Protein 4FBC (pdb70)

Foldseek 3Di:
DAEACLVVAPEEQEDELQDALVVLVVSLLVLQVQLFLPLDDFPNAGAGAAQDPPHAQHHWHWYFYAPHPVGGTWIWIAGSQQRATFWIAAQVGAIEGQDPPHHPRHHHLPFHQDCCGLPVDLVCQQVQKEASVLQSQLRVLRNHDDPPDDDDPVSSNSNSSSSSRCCQQHRLLSFWVVSSVVHSVRGDHPVDDHGIHGDDQLSSVCSVQLQVLLQQSQQQPQDDDPPDDRDFRPDDVRNVRHHSVSSSNTTNYHNDDDDVRDDDSVRSVVSSVVVPHD/DAEACLVPAPEEQEDELQDALVVLLVSLLVLQVLLFLPLDDFPNAGAGAAQDPPDAQHHWHWYWYAPHPPGHTWIWIAGSQQRHTFWIAAQVRAIEGQDPRHYPRHHDLPWHQDCCGLVVDLVCQQVQKEASVLQSQLRCLRNHDDPPDDDDPVSSNSNSSSSSRCCQSHRLLSFWVVSSVVHSVRGDHPVDDHDIHGDDQLSSVCSVQLQVLLQLSQQQVQDDDPVDDRDFRPDPVRNVGHHSVSSSNTTNYHNDDDDVRGDDSVRSVVSSVVVPHD/DAEACLVPAPEEQEDELQDALVVLVVSLLVLQVSLFLPLDDFPPAGAGAAQDPPDAQYHWHWYFYAPHPPGGTWIWIAGSQQRQTFWIAAQVGAIEGQDPNYYPRHHHPPWHQDCCGLPVDLVCQQVQKAASVLQSQLRVLRNHDDPPDDCDPVSSNSNSSSSSRCCQQHRLLSFWVVSSVVHSVRGDHPVDDHDIHGDDQLSSVCSVQLQVLLQQSQQQVQDDDVVDDGDFRPADVRNVGHHSVSSSNTTNYHNDDDDVNGDDSVRSVVSSVVVVHD/DAEACLVPAPEEQEDELQDALVVLLVSLLVLQVLLFLPLDAFPNAGAGAAQDPPDAQHHWHWYWYAPHPPGHTKIWIAGSQQRATFWIAAQVRATEGQDPRHHVRHHHLAHHLDCCGLPVDLVCQQVQKAASVLLSVLRVLRNHDDPVLRVDPVSSNSPSNSSSRCCQSHRLLSFWVVSSVVHSVRGDHPVDDHDIHGDDQLSSVCSVQQQVLLQQSQQQVQDDDPPDDGDFRPDPVSNVGHHSVSSSNTTNYHNDDDDVRGDDSVRSVVSSVVVPHD

Nearest PDB structures (foldseek):
  4fba-assembly4_D  TM=9.968E-01  e=5.469E-57  Hordeum vulgare
  4fbh-assembly1_A  TM=9.900E-01  e=1.104E-51  Hordeum vulgare
  2pqi-assembly1_A  TM=8.417E-01  e=2.719E-16  Zea mays
  6ely-assembly1_A  TM=7.480E-01  e=5.113E-15  Viscum album
  2vlc-assembly1_A  TM=7.354E-01  e=5.140E-13  Cinnamomum camphora

InterPro domains:
  IPR001574 Ribosome-inactivating protein [PF00161] (24-221)
  IPR001574 Ribosome-inactivating protein [PTHR33453] (5-258)
  IPR016138 Ribosome-inactivating protein, subdomain 1 [G3DSA:3.40.420.10] (1-177)
  IPR016139 Ribosome-inactivating protein, subdomain 2 [G3DSA:4.10.470.10] (178-281)
  IPR017988 Ribosome-inactivating protein conserved site [PS00275] (170-186)
  IPR017989 Ribosome-inactivating protein type 1/2 [PR00396] (25-38)
  IPR017989 Ribosome-inactivating protein type 1/2 [PR00396] (76-91)
  IPR017989 Ribosome-inactivating protein type 1/2 [PR00396] (166-186)
  IPR036041 Ribosome-inactivating protein superfamily [SSF56371] (14-261)

B-factor: mean 23.62, std 10.72, range [8.25, 85.35]

Structure (mmCIF, N/CA/C/O backbone):
data_4FBC
#
_entry.id   4FBC
#
_cell.length_a   133.833
_cell.length_b   142.427
_cell.length_c   85.236
_cell.angle_alpha   90.00
_cell.angle_beta   127.97
_cell.angle_gamma   90.00
#
_symmetry.space_group_name_H-M   'C 1 2 1'
#
loop_
_entity.id
_entity.type
_entity.pdbx_description
1 polymer 'Protein synthesis inhibitor I'
2 non-polymer 'ADENOSINE MONOPHOSPHATE'
3 water water
#
loop_
_atom_site.group_PDB
_atom_site.id
_atom_site.type_symbol
_atom_site.label_atom_id
_atom_site.label_alt_id
_atom_site.label_comp_id
_atom_site.label_asym_id
_atom_site.label_entity_id
_atom_site.label_seq_id
_atom_site.pdbx_PDB_ins_code
_atom_site.Cartn_x
_atom_site.Cartn_y
_atom_site.Cartn_z
_atom_site.occupancy
_atom_site.B_iso_or_equiv
_atom_site.auth_seq_id
_atom_site.auth_comp_id
_atom_site.auth_asym_id
_atom_site.auth_atom_id
_atom_site.pdbx_PDB_model_num
ATOM 1 N N . LYS A 1 5 ? 32.909 70.017 -17.220 1.00 52.44 4 LYS A N 1
ATOM 2 C CA . LYS A 1 5 ? 32.249 69.171 -18.212 1.00 42.11 4 LYS A CA 1
ATOM 3 C C . LYS A 1 5 ? 31.093 68.387 -17.587 1.00 39.08 4 LYS A C 1
ATOM 4 O O . LYS A 1 5 ? 31.118 68.067 -16.398 1.00 42.19 4 LYS A O 1
ATOM 10 N N . MET A 1 6 ? 30.077 68.090 -18.392 1.00 40.39 5 MET A N 1
ATOM 11 C CA . MET A 1 6 ? 28.869 67.447 -17.889 1.00 31.17 5 MET A CA 1
ATOM 12 C C . MET A 1 6 ? 29.059 65.955 -17.621 1.00 30.67 5 MET A C 1
ATOM 13 O O . MET A 1 6 ? 29.836 65.278 -18.298 1.00 29.99 5 MET A O 1
ATOM 18 N N . ALA A 1 7 ? 28.341 65.450 -16.623 1.00 25.41 6 ALA A N 1
ATOM 19 C CA . ALA A 1 7 ? 28.345 64.019 -16.322 1.00 27.24 6 ALA A CA 1
ATOM 20 C C . ALA A 1 7 ? 27.733 63.215 -17.462 1.00 26.85 6 ALA A C 1
ATOM 21 O O . ALA A 1 7 ? 26.935 63.742 -18.245 1.00 25.75 6 ALA A O 1
ATOM 23 N N . LYS A 1 8 ? 28.104 61.937 -17.538 1.00 24.97 7 LYS A N 1
ATOM 24 C CA . LYS A 1 8 ? 27.546 61.004 -18.521 1.00 24.68 7 LYS A CA 1
ATOM 25 C C . LYS A 1 8 ? 26.814 59.861 -17.825 1.00 26.87 7 LYS A C 1
ATOM 26 O O . LYS A 1 8 ? 27.135 59.529 -16.689 1.00 25.05 7 LYS A O 1
ATOM 32 N N . ASN A 1 9 ? 25.843 59.263 -18.513 1.00 26.99 8 ASN A N 1
ATOM 33 C CA . ASN A 1 9 ? 25.135 58.074 -18.018 1.00 23.34 8 ASN A CA 1
ATOM 34 C C . ASN A 1 9 ? 24.298 58.287 -16.756 1.00 25.15 8 ASN A C 1
ATOM 35 O O . ASN A 1 9 ? 24.006 57.327 -16.045 1.00 25.27 8 ASN A O 1
ATOM 40 N N . VAL A 1 10 ? 23.902 59.528 -16.479 1.00 22.56 9 VAL A N 1
ATOM 41 C CA . VAL A 1 10 ? 23.075 59.803 -15.301 1.00 20.40 9 VAL A CA 1
ATOM 42 C C . VAL A 1 10 ? 21.750 59.030 -15.349 1.00 25.57 9 VAL A C 1
ATOM 43 O O . VAL A 1 10 ? 21.244 58.574 -14.315 1.00 25.66 9 VAL A O 1
ATOM 47 N N . ASP A 1 11 ? 21.202 58.863 -16.553 1.00 24.98 10 ASP A N 1
ATOM 48 C CA . ASP A 1 11 ? 19.973 58.085 -16.719 1.00 27.67 10 ASP A CA 1
ATOM 49 C C . ASP A 1 11 ? 20.249 56.704 -17.324 1.00 26.54 10 ASP A C 1
ATOM 50 O O . ASP A 1 11 ? 19.359 56.080 -17.900 1.00 27.78 10 ASP A O 1
ATOM 55 N N . LYS A 1 12 ? 21.487 56.237 -17.185 1.00 27.24 11 LYS A N 1
ATOM 56 C CA . LYS A 1 12 ? 21.834 54.850 -17.501 1.00 24.80 11 LYS A CA 1
ATOM 57 C C . LYS A 1 12 ? 22.488 54.217 -16.283 1.00 21.54 11 LYS A C 1
ATOM 58 O O . LYS A 1 12 ? 23.673 53.900 -16.296 1.00 23.13 11 LYS A O 1
ATOM 64 N N . PRO A 1 13 ? 21.701 54.021 -15.222 1.00 21.90 12 PRO A N 1
ATOM 65 C CA . PRO A 1 13 ? 22.266 53.551 -13.952 1.00 21.04 12 PRO A CA 1
ATOM 66 C C . PRO A 1 13 ? 22.858 52.149 -14.067 1.00 20.35 12 PRO A C 1
ATOM 67 O O . PRO A 1 13 ? 22.328 51.322 -14.810 1.00 20.31 12 PRO A O 1
ATOM 71 N N . LEU A 1 14 ? 23.945 51.891 -13.346 1.00 21.08 13 LEU A N 1
ATOM 72 C CA . LEU A 1 14 ? 24.537 50.555 -13.308 1.00 21.26 13 LEU A CA 1
ATOM 73 C C . LEU A 1 14 ? 23.608 49.554 -12.613 1.00 23.91 13 LEU A C 1
ATOM 74 O O . LEU A 1 14 ? 23.626 48.358 -12.922 1.00 23.08 13 LEU A O 1
ATOM 79 N N . PHE A 1 15 ? 22.810 50.060 -11.675 1.00 21.63 14 PHE A N 1
ATOM 80 C CA . PHE A 1 15 ? 21.764 49.292 -11.011 1.00 20.78 14 PHE A CA 1
ATOM 81 C C . PHE A 1 15 ? 20.773 50.241 -10.356 1.00 20.64 14 PHE A C 1
ATOM 82 O O . PHE A 1 15 ? 21.034 51.443 -10.224 1.00 19.12 14 PHE A O 1
ATOM 90 N N . THR A 1 16 ? 19.631 49.697 -9.953 1.00 20.95 15 THR A N 1
ATOM 91 C CA . THR A 1 16 ? 18.656 50.468 -9.201 1.00 19.27 15 THR A CA 1
ATOM 92 C C . THR A 1 16 ? 18.330 49.733 -7.906 1.00 19.69 15 THR A C 1
ATOM 93 O O . THR A 1 16 ? 18.038 48.534 -7.922 1.00 23.10 15 THR A O 1
ATOM 97 N N . ALA A 1 17 ? 18.410 50.445 -6.786 1.00 19.81 16 ALA A N 1
ATOM 98 C CA . ALA A 1 17 ? 17.978 49.900 -5.500 1.00 19.91 16 ALA A CA 1
ATOM 99 C C . ALA A 1 17 ? 16.666 50.562 -5.119 1.00 22.18 16 ALA A C 1
ATOM 100 O O . ALA A 1 17 ? 16.527 51.778 -5.224 1.00 19.69 16 ALA A O 1
ATOM 102 N N . THR A 1 18 ? 15.699 49.772 -4.660 1.00 19.95 17 THR A N 1
ATOM 103 C CA . THR A 1 18 ? 14.380 50.309 -4.367 1.00 19.19 17 THR A CA 1
ATOM 104 C C . THR A 1 18 ? 14.003 50.022 -2.920 1.00 18.06 17 THR A C 1
ATOM 105 O O . THR A 1 18 ? 14.261 48.927 -2.408 1.00 21.48 17 THR A O 1
ATOM 109 N N . PHE A 1 19 ? 13.429 51.019 -2.253 1.00 19.79 18 PHE A N 1
ATOM 110 C CA . PHE A 1 19 ? 12.929 50.826 -0.899 1.00 21.58 18 PHE A CA 1
ATOM 111 C C . PHE A 1 19 ? 11.544 51.439 -0.737 1.00 22.57 18 PHE A C 1
ATOM 112 O O . PHE A 1 19 ? 11.301 52.584 -1.120 1.00 20.29 18 PHE A O 1
ATOM 120 N N . ASN A 1 20 ? 10.632 50.656 -0.167 1.00 20.28 19 ASN A N 1
ATOM 121 C CA . ASN A 1 20 ? 9.317 51.135 0.222 1.00 21.27 19 ASN A CA 1
ATOM 122 C C . ASN A 1 20 ? 9.419 51.718 1.632 1.00 21.49 19 ASN A C 1
ATOM 123 O O . ASN A 1 20 ? 9.801 51.017 2.568 1.00 23.99 19 ASN A O 1
ATOM 128 N N . VAL A 1 21 ? 9.076 52.997 1.787 1.00 19.12 20 VAL A N 1
ATOM 129 C CA . VAL A 1 21 ? 9.304 53.690 3.058 1.00 23.06 20 VAL A CA 1
ATOM 130 C C . VAL A 1 21 ? 8.469 53.149 4.220 1.00 23.66 20 VAL A C 1
ATOM 131 O O . VAL A 1 21 ? 8.733 53.477 5.378 1.00 24.07 20 VAL A O 1
ATOM 135 N N . GLN A 1 22 ? 7.465 52.329 3.922 1.00 25.62 21 GLN A N 1
ATOM 136 C CA . GLN A 1 22 ? 6.666 51.715 4.983 1.00 26.78 21 GLN A CA 1
ATOM 137 C C . GLN A 1 22 ? 7.136 50.293 5.317 1.00 27.63 21 GLN A C 1
ATOM 138 O O . GLN A 1 22 ? 6.551 49.624 6.178 1.00 23.80 21 GLN A O 1
ATOM 144 N N . ALA A 1 23 ? 8.201 49.839 4.652 1.00 20.78 22 ALA A N 1
ATOM 145 C CA . ALA A 1 23 ? 8.689 48.462 4.826 1.00 22.25 22 ALA A CA 1
ATOM 146 C C . ALA A 1 23 ? 9.429 48.250 6.151 1.00 18.93 22 ALA A C 1
ATOM 147 O O . ALA A 1 23 ? 9.711 49.201 6.882 1.00 23.02 22 ALA A O 1
ATOM 149 N N . SER A 1 24 ? 9.730 46.990 6.461 1.00 21.72 23 SER A N 1
ATOM 150 C CA . SER A 1 24 ? 10.312 46.635 7.754 1.00 21.77 23 SER A CA 1
ATOM 151 C C . SER A 1 24 ? 11.761 47.072 7.883 1.00 19.97 23 SER A C 1
ATOM 152 O O . SER A 1 24 ? 12.434 47.349 6.881 1.00 17.66 23 SER A O 1
ATOM 155 N N . SER A 1 25 ? 12.232 47.103 9.126 1.00 18.22 24 SER A N 1
ATOM 156 C CA . SER A 1 25 ? 13.628 47.386 9.445 1.00 17.73 24 SER A CA 1
ATOM 157 C C . SER A 1 25 ? 14.546 46.375 8.773 1.00 19.54 24 SER A C 1
ATOM 158 O O . SER A 1 25 ? 15.623 46.729 8.286 1.00 20.61 24 SER A O 1
ATOM 161 N N . ALA A 1 26 ? 14.127 45.112 8.742 1.00 16.96 25 ALA A N 1
ATOM 162 C CA . ALA A 1 26 ? 14.916 44.081 8.092 1.00 18.11 25 ALA A CA 1
ATOM 163 C C . ALA A 1 26 ? 15.071 44.364 6.601 1.00 16.33 25 ALA A C 1
ATOM 164 O O . ALA A 1 26 ? 16.144 44.169 6.037 1.00 18.30 25 ALA A O 1
ATOM 166 N N . ASP A 1 27 ? 13.986 44.792 5.963 1.00 17.95 26 ASP A N 1
ATOM 167 C CA . ASP A 1 27 ? 14.025 45.115 4.543 1.00 16.47 26 ASP A CA 1
ATOM 168 C C . ASP A 1 27 ? 14.896 46.345 4.271 1.00 16.79 26 ASP A C 1
ATOM 169 O O . ASP A 1 27 ? 15.548 46.430 3.226 1.00 17.10 26 ASP A O 1
ATOM 174 N N . TYR A 1 28 ? 14.905 47.286 5.206 1.00 15.01 27 TYR A N 1
ATOM 175 C CA . TYR A 1 28 ? 15.793 48.442 5.068 1.00 16.88 27 TYR A CA 1
ATOM 176 C C . TYR A 1 28 ? 17.256 48.004 5.109 1.00 16.75 27 TYR A C 1
ATOM 177 O O . TYR A 1 28 ? 18.062 48.414 4.276 1.00 13.66 27 TYR A O 1
ATOM 186 N N . ALA A 1 29 ? 17.596 47.149 6.068 1.00 14.24 28 ALA A N 1
ATOM 187 C CA . ALA A 1 29 ? 18.960 46.636 6.183 1.00 16.12 28 ALA A CA 1
ATOM 188 C C . ALA A 1 29 ? 19.365 45.890 4.917 1.00 15.77 28 ALA A C 1
ATOM 189 O O . ALA A 1 29 ? 20.490 46.028 4.435 1.00 15.13 28 ALA A O 1
ATOM 191 N N . THR A 1 30 ? 18.442 45.094 4.385 1.00 13.96 29 THR A N 1
ATOM 192 C CA . THR A 1 30 ? 18.676 44.347 3.150 1.00 15.55 29 THR A CA 1
ATOM 193 C C . THR A 1 30 ? 18.929 45.305 1.979 1.00 14.75 29 THR A C 1
ATOM 194 O O . THR A 1 30 ? 19.839 45.093 1.168 1.00 17.27 29 THR A O 1
ATOM 198 N N . PHE A 1 31 ? 18.121 46.355 1.919 1.00 17.48 30 PHE A N 1
ATOM 199 C CA . PHE A 1 31 ? 18.242 47.414 0.899 1.00 17.00 30 PHE A CA 1
ATOM 200 C C . PHE A 1 31 ? 19.624 48.085 0.943 1.00 16.05 30 PHE A C 1
ATOM 201 O O . PHE A 1 31 ? 20.313 48.173 -0.079 1.00 13.66 30 PHE A O 1
ATOM 209 N N . ILE A 1 32 ? 20.041 48.523 2.127 1.00 14.01 31 ILE A N 1
ATOM 210 C CA . ILE A 1 32 ? 21.368 49.136 2.293 1.00 14.92 31 ILE A CA 1
ATOM 211 C C . ILE A 1 32 ? 22.501 48.172 1.947 1.00 15.70 31 ILE A C 1
ATOM 212 O O . ILE A 1 32 ? 23.441 48.536 1.233 1.00 16.25 31 ILE A O 1
ATOM 217 N N . ALA A 1 33 ? 22.427 46.938 2.441 1.00 13.17 32 ALA A N 1
ATOM 218 C CA . ALA A 1 33 ? 23.477 45.968 2.148 1.00 15.26 32 ALA A CA 1
ATOM 219 C C . ALA A 1 33 ? 23.612 45.681 0.650 1.00 15.05 32 ALA A C 1
ATOM 220 O O . ALA A 1 33 ? 24.712 45.430 0.144 1.00 15.94 32 ALA A O 1
ATOM 222 N N . GLY A 1 34 ? 22.493 45.728 -0.057 1.00 14.18 33 GLY A N 1
ATOM 223 C CA . GLY A 1 34 ? 22.475 45.416 -1.478 1.00 15.39 33 GLY A CA 1
ATOM 224 C C . GLY A 1 34 ? 23.150 46.522 -2.269 1.00 14.45 33 GLY A C 1
ATOM 225 O O . GLY A 1 34 ? 23.838 46.243 -3.256 1.00 16.00 33 GLY A O 1
ATOM 226 N N . ILE A 1 35 ? 22.951 47.768 -1.841 1.00 14.23 34 ILE A N 1
ATOM 227 C CA . ILE A 1 35 ? 23.674 48.907 -2.431 1.00 13.31 34 ILE A CA 1
ATOM 228 C C . ILE A 1 35 ? 25.185 48.730 -2.260 1.00 15.69 34 ILE A C 1
ATOM 229 O O . ILE A 1 35 ? 25.946 48.856 -3.227 1.00 13.94 34 ILE A O 1
ATOM 234 N N . ARG A 1 36 ? 25.630 48.437 -1.038 1.00 13.28 35 ARG A N 1
ATOM 235 C CA . ARG A 1 36 ? 27.053 48.236 -0.803 1.00 15.87 35 ARG A CA 1
ATOM 236 C C . ARG A 1 36 ? 27.592 47.125 -1.687 1.00 15.39 35 ARG A C 1
ATOM 237 O O . ARG A 1 36 ? 28.665 47.249 -2.269 1.00 13.24 35 ARG A O 1
ATOM 245 N N . ASN A 1 37 ? 26.830 46.039 -1.789 1.00 14.64 36 ASN A N 1
ATOM 246 C CA . ASN A 1 37 ? 27.261 44.865 -2.535 1.00 14.72 36 ASN A CA 1
ATOM 247 C C . ASN A 1 37 ? 27.416 45.168 -4.026 1.00 15.41 36 ASN A C 1
ATOM 248 O O . ASN A 1 37 ? 28.405 44.773 -4.644 1.00 17.73 36 ASN A O 1
ATOM 253 N N . LYS A 1 38 ? 26.453 45.885 -4.595 1.00 15.14 37 LYS A N 1
ATOM 254 C CA . LYS A 1 38 ? 26.514 46.229 -6.012 1.00 15.46 37 LYS A CA 1
ATOM 255 C C . LYS A 1 38 ? 27.557 47.300 -6.352 1.00 16.81 37 LYS A C 1
ATOM 256 O O . LYS A 1 38 ? 27.996 47.395 -7.504 1.00 17.53 37 LYS A O 1
ATOM 262 N N . LEU A 1 39 ? 27.967 48.082 -5.359 1.00 15.86 38 LEU A N 1
ATOM 263 C CA . LEU A 1 39 ? 28.976 49.135 -5.562 1.00 16.45 38 LEU A CA 1
ATOM 264 C C . LEU A 1 39 ? 30.419 48.620 -5.480 1.00 17.08 38 LEU A C 1
ATOM 265 O O . LEU A 1 39 ? 31.357 49.278 -5.950 1.00 14.69 38 LEU A O 1
ATOM 270 N N . ARG A 1 40 ? 30.602 47.441 -4.895 1.00 16.69 39 ARG A N 1
ATOM 271 C CA . ARG A 1 40 ? 31.923 46.997 -4.456 1.00 16.08 39 ARG A CA 1
ATOM 272 C C . ARG A 1 40 ? 32.870 46.692 -5.613 1.00 15.93 39 ARG A C 1
ATOM 273 O O . ARG A 1 40 ? 32.448 46.300 -6.705 1.00 14.05 39 ARG A O 1
ATOM 281 N N . ASN A 1 41 ? 34.154 46.882 -5.361 1.00 12.15 40 ASN A N 1
ATOM 282 C CA . ASN A 1 41 ? 35.187 46.316 -6.214 1.00 12.86 40 ASN A CA 1
ATOM 283 C C . ASN A 1 41 ? 35.430 44.880 -5.761 1.00 13.14 40 ASN A C 1
ATOM 284 O O . ASN A 1 41 ? 36.032 44.653 -4.709 1.00 15.16 40 ASN A O 1
ATOM 289 N N . PRO A 1 42 ? 35.000 43.897 -6.570 1.00 13.76 41 PRO A N 1
ATOM 290 C CA . PRO A 1 42 ? 35.117 42.511 -6.092 1.00 14.77 41 PRO A CA 1
ATOM 291 C C . PRO A 1 42 ? 36.569 42.082 -5.850 1.00 14.17 41 PRO A C 1
ATOM 292 O O . PRO A 1 42 ? 36.799 41.099 -5.142 1.00 15.34 41 PRO A O 1
ATOM 296 N N . ALA A 1 43 ? 37.529 42.825 -6.413 1.00 14.09 42 ALA A N 1
ATOM 297 C CA . ALA A 1 43 ? 38.952 42.526 -6.270 1.00 13.25 42 ALA A CA 1
ATOM 298 C C . ALA A 1 43 ? 39.619 43.228 -5.089 1.00 14.03 42 ALA A C 1
ATOM 299 O O . ALA A 1 43 ? 40.821 43.060 -4.862 1.00 15.81 42 ALA A O 1
ATOM 301 N N . HIS A 1 44 ? 38.856 44.021 -4.346 1.00 13.24 43 HIS A N 1
ATOM 302 C CA . HIS A 1 44 ? 39.459 44.824 -3.285 1.00 12.41 43 HIS A CA 1
ATOM 303 C C . HIS A 1 44 ? 38.540 44.970 -2.074 1.00 12.34 43 HIS A C 1
ATOM 304 O O . HIS A 1 44 ? 37.598 45.775 -2.083 1.00 12.86 43 HIS A O 1
ATOM 311 N N . PHE A 1 45 ? 38.815 44.180 -1.038 1.00 14.29 44 PHE A N 1
ATOM 312 C CA . PHE A 1 45 ? 38.152 44.341 0.252 1.00 13.01 44 PHE A CA 1
ATOM 313 C C . PHE A 1 45 ? 39.193 44.754 1.276 1.00 15.21 44 PHE A C 1
ATOM 314 O O . PHE A 1 45 ? 40.385 44.537 1.070 1.00 17.01 44 PHE A O 1
ATOM 322 N N . SER A 1 46 ? 38.746 45.333 2.393 1.00 13.78 45 SER A N 1
ATOM 323 C CA . SER A 1 46 ? 39.627 45.616 3.530 1.00 13.72 45 SER A CA 1
ATOM 324 C C . SER A 1 46 ? 38.939 45.116 4.786 1.00 16.78 45 SER A C 1
ATOM 325 O O . SER A 1 46 ? 37.846 45.584 5.104 1.00 14.67 45 SER A O 1
ATOM 328 N N . HIS A 1 47 ? 39.581 44.181 5.494 1.00 13.95 46 HIS A N 1
ATOM 329 C CA . HIS A 1 47 ? 39.003 43.567 6.701 1.00 16.58 46 HIS A CA 1
ATOM 330 C C . HIS A 1 47 ? 37.584 43.077 6.434 1.00 17.76 46 HIS A C 1
ATOM 331 O O . HIS A 1 47 ? 36.667 43.264 7.253 1.00 16.62 46 HIS A O 1
ATOM 338 N N . ASN A 1 48 ? 37.420 42.452 5.271 1.00 15.05 47 ASN A N 1
ATOM 339 C CA . ASN A 1 48 ? 36.139 41.908 4.817 1.00 15.03 47 ASN A CA 1
ATOM 340 C C . ASN A 1 48 ? 35.022 42.950 4.695 1.00 14.33 47 ASN A C 1
ATOM 341 O O . ASN A 1 48 ? 33.835 42.621 4.783 1.00 12.46 47 ASN A O 1
ATOM 346 N N . ARG A 1 49 ? 35.411 44.206 4.483 1.00 13.07 48 ARG A N 1
ATOM 347 C CA . ARG A 1 49 ? 34.457 45.248 4.135 1.00 12.57 48 ARG A CA 1
ATOM 348 C C . ARG A 1 49 ? 34.733 45.636 2.690 1.00 11.81 48 ARG A C 1
ATOM 349 O O . ARG A 1 49 ? 35.896 45.675 2.269 1.00 11.82 48 ARG A O 1
ATOM 357 N N . PRO A 1 50 ? 33.673 45.932 1.925 1.00 13.03 49 PRO A N 1
ATOM 358 C CA . PRO A 1 50 ? 33.882 46.277 0.512 1.00 13.32 49 PRO A CA 1
ATOM 359 C C . PRO A 1 50 ? 34.568 47.642 0.320 1.00 11.33 49 PRO A C 1
ATOM 360 O O . PRO A 1 50 ? 34.421 48.545 1.152 1.00 13.46 49 PRO A O 1
ATOM 364 N N . VAL A 1 51 ? 35.336 47.778 -0.759 1.00 11.06 50 VAL A N 1
ATOM 365 C CA . VAL A 1 51 ? 35.966 49.061 -1.101 1.00 13.23 50 VAL A CA 1
ATOM 366 C C . VAL A 1 51 ? 35.443 49.437 -2.471 1.00 13.06 50 VAL A C 1
ATOM 367 O O . VAL A 1 51 ? 35.313 48.579 -3.335 1.00 15.01 50 VAL A O 1
ATOM 371 N N . LEU A 1 52 ? 35.113 50.709 -2.655 1.00 13.91 51 LEU A N 1
ATOM 372 C CA . LEU A 1 52 ? 34.676 51.202 -3.947 1.00 13.05 51 LEU A CA 1
ATOM 373 C C . LEU A 1 52 ? 35.852 51.125 -4.908 1.00 12.23 51 LEU A C 1
ATOM 374 O O . LEU A 1 52 ? 37.010 51.204 -4.485 1.00 14.01 51 LEU A O 1
ATOM 379 N N . PRO A 1 53 ? 35.562 50.960 -6.203 1.00 13.90 52 PRO A N 1
ATOM 380 C CA . PRO A 1 53 ? 36.642 51.164 -7.178 1.00 13.78 52 PRO A CA 1
ATOM 381 C C . PRO A 1 53 ? 37.088 52.631 -7.142 1.00 13.71 52 PRO A C 1
ATOM 382 O O . PRO A 1 53 ? 36.311 53.496 -6.703 1.00 17.53 52 PRO A O 1
ATOM 386 N N . PRO A 1 54 ? 38.327 52.918 -7.592 1.00 14.73 53 PRO A N 1
ATOM 387 C CA . PRO A 1 54 ? 38.765 54.316 -7.704 1.00 15.15 53 PRO A CA 1
ATOM 388 C C . PRO A 1 54 ? 37.863 55.104 -8.640 1.00 16.22 53 PRO A C 1
ATOM 389 O O . PRO A 1 54 ? 37.148 54.517 -9.460 1.00 15.74 53 PRO A O 1
ATOM 393 N N . VAL A 1 55 ? 37.899 56.429 -8.511 1.00 14.99 54 VAL A N 1
ATOM 394 C CA . VAL A 1 55 ? 37.264 57.324 -9.468 1.00 17.59 54 VAL A CA 1
ATOM 395 C C . VAL A 1 55 ? 38.033 57.264 -10.788 1.00 19.39 54 VAL A C 1
ATOM 396 O O . VAL A 1 55 ? 39.261 57.317 -10.783 1.00 20.39 54 VAL A O 1
ATOM 400 N N . GLU A 1 56 ? 37.314 57.140 -11.901 1.00 20.83 55 GLU A N 1
ATOM 401 C CA . GLU A 1 56 ? 37.937 57.076 -13.221 1.00 25.37 55 GLU A CA 1
ATOM 402 C C . GLU A 1 56 ? 38.644 58.391 -13.525 1.00 28.61 55 GLU A C 1
ATOM 403 O O . GLU A 1 56 ? 38.074 59.471 -13.356 1.00 28.72 55 GLU A O 1
ATOM 409 N N . PRO A 1 57 ? 39.904 58.309 -13.957 1.00 36.20 56 PRO A N 1
ATOM 410 C CA . PRO A 1 57 ? 40.580 59.558 -14.316 1.00 38.02 56 PRO A CA 1
ATOM 411 C C . PRO A 1 57 ? 40.353 59.944 -15.786 1.00 37.01 56 PRO A C 1
ATOM 412 O O . PRO A 1 57 ? 40.047 59.071 -16.606 1.00 38.48 56 PRO A O 1
ATOM 416 N N . ASN A 1 58 ? 40.462 61.241 -16.083 1.00 40.37 57 ASN A N 1
ATOM 417 C CA . ASN A 1 58 ? 40.363 61.793 -17.450 1.00 41.77 57 ASN A CA 1
ATOM 418 C C . ASN A 1 58 ? 38.946 61.898 -18.038 1.00 44.85 57 ASN A C 1
ATOM 419 O O . ASN A 1 58 ? 38.779 62.209 -19.222 1.00 41.59 57 ASN A O 1
ATOM 424 N N . VAL A 1 59 ? 37.936 61.646 -17.210 1.00 40.48 58 VAL A N 1
ATOM 425 C CA . VAL A 1 59 ? 36.543 61.653 -17.650 1.00 34.05 58 VAL A CA 1
ATOM 426 C C . VAL A 1 59 ? 35.683 62.332 -16.568 1.00 32.85 58 VAL A C 1
ATOM 427 O O . VAL A 1 59 ? 36.005 62.253 -15.383 1.00 31.13 58 VAL A O 1
ATOM 431 N N . PRO A 1 60 ? 34.614 63.045 -16.973 1.00 30.46 59 PRO A N 1
ATOM 432 C CA . PRO A 1 60 ? 33.630 63.531 -15.992 1.00 27.41 59 PRO A CA 1
ATOM 433 C C . PRO A 1 60 ? 32.922 62.329 -15.363 1.00 24.89 59 PRO A C 1
ATOM 434 O O . PRO A 1 60 ? 33.051 61.231 -15.903 1.00 24.33 59 PRO A O 1
ATOM 438 N N . PRO A 1 61 ? 32.190 62.523 -14.250 1.00 22.13 60 PRO A N 1
ATOM 439 C CA . PRO A 1 61 ? 31.550 61.366 -13.604 1.00 22.52 60 PRO A CA 1
ATOM 440 C C . PRO A 1 61 ? 30.636 60.601 -14.560 1.00 21.40 60 PRO A C 1
ATOM 441 O O . PRO A 1 61 ? 29.620 61.142 -14.995 1.00 21.11 60 PRO A O 1
ATOM 445 N N . SER A 1 62 ? 30.996 59.360 -14.882 1.00 21.03 61 SER A N 1
ATOM 446 C CA . SER A 1 62 ? 30.233 58.579 -15.856 1.00 23.73 61 SER A CA 1
ATOM 447 C C . SER A 1 62 ? 29.689 57.252 -15.315 1.00 22.37 61 SER A C 1
ATOM 448 O O . SER A 1 62 ? 29.158 56.438 -16.077 1.00 22.32 61 SER A O 1
ATOM 451 N N . ARG A 1 63 ? 29.820 57.036 -14.007 1.00 20.96 62 ARG A N 1
ATOM 452 C CA . ARG A 1 63 ? 29.297 55.828 -13.362 1.00 19.45 62 ARG A CA 1
ATOM 453 C C . ARG A 1 63 ? 28.273 56.215 -12.296 1.00 17.04 62 ARG A C 1
ATOM 454 O O . ARG A 1 63 ? 28.619 56.869 -11.309 1.00 17.76 62 ARG A O 1
ATOM 462 N N . TRP A 1 64 ? 27.018 55.819 -12.512 1.00 17.31 63 TRP A N 1
ATOM 463 C CA . TRP A 1 64 ? 25.893 56.236 -11.664 1.00 15.72 63 TRP A CA 1
ATOM 464 C C . TRP A 1 64 ? 25.019 55.054 -11.272 1.00 17.87 63 TRP A C 1
ATOM 465 O O . TRP A 1 64 ? 24.994 54.043 -11.971 1.00 19.33 63 TRP A O 1
ATOM 476 N N . PHE A 1 65 ? 24.325 55.169 -10.137 1.00 18.85 64 PHE A N 1
ATOM 477 C CA . PHE A 1 65 ? 23.220 54.258 -9.833 1.00 18.01 64 PHE A CA 1
ATOM 478 C C . PHE A 1 65 ? 21.998 55.056 -9.412 1.00 19.15 64 PHE A C 1
ATOM 479 O O . PHE A 1 65 ? 22.107 56.249 -9.119 1.00 19.25 64 PHE A O 1
ATOM 487 N N . HIS A 1 66 ? 20.835 54.413 -9.428 1.00 16.65 65 HIS A N 1
ATOM 488 C CA . HIS A 1 66 ? 19.605 55.028 -8.945 1.00 18.27 65 HIS A CA 1
ATOM 489 C C . HIS A 1 66 ? 19.121 54.392 -7.654 1.00 17.49 65 HIS A C 1
ATOM 490 O O . HIS A 1 66 ? 19.283 53.191 -7.431 1.00 19.85 65 HIS A O 1
ATOM 497 N N . VAL A 1 67 ? 18.544 55.224 -6.800 1.00 18.37 66 VAL A N 1
ATOM 498 C CA . VAL A 1 67 ? 17.773 54.741 -5.665 1.00 19.51 66 VAL A CA 1
ATOM 499 C C . VAL A 1 67 ? 16.345 55.211 -5.867 1.00 21.08 66 VAL A C 1
ATOM 500 O O . VAL A 1 67 ? 16.099 56.394 -6.139 1.00 21.37 66 VAL A O 1
ATOM 504 N N . VAL A 1 68 ? 15.402 54.284 -5.766 1.00 18.21 67 VAL A N 1
ATOM 505 C CA . VAL A 1 68 ? 13.991 54.643 -5.861 1.00 18.79 67 VAL A CA 1
ATOM 506 C C . VAL A 1 68 ? 13.316 54.471 -4.509 1.00 22.73 67 VAL A C 1
ATOM 507 O O . VAL A 1 68 ? 13.346 53.382 -3.927 1.00 21.27 67 VAL A O 1
ATOM 511 N N . LEU A 1 69 ? 12.722 55.552 -4.014 1.00 18.73 68 LEU A N 1
ATOM 512 C CA . LEU A 1 69 ? 12.064 55.559 -2.718 1.00 20.09 68 LEU A CA 1
ATOM 513 C C . LEU A 1 69 ? 10.563 55.706 -2.931 1.00 24.73 68 LEU A C 1
ATOM 514 O O . LEU A 1 69 ? 10.101 56.711 -3.471 1.00 22.69 68 LEU A O 1
ATOM 519 N N . LYS A 1 70 ? 9.804 54.702 -2.499 1.00 27.12 69 LYS A N 1
ATOM 520 C CA . LYS A 1 70 ? 8.367 54.652 -2.758 1.00 24.95 69 LYS A CA 1
ATOM 521 C C . LYS A 1 70 ? 7.545 54.884 -1.489 1.00 28.80 69 LYS A C 1
ATOM 522 O O . LYS A 1 70 ? 7.858 54.340 -0.435 1.00 25.01 69 LYS A O 1
ATOM 528 N N . ALA A 1 71 ? 6.486 55.683 -1.596 1.00 28.90 70 ALA A N 1
ATOM 529 C CA . ALA A 1 71 ? 5.593 55.914 -0.463 1.00 33.26 70 ALA A CA 1
ATOM 530 C C . ALA A 1 71 ? 4.866 54.631 -0.071 1.00 33.89 70 ALA A C 1
ATOM 531 O O . ALA A 1 71 ? 4.420 54.484 1.070 1.00 35.66 70 ALA A O 1
ATOM 533 N N . SER A 1 72 ? 4.752 53.712 -1.030 1.00 33.24 71 SER A N 1
ATOM 534 C CA . SER A 1 72 ? 4.015 52.463 -0.856 1.00 33.21 71 SER A CA 1
ATOM 535 C C . SER A 1 72 ? 4.386 51.496 -1.985 1.00 36.26 71 SER A C 1
ATOM 536 O O . SER A 1 72 ? 4.947 51.922 -2.998 1.00 33.41 71 SER A O 1
ATOM 539 N N . PRO A 1 73 ? 4.084 50.190 -1.820 1.00 37.15 72 PRO A N 1
ATOM 540 C CA . PRO A 1 73 ? 4.440 49.193 -2.846 1.00 38.08 72 PRO A CA 1
ATOM 541 C C . PRO A 1 73 ? 3.848 49.439 -4.242 1.00 40.42 72 PRO A C 1
ATOM 542 O O . PRO A 1 73 ? 4.360 48.886 -5.221 1.00 40.20 72 PRO A O 1
ATOM 546 N N . THR A 1 74 ? 2.801 50.254 -4.330 1.00 42.32 73 THR A N 1
ATOM 547 C CA . THR A 1 74 ? 2.156 50.539 -5.611 1.00 43.66 73 THR A CA 1
ATOM 548 C C . THR A 1 74 ? 2.578 51.891 -6.187 1.00 43.65 73 THR A C 1
ATOM 549 O O . THR A 1 74 ? 2.531 52.099 -7.400 1.00 47.29 73 THR A O 1
ATOM 553 N N . SER A 1 75 ? 3.003 52.794 -5.306 1.00 42.85 74 SER A N 1
ATOM 554 C CA . SER A 1 75 ? 3.279 54.185 -5.660 1.00 40.01 74 SER A CA 1
ATOM 555 C C . SER A 1 75 ? 4.476 54.371 -6.591 1.00 43.06 74 SER A C 1
ATOM 556 O O . SER A 1 75 ? 5.419 53.576 -6.579 1.00 36.11 74 SER A O 1
ATOM 559 N N . ALA A 1 76 ? 4.435 55.434 -7.394 1.00 40.38 75 ALA A N 1
ATOM 560 C CA . ALA A 1 76 ? 5.591 55.825 -8.191 1.00 38.79 75 ALA A CA 1
ATOM 561 C C . ALA A 1 76 ? 6.662 56.356 -7.249 1.00 32.69 75 ALA A C 1
ATOM 562 O O . ALA A 1 76 ? 6.370 57.144 -6.343 1.00 39.33 75 ALA A O 1
ATOM 564 N N . GLY A 1 77 ? 7.899 55.923 -7.455 1.00 36.18 76 GLY A N 1
ATOM 565 C CA . GLY A 1 77 ? 8.968 56.295 -6.550 1.00 32.17 76 GLY A CA 1
ATOM 566 C C . GLY A 1 77 ? 9.656 57.597 -6.903 1.00 30.79 76 GLY A C 1
ATOM 567 O O . GLY A 1 77 ? 9.630 58.029 -8.055 1.00 33.31 76 GLY A O 1
ATOM 568 N N . LEU A 1 78 ? 10.248 58.231 -5.893 1.00 26.99 77 LEU A N 1
ATOM 569 C CA . LEU A 1 78 ? 11.183 59.330 -6.113 1.00 25.10 77 LEU A CA 1
ATOM 570 C C . LEU A 1 78 ? 12.521 58.728 -6.503 1.00 25.72 77 LEU A C 1
ATOM 571 O O . LEU A 1 78 ? 13.054 57.878 -5.783 1.00 24.38 77 LEU A O 1
ATOM 576 N N . THR A 1 79 ? 13.065 59.141 -7.647 1.00 24.86 78 THR A N 1
ATOM 577 C CA . THR A 1 79 ? 14.322 58.559 -8.120 1.00 22.30 78 THR A CA 1
ATOM 578 C C . THR A 1 79 ? 15.478 59.488 -7.783 1.00 24.77 78 THR A C 1
ATOM 579 O O . THR A 1 79 ? 15.419 60.694 -8.055 1.00 22.30 78 THR A O 1
ATOM 583 N N . LEU A 1 80 ? 16.508 58.923 -7.164 1.00 20.10 79 LEU A N 1
ATOM 584 C CA . LEU A 1 80 ? 17.723 59.658 -6.832 1.00 20.27 79 LEU A CA 1
ATOM 585 C C . LEU A 1 80 ? 18.840 59.212 -7.762 1.00 20.70 79 LEU A C 1
ATOM 586 O O . LEU A 1 80 ? 19.007 58.017 -7.996 1.00 18.54 79 LEU A O 1
ATOM 591 N N . ALA A 1 81 ? 19.620 60.164 -8.271 1.00 18.24 80 ALA A N 1
ATOM 592 C CA . ALA A 1 81 ? 20.797 59.848 -9.067 1.00 17.84 80 ALA A CA 1
ATOM 593 C C . ALA A 1 81 ? 22.048 60.030 -8.215 1.00 15.96 80 ALA A C 1
ATOM 594 O O . ALA A 1 81 ? 22.339 61.132 -7.742 1.00 16.44 80 ALA A O 1
ATOM 596 N N . ILE A 1 82 ? 22.788 58.943 -8.019 1.00 16.27 81 ILE A N 1
ATOM 597 C CA . ILE A 1 82 ? 23.929 58.936 -7.108 1.00 14.00 81 ILE A CA 1
ATOM 598 C C . ILE A 1 82 ? 25.161 58.380 -7.821 1.00 16.99 81 ILE A C 1
ATOM 599 O O . ILE A 1 82 ? 25.070 57.402 -8.558 1.00 17.36 81 ILE A O 1
ATOM 604 N N . ARG A 1 83 ? 26.318 58.999 -7.613 1.00 18.45 82 ARG A N 1
ATOM 605 C CA . ARG A 1 83 ? 27.543 58.523 -8.255 1.00 15.58 82 ARG A CA 1
ATOM 606 C C . ARG A 1 83 ? 27.944 57.160 -7.696 1.00 17.06 82 ARG A C 1
ATOM 607 O O . ARG A 1 83 ? 27.856 56.938 -6.489 1.00 15.60 82 ARG A O 1
ATOM 615 N N . ALA A 1 84 ? 28.380 56.257 -8.572 1.00 14.56 83 ALA A N 1
ATOM 616 C CA . ALA A 1 84 ? 28.780 54.913 -8.141 1.00 18.00 83 ALA A CA 1
ATOM 617 C C . ALA A 1 84 ? 30.246 54.823 -7.733 1.00 17.21 83 ALA A C 1
ATOM 618 O O . ALA A 1 84 ? 30.721 53.742 -7.366 1.00 18.93 83 ALA A O 1
ATOM 620 N N . ASP A 1 85 ? 30.965 55.943 -7.799 1.00 15.65 84 ASP A N 1
ATOM 621 C CA . ASP A 1 85 ? 32.373 55.961 -7.405 1.00 15.17 84 ASP A CA 1
ATOM 622 C C . ASP A 1 85 ? 32.602 56.574 -6.030 1.00 14.39 84 ASP A C 1
ATOM 623 O O . ASP A 1 85 ? 33.502 56.147 -5.306 1.00 16.65 84 ASP A O 1
ATOM 628 N N . ASN A 1 86 ? 31.782 57.559 -5.659 1.00 16.25 85 ASN A N 1
ATOM 629 C CA . ASN A 1 86 ? 31.916 58.188 -4.343 1.00 17.71 85 ASN 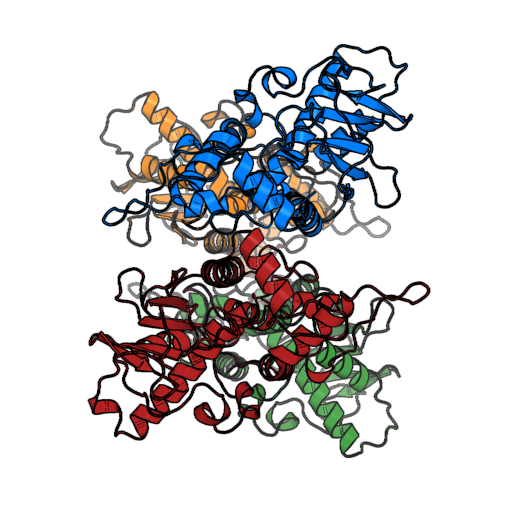A CA 1
ATOM 630 C C . ASN A 1 86 ? 30.598 58.356 -3.577 1.00 15.63 85 ASN A C 1
ATOM 631 O O . ASN A 1 86 ? 30.580 58.953 -2.506 1.00 15.99 85 ASN A O 1
ATOM 636 N N . ILE A 1 87 ? 29.511 57.812 -4.129 1.00 15.99 86 ILE A N 1
ATOM 637 C CA . ILE A 1 87 ? 28.180 57.848 -3.507 1.00 15.90 86 ILE A CA 1
ATOM 638 C C . ILE A 1 87 ? 27.649 59.276 -3.253 1.00 17.04 86 ILE A C 1
ATOM 639 O O . ILE A 1 87 ? 26.892 59.524 -2.314 1.00 15.54 86 ILE A O 1
ATOM 644 N N . TYR A 1 88 ? 28.031 60.219 -4.113 1.00 14.36 87 TYR A N 1
ATOM 645 C CA . TYR A 1 88 ? 27.505 61.579 -4.012 1.00 16.10 87 TYR A CA 1
ATOM 646 C C . TYR A 1 88 ? 26.135 61.658 -4.631 1.00 17.17 87 TYR A C 1
ATOM 647 O O . TYR A 1 88 ? 25.949 61.243 -5.771 1.00 17.58 87 TYR A O 1
ATOM 656 N N . LEU A 1 89 ? 25.186 62.229 -3.896 1.00 15.11 88 LEU A N 1
ATOM 657 C CA . LEU A 1 89 ? 23.872 62.521 -4.458 1.00 16.51 88 LEU A CA 1
ATOM 658 C C . LEU A 1 89 ? 24.013 63.750 -5.345 1.00 17.13 88 LEU A C 1
ATOM 659 O O . LEU A 1 89 ? 24.569 64.753 -4.914 1.00 20.53 88 LEU A O 1
ATOM 664 N N . GLU A 1 90 ? 23.507 63.684 -6.572 1.00 15.94 89 GLU A N 1
ATOM 665 C CA . GLU A 1 90 ? 23.577 64.857 -7.450 1.00 20.24 89 GLU A CA 1
ATOM 666 C C . GLU A 1 90 ? 22.261 65.228 -8.118 1.00 22.68 89 GLU A C 1
ATOM 667 O O . GLU A 1 90 ? 22.077 66.374 -8.530 1.00 19.89 89 GLU A O 1
ATOM 673 N N . GLY A 1 91 ? 21.344 64.270 -8.216 1.00 18.54 90 GLY A N 1
ATOM 674 C CA . GLY A 1 91 ? 20.070 64.513 -8.870 1.00 18.95 90 GLY A CA 1
ATOM 675 C C . GLY A 1 91 ? 18.890 63.804 -8.231 1.00 20.37 90 GLY A C 1
ATOM 676 O O . GLY A 1 91 ? 19.054 62.778 -7.569 1.00 22.31 90 GLY A O 1
ATOM 677 N N . PHE A 1 92 ? 17.696 64.363 -8.401 1.00 20.45 91 PHE A N 1
ATOM 678 C CA . PHE A 1 92 ? 16.471 63.652 -8.029 1.00 18.70 91 PHE A CA 1
ATOM 679 C C . PHE A 1 92 ? 15.354 63.993 -9.003 1.00 26.94 91 PHE A C 1
ATOM 680 O O . PHE A 1 92 ? 15.314 65.089 -9.561 1.00 22.64 91 PHE A O 1
ATOM 688 N N . LYS A 1 93 ? 14.448 63.047 -9.208 1.00 24.65 92 LYS A N 1
ATOM 689 C CA . LYS A 1 93 ? 13.443 63.192 -10.252 1.00 25.97 92 LYS A CA 1
ATOM 690 C C . LYS A 1 93 ? 12.051 63.306 -9.637 1.00 26.52 92 LYS A C 1
ATOM 691 O O . LYS A 1 93 ? 11.598 62.397 -8.942 1.00 26.23 92 LYS A O 1
ATOM 697 N N . SER A 1 94 ? 11.379 64.428 -9.887 1.00 22.46 93 SER A N 1
ATOM 698 C CA . SER A 1 94 ? 10.041 64.665 -9.354 1.00 23.72 93 SER A CA 1
ATOM 699 C C . SER A 1 94 ? 8.970 63.978 -10.205 1.00 28.49 93 SER A C 1
ATOM 700 O O . SER A 1 94 ? 9.268 63.438 -11.269 1.00 26.21 93 SER A O 1
ATOM 703 N N . SER A 1 95 ? 7.728 63.990 -9.729 1.00 31.71 94 SER A N 1
ATOM 704 C CA . SER A 1 95 ? 6.650 63.244 -10.385 1.00 31.82 94 SER A CA 1
ATOM 705 C C . SER A 1 95 ? 6.284 63.742 -11.790 1.00 35.52 94 SER A C 1
ATOM 706 O O . SER A 1 95 ? 5.741 62.981 -12.596 1.00 37.18 94 SER A O 1
ATOM 709 N N . ASP A 1 96 ? 6.574 65.009 -12.085 1.00 30.60 95 ASP A N 1
ATOM 710 C CA . ASP A 1 96 ? 6.288 65.556 -13.415 1.00 32.96 95 ASP A CA 1
ATOM 711 C C . ASP A 1 96 ? 7.403 65.241 -14.411 1.00 34.52 95 ASP A C 1
ATOM 712 O O . ASP A 1 96 ? 7.367 65.688 -15.558 1.00 32.25 95 ASP A O 1
ATOM 717 N N . GLY A 1 97 ? 8.402 64.483 -13.963 1.00 29.99 96 GLY A N 1
ATOM 718 C CA . GLY A 1 97 ? 9.479 64.048 -14.836 1.00 30.22 96 GLY A CA 1
ATOM 719 C C . GLY A 1 97 ? 10.714 64.934 -14.826 1.00 28.47 96 GLY A C 1
ATOM 720 O O . GLY A 1 97 ? 11.696 64.647 -15.507 1.00 26.18 96 GLY A O 1
ATOM 721 N N . THR A 1 98 ? 10.673 66.007 -14.043 1.00 26.27 97 THR A N 1
ATOM 722 C CA . THR A 1 98 ? 11.789 66.950 -13.990 1.00 30.51 97 THR A CA 1
ATOM 723 C C . THR A 1 98 ? 12.961 66.400 -13.177 1.00 24.46 97 THR A C 1
ATOM 724 O O . THR A 1 98 ? 12.795 66.029 -12.013 1.00 26.76 97 THR A O 1
ATOM 728 N N . TRP A 1 99 ? 14.143 66.354 -13.789 1.00 24.96 98 TRP A N 1
ATOM 729 C CA . TRP A 1 99 ? 15.376 66.085 -13.049 1.00 21.20 98 TRP A CA 1
ATOM 730 C C . TRP A 1 99 ? 15.895 67.369 -12.411 1.00 26.70 98 TRP A C 1
ATOM 731 O O . TRP A 1 99 ? 16.107 68.382 -13.097 1.00 24.60 98 TRP A O 1
ATOM 742 N N . TRP A 1 100 ? 16.073 67.325 -11.095 1.00 19.19 99 TRP A N 1
ATOM 743 C CA . TRP A 1 100 ? 16.642 68.431 -10.344 1.00 20.65 99 TRP A CA 1
ATOM 744 C C . TRP A 1 100 ? 18.077 68.075 -9.996 1.00 23.66 99 TRP A C 1
ATOM 745 O O . TRP A 1 100 ? 18.375 66.922 -9.691 1.00 24.42 99 TRP A O 1
ATOM 756 N N . GLU A 1 101 ? 18.971 69.053 -10.069 1.00 18.83 100 GLU A N 1
ATOM 757 C CA . GLU A 1 101 ? 20.375 68.810 -9.754 1.00 19.53 100 GLU A CA 1
ATOM 758 C C . GLU A 1 101 ? 20.874 69.699 -8.617 1.00 20.28 100 GLU A C 1
ATOM 759 O O . GLU A 1 101 ? 20.332 70.779 -8.362 1.00 19.24 100 GLU A O 1
ATOM 765 N N . LEU A 1 102 ? 21.920 69.229 -7.944 1.00 17.66 101 LEU A N 1
ATOM 766 C CA . LEU A 1 102 ? 22.481 69.913 -6.788 1.00 16.68 101 LEU A CA 1
ATOM 767 C C . LEU A 1 102 ? 23.772 70.633 -7.153 1.00 20.06 101 LEU A C 1
ATOM 768 O O . LEU A 1 102 ? 24.419 71.255 -6.298 1.00 19.06 101 LEU A O 1
ATOM 773 N N . THR A 1 103 ? 24.134 70.541 -8.429 1.00 17.71 102 THR A N 1
ATOM 774 C CA . THR A 1 103 ? 25.299 71.237 -8.970 1.00 19.25 102 THR A CA 1
ATOM 775 C C . THR A 1 103 ? 24.891 71.837 -10.312 1.00 24.22 102 THR A C 1
ATOM 776 O O . THR A 1 103 ? 24.439 71.113 -11.193 1.00 24.17 102 THR A O 1
ATOM 780 N N . PRO A 1 104 ? 25.027 73.165 -10.466 1.00 22.23 103 PRO A N 1
ATOM 781 C CA . PRO A 1 104 ? 24.598 73.801 -11.721 1.00 24.02 103 PRO A CA 1
ATOM 782 C C . PRO A 1 104 ? 25.429 73.301 -12.903 1.00 26.72 103 PRO A C 1
ATOM 783 O O . PRO A 1 104 ? 26.660 73.294 -12.820 1.00 27.58 103 PRO A O 1
ATOM 787 N N . GLY A 1 105 ? 24.766 72.857 -13.968 1.00 22.53 104 GLY A N 1
ATOM 788 C CA . GLY A 1 105 ? 25.448 72.442 -15.181 1.00 26.94 104 GLY A CA 1
ATOM 789 C C . GLY A 1 105 ? 26.011 71.030 -15.209 1.00 24.21 104 GLY A C 1
ATOM 790 O O . GLY A 1 105 ? 26.657 70.645 -16.183 1.00 26.81 104 GLY A O 1
ATOM 791 N N . LEU A 1 106 ? 25.754 70.238 -14.170 1.00 24.47 105 LEU A N 1
ATOM 792 C CA . LEU A 1 106 ? 26.335 68.892 -14.105 1.00 21.42 105 LEU A CA 1
ATOM 793 C C . LEU A 1 106 ? 25.552 67.850 -14.914 1.00 26.01 105 LEU A C 1
ATOM 794 O O . LEU A 1 106 ? 26.135 67.101 -15.708 1.00 27.15 105 LEU A O 1
ATOM 799 N N . ILE A 1 107 ? 24.240 67.792 -14.700 1.00 22.20 106 ILE A N 1
ATOM 800 C CA . ILE A 1 107 ? 23.403 66.782 -15.348 1.00 23.32 106 ILE A CA 1
ATOM 801 C C . ILE A 1 107 ? 22.686 67.335 -16.577 1.00 24.59 106 ILE A C 1
ATOM 802 O O . ILE A 1 107 ? 21.945 68.311 -16.477 1.00 24.69 106 ILE A O 1
ATOM 807 N N . PRO A 1 108 ? 22.895 66.696 -17.742 1.00 25.49 107 PRO A N 1
ATOM 808 C CA . PRO A 1 108 ? 22.231 67.115 -18.983 1.00 26.34 107 PRO A CA 1
ATOM 809 C C . PRO A 1 108 ? 20.714 67.253 -18.830 1.00 26.40 107 PRO A C 1
ATOM 810 O O . PRO A 1 108 ? 20.038 66.298 -18.433 1.00 26.28 107 PRO A O 1
ATOM 814 N N . GLY A 1 109 ? 20.189 68.441 -19.125 1.00 27.70 108 GLY A N 1
ATOM 815 C CA . GLY A 1 109 ? 18.753 68.662 -19.144 1.00 26.32 108 GLY A CA 1
ATOM 816 C C . GLY A 1 109 ? 18.124 68.947 -17.792 1.00 26.92 108 GLY A C 1
ATOM 817 O O . GLY A 1 109 ? 16.933 69.244 -17.697 1.00 25.95 108 GLY A O 1
ATOM 818 N N . ALA A 1 110 ? 18.929 68.865 -16.741 1.00 24.46 109 ALA A N 1
ATOM 819 C CA . ALA A 1 110 ? 18.423 69.030 -15.382 1.00 23.64 109 ALA A CA 1
ATOM 820 C C . ALA A 1 110 ? 18.200 70.491 -14.995 1.00 24.93 109 ALA A C 1
ATOM 821 O O . ALA A 1 110 ? 18.747 71.406 -15.615 1.00 22.05 109 ALA A O 1
ATOM 823 N N . THR A 1 111 ? 17.400 70.700 -13.955 1.00 21.77 110 THR A N 1
ATOM 824 C CA . THR A 1 111 ? 17.108 72.039 -13.447 1.00 20.53 110 THR A CA 1
ATOM 825 C C . THR A 1 111 ? 17.744 72.196 -12.069 1.00 22.47 110 THR A C 1
ATOM 826 O O . THR A 1 111 ? 17.488 71.393 -11.168 1.00 21.40 110 THR A O 1
ATOM 830 N N . TYR A 1 112 ? 18.579 73.217 -11.897 1.00 20.59 111 TYR A N 1
ATOM 831 C CA . TYR A 1 112 ? 19.247 73.439 -10.616 1.00 19.94 111 TYR A CA 1
ATOM 832 C C . TYR A 1 112 ? 18.231 73.756 -9.526 1.00 21.25 111 TYR A C 1
ATOM 833 O O . TYR A 1 112 ? 17.363 74.622 -9.705 1.00 20.57 111 TYR A O 1
ATOM 842 N N . VAL A 1 113 ? 18.327 73.048 -8.399 1.00 17.89 112 VAL A N 1
ATOM 843 C CA . VAL A 1 113 ? 17.328 73.172 -7.337 1.00 18.65 112 VAL A CA 1
ATOM 844 C C . VAL A 1 113 ? 17.437 74.463 -6.510 1.00 20.26 112 VAL A C 1
ATOM 845 O O . VAL A 1 113 ? 16.485 74.851 -5.811 1.00 23.31 112 VAL A O 1
ATOM 849 N N . GLY A 1 114 ? 18.581 75.136 -6.595 1.00 20.02 113 GLY A N 1
ATOM 850 C CA . GLY A 1 114 ? 18.773 76.388 -5.880 1.00 22.59 113 GLY A CA 1
ATOM 851 C C . GLY A 1 114 ? 19.813 76.363 -4.772 1.00 21.73 113 GLY A C 1
ATOM 852 O O . GLY A 1 114 ? 20.145 77.408 -4.199 1.00 21.31 113 GLY A O 1
ATOM 853 N N . PHE A 1 115 ? 20.338 75.172 -4.478 1.00 22.99 114 PHE A N 1
ATOM 854 C CA . PHE A 1 115 ? 21.341 75.000 -3.422 1.00 21.03 114 PHE A CA 1
ATOM 855 C C . PHE A 1 115 ? 22.171 73.746 -3.700 1.00 20.11 114 PHE A C 1
ATOM 856 O O . PHE A 1 115 ? 21.766 72.901 -4.509 1.00 19.07 114 PHE A O 1
ATOM 864 N N . GLY A 1 116 ? 23.321 73.631 -3.038 1.00 20.64 115 GLY A N 1
ATOM 865 C CA . GLY A 1 116 ? 24.246 72.533 -3.271 1.00 22.44 115 GLY A CA 1
ATOM 866 C C . GLY A 1 116 ? 24.039 71.340 -2.351 1.00 24.07 115 GLY A C 1
ATOM 867 O O . GLY A 1 116 ? 23.152 71.360 -1.490 1.00 21.43 115 GLY A O 1
ATOM 868 N N . GLY A 1 117 ? 24.870 70.313 -2.510 1.00 21.29 116 GLY A N 1
ATOM 869 C CA . GLY A 1 117 ? 24.670 69.063 -1.793 1.00 23.80 116 GLY A CA 1
ATOM 870 C C . GLY A 1 117 ? 25.607 68.778 -0.632 1.00 22.70 116 GLY A C 1
ATOM 871 O O . GLY A 1 117 ? 25.595 67.675 -0.084 1.00 21.62 116 GLY A O 1
ATOM 872 N N . THR A 1 118 ? 26.425 69.751 -0.243 1.00 20.26 117 THR A N 1
ATOM 873 C CA . THR A 1 118 ? 27.285 69.559 0.926 1.00 20.22 117 THR A CA 1
ATOM 874 C C . THR A 1 118 ? 26.503 69.954 2.170 1.00 20.96 117 THR A C 1
ATOM 875 O O . THR A 1 118 ? 25.549 70.724 2.083 1.00 20.01 117 THR A O 1
ATOM 879 N N . TYR A 1 119 ? 26.902 69.446 3.330 1.00 20.74 118 TYR A N 1
ATOM 880 C CA . TYR A 1 119 ? 26.192 69.807 4.550 1.00 20.94 118 TYR A CA 1
ATOM 881 C C . TYR A 1 119 ? 26.353 71.290 4.902 1.00 23.93 118 TYR A C 1
ATOM 882 O O . TYR A 1 119 ? 25.469 71.880 5.523 1.00 20.66 118 TYR A O 1
ATOM 891 N N . ARG A 1 120 ? 27.460 71.903 4.489 1.00 23.96 119 ARG A N 1
ATOM 892 C CA . ARG A 1 120 ? 27.570 73.353 4.641 1.00 27.25 119 ARG A CA 1
ATOM 893 C C . ARG A 1 120 ? 26.503 74.070 3.813 1.00 25.86 119 ARG A C 1
ATOM 894 O O . ARG A 1 120 ? 25.855 75.004 4.298 1.00 27.69 119 ARG A O 1
ATOM 902 N N . ASP A 1 121 ? 26.319 73.630 2.570 1.00 21.65 120 ASP A N 1
ATOM 903 C CA . ASP A 1 121 ? 25.264 74.174 1.714 1.00 23.49 120 ASP A CA 1
ATOM 904 C C . ASP A 1 121 ? 23.882 73.976 2.337 1.00 25.65 120 ASP A C 1
ATOM 905 O O . ASP A 1 121 ? 23.059 74.888 2.347 1.00 25.06 120 ASP A O 1
ATOM 910 N N . LEU A 1 122 ? 23.636 72.771 2.850 1.00 20.53 121 LEU A N 1
ATOM 911 C CA . LEU A 1 122 ? 22.306 72.365 3.304 1.00 21.78 121 LEU A CA 1
ATOM 912 C C . LEU A 1 122 ? 21.919 72.864 4.697 1.00 23.94 121 LEU A C 1
ATOM 913 O O . LEU A 1 122 ? 20.761 73.208 4.940 1.00 26.46 121 LEU A O 1
ATOM 918 N N . LEU A 1 123 ? 22.888 72.912 5.606 1.00 22.80 122 LEU A N 1
ATOM 919 C CA . LEU A 1 123 ? 22.624 73.252 7.001 1.00 26.55 122 LEU A CA 1
ATOM 920 C C . LEU A 1 123 ? 23.303 74.550 7.442 1.00 30.33 122 LEU A C 1
ATOM 921 O O . LEU A 1 123 ? 22.920 75.137 8.456 1.00 34.06 122 LEU A O 1
ATOM 926 N N . GLY A 1 124 ? 24.313 74.982 6.689 1.00 31.25 123 GLY A N 1
ATOM 927 C CA . GLY A 1 124 ? 25.123 76.130 7.071 1.00 33.51 123 GLY A CA 1
ATOM 928 C C . GLY A 1 124 ? 26.475 75.721 7.637 1.00 33.24 123 GLY A C 1
ATOM 929 O O . GLY A 1 124 ? 27.447 76.474 7.547 1.00 37.50 123 GLY A O 1
ATOM 930 N N . ASP A 1 125 ? 26.542 74.507 8.179 1.00 31.51 124 ASP A N 1
ATOM 931 C CA . ASP A 1 125 ? 27.691 74.037 8.950 1.00 32.31 124 ASP A CA 1
ATOM 932 C C . ASP A 1 125 ? 27.645 72.505 9.053 1.00 37.55 124 ASP A C 1
ATOM 933 O O . ASP A 1 125 ? 26.572 71.934 9.261 1.00 35.53 124 ASP A O 1
ATOM 938 N N . THR A 1 126 ? 28.791 71.836 8.913 1.00 33.33 125 THR A N 1
ATOM 939 C CA . THR A 1 126 ? 28.833 70.374 9.042 1.00 32.98 125 THR A CA 1
ATOM 940 C C . THR A 1 126 ? 28.641 69.942 10.495 1.00 36.91 125 THR A C 1
ATOM 941 O O . THR A 1 126 ? 28.372 68.771 10.778 1.00 27.64 125 THR A O 1
ATOM 945 N N . ASP A 1 127 ? 28.768 70.895 11.414 1.00 35.35 126 ASP A N 1
ATOM 946 C CA . ASP A 1 127 ? 28.600 70.613 12.838 1.00 36.98 126 ASP A CA 1
ATOM 947 C C . ASP A 1 127 ? 27.124 70.438 13.207 1.00 32.19 126 ASP A C 1
ATOM 948 O O . ASP A 1 127 ? 26.809 70.024 14.320 1.00 35.52 126 ASP A O 1
ATOM 953 N N . LYS A 1 128 ? 26.224 70.743 12.274 1.00 33.77 127 LYS A N 1
ATOM 954 C CA . LYS A 1 128 ? 24.789 70.723 12.570 1.00 32.77 127 LYS A CA 1
ATOM 955 C C . LYS A 1 128 ? 24.089 69.392 12.271 1.00 26.99 127 LYS A C 1
ATOM 956 O O . LYS A 1 128 ? 22.872 69.292 12.411 1.00 28.61 127 LYS A O 1
ATOM 962 N N . LEU A 1 129 ? 24.851 68.380 11.859 1.00 28.45 128 LEU A N 1
ATOM 963 C CA . LEU A 1 129 ? 24.285 67.063 11.538 1.00 25.52 128 LEU A CA 1
ATOM 964 C C . LEU A 1 129 ? 23.575 66.445 12.744 1.00 28.29 128 LEU A C 1
ATOM 965 O O . LEU A 1 129 ? 22.657 65.633 12.599 1.00 28.48 128 LEU A O 1
ATOM 970 N N . THR A 1 130 ? 24.011 66.838 13.934 1.00 24.07 129 THR A N 1
ATOM 971 C CA . THR A 1 130 ? 23.437 66.333 15.176 1.00 24.72 129 THR A CA 1
ATOM 972 C C . THR A 1 130 ? 22.050 66.931 15.456 1.00 28.62 129 THR A C 1
ATOM 973 O O . THR A 1 130 ? 21.405 66.573 16.441 1.00 27.25 129 THR A O 1
ATOM 977 N N . ASN A 1 131 ? 21.601 67.828 14.579 1.00 26.37 130 ASN A N 1
ATOM 978 C CA . ASN A 1 131 ? 20.312 68.512 14.729 1.00 29.54 130 ASN A CA 1
ATOM 979 C C . ASN A 1 131 ? 19.221 67.946 13.826 1.00 32.62 130 ASN A C 1
ATOM 980 O O . ASN A 1 131 ? 18.053 68.333 13.940 1.00 30.22 130 ASN A O 1
ATOM 985 N N . VAL A 1 132 ? 19.599 67.046 12.921 1.00 29.88 131 VAL A N 1
ATOM 986 C CA . VAL A 1 132 ? 18.660 66.538 11.923 1.00 25.62 131 VAL A CA 1
ATOM 987 C C . VAL A 1 132 ? 17.879 65.320 12.419 1.00 27.18 131 VAL A C 1
ATOM 988 O O . VAL A 1 132 ? 18.452 64.259 12.669 1.00 25.69 131 VAL A O 1
ATOM 992 N N . ALA A 1 133 ? 16.563 65.469 12.537 1.00 31.03 132 ALA A N 1
ATOM 993 C CA . ALA A 1 133 ? 15.709 64.352 12.937 1.00 26.93 132 ALA A CA 1
ATOM 994 C C . ALA A 1 133 ? 15.608 63.318 11.822 1.00 26.17 132 ALA A C 1
ATOM 995 O O . ALA A 1 133 ? 15.266 63.647 10.682 1.00 27.96 132 ALA A O 1
ATOM 997 N N . LEU A 1 134 ? 15.897 62.068 12.159 1.00 23.66 133 LEU A N 1
ATOM 998 C CA . LEU A 1 134 ? 15.746 60.972 11.214 1.00 27.15 133 LEU A CA 1
ATOM 999 C C . LEU A 1 134 ? 14.645 60.044 11.723 1.00 22.36 133 LEU A C 1
ATOM 1000 O O . LEU A 1 134 ? 14.362 60.018 12.925 1.00 26.01 133 LEU A O 1
ATOM 1005 N N . GLY A 1 135 ? 14.034 59.291 10.816 1.00 23.98 134 GLY A N 1
ATOM 1006 C CA . GLY A 1 135 ? 12.979 58.357 11.184 1.00 24.45 134 GLY A CA 1
ATOM 1007 C C . GLY A 1 135 ? 12.092 58.037 9.999 1.00 20.90 134 GLY A C 1
ATOM 1008 O O . GLY A 1 135 ? 12.277 58.596 8.910 1.00 22.97 134 GLY A O 1
ATOM 1009 N N . ARG A 1 136 ? 11.116 57.152 10.198 1.00 17.38 135 ARG A N 1
ATOM 1010 C CA . ARG A 1 136 ? 10.217 56.771 9.113 1.00 18.10 135 ARG A CA 1
ATOM 1011 C C . ARG A 1 136 ? 9.403 57.945 8.544 1.00 20.55 135 ARG A C 1
ATOM 1012 O O . ARG A 1 136 ? 9.342 58.122 7.330 1.00 21.61 135 ARG A O 1
ATOM 1020 N N . GLN A 1 137 ? 8.769 58.736 9.407 1.00 21.48 136 GLN A N 1
ATOM 1021 C CA . GLN A 1 137 ? 7.974 59.860 8.914 1.00 22.84 136 GLN A CA 1
ATOM 1022 C C . GLN A 1 137 ? 8.833 60.940 8.239 1.00 23.04 136 GLN A C 1
ATOM 1023 O O . GLN A 1 137 ? 8.404 61.553 7.256 1.00 23.16 136 GLN A O 1
ATOM 1029 N N . GLN A 1 138 ? 10.038 61.170 8.756 1.00 22.87 137 GLN A N 1
ATOM 1030 C CA . GLN A 1 138 ? 10.941 62.141 8.130 1.00 22.91 137 GLN A CA 1
ATOM 1031 C C . GLN A 1 138 ? 11.357 61.674 6.750 1.00 21.21 137 GLN A C 1
ATOM 1032 O O . GLN A 1 138 ? 11.528 62.487 5.839 1.00 23.28 137 GLN A O 1
ATOM 1038 N N . LEU A 1 139 ? 11.543 60.365 6.606 1.00 20.93 138 LEU A N 1
ATOM 1039 C CA . LEU A 1 139 ? 11.861 59.773 5.313 1.00 19.69 138 LEU A CA 1
ATOM 1040 C C . LEU A 1 139 ? 10.697 59.956 4.354 1.00 24.04 138 LEU A C 1
ATOM 1041 O O . LEU A 1 139 ? 10.874 60.428 3.228 1.00 22.27 138 LEU A O 1
ATOM 1046 N N . ALA A 1 140 ? 9.498 59.603 4.812 1.00 20.46 139 ALA A N 1
ATOM 1047 C CA . ALA A 1 140 ? 8.302 59.744 3.994 1.00 21.73 139 ALA A CA 1
ATOM 1048 C C . ALA A 1 140 ? 8.026 61.207 3.641 1.00 19.50 139 ALA A C 1
ATOM 1049 O O . ALA A 1 140 ? 7.649 61.506 2.518 1.00 22.91 139 ALA A O 1
ATOM 1051 N N . ASP A 1 141 ? 8.196 62.114 4.598 1.00 22.67 140 ASP A N 1
ATOM 1052 C CA . ASP A 1 141 ? 7.940 63.535 4.322 1.00 23.85 140 ASP A CA 1
ATOM 105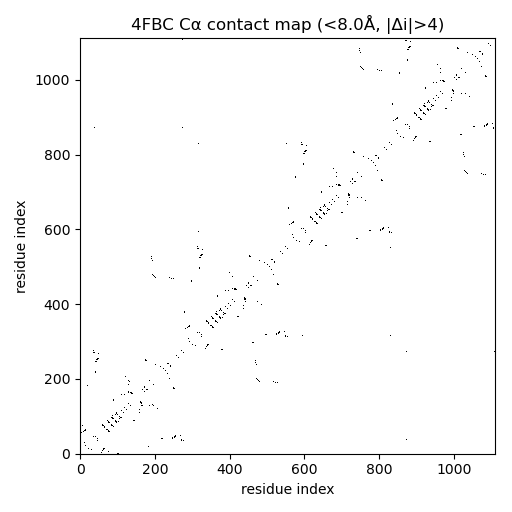3 C C . ASP A 1 141 ? 8.976 64.118 3.354 1.00 25.53 140 ASP A C 1
ATOM 1054 O O . ASP A 1 141 ? 8.649 64.954 2.513 1.00 24.11 140 ASP A O 1
ATOM 1059 N N . ALA A 1 142 ? 10.224 63.672 3.471 1.00 21.87 141 ALA A N 1
ATOM 1060 C CA . ALA A 1 142 ? 11.266 64.105 2.542 1.00 21.96 141 ALA A CA 1
ATOM 1061 C C . ALA A 1 142 ? 10.984 63.594 1.130 1.00 22.01 141 ALA A C 1
ATOM 1062 O O . ALA A 1 142 ? 11.163 64.330 0.147 1.00 23.36 141 ALA A O 1
ATOM 1064 N N . VAL A 1 143 ? 10.539 62.342 1.022 1.00 19.64 142 VAL A N 1
ATOM 1065 C CA . VAL A 1 143 ? 10.188 61.782 -0.284 1.00 21.75 142 VAL A CA 1
ATOM 1066 C C . VAL A 1 143 ? 9.021 62.568 -0.889 1.00 22.61 142 VAL A C 1
ATOM 1067 O O . VAL A 1 143 ? 9.039 62.919 -2.067 1.00 26.03 142 VAL A O 1
ATOM 1071 N N . THR A 1 144 ? 8.024 62.869 -0.064 1.00 22.27 143 THR A N 1
ATOM 1072 C CA . THR A 1 144 ? 6.871 63.656 -0.502 1.00 26.09 143 THR A CA 1
ATOM 1073 C C . THR A 1 144 ? 7.265 65.046 -1.010 1.00 23.88 143 THR A C 1
ATOM 1074 O O . THR A 1 144 ? 6.783 65.491 -2.051 1.00 29.23 143 THR A O 1
ATOM 1078 N N . ALA A 1 145 ? 8.137 65.723 -0.269 1.00 25.43 144 ALA A N 1
ATOM 1079 C CA . ALA A 1 145 ? 8.513 67.103 -0.590 1.00 25.35 144 ALA A CA 1
ATOM 1080 C C . ALA A 1 145 ? 9.264 67.204 -1.914 1.00 27.99 144 ALA A C 1
ATOM 1081 O O . ALA A 1 145 ? 8.999 68.105 -2.723 1.00 27.36 144 ALA A O 1
ATOM 1083 N N . LEU A 1 146 ? 10.205 66.286 -2.129 1.00 24.82 145 LEU A N 1
ATOM 1084 C CA . LEU A 1 146 ? 11.020 66.301 -3.344 1.00 21.49 145 LEU A CA 1
ATOM 1085 C C . LEU A 1 146 ? 10.257 65.733 -4.542 1.00 27.14 145 LEU A C 1
ATOM 1086 O O . LEU A 1 146 ? 10.379 66.230 -5.663 1.00 23.79 145 LEU A O 1
ATOM 1091 N N . HIS A 1 147 ? 9.461 64.694 -4.309 1.00 23.05 146 HIS A N 1
ATOM 1092 C CA . HIS A 1 147 ? 8.735 64.057 -5.404 1.00 26.24 146 HIS A CA 1
ATOM 1093 C C . HIS A 1 147 ? 7.635 64.968 -5.951 1.00 27.24 146 HIS A C 1
ATOM 1094 O O . HIS A 1 147 ? 7.263 64.860 -7.119 1.00 28.28 146 HIS A O 1
ATOM 1101 N N . GLY A 1 148 ? 7.116 65.855 -5.107 1.00 27.56 147 GLY A N 1
ATOM 1102 C CA . GLY A 1 148 ? 6.009 66.718 -5.490 1.00 30.10 147 GLY A CA 1
ATOM 1103 C C . GLY A 1 148 ? 6.417 68.039 -6.126 1.00 33.12 147 GLY A C 1
ATOM 1104 O O . GLY A 1 148 ? 5.568 68.812 -6.579 1.00 33.18 147 GLY A O 1
ATOM 1105 N N . ARG A 1 149 ? 7.718 68.301 -6.153 1.00 28.41 148 ARG A N 1
ATOM 1106 C CA . ARG A 1 149 ? 8.255 69.508 -6.777 1.00 31.40 148 ARG A CA 1
ATOM 1107 C C . ARG A 1 149 ? 7.880 69.554 -8.261 1.00 32.48 148 ARG A C 1
ATOM 1108 O O . ARG A 1 149 ? 7.989 68.557 -8.965 1.00 32.36 148 ARG A O 1
ATOM 1116 N N . THR A 1 150 ? 7.402 70.695 -8.745 1.00 37.72 149 THR A N 1
ATOM 1117 C CA . THR A 1 150 ? 7.188 70.820 -10.184 1.00 36.47 149 THR A CA 1
ATOM 1118 C C . THR A 1 150 ? 8.046 71.939 -10.764 1.00 41.03 149 THR A C 1
ATOM 1119 O O . THR A 1 150 ? 8.395 72.900 -10.068 1.00 39.24 149 THR A O 1
ATOM 1123 N N . LYS A 1 151 ? 8.390 71.792 -12.040 1.00 37.35 150 LYS A N 1
ATOM 1124 C CA . LYS A 1 151 ? 9.269 72.727 -12.726 1.00 42.09 150 LYS A CA 1
ATOM 1125 C C . LYS A 1 151 ? 8.712 74.149 -12.704 1.00 44.38 150 LYS A C 1
ATOM 1126 O O . LYS A 1 151 ? 9.471 75.118 -12.698 1.00 46.97 150 LYS A O 1
ATOM 1132 N N . ALA A 1 152 ? 7.387 74.265 -12.665 1.00 45.55 151 ALA A N 1
ATOM 1133 C CA . ALA A 1 152 ? 6.722 75.564 -12.778 1.00 47.80 151 ALA A CA 1
ATOM 1134 C C . ALA A 1 152 ? 6.464 76.293 -11.457 1.00 49.45 151 ALA A C 1
ATOM 1135 O O . ALA A 1 152 ? 6.050 77.456 -11.475 1.00 52.64 151 ALA A O 1
ATOM 1137 N N . ASP A 1 153 ? 6.682 75.623 -10.325 1.00 44.01 152 ASP A N 1
ATOM 1138 C CA . ASP A 1 153 ? 6.480 76.263 -9.023 1.00 48.07 152 ASP A CA 1
ATOM 1139 C C . ASP A 1 153 ? 7.318 77.528 -8.926 1.00 50.11 152 ASP A C 1
ATOM 1140 O O . ASP A 1 153 ? 8.423 77.589 -9.468 1.00 48.92 152 ASP A O 1
ATOM 1145 N N . LYS A 1 154 ? 6.792 78.541 -8.247 1.00 52.30 153 LYS A N 1
ATOM 1146 C CA . LYS A 1 154 ? 7.614 79.692 -7.911 1.00 50.47 153 LYS A CA 1
ATOM 1147 C C . LYS A 1 154 ? 8.347 79.393 -6.606 1.00 48.30 153 LYS A C 1
ATOM 1148 O O . LYS A 1 154 ? 7.724 79.248 -5.549 1.00 51.48 153 LYS A O 1
ATOM 1154 N N . PRO A 1 155 ? 9.680 79.256 -6.686 1.00 49.86 154 PRO A N 1
ATOM 1155 C CA . PRO A 1 155 ? 10.462 78.960 -5.485 1.00 44.87 154 PRO A CA 1
ATOM 1156 C C . PRO A 1 155 ? 10.207 80.033 -4.439 1.00 40.10 154 PRO A C 1
ATOM 1157 O O . PRO A 1 155 ? 9.969 81.194 -4.782 1.00 43.90 154 PRO A O 1
ATOM 1161 N N . SER A 1 156 ? 10.212 79.635 -3.177 1.00 39.91 155 SER A N 1
ATOM 1162 C CA . SER A 1 156 ? 10.029 80.573 -2.092 1.00 37.95 155 SER A CA 1
ATOM 1163 C C . SER A 1 156 ? 11.057 80.215 -1.043 1.00 36.18 155 SER A C 1
ATOM 1164 O O . SER A 1 156 ? 11.596 79.104 -1.059 1.00 36.40 155 SER A O 1
ATOM 1167 N N . GLY A 1 157 ? 11.325 81.153 -0.140 1.00 38.06 156 GLY A N 1
ATOM 1168 C CA . GLY A 1 157 ? 12.176 80.908 1.014 1.00 36.67 156 GLY A CA 1
ATOM 1169 C C . GLY A 1 157 ? 11.790 79.676 1.824 1.00 38.52 156 GLY A C 1
ATOM 1170 O O . GLY A 1 157 ? 12.638 78.817 2.080 1.00 34.67 156 GLY A O 1
ATOM 1171 N N . PRO A 1 158 ? 10.513 79.583 2.240 1.00 39.93 157 PRO A N 1
ATOM 1172 C CA . PRO A 1 158 ? 10.073 78.399 2.992 1.00 35.53 157 PRO A CA 1
ATOM 1173 C C . PRO A 1 158 ? 10.185 77.085 2.205 1.00 35.33 157 PRO A C 1
ATOM 1174 O O . PRO A 1 158 ? 10.567 76.065 2.788 1.00 33.18 157 PRO A O 1
ATOM 1178 N N . LYS A 1 159 ? 9.852 77.103 0.915 1.00 31.89 158 LYS A N 1
ATOM 1179 C CA . LYS A 1 159 ? 9.915 75.891 0.101 1.00 33.79 158 LYS A CA 1
ATOM 1180 C C . LYS A 1 159 ? 11.354 75.390 -0.048 1.00 33.40 158 LYS A C 1
ATOM 1181 O O . LYS A 1 159 ? 11.612 74.184 0.016 1.00 31.43 158 LYS A O 1
ATOM 1187 N N . GLN A 1 160 ? 12.285 76.321 -0.249 1.00 30.04 159 GLN A N 1
ATOM 1188 C CA . GLN A 1 160 ? 13.702 75.974 -0.347 1.00 31.14 159 GLN A CA 1
ATOM 1189 C C . GLN A 1 160 ? 14.198 75.382 0.960 1.00 30.15 159 GLN A C 1
ATOM 1190 O O . GLN A 1 160 ? 14.962 74.416 0.959 1.00 28.54 159 GLN A O 1
ATOM 1196 N N . GLN A 1 161 ? 13.772 75.965 2.076 1.00 29.42 160 GLN A N 1
ATOM 1197 C CA . GLN A 1 161 ? 14.153 75.437 3.380 1.00 30.56 160 GLN A CA 1
ATOM 1198 C C . GLN A 1 161 ? 13.620 74.014 3.558 1.00 26.97 160 GLN A C 1
ATOM 1199 O O . GLN A 1 161 ? 14.348 73.130 4.010 1.00 27.97 160 GLN A O 1
ATOM 1205 N N . GLN A 1 162 ? 12.360 73.796 3.185 1.00 26.18 161 GLN A N 1
ATOM 1206 C CA . GLN A 1 162 ? 11.792 72.446 3.168 1.00 29.08 161 GLN A CA 1
ATOM 1207 C C . GLN A 1 162 ? 12.615 71.501 2.293 1.00 26.26 161 GLN A C 1
ATOM 1208 O O . GLN A 1 162 ? 12.913 70.371 2.692 1.00 27.45 161 GLN A O 1
ATOM 1214 N N . ALA A 1 163 ? 12.984 71.964 1.102 1.00 27.33 162 ALA A N 1
ATOM 1215 C CA . ALA A 1 163 ? 13.748 71.130 0.177 1.00 23.03 162 ALA A CA 1
ATOM 1216 C C . ALA A 1 163 ? 15.142 70.805 0.717 1.00 22.04 162 ALA A C 1
ATOM 1217 O O . ALA A 1 163 ? 15.616 69.682 0.552 1.00 21.30 162 ALA A O 1
ATOM 1219 N N . ARG A 1 164 ? 15.803 71.782 1.343 1.00 21.14 163 ARG A N 1
ATOM 1220 C CA . ARG A 1 164 ? 17.110 71.535 1.970 1.00 20.99 163 ARG A CA 1
ATOM 1221 C C . ARG A 1 164 ? 17.038 70.427 3.024 1.00 23.30 163 ARG A C 1
ATOM 1222 O O . ARG A 1 164 ? 17.858 69.501 3.036 1.00 20.54 163 ARG A O 1
ATOM 1230 N N . GLU A 1 165 ? 16.056 70.533 3.911 1.00 22.70 164 GLU A N 1
ATOM 1231 C CA . GLU A 1 165 ? 15.906 69.567 4.989 1.00 23.18 164 GLU A CA 1
ATOM 1232 C C . GLU A 1 165 ? 15.584 68.186 4.427 1.00 23.29 164 GLU A C 1
ATOM 1233 O O . GLU A 1 165 ? 16.064 67.172 4.938 1.00 21.65 164 GLU A O 1
ATOM 1239 N N . ALA A 1 166 ? 14.787 68.154 3.362 1.00 20.30 165 ALA A N 1
ATOM 1240 C CA . ALA A 1 166 ? 14.447 66.894 2.702 1.00 24.07 165 ALA A CA 1
ATOM 1241 C C . ALA A 1 166 ? 15.681 66.211 2.103 1.00 22.93 165 ALA A C 1
ATOM 1242 O O . ALA A 1 166 ? 15.895 65.016 2.303 1.00 19.75 165 ALA A O 1
ATOM 1244 N N . VAL A 1 167 ? 16.482 66.960 1.347 1.00 19.10 166 VAL A N 1
ATOM 1245 C CA . VAL A 1 167 ? 17.746 66.422 0.845 1.00 19.10 166 VAL A CA 1
ATOM 1246 C C . VAL A 1 167 ? 18.669 65.919 1.961 1.00 16.90 166 VAL A C 1
ATOM 1247 O O . VAL A 1 167 ? 19.266 64.843 1.843 1.00 19.74 166 VAL A O 1
ATOM 1251 N N . THR A 1 168 ? 18.775 66.686 3.047 1.00 17.36 167 THR A N 1
ATOM 1252 C CA . THR A 1 168 ? 19.640 66.329 4.168 1.00 18.74 167 THR A CA 1
ATOM 1253 C C . THR A 1 168 ? 19.184 64.999 4.768 1.00 18.41 167 THR A C 1
ATOM 1254 O O . THR A 1 168 ? 20.001 64.109 5.067 1.00 16.88 167 THR A O 1
ATOM 1258 N N . THR A 1 169 ? 17.868 64.874 4.916 1.00 16.53 168 THR A N 1
ATOM 1259 C CA . THR A 1 169 ? 17.250 63.666 5.467 1.00 15.60 168 THR A CA 1
ATOM 1260 C C . THR A 1 169 ? 17.613 62.450 4.617 1.00 18.40 168 THR A C 1
ATOM 1261 O O . THR A 1 169 ? 18.027 61.409 5.144 1.00 18.51 168 THR A O 1
ATOM 1265 N N . LEU A 1 170 ? 17.481 62.581 3.301 1.00 17.87 169 LEU A N 1
ATOM 1266 C CA . LEU A 1 170 ? 17.795 61.469 2.415 1.00 16.78 169 LEU A CA 1
ATOM 1267 C C . LEU A 1 170 ? 19.285 61.146 2.361 1.00 18.92 169 LEU A C 1
ATOM 1268 O O . LEU A 1 170 ? 19.663 59.981 2.271 1.00 17.70 169 LEU A O 1
ATOM 1273 N N . LEU A 1 171 ? 20.130 62.173 2.395 1.00 16.35 170 LEU A N 1
ATOM 1274 C CA . LEU A 1 171 ? 21.571 61.954 2.390 1.00 17.57 170 LEU A CA 1
ATOM 1275 C C . LEU A 1 171 ? 21.962 61.069 3.562 1.00 17.47 170 LEU A C 1
ATOM 1276 O O . LEU A 1 171 ? 22.753 60.129 3.415 1.00 15.71 170 LEU A O 1
ATOM 1281 N N . LEU A 1 172 ? 21.382 61.360 4.722 1.00 16.51 171 LEU A N 1
ATOM 1282 C CA . LEU A 1 172 ? 21.681 60.604 5.923 1.00 15.09 171 LEU A CA 1
ATOM 1283 C C . LEU A 1 172 ? 21.099 59.197 5.872 1.00 14.35 171 LEU A C 1
ATOM 1284 O O . LEU A 1 172 ? 21.786 58.231 6.202 1.00 16.53 171 LEU A O 1
ATOM 1289 N N . MET A 1 173 ? 19.854 59.073 5.417 1.00 15.22 172 MET A N 1
ATOM 1290 C CA . MET A 1 173 ? 19.160 57.783 5.497 1.00 15.45 172 MET A CA 1
ATOM 1291 C C . MET A 1 173 ? 19.457 56.845 4.331 1.00 17.27 172 MET A C 1
ATOM 1292 O O . MET A 1 173 ? 19.176 55.638 4.403 1.00 17.84 172 MET A O 1
ATOM 1297 N N . VAL A 1 174 ? 20.037 57.388 3.263 1.00 14.28 173 VAL A N 1
ATOM 1298 C CA . VAL A 1 174 ? 20.459 56.577 2.127 1.00 13.33 173 VAL A CA 1
ATOM 1299 C C . VAL A 1 174 ? 21.984 56.584 1.971 1.00 14.14 173 VAL A C 1
ATOM 1300 O O . VAL A 1 174 ? 22.635 55.564 2.165 1.00 13.40 173 VAL A O 1
ATOM 1304 N N . ASN A 1 175 ? 22.561 57.730 1.620 1.00 14.13 174 ASN A N 1
ATOM 1305 C CA . ASN A 1 175 ? 23.996 57.766 1.325 1.00 16.72 174 ASN A CA 1
ATOM 1306 C C . ASN A 1 175 ? 24.910 57.482 2.511 1.00 14.69 174 ASN A C 1
ATOM 1307 O O . ASN A 1 175 ? 25.815 56.645 2.402 1.00 15.24 174 ASN A O 1
ATOM 1312 N N . GLU A 1 176 ? 24.687 58.159 3.641 1.00 14.09 175 GLU A N 1
ATOM 1313 C CA . GLU A 1 176 ? 25.547 57.934 4.799 1.00 14.44 175 GLU A CA 1
ATOM 1314 C C . GLU A 1 176 ? 25.290 56.549 5.382 1.00 15.63 175 GLU A C 1
ATOM 1315 O O . GLU A 1 176 ? 26.210 55.896 5.883 1.00 14.57 175 GLU A O 1
ATOM 1321 N N . ALA A 1 177 ? 24.038 56.109 5.301 1.00 14.56 176 ALA A N 1
ATOM 1322 C CA . ALA A 1 177 ? 23.677 54.750 5.719 1.00 15.30 176 ALA A CA 1
ATOM 1323 C C . ALA A 1 177 ? 24.466 53.714 4.919 1.00 13.67 176 ALA A C 1
ATOM 1324 O O . ALA A 1 177 ? 24.960 52.730 5.470 1.00 13.05 176 ALA A O 1
ATOM 1326 N N . THR A 1 178 ? 24.581 53.927 3.614 1.00 13.93 177 THR A N 1
ATOM 1327 C CA . THR A 1 178 ? 25.381 53.031 2.771 1.00 13.15 177 THR A CA 1
ATOM 1328 C C . THR A 1 178 ? 26.853 53.050 3.203 1.00 13.72 177 THR A C 1
ATOM 1329 O O . THR A 1 178 ? 27.494 52.000 3.348 1.00 11.92 177 THR A O 1
ATOM 1333 N N . ARG A 1 179 ? 27.392 54.247 3.432 1.00 13.40 178 ARG A N 1
ATOM 1334 C CA . ARG A 1 179 ? 28.794 54.380 3.812 1.00 12.55 178 ARG A CA 1
ATOM 1335 C C . ARG A 1 179 ? 29.151 53.784 5.171 1.00 13.82 178 ARG A C 1
ATOM 1336 O O . ARG A 1 179 ? 30.260 53.284 5.352 1.00 12.64 178 ARG A O 1
ATOM 1344 N N . PHE A 1 180 ? 28.227 53.853 6.125 1.00 11.72 179 PHE A N 1
ATOM 1345 C CA . PHE A 1 180 ? 28.533 53.515 7.517 1.00 12.86 179 PHE A CA 1
ATOM 1346 C C . PHE A 1 180 ? 27.549 52.546 8.139 1.00 10.43 179 PHE A C 1
ATOM 1347 O O . PHE A 1 180 ? 26.343 52.794 8.125 1.00 12.88 179 PHE A O 1
ATOM 1355 N N . GLN A 1 181 ? 28.073 51.458 8.697 1.00 11.53 180 GLN A N 1
ATOM 1356 C CA . GLN A 1 181 ? 27.242 50.484 9.421 1.00 12.34 180 GLN A CA 1
ATOM 1357 C C . GLN A 1 181 ? 26.649 51.096 10.680 1.00 15.69 180 GLN A C 1
ATOM 1358 O O . GLN A 1 181 ? 25.594 50.669 11.159 1.00 13.91 180 GLN A O 1
ATOM 1364 N N . THR A 1 182 ? 27.340 52.084 11.234 1.00 15.00 181 THR A N 1
ATOM 1365 C CA . THR A 1 182 ? 26.827 52.783 12.412 1.00 15.20 181 THR A CA 1
ATOM 1366 C C . THR A 1 182 ? 25.544 53.527 12.047 1.00 15.82 181 THR A C 1
ATOM 1367 O O . THR A 1 182 ? 24.519 53.402 12.733 1.00 16.07 181 THR A O 1
ATOM 1371 N N . VAL A 1 183 ? 25.593 54.294 10.960 1.00 17.23 182 VAL A N 1
ATOM 1372 C CA . VAL A 1 183 ? 24.427 55.052 10.516 1.00 16.82 182 VAL A CA 1
ATOM 1373 C C . VAL A 1 183 ? 23.272 54.154 10.044 1.00 16.54 182 VAL A C 1
ATOM 1374 O O . VAL A 1 183 ? 22.114 54.411 10.376 1.00 16.74 182 VAL A O 1
ATOM 1378 N N . SER A 1 184 ? 23.576 53.099 9.289 1.00 13.63 183 SER A N 1
ATOM 1379 C CA . SER A 1 184 ? 22.515 52.224 8.784 1.00 15.12 183 SER A CA 1
ATOM 1380 C C . SER A 1 184 ? 21.850 51.484 9.943 1.00 15.01 183 SER A C 1
ATOM 1381 O O . SER A 1 184 ? 20.625 51.317 9.963 1.00 15.68 183 SER A O 1
ATOM 1384 N N . GLY A 1 185 ? 22.658 51.064 10.913 1.00 15.20 184 GLY A N 1
ATOM 1385 C CA . GLY A 1 185 ? 22.134 50.403 12.098 1.00 16.19 184 GLY A CA 1
ATOM 1386 C C . GLY A 1 185 ? 21.261 51.342 12.924 1.00 18.06 184 GLY A C 1
ATOM 1387 O O . GLY A 1 185 ? 20.217 50.935 13.444 1.00 18.69 184 GLY A O 1
ATOM 1388 N N . PHE A 1 186 ? 21.698 52.593 13.061 1.00 15.74 185 PHE A N 1
ATOM 1389 C CA . PHE A 1 186 ? 20.925 53.629 13.762 1.00 20.27 185 PHE A CA 1
ATOM 1390 C C . PHE A 1 186 ? 19.561 53.872 13.101 1.00 22.97 185 PHE A C 1
ATOM 1391 O O . PHE A 1 186 ? 18.519 53.906 13.777 1.00 22.11 185 PHE A O 1
ATOM 1399 N N . VAL A 1 187 ? 19.558 54.034 11.782 1.00 17.21 186 VAL A N 1
ATOM 1400 C CA . VAL A 1 187 ? 18.310 54.210 11.056 1.00 17.32 186 VAL A CA 1
ATOM 1401 C C . VAL A 1 187 ? 17.428 52.955 11.147 1.00 18.43 186 VAL A C 1
ATOM 1402 O O . VAL A 1 187 ? 16.215 53.056 11.323 1.00 19.14 186 VAL A O 1
ATOM 1406 N N . ALA A 1 188 ? 18.037 51.777 11.039 1.00 16.96 187 ALA A N 1
ATOM 1407 C CA . ALA A 1 188 ? 17.278 50.529 11.131 1.00 16.45 187 ALA A CA 1
ATOM 1408 C C . ALA A 1 188 ? 16.602 50.457 12.493 1.00 19.14 187 ALA A C 1
ATOM 1409 O O . ALA A 1 188 ? 15.506 49.908 12.623 1.00 20.08 187 ALA A O 1
ATOM 1411 N N . GLY A 1 189 ? 17.260 51.025 13.500 1.00 17.59 188 GLY A N 1
ATOM 1412 C CA . GLY A 1 189 ? 16.759 51.006 14.867 1.00 23.31 188 GLY A CA 1
ATOM 1413 C C . GLY A 1 189 ? 15.564 51.906 15.094 1.00 23.86 188 GLY A C 1
ATOM 1414 O O . GLY A 1 189 ? 14.831 51.730 16.074 1.00 26.75 188 GLY A O 1
ATOM 1415 N N . LEU A 1 190 ? 15.370 52.874 14.201 1.00 22.49 189 LEU A N 1
ATOM 1416 C CA . LEU A 1 190 ? 14.237 53.796 14.282 1.00 22.60 189 LEU A CA 1
ATOM 1417 C C . LEU A 1 190 ? 13.001 53.270 13.552 1.00 24.01 189 LEU A C 1
ATOM 1418 O O . LEU A 1 190 ? 11.901 53.802 13.725 1.00 24.91 189 LEU A O 1
ATOM 1423 N N . LEU A 1 191 ? 13.182 52.237 12.731 1.00 18.94 190 LEU A N 1
ATOM 1424 C CA . LEU A 1 191 ? 12.088 51.698 11.921 1.00 18.29 190 LEU A CA 1
ATOM 1425 C C . LEU A 1 191 ? 11.396 50.554 12.645 1.00 21.71 190 LEU A C 1
ATOM 1426 O O . LEU A 1 191 ? 12.036 49.562 12.997 1.00 23.14 190 LEU A O 1
ATOM 1431 N N . HIS A 1 192 ? 10.092 50.703 12.867 1.00 18.44 191 HIS A N 1
ATOM 1432 C CA . HIS A 1 192 ? 9.321 49.719 13.627 1.00 21.58 191 HIS A CA 1
ATOM 1433 C C . HIS A 1 192 ? 8.010 49.397 12.912 1.00 23.63 191 HIS A C 1
ATOM 1434 O O . HIS A 1 192 ? 7.582 50.144 12.035 1.00 24.24 191 HIS A O 1
ATOM 1441 N N . PRO A 1 193 ? 7.358 48.283 13.291 1.00 22.65 192 PRO A N 1
ATOM 1442 C CA . PRO A 1 193 ? 6.021 48.000 12.756 1.00 22.61 192 PRO A CA 1
ATOM 1443 C C . PRO A 1 193 ? 5.002 49.038 13.225 1.00 21.88 192 PRO A C 1
ATOM 1444 O O . PRO A 1 193 ? 5.278 49.817 14.149 1.00 21.23 192 PRO A O 1
ATOM 1448 N N . LYS A 1 194 ? 3.831 49.057 12.595 1.00 21.96 193 LYS A N 1
ATOM 1449 C CA . LYS A 1 194 ? 2.837 50.085 12.887 1.00 24.47 193 LYS A CA 1
ATOM 1450 C C . LYS A 1 194 ? 2.253 49.955 14.289 1.00 22.93 193 LYS A C 1
ATOM 1451 O O . LYS A 1 194 ? 1.686 50.908 14.815 1.00 25.59 193 LYS A O 1
ATOM 1457 N N . ALA A 1 195 ? 2.420 48.782 14.893 1.00 22.74 194 ALA A N 1
ATOM 1458 C CA . ALA A 1 195 ? 1.986 48.549 16.270 1.00 23.85 194 ALA A CA 1
ATOM 1459 C C . ALA A 1 195 ? 2.848 49.301 17.296 1.00 23.93 194 ALA A C 1
ATOM 1460 O O . ALA A 1 195 ? 2.494 49.389 18.478 1.00 21.63 194 ALA A O 1
ATOM 1462 N N . VAL A 1 196 ? 3.978 49.837 16.839 1.00 23.69 195 VAL A N 1
ATOM 1463 C CA . VAL A 1 196 ? 4.903 50.566 17.701 1.00 21.22 195 VAL A CA 1
ATOM 1464 C C . VAL A 1 196 ? 4.751 52.068 17.446 1.00 19.67 195 VAL A C 1
ATOM 1465 O O . VAL A 1 196 ? 4.493 52.485 16.309 1.00 21.64 195 VAL A O 1
ATOM 1469 N N . ALA A 1 197 ? 4.873 52.877 18.498 1.00 20.21 196 ALA A N 1
ATOM 1470 C CA . ALA A 1 197 ? 4.717 54.329 18.385 1.00 16.60 196 ALA A CA 1
ATOM 1471 C C . ALA A 1 197 ? 5.671 54.893 17.337 1.00 20.63 196 ALA A C 1
ATOM 1472 O O . ALA A 1 197 ? 6.757 54.345 17.125 1.00 17.27 196 ALA A O 1
ATOM 1474 N N . ALA A 1 198 ? 5.262 55.974 16.680 1.00 22.52 197 ALA A N 1
ATOM 1475 C CA . ALA A 1 198 ? 6.155 56.671 15.755 1.00 20.04 197 ALA A CA 1
ATOM 1476 C C . ALA A 1 198 ? 7.404 57.112 16.507 1.00 20.06 197 ALA A C 1
ATOM 1477 O O . ALA A 1 198 ? 7.329 57.516 17.672 1.00 21.00 197 ALA A O 1
ATOM 1479 N N . ALA A 1 199 ? 8.553 57.029 15.840 1.00 20.39 198 ALA A N 1
ATOM 1480 C CA . ALA A 1 199 ? 9.828 57.292 16.497 1.00 23.26 198 ALA A CA 1
ATOM 1481 C C . ALA A 1 199 ? 10.730 58.139 15.618 1.00 23.39 198 ALA A C 1
ATOM 1482 O O . ALA A 1 199 ? 10.722 57.994 14.397 1.00 20.86 198 ALA A O 1
ATOM 1484 N N . SER A 1 200 ? 11.527 58.993 16.250 1.00 25.89 199 SER A N 1
ATOM 1485 C CA . SER A 1 200 ? 12.539 59.765 15.532 1.00 26.96 199 SER A CA 1
ATOM 1486 C C . SER A 1 200 ? 13.780 59.894 16.407 1.00 27.18 199 SER A C 1
ATOM 1487 O O . SER A 1 200 ? 13.701 59.755 17.627 1.00 29.02 199 SER A O 1
ATOM 1490 N N . GLY A 1 201 ? 14.932 60.144 15.792 1.00 28.29 200 GLY A N 1
ATOM 1491 C CA . GLY A 1 201 ? 16.163 60.278 16.548 1.00 24.96 200 GLY A CA 1
ATOM 1492 C C . GLY A 1 201 ? 17.194 61.090 15.791 1.00 21.38 200 GLY A C 1
ATOM 1493 O O . GLY A 1 201 ? 17.077 61.280 14.582 1.00 25.58 200 GLY A O 1
ATOM 1494 N N . LYS A 1 202 ? 18.197 61.580 16.515 1.00 27.08 201 LYS A N 1
ATOM 1495 C CA . LYS A 1 202 ? 19.288 62.336 15.914 1.00 25.66 201 LYS A CA 1
ATOM 1496 C C . LYS A 1 202 ? 20.613 61.620 16.182 1.00 21.83 201 LYS A C 1
ATOM 1497 O O . LYS A 1 202 ? 20.792 60.982 17.225 1.00 23.71 201 LYS A O 1
ATOM 1503 N N . ILE A 1 203 ? 21.544 61.708 15.237 1.00 25.95 202 ILE A N 1
ATOM 1504 C CA . ILE A 1 203 ? 22.832 61.040 15.412 1.00 23.83 202 ILE A CA 1
ATOM 1505 C C . ILE A 1 203 ? 23.667 61.743 16.478 1.00 23.99 202 ILE A C 1
ATOM 1506 O O . ILE A 1 203 ? 23.514 62.948 16.711 1.00 26.02 202 ILE A O 1
ATOM 1511 N N . GLY A 1 204 ? 24.553 60.996 17.124 1.00 20.01 203 GLY A N 1
ATOM 1512 C CA . GLY A 1 204 ? 25.445 61.563 18.122 1.00 24.16 203 GLY A CA 1
ATOM 1513 C C . GLY A 1 204 ? 26.719 62.095 17.497 1.00 21.26 203 GLY A C 1
ATOM 1514 O O . GLY A 1 204 ? 26.874 62.062 16.274 1.00 18.18 203 GLY A O 1
ATOM 1515 N N . ASN A 1 205 ? 27.636 62.574 18.332 1.00 23.18 204 ASN A N 1
ATOM 1516 C CA . ASN A 1 205 ? 28.878 63.176 17.851 1.00 20.41 204 ASN A CA 1
ATOM 1517 C C . ASN A 1 205 ? 29.834 62.218 17.147 1.00 21.81 204 ASN A C 1
ATOM 1518 O O . ASN A 1 205 ? 30.545 62.632 16.226 1.00 21.39 204 ASN A O 1
ATOM 1523 N N . GLU A 1 206 ? 29.871 60.958 17.583 1.00 17.46 205 GLU A N 1
ATOM 1524 C CA . GLU A 1 206 ? 30.738 59.965 16.940 1.00 18.95 205 GLU A CA 1
ATOM 1525 C C . GLU A 1 206 ? 30.343 59.745 15.484 1.00 18.25 205 GLU A C 1
ATOM 1526 O O . GLU A 1 206 ? 31.202 59.762 14.596 1.00 19.04 205 GLU A O 1
ATOM 1532 N N . MET A 1 207 ? 29.047 59.551 15.237 1.00 19.44 206 MET A N 1
ATOM 1533 C CA . MET A 1 207 ? 28.560 59.367 13.873 1.00 16.20 206 MET A CA 1
ATOM 1534 C C . MET A 1 207 ? 28.706 60.634 13.031 1.00 19.36 206 MET A C 1
ATOM 1535 O O . MET A 1 207 ? 28.993 60.551 11.833 1.00 17.80 206 MET A O 1
ATOM 1540 N N . LYS A 1 208 ? 28.518 61.801 13.654 1.00 18.19 207 LYS A N 1
ATOM 1541 C CA . LYS A 1 208 ? 28.759 63.058 12.952 1.00 19.30 207 LYS A CA 1
ATOM 1542 C C . LYS A 1 208 ? 30.210 63.102 12.489 1.00 18.99 207 LYS A C 1
ATOM 1543 O O . LYS A 1 208 ? 30.479 63.422 11.335 1.00 18.14 207 LYS A O 1
ATOM 1549 N N . ALA A 1 209 ? 31.137 62.753 13.382 1.00 16.96 208 ALA A N 1
ATOM 1550 C CA . ALA A 1 209 ? 32.566 62.741 13.044 1.00 17.55 208 ALA A CA 1
ATOM 1551 C C . ALA A 1 209 ? 32.863 61.747 11.924 1.00 20.36 208 ALA A C 1
ATOM 1552 O O . ALA A 1 209 ? 33.627 62.048 10.992 1.00 19.44 208 ALA A O 1
ATOM 1554 N N . GLN A 1 210 ? 32.255 60.563 12.014 1.00 15.26 209 GLN A N 1
ATOM 1555 C CA . GLN A 1 210 ? 32.375 59.551 10.963 1.00 15.26 209 GLN A CA 1
ATOM 1556 C C . GLN A 1 210 ? 31.882 60.078 9.622 1.00 15.54 209 GLN A C 1
ATOM 1557 O O . GLN A 1 210 ? 32.611 60.021 8.618 1.00 17.00 209 GLN A O 1
ATOM 1563 N N . VAL A 1 211 ? 30.656 60.599 9.606 1.00 16.52 210 VAL A N 1
ATOM 1564 C CA . VAL A 1 211 ? 30.078 61.163 8.385 1.00 15.96 210 VAL A CA 1
ATOM 1565 C C . VAL A 1 211 ? 30.979 62.253 7.785 1.00 18.78 210 VAL A C 1
ATOM 1566 O O . VAL A 1 211 ? 31.192 62.296 6.568 1.00 19.81 210 VAL A O 1
ATOM 1570 N N . ASN A 1 212 ? 31.538 63.101 8.645 1.00 20.19 211 ASN A N 1
ATOM 1571 C CA . ASN A 1 212 ? 32.409 64.187 8.182 1.00 19.89 211 ASN A CA 1
ATOM 1572 C C . ASN A 1 212 ? 33.862 63.768 7.892 1.00 22.49 211 ASN A C 1
ATOM 1573 O O . ASN A 1 212 ? 34.689 64.604 7.507 1.00 19.81 211 ASN A O 1
ATOM 1578 N N . GLY A 1 213 ? 34.169 62.479 8.056 1.00 17.49 212 GLY A N 1
ATOM 1579 C CA . GLY A 1 213 ? 35.517 61.970 7.842 1.00 17.64 212 GLY A CA 1
ATOM 1580 C C . GLY A 1 213 ? 35.603 60.613 7.141 1.00 17.74 212 GLY A C 1
ATOM 1581 O O . GLY A 1 213 ? 36.482 59.802 7.440 1.00 15.77 212 GLY A O 1
ATOM 1582 N N . TRP A 1 214 ? 34.706 60.371 6.196 1.00 17.19 213 TRP A N 1
ATOM 1583 C CA . TRP A 1 214 ? 34.656 59.089 5.491 1.00 15.70 213 TRP A CA 1
ATOM 1584 C C . TRP A 1 214 ? 35.988 58.746 4.816 1.00 16.12 213 TRP A C 1
ATOM 1585 O O . TRP A 1 214 ? 36.476 57.627 4.921 1.00 15.50 213 TRP A O 1
ATOM 1596 N N . GLN A 1 215 ? 36.583 59.722 4.136 1.00 17.06 214 GLN A N 1
ATOM 1597 C CA . GLN A 1 215 ? 37.873 59.497 3.492 1.00 16.72 214 GLN A CA 1
ATOM 1598 C C . GLN A 1 215 ? 38.964 59.179 4.525 1.00 16.50 214 GLN A C 1
ATOM 1599 O O . GLN A 1 215 ? 39.763 58.253 4.333 1.00 16.38 214 GLN A O 1
ATOM 1605 N N . ASP A 1 216 ? 38.992 59.943 5.620 1.00 18.08 215 ASP A N 1
ATOM 1606 C CA . ASP A 1 216 ? 39.965 59.724 6.691 1.00 18.34 215 ASP A CA 1
ATOM 1607 C C . ASP A 1 216 ? 39.852 58.321 7.293 1.00 17.01 215 ASP A C 1
ATOM 1608 O O . ASP A 1 216 ? 40.854 57.660 7.531 1.00 17.32 215 ASP A O 1
ATOM 1613 N N . LEU A 1 217 ? 38.628 57.872 7.545 1.00 17.64 216 LEU A N 1
ATOM 1614 C CA . LEU A 1 217 ? 38.434 56.561 8.165 1.00 16.29 216 LEU A CA 1
ATOM 1615 C C . LEU A 1 217 ? 38.770 55.462 7.157 1.00 13.48 216 LEU A C 1
ATOM 1616 O O . LEU A 1 217 ? 39.389 54.465 7.510 1.00 13.64 216 LEU A O 1
ATOM 1621 N N . SER A 1 218 ? 38.363 55.655 5.904 1.00 14.78 217 SER A N 1
ATOM 1622 C CA . SER A 1 218 ? 38.668 54.693 4.849 1.00 15.95 217 SER A CA 1
ATOM 1623 C C . SER A 1 218 ? 40.178 54.546 4.696 1.00 17.46 217 SER A C 1
ATOM 1624 O O . SER A 1 218 ? 40.710 53.434 4.683 1.00 14.89 217 SER A O 1
ATOM 1627 N N . ALA A 1 219 ? 40.874 55.677 4.595 1.00 15.78 218 ALA A N 1
ATOM 1628 C CA . ALA A 1 219 ? 42.328 55.645 4.471 1.00 20.19 218 ALA A CA 1
ATOM 1629 C C . ALA A 1 219 ? 43.005 55.003 5.686 1.00 16.00 218 ALA A C 1
ATOM 1630 O O . ALA A 1 219 ? 43.940 54.228 5.533 1.00 16.72 218 ALA A O 1
ATOM 1632 N N . ALA A 1 220 ? 42.542 55.322 6.895 1.00 14.89 219 ALA A N 1
ATOM 1633 C CA . ALA A 1 220 ? 43.106 54.718 8.099 1.00 15.46 219 ALA A CA 1
ATOM 1634 C C . ALA A 1 220 ? 43.047 53.187 8.112 1.00 15.65 219 ALA A C 1
ATOM 1635 O O . ALA A 1 220 ? 43.985 52.520 8.556 1.00 17.16 219 ALA A O 1
ATOM 1637 N N . LEU A 1 221 ? 41.937 52.617 7.651 1.00 15.26 220 LEU A N 1
ATOM 1638 C CA . LEU A 1 221 ? 41.857 51.166 7.585 1.00 14.08 220 LEU A CA 1
ATOM 1639 C C . LEU A 1 221 ? 42.706 50.600 6.442 1.00 16.72 220 LEU A C 1
ATOM 1640 O O . LEU A 1 221 ? 43.403 49.599 6.629 1.00 16.77 220 LEU A O 1
ATOM 1645 N N . LEU A 1 222 ? 42.662 51.245 5.274 1.00 15.69 221 LEU A N 1
ATOM 1646 C CA . LEU A 1 222 ? 43.458 50.792 4.123 1.00 18.68 221 LEU A CA 1
ATOM 1647 C C . LEU A 1 222 ? 44.954 50.705 4.428 1.00 17.08 221 LEU A C 1
ATOM 1648 O O . LEU A 1 222 ? 45.653 49.817 3.929 1.00 18.34 221 LEU A O 1
ATOM 1653 N N . LYS A 1 223 ? 45.447 51.635 5.238 1.00 18.41 222 LYS A N 1
ATOM 1654 C CA . LYS A 1 223 ? 46.857 51.635 5.623 1.00 20.01 222 LYS A CA 1
ATOM 1655 C C . LYS A 1 223 ? 47.267 50.364 6.355 1.00 21.19 222 LYS A C 1
ATOM 1656 O O . LYS A 1 223 ? 48.409 49.909 6.238 1.00 21.87 222 LYS A O 1
ATOM 1662 N N . THR A 1 224 ? 46.340 49.769 7.096 1.00 19.79 223 THR A N 1
ATOM 1663 C CA . THR A 1 224 ? 46.666 48.564 7.854 1.00 19.29 223 THR A CA 1
ATOM 1664 C C . THR A 1 224 ? 46.827 47.321 6.970 1.00 21.16 223 THR A C 1
ATOM 1665 O O . THR A 1 224 ? 47.383 46.302 7.404 1.00 20.13 223 THR A O 1
ATOM 1669 N N . ASP A 1 225 ? 46.358 47.409 5.727 1.00 17.75 224 ASP A N 1
ATOM 1670 C CA . ASP A 1 225 ? 46.464 46.285 4.793 1.00 20.10 224 ASP A CA 1
ATOM 1671 C C . ASP A 1 225 ? 47.813 46.230 4.075 1.00 23.18 224 ASP A C 1
ATOM 1672 O O . ASP A 1 225 ? 48.187 45.193 3.512 1.00 23.34 224 ASP A O 1
ATOM 1677 N N . VAL A 1 226 ? 48.532 47.349 4.083 1.00 21.96 225 VAL A N 1
ATOM 1678 C CA . VAL A 1 226 ? 49.816 47.434 3.390 1.00 28.46 225 VAL A CA 1
ATOM 1679 C C . VAL A 1 226 ? 50.808 46.469 4.032 1.00 31.16 225 VAL A C 1
ATOM 1680 O O . VAL A 1 226 ? 51.114 46.592 5.219 1.00 30.81 225 VAL A O 1
ATOM 1684 N N . LYS A 1 227 ? 51.284 45.491 3.263 1.00 35.57 226 LYS A N 1
ATOM 1685 C CA . LYS A 1 227 ? 52.254 44.533 3.792 1.00 42.29 226 LYS A CA 1
ATOM 1686 C C . LYS A 1 227 ? 53.578 45.245 4.045 1.00 37.94 226 LYS A C 1
ATOM 1687 O O . LYS A 1 227 ? 54.074 45.966 3.178 1.00 43.31 226 LYS A O 1
ATOM 1693 N N . PRO A 1 228 ? 54.152 45.056 5.242 1.00 48.70 227 PRO A N 1
ATOM 1694 C CA . PRO A 1 228 ? 55.396 45.751 5.589 1.00 51.43 227 PRO A CA 1
ATOM 1695 C C . PRO A 1 228 ? 56.559 45.252 4.747 1.00 58.63 227 PRO A C 1
ATOM 1696 O O . PRO A 1 228 ? 56.485 44.152 4.190 1.00 58.22 227 PRO A O 1
ATOM 1700 N N . PRO A 1 229 ? 57.627 46.056 4.649 1.00 61.71 228 PRO A N 1
ATOM 1701 C CA . PRO A 1 229 ? 58.897 45.530 4.147 1.00 65.14 228 PRO A CA 1
ATOM 1702 C C . PRO A 1 229 ? 59.319 44.366 5.035 1.00 68.94 228 PRO A C 1
ATOM 1703 O O . PRO A 1 229 ? 59.035 44.401 6.234 1.00 67.44 228 PRO A O 1
ATOM 1707 N N . PRO A 1 230 ? 59.971 43.344 4.456 1.00 74.31 229 PRO A N 1
ATOM 1708 C CA . PRO A 1 230 ? 60.370 42.147 5.208 1.00 72.17 229 PRO A CA 1
ATOM 1709 C C . PRO A 1 230 ? 61.196 42.511 6.437 1.00 71.62 229 PRO A C 1
ATOM 1710 O O . PRO A 1 230 ? 62.109 43.331 6.337 1.00 70.70 229 PRO A O 1
ATOM 1714 N N . GLY A 1 231 ? 60.866 41.923 7.582 1.00 70.11 230 GLY A N 1
ATOM 1715 C CA . GLY A 1 231 ? 61.589 42.203 8.809 1.00 68.75 230 GLY A CA 1
ATOM 1716 C C . GLY A 1 231 ? 61.001 43.344 9.618 1.00 67.61 230 GLY A C 1
ATOM 1717 O O . GLY A 1 231 ? 61.625 43.826 10.564 1.00 69.47 230 GLY A O 1
ATOM 1718 N N . LYS A 1 232 ? 59.801 43.785 9.253 1.00 67.27 231 LYS A N 1
ATOM 1719 C CA . LYS A 1 232 ? 59.139 44.851 10.001 1.00 64.66 231 LYS A CA 1
ATOM 1720 C C . LYS A 1 232 ? 57.715 44.499 10.419 1.00 62.58 231 LYS A C 1
ATOM 1721 O O . LYS A 1 232 ? 57.151 43.493 9.985 1.00 60.12 231 LYS A O 1
ATOM 1727 N N . SER A 1 233 ? 57.146 45.341 11.274 1.00 61.58 232 SER A N 1
ATOM 1728 C CA . SER A 1 233 ? 55.836 45.085 11.851 1.00 57.47 232 SER A CA 1
ATOM 1729 C C . SER A 1 233 ? 54.729 45.522 10.900 1.00 52.39 232 SER A C 1
ATOM 1730 O O . SER A 1 233 ? 54.915 46.459 10.120 1.00 49.50 232 SER A O 1
ATOM 1733 N N . PRO A 1 234 ? 53.574 44.833 10.957 1.00 49.99 233 PRO A N 1
ATOM 1734 C CA . PRO A 1 234 ? 52.382 45.290 10.236 1.00 52.41 233 PRO A CA 1
ATOM 1735 C C . PRO A 1 234 ? 52.000 46.666 10.753 1.00 45.92 233 PRO A C 1
ATOM 1736 O O . PRO A 1 234 ? 52.131 46.910 11.954 1.00 42.85 233 PRO A O 1
ATOM 1740 N N . ALA A 1 235 ? 51.573 47.561 9.869 1.00 39.02 234 ALA A N 1
ATOM 1741 C CA . ALA A 1 235 ? 51.144 48.884 10.302 1.00 37.88 234 ALA A CA 1
ATOM 1742 C C . ALA A 1 235 ? 49.978 48.746 11.275 1.00 34.75 234 ALA A C 1
ATOM 1743 O O . ALA A 1 235 ? 49.082 47.924 11.065 1.00 36.91 234 ALA A O 1
ATOM 1745 N N . LYS A 1 236 ? 49.999 49.532 12.345 1.00 30.24 235 LYS A N 1
ATOM 1746 C CA . LYS A 1 236 ? 48.916 49.504 13.324 1.00 28.28 235 LYS A CA 1
ATOM 1747 C C . LYS A 1 236 ? 47.919 50.609 13.017 1.00 26.01 235 LYS A C 1
ATOM 1748 O O . LYS A 1 236 ? 48.294 51.667 12.507 1.00 26.46 235 LYS A O 1
ATOM 1754 N N . PHE A 1 237 ? 46.648 50.359 13.319 1.00 24.59 236 PHE A N 1
ATOM 1755 C CA . PHE A 1 237 ? 45.606 51.349 13.091 1.00 22.07 236 PHE A CA 1
ATOM 1756 C C . PHE A 1 237 ? 45.843 52.602 13.929 1.00 23.36 236 PHE A C 1
ATOM 1757 O O . PHE A 1 237 ? 46.115 52.515 15.130 1.00 26.55 236 PHE A O 1
ATOM 1765 N N . ALA A 1 238 ? 45.751 53.766 13.294 1.00 21.67 237 ALA A N 1
ATOM 1766 C CA . ALA A 1 238 ? 45.865 55.032 14.011 1.00 21.39 237 ALA A CA 1
ATOM 1767 C C . ALA A 1 238 ? 44.488 55.491 14.479 1.00 21.95 237 ALA A C 1
ATOM 1768 O O . ALA A 1 238 ? 43.641 55.847 13.660 1.00 20.59 237 ALA A O 1
ATOM 1770 N N . PRO A 1 239 ? 44.267 55.506 15.805 1.00 23.21 238 PRO A N 1
ATOM 1771 C CA . PRO A 1 239 ? 42.942 55.823 16.359 1.00 20.29 238 PRO A CA 1
ATOM 1772 C C . PRO A 1 239 ? 42.373 57.151 15.881 1.00 21.41 238 PRO A C 1
ATOM 1773 O O . PRO A 1 239 ? 43.104 58.121 15.636 1.00 24.07 238 PRO A O 1
ATOM 1777 N N . ILE A 1 240 ? 41.054 57.190 15.752 1.00 17.57 239 ILE A N 1
ATOM 1778 C CA . ILE A 1 240 ? 40.361 58.436 15.466 1.00 19.10 239 ILE A CA 1
ATOM 1779 C C . ILE A 1 240 ? 39.347 58.601 16.597 1.00 20.25 239 ILE A C 1
ATOM 1780 O O . ILE A 1 240 ? 38.197 58.156 16.504 1.00 18.92 239 ILE A O 1
ATOM 1785 N N . GLU A 1 241 ? 39.803 59.223 17.679 1.00 25.23 240 GLU A N 1
ATOM 1786 C CA . GLU A 1 241 ? 39.044 59.277 18.923 1.00 23.57 240 GLU A CA 1
ATOM 1787 C C . GLU A 1 241 ? 37.682 59.938 18.757 1.00 19.50 240 GLU A C 1
ATOM 1788 O O . GLU A 1 241 ? 36.697 59.545 19.393 1.00 22.09 240 GLU A O 1
ATOM 1794 N N . LYS A 1 242 ? 37.633 60.949 17.901 1.00 18.72 241 LYS A N 1
ATOM 1795 C CA . LYS A 1 242 ? 36.420 61.719 17.685 1.00 21.36 241 LYS A CA 1
ATOM 1796 C C . LYS A 1 242 ? 35.308 60.865 17.065 1.00 18.50 241 LYS A C 1
ATOM 1797 O O . LYS A 1 242 ? 34.119 61.151 17.239 1.00 19.82 241 LYS A O 1
ATOM 1803 N N . MET A 1 243 ? 35.705 59.830 16.327 1.00 17.64 242 MET A N 1
ATOM 1804 C CA . MET A 1 243 ? 34.753 58.896 15.724 1.00 15.67 242 MET A CA 1
ATOM 1805 C C . MET A 1 243 ? 34.417 57.720 16.632 1.00 17.28 242 MET A C 1
ATOM 1806 O O . MET A 1 243 ? 33.557 56.889 16.294 1.00 18.38 242 MET A O 1
ATOM 1811 N N . GLY A 1 244 ? 35.107 57.629 17.766 1.00 16.89 243 GLY A N 1
ATOM 1812 C CA . GLY A 1 244 ? 34.939 56.504 18.676 1.00 17.08 243 GLY A CA 1
ATOM 1813 C C . GLY A 1 244 ? 35.613 55.245 18.146 1.00 17.44 243 GLY A C 1
ATOM 1814 O O . GLY A 1 244 ? 35.328 54.134 18.598 1.00 16.18 243 GLY A O 1
ATOM 1815 N N . VAL A 1 245 ? 36.517 55.427 17.188 1.00 16.84 244 VAL A N 1
ATOM 1816 C CA . VAL A 1 245 ? 37.150 54.310 16.497 1.00 15.88 244 VAL A CA 1
ATOM 1817 C C . VAL A 1 245 ? 38.621 54.238 16.847 1.00 17.96 244 VAL A C 1
ATOM 1818 O O . VAL A 1 245 ? 39.431 55.009 16.328 1.00 19.58 244 VAL A O 1
ATOM 1822 N N . ARG A 1 246 ? 38.964 53.312 17.735 1.00 17.67 245 ARG A N 1
ATOM 1823 C CA . ARG A 1 246 ? 40.334 53.203 18.219 1.00 20.10 245 ARG A CA 1
ATOM 1824 C C . ARG A 1 246 ? 41.119 52.058 17.593 1.00 20.38 245 ARG A C 1
ATOM 1825 O O . ARG A 1 246 ? 42.345 52.067 17.616 1.00 19.73 245 ARG A O 1
ATOM 1833 N N . THR A 1 247 ? 40.420 51.061 17.052 1.00 19.42 246 THR A N 1
ATOM 1834 C CA . THR A 1 247 ? 41.099 49.889 16.502 1.00 17.48 246 THR A CA 1
ATOM 1835 C C . THR A 1 247 ? 40.616 49.557 15.097 1.00 17.00 246 THR A C 1
ATOM 1836 O O . THR A 1 247 ? 39.564 50.031 14.663 1.00 17.09 246 THR A O 1
ATOM 1840 N N . ALA A 1 248 ? 41.388 48.732 14.400 1.00 16.68 247 ALA A N 1
ATOM 1841 C CA . ALA A 1 248 ? 41.010 48.268 13.067 1.00 20.46 247 ALA A CA 1
ATOM 1842 C C . ALA A 1 248 ? 39.699 47.478 13.104 1.00 16.99 247 ALA A C 1
ATOM 1843 O O . ALA A 1 248 ? 38.847 47.637 12.220 1.00 15.67 247 ALA A O 1
ATOM 1845 N N . VAL A 1 249 ? 39.530 46.635 14.121 1.00 18.63 248 VAL A N 1
ATOM 1846 C CA . VAL A 1 249 ? 38.285 45.868 14.249 1.00 18.87 248 VAL A CA 1
ATOM 1847 C C . VAL A 1 249 ? 37.087 46.808 14.420 1.00 16.77 248 VAL A C 1
ATOM 1848 O O . VAL A 1 249 ? 36.026 46.598 13.829 1.00 17.51 248 VAL A O 1
ATOM 1852 N N . GLN A 1 250 ? 37.263 47.878 15.188 1.00 16.28 249 GLN A N 1
ATOM 1853 C CA . GLN A 1 250 ? 36.202 48.868 15.303 1.00 16.09 249 GLN A CA 1
ATOM 1854 C C . GLN A 1 250 ? 35.964 49.598 13.984 1.00 16.53 249 GLN A C 1
ATOM 1855 O O . GLN A 1 250 ? 34.821 49.877 13.626 1.00 15.12 249 GLN A O 1
ATOM 1861 N N . ALA A 1 251 ? 37.044 49.898 13.263 1.00 16.82 250 ALA A N 1
ATOM 1862 C CA . ALA A 1 251 ? 36.925 50.543 11.961 1.00 14.97 250 ALA A CA 1
ATOM 1863 C C . ALA A 1 251 ? 36.139 49.669 10.972 1.00 13.78 250 ALA A C 1
ATOM 1864 O O . ALA A 1 251 ? 35.304 50.183 10.228 1.00 15.04 250 ALA A O 1
ATOM 1866 N N . ALA A 1 252 ? 36.420 48.363 10.977 1.00 15.50 251 ALA A N 1
ATOM 1867 C CA . ALA A 1 252 ? 35.723 47.396 10.118 1.00 15.78 251 ALA A CA 1
ATOM 1868 C C . ALA A 1 252 ? 34.241 47.313 10.479 1.00 16.80 251 ALA A C 1
ATOM 1869 O O . ALA A 1 252 ? 33.382 47.290 9.598 1.00 13.28 251 ALA A O 1
ATOM 1871 N N . ASN A 1 253 ? 33.935 47.277 11.773 1.00 14.47 252 ASN A N 1
ATOM 1872 C CA . ASN A 1 253 ? 32.535 47.300 12.201 1.00 16.76 252 ASN A CA 1
ATOM 1873 C C . ASN A 1 253 ? 31.825 48.609 11.874 1.00 14.03 252 ASN A C 1
ATOM 1874 O O . ASN A 1 253 ? 30.600 48.648 11.798 1.00 13.50 252 ASN A O 1
ATOM 1879 N N . THR A 1 254 ? 32.590 49.681 11.673 1.00 14.00 253 THR A N 1
ATOM 1880 C CA . THR A 1 254 ? 32.009 50.998 11.417 1.00 13.64 253 THR A CA 1
ATOM 1881 C C . THR A 1 254 ? 31.770 51.275 9.931 1.00 13.57 253 THR A C 1
ATOM 1882 O O . THR A 1 254 ? 30.738 51.846 9.560 1.00 13.20 253 THR A O 1
ATOM 1886 N N . LEU A 1 255 ? 32.709 50.851 9.087 1.00 13.17 254 LEU A N 1
ATOM 1887 C CA . LEU A 1 255 ? 32.654 51.146 7.655 1.00 12.24 254 LEU A CA 1
ATOM 1888 C C . LEU A 1 255 ? 31.672 50.221 6.928 1.00 13.30 254 LEU A C 1
ATOM 1889 O O . LEU A 1 255 ? 31.816 49.000 6.964 1.00 13.91 254 LEU A O 1
ATOM 1894 N N . GLY A 1 256 ? 30.672 50.811 6.281 1.00 11.62 255 GLY A N 1
ATOM 1895 C CA . GLY A 1 256 ? 29.768 50.065 5.410 1.00 11.23 255 GLY A CA 1
ATOM 1896 C C . GLY A 1 256 ? 30.445 49.746 4.083 1.00 12.00 255 GLY A C 1
ATOM 1897 O O . GLY A 1 256 ? 30.455 48.599 3.642 1.00 13.40 255 GLY A O 1
ATOM 1898 N N . ILE A 1 257 ? 31.016 50.768 3.447 1.00 10.72 256 ILE A N 1
ATOM 1899 C CA . ILE A 1 257 ? 31.838 50.576 2.244 1.00 10.21 256 ILE A CA 1
ATOM 1900 C C . ILE A 1 257 ? 32.875 51.685 2.231 1.00 10.79 256 ILE A C 1
ATOM 1901 O O . ILE A 1 257 ? 32.556 52.816 2.571 1.00 13.46 256 ILE A O 1
ATOM 1906 N N . LEU A 1 258 ? 34.118 51.348 1.900 1.00 13.55 257 LEU A N 1
ATOM 1907 C CA . LEU A 1 258 ? 35.215 52.318 1.975 1.00 13.19 257 LEU A CA 1
ATOM 1908 C C . LEU A 1 258 ? 35.301 53.119 0.681 1.00 12.98 257 LEU A C 1
ATOM 1909 O O . LEU A 1 258 ? 35.110 52.571 -0.394 1.00 12.58 257 LEU A O 1
ATOM 1914 N N . LEU A 1 259 ? 35.589 54.415 0.796 1.00 12.39 258 LEU A N 1
ATOM 1915 C CA . LEU A 1 259 ? 36.016 55.207 -0.364 1.00 14.41 258 LEU A CA 1
ATOM 1916 C C . LEU A 1 259 ? 37.402 54.729 -0.763 1.00 15.45 258 LEU A C 1
ATOM 1917 O O . LEU A 1 259 ? 38.247 54.471 0.093 1.00 14.22 258 LEU A O 1
ATOM 1922 N N . PHE A 1 260 ? 37.657 54.589 -2.058 1.00 14.71 259 PHE A N 1
ATOM 1923 C CA . PHE A 1 260 ? 39.010 54.245 -2.451 1.00 16.02 259 PHE A CA 1
ATOM 1924 C C . PHE A 1 260 ? 39.951 55.417 -2.149 1.00 14.54 259 PHE A C 1
ATOM 1925 O O . PHE A 1 260 ? 39.666 56.563 -2.492 1.00 16.77 259 PHE A O 1
ATOM 1933 N N . VAL A 1 261 ? 41.064 55.112 -1.498 1.00 16.79 260 VAL A N 1
ATOM 1934 C CA . VAL A 1 261 ? 42.110 56.097 -1.267 1.00 16.57 260 VAL A CA 1
ATOM 1935 C C . VAL A 1 261 ? 43.472 55.506 -1.626 1.00 17.18 260 VAL A C 1
ATOM 1936 O O . VAL A 1 261 ? 43.782 54.363 -1.269 1.00 17.43 260 VAL A O 1
ATOM 1940 N N . GLU A 1 262 ? 44.286 56.277 -2.337 1.00 18.15 261 GLU A N 1
ATOM 1941 C CA . GLU A 1 262 ? 45.666 55.870 -2.567 1.00 19.19 261 GLU A CA 1
ATOM 1942 C C . GLU A 1 262 ? 46.473 56.133 -1.317 1.00 20.57 261 GLU A C 1
ATOM 1943 O O . GLU A 1 262 ? 46.662 57.289 -0.932 1.00 25.62 261 GLU A O 1
ATOM 1949 N N . VAL A 1 263 ? 46.929 55.068 -0.666 1.00 20.30 262 VAL A N 1
ATOM 1950 C CA . VAL A 1 263 ? 47.787 55.206 0.509 1.00 21.28 262 VAL A CA 1
ATOM 1951 C C . VAL A 1 263 ? 49.184 54.704 0.139 1.00 21.69 262 VAL A C 1
ATOM 1952 O O . VAL A 1 263 ? 49.323 53.861 -0.752 1.00 19.89 262 VAL A O 1
ATOM 1956 N N . PRO A 1 264 ? 50.230 55.241 0.786 1.00 24.74 263 PRO A N 1
ATOM 1957 C CA . PRO A 1 264 ? 51.576 54.788 0.405 1.00 23.91 263 PRO A CA 1
ATOM 1958 C C . PRO A 1 264 ? 51.736 53.280 0.568 1.00 22.89 263 PRO A C 1
ATOM 1959 O O . PRO A 1 264 ? 51.440 52.736 1.634 1.00 26.51 263 PRO A O 1
ATOM 1963 N N . GLY A 1 265 ? 52.171 52.603 -0.489 1.00 23.74 264 GLY A N 1
ATOM 1964 C CA . GLY A 1 265 ? 52.372 51.167 -0.418 1.00 23.37 264 GLY A CA 1
ATOM 1965 C C . GLY A 1 265 ? 51.160 50.346 -0.830 1.00 23.60 264 GLY A C 1
ATOM 1966 O O . GLY A 1 265 ? 51.260 49.132 -1.018 1.00 24.72 264 GLY A O 1
ATOM 1967 N N . GLY A 1 266 ? 50.015 51.006 -0.979 1.00 24.52 265 GLY A N 1
ATOM 1968 C CA . GLY A 1 266 ? 48.801 50.321 -1.391 1.00 24.01 265 GLY A CA 1
ATOM 1969 C C . GLY A 1 266 ? 48.548 50.425 -2.882 1.00 21.00 265 GLY A C 1
ATOM 1970 O O . GLY A 1 266 ? 49.377 50.946 -3.630 1.00 20.16 265 GLY A O 1
ATOM 1971 N N . LEU A 1 267 ? 47.397 49.919 -3.315 1.00 18.21 266 LEU A N 1
ATOM 1972 C CA . LEU A 1 267 ? 46.996 49.999 -4.712 1.00 19.56 266 LEU A CA 1
ATOM 1973 C C . LEU A 1 267 ? 46.932 51.438 -5.202 1.00 17.69 266 LEU A C 1
ATOM 1974 O O . LEU A 1 267 ? 46.475 52.332 -4.493 1.00 18.18 266 LEU A O 1
ATOM 1979 N N . THR A 1 268 ? 47.374 51.651 -6.434 1.00 18.79 267 THR A N 1
ATOM 1980 C CA . THR A 1 268 ? 47.176 52.927 -7.094 1.00 17.97 267 THR A CA 1
ATOM 1981 C C . THR A 1 268 ? 45.802 52.932 -7.720 1.00 16.22 267 THR A C 1
ATOM 1982 O O . THR A 1 268 ? 45.171 51.878 -7.862 1.00 16.34 267 THR A O 1
ATOM 1986 N N . VAL A 1 269 ? 45.350 54.115 -8.117 1.00 12.68 268 VAL A N 1
ATOM 1987 C CA . VAL A 1 269 ? 44.128 54.247 -8.899 1.00 15.68 268 VAL A CA 1
ATOM 1988 C C . VAL A 1 269 ? 44.141 53.308 -10.107 1.00 17.67 268 VAL A C 1
ATOM 1989 O O . VAL A 1 269 ? 43.184 52.547 -10.325 1.00 16.02 268 VAL A O 1
ATOM 1993 N N . ALA A 1 270 ? 45.230 53.324 -10.870 1.00 16.19 269 ALA A N 1
ATOM 1994 C CA . ALA A 1 270 ? 45.281 52.517 -12.088 1.00 15.33 269 ALA A CA 1
ATOM 1995 C C . ALA A 1 270 ? 45.233 51.019 -11.804 1.00 14.49 269 ALA A C 1
ATOM 1996 O O . ALA A 1 270 ? 44.514 50.275 -12.477 1.00 14.87 269 ALA A O 1
ATOM 1998 N N . LYS A 1 271 ? 46.000 50.569 -10.820 1.00 16.49 270 LYS A N 1
ATOM 1999 C CA . LYS A 1 271 ? 46.035 49.139 -10.525 1.00 17.90 270 LYS A CA 1
ATOM 2000 C C . LYS A 1 271 ? 44.706 48.642 -9.944 1.00 14.36 270 LYS A C 1
ATOM 2001 O O . LYS A 1 271 ? 44.240 47.564 -10.306 1.00 15.53 270 LYS A O 1
ATOM 2007 N N . ALA A 1 272 ? 44.077 49.423 -9.068 1.00 14.58 271 ALA A N 1
ATOM 2008 C CA . ALA A 1 272 ? 42.797 48.992 -8.503 1.00 16.07 271 ALA A CA 1
ATOM 2009 C C . ALA A 1 272 ? 41.709 48.946 -9.569 1.00 16.39 271 ALA A C 1
ATOM 2010 O O . ALA A 1 272 ? 40.816 48.101 -9.514 1.00 16.05 271 ALA A O 1
ATOM 2012 N N . LEU A 1 273 ? 41.781 49.848 -10.549 1.00 13.91 272 LEU A N 1
ATOM 2013 C CA . LEU A 1 273 ? 40.794 49.840 -11.619 1.00 16.21 272 LEU A CA 1
ATOM 2014 C C . LEU A 1 273 ? 41.071 48.650 -12.538 1.00 13.56 272 LEU A C 1
ATOM 2015 O O . LEU A 1 273 ? 40.141 48.036 -13.069 1.00 15.30 272 LEU A O 1
ATOM 2020 N N . GLU A 1 274 ? 42.346 48.322 -12.716 1.00 13.97 273 GLU A N 1
ATOM 2021 C CA . GLU A 1 274 ? 42.720 47.150 -13.506 1.00 15.06 273 GLU A CA 1
ATOM 2022 C C . GLU A 1 274 ? 42.147 45.884 -12.877 1.00 14.85 273 GLU A C 1
ATOM 2023 O O . GLU A 1 274 ? 41.536 45.058 -13.569 1.00 12.98 273 GLU A O 1
ATOM 2029 N N . LEU A 1 275 ? 42.313 45.747 -11.564 1.00 14.95 274 LEU A N 1
ATOM 2030 C CA . LEU A 1 275 ? 41.749 44.588 -10.863 1.00 15.81 274 LEU A CA 1
ATOM 2031 C C . LEU A 1 275 ? 40.218 44.576 -10.903 1.00 15.88 274 LEU A C 1
ATOM 2032 O O . LEU A 1 275 ? 39.612 43.518 -11.074 1.00 15.47 274 LEU A O 1
ATOM 2037 N N . PHE A 1 276 ? 39.603 45.746 -10.753 1.00 13.79 275 PHE A N 1
ATOM 2038 C CA . PHE A 1 276 ? 38.153 45.897 -10.859 1.00 13.79 275 PHE A CA 1
ATOM 2039 C C . PHE A 1 276 ? 37.669 45.390 -12.212 1.00 18.35 275 PHE A C 1
ATOM 2040 O O . PHE A 1 276 ? 36.734 44.590 -12.292 1.00 17.71 275 PHE A O 1
ATOM 2048 N N . HIS A 1 277 ? 38.312 45.834 -13.287 1.00 14.32 276 HIS A N 1
ATOM 2049 C CA . HIS A 1 277 ? 37.879 45.395 -14.609 1.00 17.07 276 HIS A CA 1
ATOM 2050 C C . HIS A 1 277 ? 38.081 43.897 -14.828 1.00 16.59 276 HIS A C 1
ATOM 2051 O O . HIS A 1 277 ? 37.242 43.233 -15.451 1.00 21.14 276 HIS A O 1
ATOM 2058 N N . ALA A 1 278 ? 39.177 43.369 -14.300 1.00 14.88 277 ALA A N 1
ATOM 2059 C CA . ALA A 1 278 ? 39.526 41.965 -14.491 1.00 16.40 277 ALA A CA 1
ATOM 2060 C C . ALA A 1 278 ? 38.551 41.069 -13.738 1.00 19.14 277 ALA A C 1
ATOM 2061 O O . ALA A 1 278 ? 38.401 39.893 -14.062 1.00 16.38 277 ALA A O 1
ATOM 2063 N N . SER A 1 279 ? 37.892 41.631 -12.734 1.00 18.64 278 SER A N 1
ATOM 2064 C CA . SER A 1 279 ? 36.951 40.857 -11.929 1.00 18.48 278 SER A CA 1
ATOM 2065 C C . SER A 1 279 ? 35.505 41.013 -12.413 1.00 23.35 278 SER A C 1
ATOM 2066 O O . SER A 1 279 ? 34.578 40.479 -11.801 1.00 26.61 278 SER A O 1
ATOM 2069 N N . GLY A 1 280 ? 35.309 41.738 -13.514 1.00 22.16 279 GLY A N 1
ATOM 2070 C CA . GLY A 1 280 ? 33.988 41.878 -14.107 1.00 24.59 279 GLY A CA 1
ATOM 2071 C C . GLY A 1 280 ? 33.321 43.199 -13.781 1.00 27.48 279 GLY A C 1
ATOM 2072 O O . GLY A 1 280 ? 32.162 43.438 -14.131 1.00 24.04 279 GLY A O 1
ATOM 2073 N N . GLY A 1 281 ? 34.063 44.076 -13.117 1.00 22.85 280 GLY A N 1
ATOM 2074 C CA . GLY A 1 281 ? 33.498 45.325 -12.654 1.00 23.32 280 GLY A CA 1
ATOM 2075 C C . GLY A 1 281 ? 33.193 46.315 -13.758 1.00 22.59 280 GLY A C 1
ATOM 2076 O O . GLY A 1 281 ? 33.970 46.460 -14.706 1.00 23.72 280 GLY A O 1
ATOM 2077 N N . LYS A 1 282 ? 32.059 46.998 -13.634 1.00 24.78 281 LYS A N 1
ATOM 2078 C CA . LYS A 1 282 ? 31.643 47.993 -14.614 1.00 28.70 281 LYS A CA 1
ATOM 2079 C C . LYS A 1 282 ? 31.254 49.299 -13.930 1.00 28.30 281 LYS A C 1
ATOM 2080 O O . LYS A 1 282 ? 31.511 50.385 -14.550 1.00 24.31 281 LYS A O 1
ATOM 2087 N N . LYS B 1 5 ? 6.070 65.259 55.717 1.00 43.35 4 LYS B N 1
ATOM 2088 C CA . LYS B 1 5 ? 7.173 65.017 56.642 1.00 42.49 4 LYS B CA 1
ATOM 2089 C C . LYS B 1 5 ? 8.302 64.247 55.956 1.00 41.17 4 LYS B C 1
ATOM 2090 O O . LYS B 1 5 ? 8.352 64.162 54.726 1.00 41.59 4 LYS B O 1
ATOM 2092 N N . MET B 1 6 ? 9.215 63.702 56.753 1.00 36.07 5 MET B N 1
ATOM 2093 C CA . MET B 1 6 ? 10.319 62.923 56.210 1.00 32.81 5 MET B CA 1
ATOM 2094 C C . MET B 1 6 ? 9.852 61.556 55.727 1.00 32.43 5 MET B C 1
ATOM 2095 O O . MET B 1 6 ? 8.834 61.032 56.185 1.00 28.06 5 MET B O 1
ATOM 2100 N N . ALA B 1 7 ? 10.603 60.986 54.791 1.00 32.17 6 ALA B N 1
ATOM 2101 C CA . ALA B 1 7 ? 10.299 59.662 54.258 1.00 28.90 6 ALA B CA 1
ATOM 2102 C C . ALA B 1 7 ? 10.579 58.565 55.281 1.00 30.90 6 ALA B C 1
ATOM 2103 O O . ALA B 1 7 ? 11.326 58.769 56.243 1.00 29.21 6 ALA B O 1
ATOM 2105 N N . LYS B 1 8 ? 9.979 57.400 55.060 1.00 27.72 7 LYS B N 1
ATOM 2106 C CA . LYS B 1 8 ? 10.168 56.247 55.932 1.00 30.73 7 LYS B CA 1
ATOM 2107 C C . LYS B 1 8 ? 10.692 55.081 55.109 1.00 31.72 7 LYS B C 1
ATOM 2108 O O . LYS B 1 8 ? 10.403 54.997 53.914 1.00 28.03 7 LYS B O 1
ATOM 2114 N N . ASN B 1 9 ? 11.458 54.197 55.748 1.00 32.58 8 ASN B N 1
ATOM 2115 C CA . ASN B 1 9 ? 11.934 52.957 55.126 1.00 29.25 8 ASN B CA 1
ATOM 2116 C C . ASN B 1 9 ? 12.834 53.155 53.897 1.00 31.39 8 ASN B C 1
ATOM 2117 O O . ASN B 1 9 ? 12.951 52.263 53.048 1.00 29.17 8 ASN B O 1
ATOM 2122 N N . VAL B 1 10 ? 13.466 54.323 53.801 1.00 31.07 9 VAL B N 1
ATOM 2123 C CA . VAL B 1 10 ? 14.427 54.586 52.734 1.00 26.37 9 VAL B CA 1
ATOM 2124 C C . VAL B 1 10 ? 15.573 53.581 52.813 1.00 31.44 9 VAL B C 1
ATOM 2125 O O . VAL B 1 10 ? 16.084 53.110 51.789 1.00 30.38 9 VAL B O 1
ATOM 2129 N N . ASP B 1 11 ? 15.956 53.244 54.042 1.00 30.55 10 ASP B N 1
ATOM 2130 C CA . ASP B 1 11 ? 17.079 52.349 54.291 1.00 32.49 10 ASP B CA 1
ATOM 2131 C C . ASP B 1 11 ? 16.644 50.889 54.292 1.00 28.47 10 ASP B C 1
ATOM 2132 O O . ASP B 1 11 ? 17.434 50.000 54.622 1.00 30.66 10 ASP B O 1
ATOM 2137 N N . LYS B 1 12 ? 15.385 50.644 53.936 1.00 28.38 11 LYS B N 1
ATOM 2138 C CA . LYS B 1 12 ? 14.863 49.280 53.876 1.00 26.08 11 LYS B CA 1
ATOM 2139 C C . LYS B 1 12 ? 14.263 48.976 52.499 1.00 18.67 11 LYS B C 1
ATOM 2140 O O . LYS B 1 12 ? 13.050 48.779 52.367 1.00 22.97 11 LYS B O 1
ATOM 2146 N N . PRO B 1 13 ? 15.125 48.924 51.474 1.00 23.53 12 PRO B N 1
ATOM 2147 C CA . PRO B 1 13 ? 14.648 48.772 50.097 1.00 19.33 12 PRO B CA 1
ATOM 2148 C C . PRO B 1 13 ? 13.887 47.466 49.907 1.00 21.41 12 PRO B C 1
ATOM 2149 O O . PRO B 1 13 ? 14.255 46.423 50.470 1.00 21.40 12 PRO B O 1
ATOM 2153 N N . LEU B 1 14 ? 12.806 47.541 49.139 1.00 19.44 13 LEU B N 1
ATOM 2154 C CA . LEU B 1 14 ? 11.972 46.383 48.866 1.00 17.81 13 LEU B CA 1
ATOM 2155 C C . LEU B 1 14 ? 12.725 45.380 47.996 1.00 19.06 13 LEU B C 1
ATOM 2156 O O . LEU B 1 14 ? 12.462 44.180 48.046 1.00 18.23 13 LEU B O 1
ATOM 2161 N N . PHE B 1 15 ? 13.650 45.900 47.198 1.00 15.85 14 PHE B N 1
ATOM 2162 C CA . PHE B 1 15 ? 14.561 45.087 46.407 1.00 17.99 14 PHE B CA 1
ATOM 2163 C C . PHE B 1 15 ? 15.724 45.947 45.948 1.00 17.91 14 PHE B C 1
ATOM 2164 O O . PHE B 1 15 ? 15.678 47.180 46.036 1.00 17.49 14 PHE B O 1
ATOM 2172 N N . THR B 1 16 ? 16.762 45.293 45.448 1.00 16.42 15 THR B N 1
ATOM 2173 C CA . THR B 1 16 ? 17.909 45.977 44.886 1.00 13.77 15 THR B CA 1
ATOM 2174 C C . THR B 1 16 ? 18.186 45.410 43.495 1.00 18.97 15 THR B C 1
ATOM 2175 O O . THR B 1 16 ? 18.331 44.201 43.339 1.00 19.66 15 THR B O 1
ATOM 2179 N N . ALA B 1 17 ? 18.221 46.277 42.488 1.00 15.13 16 ALA B N 1
ATOM 2180 C CA . ALA B 1 17 ? 18.589 45.879 41.127 1.00 14.12 16 ALA B CA 1
ATOM 2181 C C . ALA B 1 17 ? 19.989 46.397 40.831 1.00 17.32 16 ALA B C 1
ATOM 2182 O O . ALA B 1 17 ? 20.309 47.544 41.147 1.00 18.62 16 ALA B O 1
ATOM 2184 N N . THR B 1 18 ? 20.816 45.582 40.184 1.00 14.81 17 THR B N 1
ATOM 2185 C CA . THR B 1 18 ? 22.220 45.942 39.989 1.00 14.03 17 THR B CA 1
ATOM 2186 C C . THR B 1 18 ? 22.635 45.866 38.520 1.00 16.95 17 THR B C 1
ATOM 2187 O O . THR B 1 18 ? 22.257 44.933 37.810 1.00 17.37 17 THR B O 1
ATOM 2191 N N . PHE B 1 19 ? 23.411 46.843 38.059 1.00 13.66 18 PHE B N 1
ATOM 2192 C CA . PHE B 1 19 ? 23.919 46.825 36.685 1.00 16.25 18 PHE B CA 1
ATOM 2193 C C . PHE B 1 19 ? 25.392 47.201 36.630 1.00 19.45 18 PHE B C 1
ATOM 2194 O O . PHE B 1 19 ? 25.800 48.194 37.224 1.00 16.60 18 PHE B O 1
ATOM 2202 N N . ASN B 1 20 ? 26.186 46.394 35.924 1.00 17.32 19 ASN B N 1
ATOM 2203 C CA . ASN B 1 20 ? 27.583 46.707 35.598 1.00 18.30 19 ASN B CA 1
ATOM 2204 C C . ASN B 1 20 ? 27.618 47.549 34.329 1.00 16.02 19 ASN B C 1
ATOM 2205 O O . ASN B 1 20 ? 27.169 47.095 33.275 1.00 16.96 19 ASN B O 1
ATOM 2210 N N . VAL B 1 21 ? 28.155 48.771 34.410 1.00 16.05 20 VAL B N 1
ATOM 2211 C CA . VAL B 1 21 ? 28.108 49.696 33.268 1.00 17.39 20 VAL B CA 1
ATOM 2212 C C . VAL B 1 21 ? 28.852 49.186 32.033 1.00 16.96 20 VAL B C 1
ATOM 2213 O O . VAL B 1 21 ? 28.622 49.669 30.924 1.00 17.21 20 VAL B O 1
ATOM 2217 N N . GLN B 1 22 ? 29.728 48.198 32.228 1.00 16.39 21 GLN B N 1
ATOM 2218 C CA . GLN B 1 22 ? 30.448 47.587 31.118 1.00 17.59 21 GLN B CA 1
ATOM 2219 C C . GLN B 1 22 ? 29.743 46.366 30.524 1.00 18.50 21 GLN B C 1
ATOM 2220 O O . GLN B 1 22 ? 30.227 45.786 29.544 1.00 20.42 21 GLN B O 1
ATOM 2226 N N . ALA B 1 23 ? 28.593 45.999 31.086 1.00 15.25 22 ALA B N 1
ATOM 2227 C CA . ALA B 1 23 ? 27.878 44.782 30.666 1.00 16.20 22 ALA B CA 1
ATOM 2228 C C . ALA B 1 23 ? 27.155 44.939 29.334 1.00 14.18 22 ALA B C 1
ATOM 2229 O O . ALA B 1 23 ? 27.009 46.045 28.805 1.00 14.13 22 ALA B O 1
ATOM 2231 N N . SER B 1 24 ? 26.701 43.819 28.787 1.00 16.20 23 SER B N 1
ATOM 2232 C CA . SER B 1 24 ? 26.101 43.804 27.457 1.00 14.33 23 SER B CA 1
ATOM 2233 C C . SER B 1 24 ? 24.742 44.491 27.390 1.00 12.66 23 SER B C 1
ATOM 2234 O O . SER B 1 24 ? 24.070 44.693 28.407 1.00 13.57 23 SER B O 1
ATOM 2237 N N . SER B 1 25 ? 24.337 44.815 26.169 1.00 12.28 24 SER B N 1
ATOM 2238 C CA . SER B 1 25 ? 22.994 45.310 25.891 1.00 14.22 24 SER B CA 1
ATOM 2239 C C . SER B 1 25 ? 21.919 44.345 26.412 1.00 16.27 24 SER B C 1
ATOM 2240 O O . SER B 1 25 ? 20.917 44.774 26.990 1.00 14.70 24 SER B O 1
ATOM 2243 N N . ALA B 1 26 ? 22.128 43.042 26.214 1.00 13.60 25 ALA B N 1
ATOM 2244 C CA . ALA B 1 26 ? 21.189 42.057 26.739 1.00 14.04 25 ALA B CA 1
ATOM 2245 C C . ALA B 1 26 ? 21.079 42.154 28.264 1.00 13.33 25 ALA B C 1
ATOM 2246 O O . ALA B 1 26 ? 19.978 42.090 28.802 1.00 13.45 25 ALA B O 1
ATOM 2248 N N . ASP B 1 27 ? 22.210 42.300 28.960 1.00 13.20 26 ASP B N 1
ATOM 2249 C CA . ASP B 1 27 ? 22.174 42.385 30.425 1.00 11.37 26 ASP B CA 1
ATOM 2250 C C . ASP B 1 27 ? 21.508 43.673 30.911 1.00 12.04 26 ASP B C 1
ATOM 2251 O O . ASP B 1 27 ? 20.867 43.684 31.952 1.00 13.06 26 ASP B O 1
ATOM 2256 N N . TYR B 1 28 ? 21.656 44.750 30.151 1.00 12.82 27 TYR B N 1
ATOM 2257 C CA . TYR B 1 28 ? 20.950 45.991 30.475 1.00 14.01 27 TYR B CA 1
ATOM 2258 C C . TYR B 1 28 ? 19.430 45.817 30.365 1.00 13.46 27 TYR B C 1
ATOM 2259 O O . TYR B 1 28 ? 18.686 46.237 31.254 1.00 12.19 27 TYR B O 1
ATOM 2268 N N . ALA B 1 29 ? 18.976 45.190 29.283 1.00 13.20 28 ALA B N 1
ATOM 2269 C CA . ALA B 1 29 ? 17.548 44.936 29.084 1.00 14.15 28 ALA B CA 1
ATOM 2270 C C . ALA B 1 29 ? 16.976 44.073 30.202 1.00 12.39 28 ALA B C 1
ATOM 2271 O O . ALA B 1 29 ? 15.864 44.319 30.693 1.00 13.03 28 ALA B O 1
ATOM 2273 N N . THR B 1 30 ? 17.732 43.051 30.596 1.00 12.40 29 THR B N 1
ATOM 2274 C CA . THR B 1 30 ? 17.357 42.201 31.725 1.00 12.94 29 THR B CA 1
ATOM 2275 C C . THR B 1 30 ? 17.190 43.009 33.022 1.00 13.88 29 THR B C 1
ATOM 2276 O O . THR B 1 30 ? 16.233 42.819 33.787 1.00 14.44 29 THR B O 1
ATOM 2280 N N . PHE B 1 31 ? 18.151 43.892 33.261 1.00 11.91 30 PHE B N 1
ATOM 2281 C CA . PHE B 1 31 ? 18.185 44.764 34.430 1.00 13.32 30 PHE B CA 1
ATOM 2282 C C . PHE B 1 31 ? 16.933 45.628 34.481 1.00 13.75 30 PHE B C 1
ATOM 2283 O O . PHE B 1 31 ? 16.228 45.636 35.492 1.00 12.58 30 PHE B O 1
ATOM 2291 N N . ILE B 1 32 ? 16.629 46.313 33.378 1.00 12.35 31 ILE B N 1
ATOM 2292 C CA . ILE B 1 32 ? 15.436 47.165 33.319 1.00 14.59 31 ILE B CA 1
ATOM 2293 C C . ILE B 1 32 ? 14.147 46.353 33.499 1.00 13.23 31 ILE B C 1
ATOM 2294 O O . ILE B 1 32 ? 13.271 46.743 34.273 1.00 12.03 31 ILE B O 1
ATOM 2299 N N . ALA B 1 33 ? 14.039 45.219 32.805 1.00 11.96 32 ALA B N 1
ATOM 2300 C CA . ALA B 1 33 ? 12.825 44.396 32.880 1.00 13.39 32 ALA B CA 1
ATOM 2301 C C . ALA B 1 33 ? 12.576 43.904 34.304 1.00 12.17 32 ALA B C 1
ATOM 2302 O O . ALA B 1 33 ? 11.425 43.797 34.743 1.00 12.94 32 ALA B O 1
ATOM 2304 N N . GLY B 1 34 ? 13.655 43.604 35.018 1.00 12.70 33 GLY B N 1
ATOM 2305 C CA . GLY B 1 34 ? 13.560 43.084 36.371 1.00 13.01 33 GLY B CA 1
ATOM 2306 C C . GLY B 1 34 ? 13.018 44.127 37.330 1.00 14.32 33 GLY B C 1
ATOM 2307 O O . GLY B 1 34 ? 12.245 43.815 38.242 1.00 14.15 33 GLY B O 1
ATOM 2308 N N . ILE B 1 35 ? 13.436 45.370 37.127 1.00 12.97 34 ILE B N 1
ATOM 2309 C CA . ILE B 1 35 ? 12.956 46.480 37.940 1.00 11.27 34 ILE B CA 1
ATOM 2310 C C . ILE B 1 35 ? 11.455 46.659 37.776 1.00 11.42 34 ILE B C 1
ATOM 2311 O O . ILE B 1 35 ? 10.728 46.772 38.769 1.00 12.86 34 ILE B O 1
ATOM 2316 N N . ARG B 1 36 ? 10.988 46.697 36.524 1.00 11.33 35 ARG B N 1
ATOM 2317 C CA . ARG B 1 36 ? 9.565 46.841 36.250 1.00 12.84 35 ARG B CA 1
ATOM 2318 C C . ARG B 1 36 ? 8.771 45.743 36.937 1.00 11.21 35 ARG B C 1
ATOM 2319 O O . ARG B 1 36 ? 7.729 46.002 37.539 1.00 11.88 35 ARG B O 1
ATOM 2327 N N . ASN B 1 37 ? 9.266 44.513 36.843 1.00 11.51 36 ASN B N 1
ATOM 2328 C CA . ASN B 1 37 ? 8.534 43.388 37.390 1.00 11.42 36 ASN B CA 1
ATOM 2329 C C . ASN B 1 37 ? 8.398 43.486 38.897 1.00 12.41 36 ASN B C 1
ATOM 2330 O O . ASN B 1 37 ? 7.328 43.223 39.451 1.00 12.73 36 ASN B O 1
ATOM 2335 N N . LYS B 1 38 ? 9.473 43.876 39.569 1.00 11.82 37 LYS B N 1
ATOM 2336 C CA . LYS B 1 38 ? 9.447 43.919 41.037 1.00 12.01 37 LYS B CA 1
ATOM 2337 C C . LYS B 1 38 ? 8.638 45.104 41.570 1.00 14.82 37 LYS B C 1
ATOM 2338 O O . LYS B 1 38 ? 8.172 45.087 42.720 1.00 14.11 37 LYS B O 1
ATOM 2344 N N . LEU B 1 39 ? 8.442 46.115 40.721 1.00 12.00 38 LEU B N 1
ATOM 2345 C CA . LEU B 1 39 ? 7.634 47.288 41.074 1.00 12.67 38 LEU B CA 1
ATOM 2346 C C . LEU B 1 39 ? 6.129 47.078 40.900 1.00 13.26 38 LEU B C 1
ATOM 2347 O O . LEU B 1 39 ? 5.318 47.891 41.364 1.00 14.05 38 LEU B O 1
ATOM 2352 N N . ARG B 1 40 ? 5.744 45.989 40.242 1.00 11.05 39 ARG B N 1
ATOM 2353 C CA . ARG B 1 40 ? 4.372 45.850 39.773 1.00 11.44 39 ARG B CA 1
ATOM 2354 C C . ARG B 1 40 ? 3.360 45.676 40.906 1.00 15.46 39 ARG B C 1
ATOM 2355 O O . ARG B 1 40 ? 3.685 45.156 41.985 1.00 12.67 39 ARG B O 1
ATOM 2363 N N . ASN B 1 41 ? 2.131 46.117 40.648 1.00 15.22 40 ASN B N 1
ATOM 2364 C CA . ASN B 1 41 ? 0.979 45.685 41.441 1.00 15.77 40 ASN B CA 1
ATOM 2365 C C . ASN B 1 41 ? 0.509 44.388 40.794 1.00 15.65 40 ASN B C 1
ATOM 2366 O O . ASN B 1 41 ? 0.008 44.401 39.665 1.00 17.06 40 ASN B O 1
ATOM 2371 N N . PRO B 1 42 ? 0.698 43.249 41.484 1.00 14.99 41 PRO B N 1
ATOM 2372 C CA . PRO B 1 42 ? 0.347 41.966 40.858 1.00 15.92 41 PRO B CA 1
ATOM 2373 C C . PRO B 1 42 ? -1.108 41.906 40.406 1.00 17.71 41 PRO B C 1
ATOM 2374 O O . PRO B 1 42 ? -1.433 41.179 39.467 1.00 17.65 41 PRO B O 1
ATOM 2378 N N . ALA B 1 43 ? -1.968 42.699 41.039 1.00 14.38 42 ALA B N 1
ATOM 2379 C CA . ALA B 1 43 ? -3.397 42.659 40.743 1.00 15.38 42 ALA B CA 1
ATOM 2380 C C . ALA B 1 43 ? -3.833 43.664 39.672 1.00 16.77 42 ALA B C 1
ATOM 2381 O O . ALA B 1 43 ? -5.003 43.713 39.300 1.00 18.61 42 ALA B O 1
ATOM 2383 N N . HIS B 1 44 ? -2.895 44.457 39.166 1.00 17.75 43 HIS B N 1
ATOM 2384 C CA . HIS B 1 44 ? -3.255 45.505 38.217 1.00 15.68 43 HIS B CA 1
ATOM 2385 C C . HIS B 1 44 ? -2.272 45.578 37.059 1.00 18.29 43 HIS B C 1
ATOM 2386 O O . HIS B 1 44 ? -1.213 46.200 37.189 1.00 17.45 43 HIS B O 1
ATOM 2393 N N . PHE B 1 45 ? -2.615 44.922 35.949 1.00 17.69 44 PHE B N 1
ATOM 2394 C CA . PHE B 1 45 ? -1.891 45.078 34.676 1.00 19.19 44 PHE B CA 1
ATOM 2395 C C . PHE B 1 45 ? -2.804 45.796 33.685 1.00 23.66 44 PHE B C 1
ATOM 2396 O O . PHE B 1 45 ? -4.028 45.787 33.837 1.00 21.04 44 PHE B O 1
ATOM 2404 N N . SER B 1 46 ? -2.218 46.414 32.664 1.00 19.97 45 SER B N 1
ATOM 2405 C CA . SER B 1 46 ? -3.011 47.024 31.596 1.00 24.15 45 SER B CA 1
ATOM 2406 C C . SER B 1 46 ? -2.358 46.654 30.273 1.00 25.41 45 SER B C 1
ATOM 2407 O O . SER B 1 46 ? -1.199 46.991 30.042 1.00 21.08 45 SER B O 1
ATOM 2410 N N . HIS B 1 47 ? -3.091 45.933 29.425 1.00 25.38 46 HIS B N 1
ATOM 2411 C CA . HIS B 1 47 ? -2.566 45.480 28.132 1.00 27.67 46 HIS B CA 1
ATOM 2412 C C . HIS B 1 47 ? -1.208 44.781 28.270 1.00 26.63 46 HIS B C 1
ATOM 2413 O O . HIS B 1 47 ? -0.273 45.075 27.514 1.00 24.46 46 HIS B O 1
ATOM 2420 N N . ASN B 1 48 ? -1.120 43.869 29.242 1.00 23.27 47 ASN B N 1
ATOM 2421 C CA . ASN B 1 48 ? 0.088 43.102 29.565 1.00 23.81 47 ASN B CA 1
ATOM 2422 C C . ASN B 1 48 ? 1.253 43.927 30.130 1.00 19.90 47 ASN B C 1
ATOM 2423 O O . ASN B 1 48 ? 2.337 43.387 30.365 1.00 24.29 47 ASN B O 1
ATOM 2428 N N . ARG B 1 49 ? 1.031 45.217 30.372 1.00 19.44 48 ARG B N 1
ATOM 2429 C CA . ARG B 1 49 ? 2.057 46.036 31.023 1.00 16.04 48 ARG B CA 1
ATOM 2430 C C . ARG B 1 49 ? 1.755 46.164 32.521 1.00 15.54 48 ARG B C 1
ATOM 2431 O O . ARG B 1 49 ? 0.599 46.288 32.912 1.00 17.89 48 ARG B O 1
ATOM 2439 N N . PRO B 1 50 ? 2.798 46.157 33.364 1.00 14.46 49 PRO B N 1
ATOM 2440 C CA . PRO B 1 50 ? 2.544 46.324 34.799 1.00 16.20 49 PRO B CA 1
ATOM 2441 C C . PRO B 1 50 ? 2.088 47.742 35.136 1.00 16.90 49 PRO B C 1
ATOM 2442 O O . PRO B 1 50 ? 2.464 48.703 34.446 1.00 15.05 49 PRO B O 1
ATOM 2446 N N . VAL B 1 51 ? 1.278 47.880 36.180 1.00 12.92 50 VAL B N 1
ATOM 2447 C CA . VAL B 1 51 ? 0.934 49.196 36.706 1.00 12.94 50 VAL B CA 1
ATOM 2448 C C . VAL B 1 51 ? 1.479 49.281 38.125 1.00 15.05 50 VAL B C 1
ATOM 2449 O O . VAL B 1 51 ? 1.352 48.331 38.883 1.00 15.07 50 VAL B O 1
ATOM 2453 N N . LEU B 1 52 ? 2.113 50.395 38.478 1.00 13.28 51 LEU B N 1
ATOM 2454 C CA . LEU B 1 52 ? 2.564 50.613 39.846 1.00 13.53 51 LEU B CA 1
ATOM 2455 C C . LEU B 1 52 ? 1.363 50.607 40.783 1.00 13.01 51 LEU B C 1
ATOM 2456 O O . LEU B 1 52 ? 0.261 50.954 40.379 1.00 12.53 51 LEU B O 1
ATOM 2461 N N . PRO B 1 53 ? 1.578 50.209 42.042 1.00 15.56 52 PRO B N 1
ATOM 2462 C CA . PRO B 1 53 ? 0.512 50.427 43.026 1.00 14.07 52 PRO B CA 1
ATOM 2463 C C . PRO B 1 53 ? 0.346 51.926 43.245 1.00 15.10 52 PRO B C 1
ATOM 2464 O O . PRO B 1 53 ? 1.261 52.706 42.943 1.00 14.69 52 PRO B O 1
ATOM 2468 N N . PRO B 1 54 ? -0.822 52.344 43.750 1.00 15.69 53 PRO B N 1
ATOM 2469 C CA . PRO B 1 54 ? -1.022 53.766 44.062 1.00 16.52 53 PRO B CA 1
ATOM 2470 C C . PRO B 1 54 ? -0.057 54.274 45.129 1.00 18.37 53 PRO B C 1
ATOM 2471 O O . PRO B 1 54 ? 0.490 53.493 45.920 1.00 18.18 53 PRO B O 1
ATOM 2475 N N . VAL B 1 55 ? 0.153 55.586 45.151 1.00 15.61 54 VAL B N 1
ATOM 2476 C CA . VAL B 1 55 ? 0.861 56.223 46.252 1.00 17.65 54 VAL B CA 1
ATOM 2477 C C . VAL B 1 55 ? -0.036 56.102 47.473 1.00 20.63 54 VAL B C 1
ATOM 2478 O O . VAL B 1 55 ? -1.239 56.347 47.377 1.00 17.01 54 VAL B O 1
ATOM 2482 N N . GLU B 1 56 ? 0.534 55.708 48.609 1.00 17.46 55 GLU B N 1
ATOM 2483 C CA . GLU B 1 56 ? -0.272 55.516 49.817 1.00 20.33 55 GLU B CA 1
ATOM 2484 C C . GLU B 1 56 ? -0.740 56.877 50.331 1.00 20.78 55 GLU B C 1
ATOM 2485 O O . GLU B 1 56 ? 0.073 57.787 50.487 1.00 22.14 55 GLU B O 1
ATOM 2491 N N . PRO B 1 57 ? -2.055 57.029 50.566 1.00 22.57 56 PRO B N 1
ATOM 2492 C CA . PRO B 1 57 ? -2.542 58.329 51.052 1.00 26.49 56 PRO B CA 1
ATOM 2493 C C . PRO B 1 57 ? -2.279 58.563 52.538 1.00 27.03 56 PRO B C 1
ATOM 2494 O O . PRO B 1 57 ? -2.216 57.609 53.318 1.00 25.70 56 PRO B O 1
ATOM 2498 N N . ASN B 1 58 ? -2.114 59.831 52.911 1.00 26.60 57 ASN B N 1
ATOM 2499 C CA . ASN B 1 58 ? -2.039 60.252 54.317 1.00 27.40 57 ASN B CA 1
ATOM 2500 C C . ASN B 1 58 ? -0.815 59.774 55.099 1.00 30.16 57 ASN B C 1
ATOM 2501 O O . ASN B 1 58 ? -0.803 59.805 56.332 1.00 31.77 57 ASN B O 1
ATOM 2506 N N . VAL B 1 59 ? 0.210 59.330 54.377 1.00 27.37 58 VAL B N 1
ATOM 2507 C CA . VAL B 1 59 ? 1.479 58.949 54.978 1.00 26.88 58 VAL B CA 1
ATOM 2508 C C . VAL B 1 59 ? 2.585 59.456 54.059 1.00 25.93 58 VAL B C 1
ATOM 2509 O O . VAL B 1 59 ? 2.352 59.633 52.860 1.00 24.37 58 VAL B O 1
ATOM 2513 N N . PRO B 1 60 ? 3.783 59.721 54.615 1.00 26.41 59 PRO B N 1
ATOM 2514 C CA . PRO B 1 60 ? 4.927 60.120 53.780 1.00 24.60 59 PRO B CA 1
ATOM 2515 C C . PRO B 1 60 ? 5.382 58.940 52.919 1.00 23.80 59 PRO B C 1
ATOM 2516 O O . PRO B 1 60 ? 4.927 57.817 53.181 1.00 25.43 59 PRO B O 1
ATOM 2520 N N . PRO B 1 61 ? 6.242 59.183 51.910 1.00 24.81 60 PRO B N 1
ATOM 2521 C CA . PRO B 1 61 ? 6.712 58.081 51.054 1.00 18.56 60 PRO B CA 1
ATOM 2522 C C . PRO B 1 61 ? 7.399 56.997 51.876 1.00 22.71 60 PRO B C 1
ATOM 2523 O O . PRO B 1 61 ? 8.462 57.248 52.451 1.00 21.39 60 PRO B O 1
ATOM 2527 N N . SER B 1 62 ? 6.806 55.806 51.916 1.00 20.96 61 SER B N 1
ATOM 2528 C CA . SER B 1 62 ? 7.264 54.758 52.824 1.00 20.24 61 SER B CA 1
ATOM 2529 C C . SER B 1 62 ? 7.701 53.507 52.080 1.00 21.31 61 SER B C 1
ATOM 2530 O O . SER B 1 62 ? 7.975 52.476 52.702 1.00 22.97 61 SER B O 1
ATOM 2533 N N . ARG B 1 63 ? 7.754 53.596 50.756 1.00 18.11 62 ARG B N 1
ATOM 2534 C CA . ARG B 1 63 ? 8.118 52.444 49.929 1.00 17.56 62 ARG B CA 1
ATOM 2535 C C . ARG B 1 63 ? 9.239 52.819 48.966 1.00 18.63 62 ARG B C 1
ATOM 2536 O O . ARG B 1 63 ? 9.069 53.679 48.094 1.00 16.69 62 ARG B O 1
ATOM 2544 N N . TRP B 1 64 ? 10.381 52.155 49.128 1.00 19.41 63 TRP B N 1
ATOM 2545 C CA . TRP B 1 64 ? 11.603 52.488 48.408 1.00 16.90 63 TRP B CA 1
ATOM 2546 C C . TRP B 1 64 ? 12.265 51.249 47.815 1.00 17.27 63 TRP B C 1
ATOM 2547 O O . TRP B 1 64 ? 12.044 50.138 48.298 1.00 18.62 63 TRP B O 1
ATOM 2558 N N . PHE B 1 65 ? 13.048 51.438 46.752 1.00 14.69 64 PHE B N 1
ATOM 2559 C CA . PHE B 1 65 ? 13.969 50.387 46.293 1.00 17.51 64 PHE B CA 1
ATOM 2560 C C . PHE B 1 65 ? 15.353 50.952 46.007 1.00 18.92 64 PHE B C 1
ATOM 2561 O O . PHE B 1 65 ? 15.548 52.170 46.000 1.00 18.57 64 PHE B O 1
ATOM 2569 N N . HIS B 1 66 ? 16.325 50.067 45.801 1.00 15.58 65 HIS B N 1
ATOM 2570 C CA . HIS B 1 66 ? 17.678 50.500 45.464 1.00 13.63 65 HIS B CA 1
ATOM 2571 C C . HIS B 1 66 ? 18.087 50.066 44.058 1.00 16.88 65 HIS B C 1
ATOM 2572 O O . HIS B 1 66 ? 17.700 49.000 43.589 1.00 15.88 65 HIS B O 1
ATOM 2579 N N . VAL B 1 67 ? 18.862 50.915 43.394 1.00 15.18 66 VAL B N 1
ATOM 2580 C CA . VAL B 1 67 ? 19.606 50.526 42.203 1.00 16.12 66 VAL B CA 1
ATOM 2581 C C . VAL B 1 67 ? 21.080 50.690 42.508 1.00 20.34 66 VAL B C 1
ATOM 2582 O O . VAL B 1 67 ? 21.493 51.717 43.063 1.00 18.08 66 VAL B O 1
ATOM 2586 N N . VAL B 1 68 ? 21.872 49.671 42.170 1.00 15.01 67 VAL B N 1
ATOM 2587 C CA . VAL B 1 68 ? 23.319 49.748 42.325 1.00 16.84 67 VAL B CA 1
ATOM 2588 C C . VAL B 1 68 ? 23.971 49.721 40.958 1.00 19.50 67 VAL B C 1
ATOM 2589 O O . VAL B 1 68 ? 23.741 48.799 40.167 1.00 16.37 67 VAL B O 1
ATOM 2593 N N . LEU B 1 69 ? 24.775 50.743 40.685 1.00 15.31 68 LEU B N 1
ATOM 2594 C CA . LEU B 1 69 ? 25.484 50.861 39.419 1.00 14.25 68 LEU B CA 1
ATOM 2595 C C . LEU B 1 69 ? 26.974 50.713 39.678 1.00 20.14 68 LEU B C 1
ATOM 2596 O O . LEU B 1 69 ? 27.539 51.428 40.509 1.00 17.97 68 LEU B O 1
ATOM 2601 N N . LYS B 1 70 ? 27.599 49.766 38.980 1.00 18.69 69 LYS B N 1
ATOM 2602 C CA . LYS B 1 70 ? 29.011 49.452 39.190 1.00 21.21 69 LYS B CA 1
ATOM 2603 C C . LYS B 1 70 ? 29.874 49.767 37.974 1.00 21.89 69 LYS B C 1
ATOM 2604 O O . LYS B 1 70 ? 29.475 49.527 36.832 1.00 19.36 69 LYS B O 1
ATOM 2610 N N . ALA B 1 71 ? 31.070 50.293 38.227 1.00 25.29 70 ALA B N 1
ATOM 2611 C CA . ALA B 1 71 ? 32.030 50.577 37.162 1.00 26.87 70 ALA B CA 1
ATOM 2612 C C . ALA B 1 71 ? 32.572 49.288 36.535 1.00 26.69 70 ALA B C 1
ATOM 2613 O O . ALA B 1 71 ? 32.954 49.274 35.365 1.00 27.98 70 ALA B O 1
ATOM 2615 N N . SER B 1 72 ? 32.601 48.215 37.324 1.00 25.82 71 SER B N 1
ATOM 2616 C CA . SER B 1 72 ? 33.104 46.913 36.883 1.00 30.59 71 SER B CA 1
ATOM 2617 C C . SER B 1 72 ? 32.465 45.835 37.759 1.00 34.36 71 SER B C 1
ATOM 2618 O O . SER B 1 72 ? 31.829 46.158 38.766 1.00 30.47 71 SER B O 1
ATOM 2621 N N . PRO B 1 73 ? 32.611 44.549 37.386 1.00 33.94 72 PRO B N 1
ATOM 2622 C CA . PRO B 1 73 ? 32.004 43.519 38.241 1.00 35.46 72 PRO B CA 1
ATOM 2623 C C . PRO B 1 73 ? 32.552 43.480 39.671 1.00 33.43 72 PRO B C 1
ATOM 2624 O O . PRO B 1 73 ? 31.870 42.977 40.566 1.00 39.32 72 PRO B O 1
ATOM 2628 N N . THR B 1 74 ? 33.749 44.015 39.888 1.00 37.29 73 THR B N 1
ATOM 2629 C CA . THR B 1 74 ? 34.368 43.965 41.213 1.00 42.12 73 THR B CA 1
ATOM 2630 C C . THR B 1 74 ? 34.473 45.334 41.900 1.00 42.09 73 THR B C 1
ATOM 2631 O O . THR B 1 74 ? 35.080 45.452 42.968 1.00 41.29 73 THR B O 1
ATOM 2635 N N . SER B 1 75 ? 33.872 46.359 41.295 1.00 35.30 74 SER B N 1
ATOM 2636 C CA . SER B 1 75 ? 33.926 47.715 41.840 1.00 33.23 74 SER B CA 1
ATOM 2637 C C . SER B 1 75 ? 32.844 47.963 42.887 1.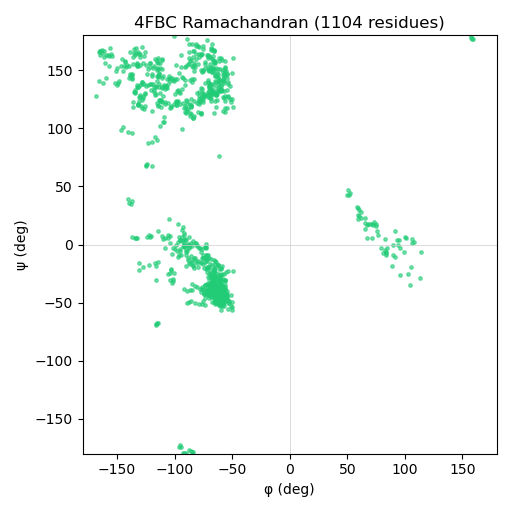00 36.46 74 SER B C 1
ATOM 2638 O O . SER B 1 75 ? 31.789 47.321 42.870 1.00 36.03 74 SER B O 1
ATOM 2641 N N . ALA B 1 76 ? 33.112 48.897 43.798 1.00 32.33 75 ALA B N 1
ATOM 2642 C CA . ALA B 1 76 ? 32.105 49.334 44.755 1.00 35.34 75 ALA B CA 1
ATOM 2643 C C . ALA B 1 76 ? 31.062 50.129 43.982 1.00 27.26 75 ALA B C 1
ATOM 2644 O O . ALA B 1 76 ? 31.403 51.016 43.203 1.00 30.48 75 ALA B O 1
ATOM 2646 N N . GLY B 1 77 ? 29.794 49.790 44.165 1.00 27.94 76 GLY B N 1
ATOM 2647 C CA . GLY B 1 77 ? 28.761 50.413 43.363 1.00 25.97 76 GLY B CA 1
ATOM 2648 C C . GLY B 1 77 ? 28.269 51.734 43.919 1.00 26.79 76 GLY B C 1
ATOM 2649 O O . GLY B 1 77 ? 28.419 52.021 45.110 1.00 25.77 76 GLY B O 1
ATOM 2650 N N . LEU B 1 78 ? 27.684 52.539 43.040 1.00 22.32 77 LEU B N 1
ATOM 2651 C CA . LEU B 1 78 ? 26.921 53.719 43.443 1.00 19.53 77 LEU B CA 1
ATOM 2652 C C . LEU B 1 78 ? 25.498 53.256 43.730 1.00 18.80 77 LEU B C 1
ATOM 2653 O O . LEU B 1 78 ? 24.875 52.623 42.879 1.00 20.69 77 LEU B O 1
ATOM 2658 N N . THR B 1 79 ? 24.986 53.542 44.923 1.00 17.89 78 THR B N 1
ATOM 2659 C CA . THR B 1 79 ? 23.627 53.136 45.274 1.00 18.52 78 THR B CA 1
ATOM 2660 C C . THR B 1 79 ? 22.662 54.303 45.080 1.00 21.40 78 THR B C 1
ATOM 2661 O O . THR B 1 79 ? 22.935 55.416 45.524 1.00 22.10 78 THR B O 1
ATOM 2665 N N . LEU B 1 80 ? 21.544 54.034 44.410 1.00 17.57 79 LEU B N 1
ATOM 2666 C CA . LEU B 1 80 ? 20.489 55.024 44.203 1.00 18.37 79 LEU B CA 1
ATOM 2667 C C . LEU B 1 80 ? 19.274 54.650 45.039 1.00 20.04 79 LEU B C 1
ATOM 2668 O O . LEU B 1 80 ? 18.897 53.477 45.101 1.00 18.21 79 LEU B O 1
ATOM 2673 N N . ALA B 1 81 ? 18.662 55.641 45.697 1.00 16.07 80 ALA B N 1
ATOM 2674 C CA . ALA B 1 81 ? 17.421 55.424 46.435 1.00 16.38 80 ALA B CA 1
ATOM 2675 C C . ALA B 1 81 ? 16.287 55.975 45.592 1.00 16.65 80 ALA B C 1
ATOM 2676 O O . ALA B 1 81 ? 16.265 57.174 45.282 1.00 18.09 80 ALA B O 1
ATOM 2678 N N . ILE B 1 82 ? 15.352 55.107 45.219 1.00 14.98 81 ILE B N 1
ATOM 2679 C CA . ILE B 1 82 ? 14.279 55.473 44.298 1.00 16.41 81 ILE B CA 1
ATOM 2680 C C . ILE B 1 82 ? 12.940 55.089 44.925 1.00 16.08 81 ILE B C 1
ATOM 2681 O O . ILE B 1 82 ? 12.825 54.033 45.548 1.00 16.15 81 ILE B O 1
ATOM 2686 N N . ARG B 1 83 ? 11.921 55.934 44.773 1.00 14.12 82 ARG B N 1
ATOM 2687 C CA . ARG B 1 83 ? 10.597 55.598 45.306 1.00 15.31 82 ARG B CA 1
ATOM 2688 C C . ARG B 1 83 ? 9.956 54.461 44.512 1.00 15.81 82 ARG B C 1
ATOM 2689 O O . ARG B 1 83 ? 10.003 54.459 43.283 1.00 15.66 82 ARG B O 1
ATOM 2697 N N . ALA B 1 84 ? 9.355 53.501 45.218 1.00 14.91 83 ALA B N 1
ATOM 2698 C CA . ALA B 1 84 ? 8.711 52.352 44.578 1.00 16.35 83 ALA B CA 1
ATOM 2699 C C . ALA B 1 84 ? 7.271 52.627 44.168 1.00 16.41 83 ALA B C 1
ATOM 2700 O O . ALA B 1 84 ? 6.586 51.741 43.642 1.00 15.91 83 ALA B O 1
ATOM 2702 N N . ASP B 1 85 ? 6.795 53.849 44.408 1.00 15.05 84 ASP B N 1
ATOM 2703 C CA . ASP B 1 85 ? 5.439 54.192 44.005 1.00 14.95 84 ASP B CA 1
ATOM 2704 C C . ASP B 1 85 ? 5.389 55.065 42.748 1.00 16.75 84 ASP B C 1
ATOM 2705 O O . ASP B 1 85 ? 4.440 54.973 41.970 1.00 16.17 84 ASP B O 1
ATOM 2710 N N . ASN B 1 86 ? 6.408 55.896 42.542 1.00 12.56 85 ASN B N 1
ATOM 2711 C CA . ASN B 1 86 ? 6.464 56.725 41.336 1.00 16.34 85 ASN B CA 1
ATOM 2712 C C . ASN B 1 86 ? 7.817 56.758 40.613 1.00 15.40 85 ASN B C 1
ATOM 2713 O O . ASN B 1 86 ? 7.986 57.494 39.639 1.00 14.79 85 ASN B O 1
ATOM 2718 N N . ILE B 1 87 ? 8.759 55.943 41.082 1.00 15.02 86 ILE B N 1
ATOM 2719 C CA . ILE B 1 87 ? 10.073 55.800 40.450 1.00 16.41 86 ILE B CA 1
ATOM 2720 C C . ILE B 1 87 ? 10.874 57.121 40.437 1.00 13.69 86 ILE B C 1
ATOM 2721 O O . ILE B 1 87 ? 11.722 57.350 39.565 1.00 15.69 86 ILE B O 1
ATOM 2726 N N . TYR B 1 88 ? 10.612 57.987 41.419 1.00 16.60 87 TYR B N 1
ATOM 2727 C CA . TYR B 1 88 ? 11.408 59.201 41.587 1.00 16.87 87 TYR B CA 1
ATOM 2728 C C . TYR B 1 88 ? 12.755 58.922 42.230 1.00 13.38 87 TYR B C 1
ATOM 2729 O O . TYR B 1 88 ? 12.826 58.342 43.315 1.00 16.29 87 TYR B O 1
ATOM 2738 N N . LEU B 1 89 ? 13.821 59.380 41.582 1.00 14.58 88 LEU B N 1
ATOM 2739 C CA . LEU B 1 89 ? 15.142 59.347 42.191 1.00 17.78 88 LEU B CA 1
ATOM 2740 C C . LEU B 1 89 ? 15.213 60.443 43.249 1.00 19.38 88 LEU B C 1
ATOM 2741 O O . LEU B 1 89 ? 14.898 61.600 42.963 1.00 19.44 88 LEU B O 1
ATOM 2746 N N . GLU B 1 90 ? 15.628 60.089 44.461 1.00 14.81 89 GLU B N 1
ATOM 2747 C CA . GLU B 1 90 ? 15.724 61.081 45.535 1.00 19.35 89 GLU B CA 1
ATOM 2748 C C . GLU B 1 90 ? 17.052 61.055 46.276 1.00 21.18 89 GLU B C 1
ATOM 2749 O O . GLU B 1 90 ? 17.380 61.999 46.988 1.00 20.48 89 GLU B O 1
ATOM 2755 N N . GLY B 1 91 ? 17.824 59.983 46.112 1.00 20.58 90 GLY B N 1
ATOM 2756 C CA . GLY B 1 91 ? 19.091 59.879 46.819 1.00 21.73 90 GLY B CA 1
ATOM 2757 C C . GLY B 1 91 ? 20.146 59.063 46.097 1.00 21.01 90 GLY B C 1
ATOM 2758 O O . GLY B 1 91 ? 19.812 58.156 45.342 1.00 17.51 90 GLY B O 1
ATOM 2759 N N . PHE B 1 92 ? 21.418 59.409 46.302 1.00 19.97 91 PHE B N 1
ATOM 2760 C CA . PHE B 1 92 ? 22.536 58.573 45.848 1.00 19.96 91 PHE B CA 1
ATOM 2761 C C . PHE B 1 92 ? 23.615 58.562 46.919 1.00 23.29 91 PHE B C 1
ATOM 2762 O O . PHE B 1 92 ? 23.843 59.572 47.589 1.00 21.68 91 PHE B O 1
ATOM 2770 N N . LYS B 1 93 ? 24.274 57.419 47.091 1.00 20.98 92 LYS B N 1
ATOM 2771 C CA . LYS B 1 93 ? 25.239 57.270 48.175 1.00 22.48 92 LYS B CA 1
ATOM 2772 C C . LYS B 1 93 ? 26.650 57.251 47.612 1.00 23.32 92 LYS B C 1
ATOM 2773 O O . LYS B 1 93 ? 26.982 56.412 46.782 1.00 21.25 92 LYS B O 1
ATOM 2779 N N . SER B 1 94 ? 27.477 58.192 48.049 1.00 22.00 93 SER B N 1
ATOM 2780 C CA . SER B 1 94 ? 28.846 58.276 47.555 1.00 22.99 93 SER B CA 1
ATOM 2781 C C . SER B 1 94 ? 29.768 57.334 48.346 1.00 21.55 93 SER B C 1
ATOM 2782 O O . SER B 1 94 ? 29.350 56.729 49.337 1.00 21.39 93 SER B O 1
ATOM 2785 N N . SER B 1 95 ? 31.014 57.205 47.898 1.00 22.13 94 SER B N 1
ATOM 2786 C CA . SER B 1 95 ? 31.929 56.207 48.448 1.00 28.49 94 SER B CA 1
ATOM 2787 C C . SER B 1 95 ? 32.296 56.441 49.916 1.00 30.50 94 SER B C 1
ATOM 2788 O O . SER B 1 95 ? 32.774 55.521 50.589 1.00 28.93 94 SER B O 1
ATOM 2791 N N . ASP B 1 96 ? 32.053 57.656 50.410 1.00 26.98 95 ASP B N 1
ATOM 2792 C CA . ASP B 1 96 ? 32.337 57.995 51.807 1.00 28.81 95 ASP B CA 1
ATOM 2793 C C . ASP B 1 96 ? 31.180 57.640 52.746 1.00 29.55 95 ASP B C 1
ATOM 2794 O O . ASP B 1 96 ? 31.254 57.866 53.959 1.00 31.09 95 ASP B O 1
ATOM 2799 N N . GLY B 1 97 ? 30.105 57.099 52.181 1.00 24.97 96 GLY B N 1
ATOM 2800 C CA . GLY B 1 97 ? 28.955 56.690 52.972 1.00 28.13 96 GLY B CA 1
ATOM 2801 C C . GLY B 1 97 ? 27.858 57.742 53.037 1.00 25.13 96 GLY B C 1
ATOM 2802 O O . GLY B 1 97 ? 26.797 57.505 53.615 1.00 25.92 96 GLY B O 1
ATOM 2803 N N . THR B 1 98 ? 28.106 58.896 52.428 1.00 25.81 97 THR B N 1
ATOM 2804 C CA . THR B 1 98 ? 27.150 60.008 52.463 1.00 24.04 97 THR B CA 1
ATOM 2805 C C . THR B 1 98 ? 25.966 59.775 51.541 1.00 23.29 97 THR B C 1
ATOM 2806 O O . THR B 1 98 ? 26.152 59.549 50.349 1.00 25.36 97 THR B O 1
ATOM 2810 N N . TRP B 1 99 ? 24.751 59.853 52.083 1.00 22.12 98 TRP B N 1
ATOM 2811 C CA . TRP B 1 99 ? 23.559 59.872 51.247 1.00 21.22 98 TRP B CA 1
ATOM 2812 C C . TRP B 1 99 ? 23.246 61.303 50.826 1.00 22.20 98 TRP B C 1
ATOM 2813 O O . TRP B 1 99 ? 22.906 62.141 51.668 1.00 23.80 98 TRP B O 1
ATOM 2824 N N . TRP B 1 100 ? 23.380 61.583 49.532 1.00 21.41 99 TRP B N 1
ATOM 2825 C CA . TRP B 1 100 ? 23.020 62.881 48.970 1.00 21.36 99 TRP B CA 1
ATOM 2826 C C . TRP B 1 100 ? 21.567 62.834 48.522 1.00 26.99 99 TRP B C 1
ATOM 2827 O O . TRP B 1 100 ? 21.130 61.843 47.940 1.00 24.10 99 TRP B O 1
ATOM 2838 N N . GLU B 1 101 ? 20.808 63.889 48.801 1.00 22.81 100 GLU B N 1
ATOM 2839 C CA . GLU B 1 101 ? 19.395 63.894 48.424 1.00 24.77 100 GLU B CA 1
ATOM 2840 C C . GLU B 1 101 ? 19.033 65.045 47.494 1.00 23.77 100 GLU B C 1
ATOM 2841 O O . GLU B 1 101 ? 19.675 66.092 47.506 1.00 21.09 100 GLU B O 1
ATOM 2847 N N . LEU B 1 102 ? 18.002 64.824 46.680 1.00 22.09 101 LEU B N 1
ATOM 2848 C CA . LEU B 1 102 ? 17.546 65.811 45.706 1.00 18.80 101 LEU B CA 1
ATOM 2849 C C . LEU B 1 102 ? 16.398 66.668 46.245 1.00 20.03 101 LEU B C 1
ATOM 2850 O O . LEU B 1 102 ? 15.955 67.611 45.585 1.00 22.32 101 LEU B O 1
ATOM 2855 N N . THR B 1 103 ? 15.920 66.317 47.433 1.00 18.04 102 THR B N 1
ATOM 2856 C CA . THR B 1 103 ? 14.859 67.072 48.099 1.00 23.78 102 THR B CA 1
ATOM 2857 C C . THR B 1 103 ? 15.242 67.336 49.553 1.00 24.43 102 THR B C 1
ATOM 2858 O O . THR B 1 103 ? 15.451 66.398 50.323 1.00 23.33 102 THR B O 1
ATOM 2862 N N . PRO B 1 104 ? 15.334 68.622 49.940 1.00 23.25 103 PRO B N 1
ATOM 2863 C CA . PRO B 1 104 ? 15.744 68.966 51.309 1.00 23.14 103 PRO B CA 1
ATOM 2864 C C . PRO B 1 104 ? 14.836 68.336 52.359 1.00 23.16 103 PRO B C 1
ATOM 2865 O O . PRO B 1 104 ? 13.610 68.403 52.225 1.00 26.42 103 PRO B O 1
ATOM 2869 N N . GLY B 1 105 ? 15.439 67.710 53.367 1.00 22.16 104 GLY B N 1
ATOM 2870 C CA . GLY B 1 105 ? 14.719 67.146 54.492 1.00 24.91 104 GLY B CA 1
ATOM 2871 C C . GLY B 1 105 ? 13.838 65.941 54.225 1.00 29.31 104 GLY B C 1
ATOM 2872 O O . GLY B 1 105 ? 12.987 65.618 55.053 1.00 29.63 104 GLY B O 1
ATOM 2873 N N . LEU B 1 106 ? 14.038 65.261 53.094 1.00 25.79 105 LEU B N 1
ATOM 2874 C CA . LEU B 1 106 ? 13.182 64.120 52.738 1.00 25.16 105 LEU B CA 1
ATOM 2875 C C . LEU B 1 106 ? 13.696 62.809 53.331 1.00 27.54 105 LEU B C 1
ATOM 2876 O O . LEU B 1 106 ? 12.943 62.046 53.945 1.00 26.67 105 LEU B O 1
ATOM 2881 N N . ILE B 1 107 ? 14.981 62.549 53.130 1.00 22.06 106 ILE B N 1
ATOM 2882 C CA . ILE B 1 107 ? 15.590 61.307 53.593 1.00 27.78 106 ILE B CA 1
ATOM 2883 C C . ILE B 1 107 ? 16.311 61.510 54.920 1.00 30.72 106 ILE B C 1
ATOM 2884 O O . ILE B 1 107 ? 17.210 62.345 55.014 1.00 28.10 106 ILE B O 1
ATOM 2889 N N . PRO B 1 108 ? 15.922 60.738 55.948 1.00 27.89 107 PRO B N 1
ATOM 2890 C CA . PRO B 1 108 ? 16.539 60.839 57.276 1.00 30.55 107 PRO B CA 1
ATOM 2891 C C . PRO B 1 108 ? 18.062 60.730 57.202 1.00 31.33 107 PRO B C 1
ATOM 2892 O O . PRO B 1 108 ? 18.580 59.772 56.621 1.00 31.11 107 PRO B O 1
ATOM 2896 N N . GLY B 1 109 ? 18.763 61.721 57.749 1.00 30.37 108 GLY B N 1
ATOM 2897 C CA . GLY B 1 109 ? 20.214 61.690 57.812 1.00 31.43 108 GLY B CA 1
ATOM 2898 C C . GLY B 1 109 ? 20.952 62.106 56.552 1.00 29.40 108 GLY B C 1
ATOM 2899 O O . GLY B 1 109 ? 22.178 62.233 56.566 1.00 33.01 108 GLY B O 1
ATOM 2900 N N . ALA B 1 110 ? 20.221 62.324 55.463 1.00 26.96 109 ALA B N 1
ATOM 2901 C CA . ALA B 1 110 ? 20.845 62.642 54.182 1.00 26.50 109 ALA B CA 1
ATOM 2902 C C . ALA B 1 110 ? 21.306 64.088 54.122 1.00 30.77 109 ALA B C 1
ATOM 2903 O O . ALA B 1 110 ? 20.865 64.917 54.921 1.00 30.09 109 ALA B O 1
ATOM 2905 N N . THR B 1 111 ? 22.181 64.380 53.162 1.00 26.45 110 THR B N 1
ATOM 2906 C CA . THR B 1 111 ? 22.663 65.736 52.907 1.00 29.87 110 THR B CA 1
ATOM 2907 C C . THR B 1 111 ? 22.109 66.249 51.580 1.00 27.51 110 THR B C 1
ATOM 2908 O O . THR B 1 111 ? 22.239 65.581 50.555 1.00 25.00 110 THR B O 1
ATOM 2912 N N . TYR B 1 112 ? 21.497 67.431 51.588 1.00 24.27 111 TYR B N 1
ATOM 2913 C CA . TYR B 1 112 ? 20.980 68.025 50.355 1.00 25.87 111 TYR B CA 1
ATOM 2914 C C . TYR B 1 112 ? 22.117 68.268 49.359 1.00 23.17 111 TYR B C 1
ATOM 2915 O O . TYR B 1 112 ? 23.167 68.793 49.725 1.00 25.14 111 TYR B O 1
ATOM 2924 N N . VAL B 1 113 ? 21.919 67.877 48.103 1.00 23.60 112 VAL B N 1
ATOM 2925 C CA . VAL B 1 113 ? 22.992 67.975 47.112 1.00 20.54 112 VAL B CA 1
ATOM 2926 C C . VAL B 1 113 ? 23.148 69.386 46.531 1.00 22.16 112 VAL B C 1
ATOM 2927 O O . VAL B 1 113 ? 24.169 69.701 45.926 1.00 20.88 112 VAL B O 1
ATOM 2931 N N . GLY B 1 114 ? 22.146 70.239 46.725 1.00 22.98 113 GLY B N 1
ATOM 2932 C CA . GLY B 1 114 ? 22.252 71.628 46.295 1.00 21.76 113 GLY B CA 1
ATOM 2933 C C . GLY B 1 114 ? 21.401 71.992 45.090 1.00 22.39 113 GLY B C 1
ATOM 2934 O O . GLY B 1 114 ? 21.447 73.122 44.591 1.00 24.32 113 GLY B O 1
ATOM 2935 N N . PHE B 1 115 ? 20.633 71.021 44.609 1.00 21.69 114 PHE B N 1
ATOM 2936 C CA . PHE B 1 115 ? 19.710 71.223 43.499 1.00 21.54 114 PHE B CA 1
ATOM 2937 C C . PHE B 1 115 ? 18.683 70.098 43.519 1.00 23.35 114 PHE B C 1
ATOM 2938 O O . PHE B 1 115 ? 18.908 69.062 44.154 1.00 24.03 114 PHE B O 1
ATOM 2946 N N . GLY B 1 116 ? 17.560 70.302 42.838 1.00 22.40 115 GLY B N 1
ATOM 2947 C CA . GLY B 1 116 ? 16.488 69.319 42.839 1.00 23.74 115 GLY B CA 1
ATOM 2948 C C . GLY B 1 116 ? 16.571 68.325 41.697 1.00 25.26 115 GLY B C 1
ATOM 2949 O O . GLY B 1 116 ? 17.478 68.402 40.856 1.00 23.54 115 GLY B O 1
ATOM 2950 N N . GLY B 1 117 ? 15.606 67.409 41.648 1.00 23.38 116 GLY B N 1
ATOM 2951 C CA . GLY B 1 117 ? 15.617 66.325 40.676 1.00 27.10 116 GLY B CA 1
ATOM 2952 C C . GLY B 1 117 ? 14.677 66.403 39.479 1.00 28.75 116 GLY B C 1
ATOM 2953 O O . GLY B 1 117 ? 14.571 65.442 38.713 1.00 26.22 116 GLY B O 1
ATOM 2954 N N . THR B 1 118 ? 13.992 67.533 39.301 1.00 28.76 117 THR B N 1
ATOM 2955 C CA . THR B 1 118 ? 13.155 67.729 38.115 1.00 24.67 117 THR B CA 1
ATOM 2956 C C . THR B 1 118 ? 14.026 68.211 36.957 1.00 22.41 117 THR B C 1
ATOM 2957 O O . THR B 1 118 ? 15.093 68.768 37.184 1.00 24.74 117 THR B O 1
ATOM 2961 N N . TYR B 1 119 ? 13.594 67.992 35.718 1.00 23.10 118 TYR B N 1
ATOM 2962 C CA . TYR B 1 119 ? 14.399 68.418 34.580 1.00 21.58 118 TYR B CA 1
ATOM 2963 C C . TYR B 1 119 ? 14.467 69.943 34.481 1.00 25.23 118 TYR B C 1
ATOM 2964 O O . TYR B 1 119 ? 15.424 70.492 33.930 1.00 28.04 118 TYR B O 1
ATOM 2973 N N . ARG B 1 120 ? 13.457 70.619 35.028 1.00 25.97 119 ARG B N 1
ATOM 2974 C CA . ARG B 1 120 ? 13.510 72.080 35.158 1.00 31.36 119 ARG B CA 1
ATOM 2975 C C . ARG B 1 120 ? 14.739 72.476 35.959 1.00 30.53 119 ARG B C 1
ATOM 2976 O O . ARG B 1 120 ? 15.548 73.298 35.519 1.00 32.50 119 ARG B O 1
ATOM 2984 N N . ASP B 1 121 ? 14.879 71.874 37.135 1.00 27.68 120 ASP B N 1
ATOM 2985 C CA . ASP B 1 121 ? 16.024 72.128 38.002 1.00 31.13 120 ASP B CA 1
ATOM 2986 C C . ASP B 1 121 ? 17.356 71.756 37.334 1.00 32.19 120 ASP B C 1
ATOM 2987 O O . ASP B 1 121 ? 18.348 72.480 37.444 1.00 30.17 120 ASP B O 1
ATOM 2992 N N . LEU B 1 122 ? 17.374 70.629 36.631 1.00 27.83 121 LEU B N 1
ATOM 2993 C CA . LEU B 1 122 ? 18.622 70.089 36.103 1.00 27.41 121 LEU B CA 1
ATOM 2994 C C . LEU B 1 122 ? 19.056 70.675 34.756 1.00 29.58 121 LEU B C 1
ATOM 2995 O O . LEU B 1 122 ? 20.253 70.808 34.491 1.00 34.08 121 LEU B O 1
ATOM 3000 N N . LEU B 1 123 ? 18.094 71.000 33.899 1.00 26.77 122 LEU B N 1
ATOM 3001 C CA . LEU B 1 123 ? 18.400 71.430 32.534 1.00 28.41 122 LEU B CA 1
ATOM 3002 C C . LEU B 1 123 ? 18.009 72.885 32.293 1.00 34.83 122 LEU B C 1
ATOM 3003 O O . LEU B 1 123 ? 18.420 73.494 31.298 1.00 37.20 122 LEU B O 1
ATOM 3008 N N . GLY B 1 124 ? 17.204 73.427 33.203 1.00 35.53 123 GLY B N 1
ATOM 3009 C CA . GLY B 1 124 ? 16.625 74.752 33.039 1.00 37.53 123 GLY B CA 1
ATOM 3010 C C . GLY B 1 124 ? 15.222 74.670 32.463 1.00 37.14 123 GLY B C 1
ATOM 3011 O O . GLY B 1 124 ? 14.384 75.543 32.713 1.00 41.19 123 GLY B O 1
ATOM 3012 N N . ASP B 1 125 ? 14.958 73.592 31.725 1.00 34.70 124 ASP B N 1
ATOM 3013 C CA . ASP B 1 125 ? 13.777 73.491 30.873 1.00 36.83 124 ASP B CA 1
ATOM 3014 C C . ASP B 1 125 ? 13.584 72.045 30.381 1.00 36.25 124 ASP B C 1
ATOM 3015 O O . ASP B 1 125 ? 14.506 71.449 29.822 1.00 34.22 124 ASP B O 1
ATOM 3020 N N . THR B 1 126 ? 12.384 71.493 30.566 1.00 35.44 125 THR B N 1
ATOM 3021 C CA . THR B 1 126 ? 12.095 70.114 30.150 1.00 32.40 125 THR B CA 1
ATOM 3022 C C . THR B 1 126 ? 12.170 69.902 28.642 1.00 32.87 125 THR B C 1
ATOM 3023 O O . THR B 1 126 ? 12.195 68.766 28.172 1.00 31.40 125 THR B O 1
ATOM 3027 N N . ASP B 1 127 ? 12.198 70.993 27.881 1.00 36.27 126 ASP B N 1
ATOM 3028 C CA . ASP B 1 127 ? 12.305 70.897 26.427 1.00 37.25 126 ASP B CA 1
ATOM 3029 C C . ASP B 1 127 ? 13.730 70.543 25.998 1.00 32.05 126 ASP B C 1
ATOM 3030 O O . ASP B 1 127 ? 13.972 70.203 24.839 1.00 37.22 126 ASP B O 1
ATOM 3035 N N . LYS B 1 128 ? 14.672 70.618 26.935 1.00 34.23 127 LYS B N 1
ATOM 3036 C CA . LYS B 1 128 ? 16.083 70.403 26.613 1.00 32.83 127 LYS B CA 1
ATOM 3037 C C . LYS B 1 128 ? 16.551 68.955 26.766 1.00 31.53 127 LYS B C 1
ATOM 3038 O O . LYS B 1 128 ? 17.748 68.683 26.670 1.00 29.09 127 LYS B O 1
ATOM 3044 N N . LEU B 1 129 ? 15.614 68.039 27.009 1.00 31.77 128 LEU B N 1
ATOM 3045 C CA . LEU B 1 129 ? 15.940 66.614 27.099 1.00 27.18 128 LEU B CA 1
ATOM 3046 C C . LEU B 1 129 ? 16.562 66.097 25.804 1.00 29.08 128 LEU B C 1
ATOM 3047 O O . LEU B 1 129 ? 17.366 65.165 25.818 1.00 27.22 128 LEU B O 1
ATOM 3052 N N . THR B 1 130 ? 16.188 66.705 24.683 1.00 23.82 129 THR B N 1
ATOM 3053 C CA . THR B 1 130 ? 16.683 66.272 23.381 1.00 24.46 129 THR B CA 1
ATOM 3054 C C . THR B 1 130 ? 18.147 66.655 23.164 1.00 29.15 129 THR B C 1
ATOM 3055 O O . THR B 1 130 ? 18.712 66.361 22.116 1.00 26.95 129 THR B O 1
ATOM 3059 N N . ASN B 1 131 ? 18.750 67.301 24.160 1.00 26.49 130 ASN B N 1
ATOM 3060 C CA . ASN B 1 131 ? 20.149 67.712 24.089 1.00 31.46 130 ASN B CA 1
ATOM 3061 C C . ASN B 1 131 ? 21.067 66.927 25.033 1.00 32.34 130 ASN B C 1
ATOM 3062 O O . ASN B 1 131 ? 22.252 67.242 25.152 1.00 33.96 130 ASN B O 1
ATOM 3067 N N . VAL B 1 132 ? 20.521 65.922 25.717 1.00 27.73 131 VAL B N 1
ATOM 3068 C CA . VAL B 1 132 ? 21.307 65.150 26.679 1.00 25.27 131 VAL B CA 1
ATOM 3069 C C . VAL B 1 132 ? 21.938 63.929 26.008 1.00 27.89 131 VAL B C 1
ATOM 3070 O O . VAL B 1 132 ? 21.230 63.056 25.514 1.00 24.56 131 VAL B O 1
ATOM 3074 N N . ALA B 1 133 ? 23.269 63.875 25.979 1.00 24.59 132 ALA B N 1
ATOM 3075 C CA . ALA B 1 133 ? 23.959 62.751 25.347 1.00 22.71 132 ALA B CA 1
ATOM 3076 C C . ALA B 1 133 ? 23.883 61.535 26.255 1.00 21.02 132 ALA B C 1
ATOM 3077 O O . ALA B 1 133 ? 24.192 61.622 27.438 1.00 24.94 132 ALA B O 1
ATOM 3079 N N . LEU B 1 134 ? 23.472 60.409 25.695 1.00 22.42 133 LEU B N 1
ATOM 3080 C CA . LEU B 1 134 ? 23.423 59.168 26.456 1.00 21.71 133 LEU B CA 1
ATOM 3081 C C . LEU B 1 134 ? 24.306 58.142 25.760 1.00 19.85 133 LEU B C 1
ATOM 3082 O O . LEU B 1 134 ? 24.556 58.243 24.560 1.00 22.47 133 LEU B O 1
ATOM 3087 N N . GLY B 1 135 ? 24.773 57.153 26.511 1.00 20.48 134 GLY B N 1
ATOM 3088 C CA . GLY B 1 135 ? 25.663 56.143 25.951 1.00 18.17 134 GLY B CA 1
ATOM 3089 C C . GLY B 1 135 ? 26.435 55.486 27.074 1.00 17.82 134 GLY B C 1
ATOM 3090 O O . GLY B 1 135 ? 26.296 55.865 28.239 1.00 16.88 134 GLY B O 1
ATOM 3091 N N . ARG B 1 136 ? 27.243 54.487 26.735 1.00 16.35 135 ARG B N 1
ATOM 3092 C CA . ARG B 1 136 ? 27.972 53.754 27.761 1.00 15.78 135 ARG B CA 1
ATOM 3093 C C . ARG B 1 136 ? 28.944 54.635 28.549 1.00 16.22 135 ARG B C 1
ATOM 3094 O O . ARG B 1 136 ? 29.003 54.563 29.774 1.00 16.18 135 ARG B O 1
ATOM 3102 N N . GLN B 1 137 ? 29.723 55.452 27.849 1.00 16.15 136 GLN B N 1
ATOM 3103 C CA . GLN B 1 137 ? 30.715 56.274 28.534 1.00 19.38 136 GLN B CA 1
ATOM 3104 C C . GLN B 1 137 ? 30.039 57.330 29.403 1.00 17.04 136 GLN B C 1
ATOM 3105 O O . GLN B 1 137 ? 30.505 57.619 30.503 1.00 19.87 136 GLN B O 1
ATOM 3111 N N . GLN B 1 138 ? 28.936 57.887 28.909 1.00 21.25 137 GLN B N 1
ATOM 3112 C CA . GLN B 1 138 ? 28.175 58.876 29.673 1.00 21.65 137 GLN B CA 1
ATOM 3113 C C . GLN B 1 138 ? 27.688 58.274 30.976 1.00 20.90 137 GLN B C 1
ATOM 3114 O O . GLN B 1 138 ? 27.752 58.911 32.033 1.00 19.97 137 GLN B O 1
ATOM 3120 N N . LEU B 1 139 ? 27.200 57.036 30.898 1.00 15.50 138 LEU B N 1
ATOM 3121 C CA . LEU B 1 139 ? 26.782 56.300 32.090 1.00 18.20 138 LEU B CA 1
ATOM 3122 C C . LEU B 1 139 ? 27.936 56.059 33.070 1.00 19.89 138 LEU B C 1
ATOM 3123 O O . LEU B 1 139 ? 27.824 56.347 34.264 1.00 16.25 138 LEU B O 1
ATOM 3128 N N . ALA B 1 140 ? 29.047 55.518 32.575 1.00 16.83 139 ALA B N 1
ATOM 3129 C CA . ALA B 1 140 ? 30.197 55.273 33.445 1.00 21.36 139 ALA B CA 1
ATOM 3130 C C . ALA B 1 140 ? 30.702 56.565 34.103 1.00 17.83 139 ALA B C 1
ATOM 3131 O O . ALA B 1 140 ? 31.019 56.585 35.304 1.00 20.41 139 ALA B O 1
ATOM 3133 N N . ASP B 1 141 ? 30.763 57.634 33.317 1.00 20.60 140 ASP B N 1
ATOM 3134 C CA . ASP B 1 141 ? 31.244 58.926 33.809 1.00 21.26 140 ASP B CA 1
ATOM 3135 C C . ASP B 1 141 ? 30.310 59.506 34.873 1.00 24.52 140 ASP B C 1
ATOM 3136 O O . ASP B 1 141 ? 30.766 60.060 35.875 1.00 24.56 140 ASP B O 1
ATOM 3141 N N . ALA B 1 142 ? 29.005 59.371 34.654 1.00 21.29 141 ALA B N 1
ATOM 3142 C CA . ALA B 1 142 ? 28.018 59.823 35.635 1.00 20.50 141 ALA B CA 1
ATOM 3143 C C . ALA B 1 142 ? 28.184 59.079 36.958 1.00 21.03 141 ALA B C 1
ATOM 3144 O O . ALA B 1 142 ? 28.149 59.685 38.037 1.00 20.89 141 ALA B O 1
ATOM 3146 N N . VAL B 1 143 ? 28.345 57.757 36.869 1.00 18.70 142 VAL B N 1
ATOM 3147 C CA . VAL B 1 143 ? 28.555 56.924 38.047 1.00 17.37 142 VAL B CA 1
ATOM 3148 C C . VAL B 1 143 ? 29.811 57.362 38.801 1.00 20.91 142 VAL B C 1
ATOM 3149 O O . VAL B 1 143 ? 29.790 57.506 40.021 1.00 22.72 142 VAL B O 1
ATOM 3153 N N . THR B 1 144 ? 30.894 57.584 38.065 1.00 19.65 143 THR B N 1
ATOM 3154 C CA . THR B 1 144 ? 32.156 58.010 38.673 1.00 25.92 143 THR B CA 1
ATOM 3155 C C . THR B 1 144 ? 31.981 59.341 39.419 1.00 22.48 143 THR B C 1
ATOM 3156 O O . THR B 1 144 ? 32.372 59.467 40.585 1.00 24.35 143 THR B O 1
ATOM 3160 N N . ALA B 1 145 ? 31.374 60.309 38.739 1.00 26.01 144 ALA B N 1
ATOM 3161 C CA . ALA B 1 145 ? 31.188 61.658 39.284 1.00 26.17 144 ALA B CA 1
ATOM 3162 C C . ALA B 1 145 ? 30.408 61.671 40.596 1.00 26.71 144 ALA B C 1
ATOM 3163 O O . ALA B 1 145 ? 30.836 62.279 41.585 1.00 26.54 144 ALA B O 1
ATOM 3165 N N . LEU B 1 146 ? 29.260 61.004 40.610 1.00 23.20 145 LEU B N 1
ATOM 3166 C CA . LEU B 1 146 ? 28.432 60.980 41.805 1.00 20.49 145 LEU B CA 1
ATOM 3167 C C . LEU B 1 146 ? 29.027 60.105 42.910 1.00 20.98 145 LEU B C 1
ATOM 3168 O O . LEU B 1 146 ? 28.950 60.448 44.085 1.00 20.90 145 LEU B O 1
ATOM 3173 N N . HIS B 1 147 ? 29.615 58.967 42.542 1.00 20.10 146 HIS B N 1
ATOM 3174 C CA . HIS B 1 147 ? 30.169 58.065 43.551 1.00 20.46 146 HIS B CA 1
ATOM 3175 C C . HIS B 1 147 ? 31.392 58.694 44.223 1.00 23.33 146 HIS B C 1
ATOM 3176 O O . HIS B 1 147 ? 31.647 58.467 45.407 1.00 23.24 146 HIS B O 1
ATOM 3183 N N . GLY B 1 148 ? 32.131 59.500 43.467 1.00 22.68 147 GLY B N 1
ATOM 3184 C CA . GLY B 1 148 ? 33.355 60.104 43.969 1.00 26.94 147 GLY B CA 1
ATOM 3185 C C . GLY B 1 148 ? 33.174 61.405 44.734 1.00 33.46 147 GLY B C 1
ATOM 3186 O O . GLY B 1 148 ? 34.127 61.904 45.339 1.00 29.36 147 GLY B O 1
ATOM 3187 N N . ARG B 1 149 ? 31.961 61.957 44.696 1.00 27.64 148 ARG B N 1
ATOM 3188 C CA . ARG B 1 149 ? 31.638 63.197 45.414 1.00 33.09 148 ARG B CA 1
ATOM 3189 C C . ARG B 1 149 ? 31.879 63.020 46.910 1.00 28.72 148 ARG B C 1
ATOM 3190 O O . ARG B 1 149 ? 31.461 62.022 47.487 1.00 35.76 148 ARG B O 1
ATOM 3198 N N . THR B 1 150 ? 32.553 63.976 47.546 1.00 37.78 149 THR B N 1
ATOM 3199 C CA . THR B 1 150 ? 32.776 63.878 48.995 1.00 37.84 149 THR B CA 1
ATOM 3200 C C . THR B 1 150 ? 32.142 65.038 49.776 1.00 41.47 149 THR B C 1
ATOM 3201 O O . THR B 1 150 ? 32.201 66.187 49.351 1.00 35.74 149 THR B O 1
ATOM 3205 N N . LYS B 1 151 ? 31.527 64.719 50.912 1.00 42.48 150 LYS B N 1
ATOM 3206 C CA . LYS B 1 151 ? 30.867 65.727 51.740 1.00 43.35 150 LYS B CA 1
ATOM 3207 C C . LYS B 1 151 ? 31.885 66.745 52.238 1.00 44.81 150 LYS B C 1
ATOM 3208 O O . LYS B 1 151 ? 31.570 67.919 52.418 1.00 45.06 150 LYS B O 1
ATOM 3214 N N . ALA B 1 152 ? 33.119 66.283 52.419 1.00 46.13 151 ALA B N 1
ATOM 3215 C CA . ALA B 1 152 ? 34.184 67.090 53.010 1.00 50.00 151 ALA B CA 1
ATOM 3216 C C . ALA B 1 152 ? 34.727 68.216 52.128 1.00 53.94 151 ALA B C 1
ATOM 3217 O O . ALA B 1 152 ? 35.290 69.183 52.650 1.00 54.70 151 ALA B O 1
ATOM 3219 N N . ASP B 1 153 ? 34.580 68.105 50.808 1.00 49.49 152 ASP B N 1
ATOM 3220 C CA . ASP B 1 153 ? 35.199 69.097 49.921 1.00 50.19 152 ASP B CA 1
ATOM 3221 C C . ASP B 1 153 ? 34.304 70.281 49.547 1.00 52.46 152 ASP B C 1
ATOM 3222 O O . ASP B 1 153 ? 33.094 70.134 49.376 1.00 51.68 152 ASP B O 1
ATOM 3227 N N . LYS B 1 154 ? 34.924 71.455 49.447 1.00 56.55 153 LYS B N 1
ATOM 3228 C CA . LYS B 1 154 ? 34.237 72.700 49.115 1.00 57.97 153 LYS B CA 1
ATOM 3229 C C . LYS B 1 154 ? 33.493 72.575 47.789 1.00 54.21 153 LYS B C 1
ATOM 3230 O O . LYS B 1 154 ? 34.080 72.165 46.784 1.00 52.57 153 LYS B O 1
ATOM 3236 N N . PRO B 1 155 ? 32.192 72.913 47.788 1.00 50.17 154 PRO B N 1
ATOM 3237 C CA . PRO B 1 155 ? 31.418 72.880 46.543 1.00 45.83 154 PRO B CA 1
ATOM 3238 C C . PRO B 1 155 ? 31.875 73.985 45.595 1.00 41.65 154 PRO B C 1
ATOM 3239 O O . PRO B 1 155 ? 32.439 74.986 46.041 1.00 47.22 154 PRO B O 1
ATOM 3243 N N . SER B 1 156 ? 31.656 73.794 44.301 1.00 34.58 155 SER B N 1
ATOM 3244 C CA . SER B 1 156 ? 31.933 74.832 43.326 1.00 33.28 155 SER B CA 1
ATOM 3245 C C . SER B 1 156 ? 30.866 74.774 42.249 1.00 31.86 155 SER B C 1
ATOM 3246 O O . SER B 1 156 ? 30.220 73.735 42.063 1.00 26.58 155 SER B O 1
ATOM 3249 N N . GLY B 1 157 ? 30.678 75.894 41.555 1.00 28.97 156 GLY B N 1
ATOM 3250 C CA . GLY B 1 157 ? 29.766 75.976 40.424 1.00 28.52 156 GLY B CA 1
ATOM 3251 C C . GLY B 1 157 ? 29.971 74.875 39.398 1.00 29.13 156 GLY B C 1
ATOM 3252 O O . GLY B 1 157 ? 29.035 74.140 39.086 1.00 27.95 156 GLY B O 1
ATOM 3253 N N . PRO B 1 158 ? 31.198 74.754 38.864 1.00 31.18 157 PRO B N 1
ATOM 3254 C CA . PRO B 1 158 ? 31.487 73.698 37.886 1.00 28.19 157 PRO B CA 1
ATOM 3255 C C . PRO B 1 158 ? 31.211 72.278 38.398 1.00 25.33 157 PRO B C 1
ATOM 3256 O O . PRO B 1 158 ? 30.661 71.476 37.643 1.00 29.46 157 PRO B O 1
ATOM 3260 N N . LYS B 1 159 ? 31.584 71.966 39.637 1.00 23.62 158 LYS B N 1
ATOM 3261 C CA . LYS B 1 159 ? 31.318 70.631 40.183 1.00 29.08 158 LYS B CA 1
ATOM 3262 C C . LYS B 1 159 ? 29.824 70.358 40.345 1.00 27.16 158 LYS B C 1
ATOM 3263 O O . LYS B 1 159 ? 29.365 69.229 40.184 1.00 22.96 158 LYS B O 1
ATOM 3269 N N . GLN B 1 160 ? 29.061 71.392 40.675 1.00 27.26 159 GLN B N 1
ATOM 3270 C CA . GLN B 1 160 ? 27.621 71.225 40.826 1.00 23.23 159 GLN B CA 1
ATOM 3271 C C . GLN B 1 160 ? 26.988 70.969 39.474 1.00 24.70 159 GLN B C 1
ATOM 3272 O O . GLN B 1 160 ? 26.067 70.155 39.355 1.00 23.36 159 GLN B O 1
ATOM 3278 N N . GLN B 1 161 ? 27.486 71.662 38.456 1.00 18.92 160 GLN B N 1
ATOM 3279 C CA . GLN B 1 161 ? 26.988 71.487 37.099 1.00 24.84 160 GLN B CA 1
ATOM 3280 C C . GLN B 1 161 ? 27.278 70.064 36.632 1.00 22.76 160 GLN B C 1
ATOM 3281 O O . GLN B 1 161 ? 26.423 69.417 36.032 1.00 19.71 160 GLN B O 1
ATOM 3287 N N . GLN B 1 162 ? 28.478 69.574 36.931 1.00 23.59 161 GLN B N 1
ATOM 3288 C CA . GLN B 1 162 ? 28.833 68.196 36.589 1.00 24.09 161 GLN B CA 1
ATOM 3289 C C . GLN B 1 162 ? 27.869 67.210 37.255 1.00 24.38 161 GLN B C 1
ATOM 3290 O O . GLN B 1 162 ? 27.385 66.268 36.617 1.00 26.14 161 GLN B O 1
ATOM 3296 N N . ALA B 1 163 ? 27.587 67.441 38.533 1.00 21.74 162 ALA B N 1
ATOM 3297 C CA . ALA B 1 163 ? 26.657 66.601 39.280 1.00 25.51 162 ALA B CA 1
ATOM 3298 C C . ALA B 1 163 ? 25.241 66.634 38.690 1.00 24.29 162 ALA B C 1
ATOM 3299 O O . ALA B 1 163 ? 24.555 65.612 38.660 1.00 21.46 162 ALA B O 1
ATOM 3301 N N . ARG B 1 164 ? 24.802 67.804 38.226 1.00 24.48 163 ARG B N 1
ATOM 3302 C CA . ARG B 1 164 ? 23.505 67.919 37.560 1.00 20.52 163 ARG B CA 1
ATOM 3303 C C . ARG B 1 164 ? 23.433 67.083 36.298 1.00 23.96 163 ARG B C 1
ATOM 3304 O O . ARG B 1 164 ? 22.423 66.432 36.023 1.00 22.70 163 ARG B O 1
ATOM 3312 N N . GLU B 1 165 ? 24.500 67.134 35.509 1.00 20.69 164 GLU B N 1
ATOM 3313 C CA . GLU B 1 165 ? 24.536 66.414 34.252 1.00 24.30 164 GLU B CA 1
ATOM 3314 C C . GLU B 1 165 ? 24.578 64.912 34.524 1.00 21.25 164 GLU B C 1
ATOM 3315 O O . GLU B 1 165 ? 23.933 64.130 33.821 1.00 23.47 164 GLU B O 1
ATOM 3321 N N . ALA B 1 166 ? 25.317 64.522 35.557 1.00 23.52 165 ALA B N 1
ATOM 3322 C CA . ALA B 1 166 ? 25.378 63.117 35.969 1.00 19.28 165 ALA B CA 1
ATOM 3323 C C . ALA B 1 166 ? 24.017 62.607 36.442 1.00 21.61 165 ALA B C 1
ATOM 3324 O O . ALA B 1 166 ? 23.591 61.523 36.046 1.00 18.96 165 ALA B O 1
ATOM 3326 N N . VAL B 1 167 ? 23.342 63.369 37.301 1.00 15.75 166 VAL B N 1
ATOM 3327 C CA . VAL B 1 167 ? 22.005 62.977 37.748 1.00 19.79 166 VAL B CA 1
ATOM 3328 C C . VAL B 1 167 ? 21.059 62.855 36.552 1.00 18.77 166 VAL B C 1
ATOM 3329 O O . VAL B 1 167 ? 20.279 61.908 36.470 1.00 18.29 166 VAL B O 1
ATOM 3333 N N . THR B 1 168 ? 21.150 63.798 35.614 1.00 17.52 167 THR B N 1
ATOM 3334 C CA . THR B 1 168 ? 20.274 63.788 34.445 1.00 20.19 167 THR B CA 1
ATOM 3335 C C . THR B 1 168 ? 20.500 62.532 33.603 1.00 20.40 167 THR B C 1
ATOM 3336 O O . THR B 1 168 ? 19.551 61.922 33.100 1.00 17.14 167 THR B O 1
ATOM 3340 N N . THR B 1 169 ? 21.764 62.155 33.455 1.00 18.53 168 THR B N 1
ATOM 3341 C CA . THR B 1 169 ? 22.126 60.978 32.670 1.00 17.51 168 THR B CA 1
ATOM 3342 C C . THR B 1 169 ? 21.519 59.736 33.308 1.00 18.26 168 THR B C 1
ATOM 3343 O O . THR B 1 169 ? 20.957 58.891 32.606 1.00 19.57 168 THR B O 1
ATOM 3347 N N . LEU B 1 170 ? 21.629 59.634 34.629 1.00 17.02 169 LEU B N 1
ATOM 3348 C CA . LEU B 1 170 ? 21.085 58.479 35.353 1.00 16.80 169 LEU B CA 1
ATOM 3349 C C . LEU B 1 170 ? 19.556 58.451 35.321 1.00 18.57 169 LEU B C 1
ATOM 3350 O O . LEU B 1 170 ? 18.947 57.385 35.187 1.00 15.17 169 LEU B O 1
ATOM 3355 N N . LEU B 1 171 ? 18.919 59.615 35.438 1.00 16.49 170 LEU B N 1
ATOM 3356 C CA . LEU B 1 171 ? 17.459 59.661 35.334 1.00 16.90 170 LEU B CA 1
ATOM 3357 C C . LEU B 1 171 ? 16.976 59.088 34.010 1.00 17.01 170 LEU B C 1
ATOM 3358 O O . LEU B 1 171 ? 15.987 58.353 33.967 1.00 16.66 170 LEU B O 1
ATOM 3363 N N . LEU B 1 172 ? 17.666 59.422 32.927 1.00 13.92 171 LEU B N 1
ATOM 3364 C CA . LEU B 1 172 ? 17.241 58.964 31.609 1.00 14.20 171 LEU B CA 1
ATOM 3365 C C . LEU B 1 172 ? 17.547 57.481 31.442 1.00 16.06 171 LEU B C 1
ATOM 3366 O O . LEU B 1 172 ? 16.692 56.716 31.001 1.00 14.99 171 LEU B O 1
ATOM 3371 N N . MET B 1 173 ? 18.756 57.077 31.820 1.00 14.17 172 MET B N 1
ATOM 3372 C CA . MET B 1 173 ? 19.212 55.703 31.556 1.00 15.62 172 MET B CA 1
ATOM 3373 C C . MET B 1 173 ? 18.723 54.652 32.571 1.00 16.03 172 MET B C 1
ATOM 3374 O O . MET B 1 173 ? 18.791 53.452 32.306 1.00 15.17 172 MET B O 1
ATOM 3379 N N . VAL B 1 174 ? 18.198 55.102 33.706 1.00 13.23 173 VAL B N 1
ATOM 3380 C CA . VAL B 1 174 ? 17.645 54.191 34.706 1.00 13.11 173 VAL B CA 1
ATOM 3381 C C . VAL B 1 174 ? 16.149 54.439 34.859 1.00 13.20 173 VAL B C 1
ATOM 3382 O O . VAL B 1 174 ? 15.337 53.623 34.446 1.00 13.41 173 VAL B O 1
ATOM 3386 N N . ASN B 1 175 ? 15.780 55.590 35.415 1.00 14.83 174 ASN B N 1
ATOM 3387 C CA . ASN B 1 175 ? 14.369 55.860 35.710 1.00 13.76 174 ASN B CA 1
ATOM 3388 C C . ASN B 1 175 ? 13.458 55.937 34.482 1.00 13.15 174 ASN B C 1
ATOM 3389 O O . ASN B 1 175 ? 12.414 55.290 34.450 1.00 12.81 174 ASN B O 1
ATOM 3394 N N . GLU B 1 176 ? 13.833 56.717 33.466 1.00 13.17 175 GLU B N 1
ATOM 3395 C CA . GLU B 1 176 ? 12.961 56.847 32.301 1.00 14.40 175 GLU B CA 1
ATOM 3396 C C . GLU B 1 176 ? 12.964 55.565 31.488 1.00 13.44 175 GLU B C 1
ATOM 3397 O O . GLU B 1 176 ? 11.943 55.182 30.913 1.00 13.83 175 GLU B O 1
ATOM 3403 N N . ALA B 1 177 ? 14.112 54.889 31.454 1.00 15.68 176 ALA B N 1
ATOM 3404 C CA . ALA B 1 177 ? 14.210 53.580 30.810 1.00 14.72 176 ALA B CA 1
ATOM 3405 C C . ALA B 1 177 ? 13.261 52.576 31.472 1.00 13.51 176 ALA B C 1
ATOM 3406 O O . ALA B 1 177 ? 12.662 51.754 30.788 1.00 13.54 176 ALA B O 1
ATOM 3408 N N . THR B 1 178 ? 13.148 52.627 32.798 1.00 13.91 177 THR B N 1
ATOM 3409 C CA . THR B 1 178 ? 12.215 51.761 33.519 1.00 11.95 177 THR B CA 1
ATOM 3410 C C . THR B 1 178 ? 10.782 52.108 33.103 1.00 13.58 177 THR B C 1
ATOM 3411 O O . THR B 1 178 ? 9.974 51.218 32.788 1.00 11.63 177 THR B O 1
ATOM 3415 N N . ARG B 1 179 ? 10.474 53.402 33.065 1.00 12.13 178 ARG B N 1
ATOM 3416 C CA . ARG B 1 179 ? 9.126 53.849 32.711 1.00 13.52 178 ARG B CA 1
ATOM 3417 C C . ARG B 1 179 ? 8.726 53.557 31.265 1.00 14.51 178 ARG B C 1
ATOM 3418 O O . ARG B 1 179 ? 7.561 53.274 30.995 1.00 13.38 178 ARG B O 1
ATOM 3426 N N . PHE B 1 180 ? 9.679 53.634 30.337 1.00 15.15 179 PHE B N 1
ATOM 3427 C CA . PHE B 1 180 ? 9.347 53.580 28.915 1.00 13.52 179 PHE B CA 1
ATOM 3428 C C . PHE B 1 180 ? 10.125 52.535 28.137 1.00 14.48 179 PHE B C 1
ATOM 3429 O O . PHE B 1 180 ? 11.360 52.538 28.149 1.00 14.60 179 PHE B O 1
ATOM 3437 N N . GLN B 1 181 ? 9.408 51.670 27.428 1.00 14.30 180 GLN B N 1
ATOM 3438 C CA . GLN B 1 181 ? 10.067 50.724 26.531 1.00 14.29 180 GLN B CA 1
ATOM 3439 C C . GLN B 1 181 ? 10.801 51.422 25.382 1.00 17.54 180 GLN B C 1
ATOM 3440 O O . GLN B 1 181 ? 11.782 50.908 24.855 1.00 15.51 180 GLN B O 1
ATOM 3446 N N . THR B 1 182 ? 10.317 52.590 24.987 1.00 14.98 181 THR B N 1
ATOM 3447 C CA . THR B 1 182 ? 11.010 53.379 23.970 1.00 15.39 181 THR B CA 1
ATOM 3448 C C . THR B 1 182 ? 12.397 53.793 24.440 1.00 16.13 181 THR B C 1
ATOM 3449 O O . THR B 1 182 ? 13.391 53.618 23.712 1.00 15.36 181 THR B O 1
ATOM 3453 N N . VAL B 1 183 ? 12.463 54.327 25.656 1.00 16.34 182 VAL B N 1
ATOM 3454 C CA . VAL B 1 183 ? 13.714 54.811 26.228 1.00 16.81 182 VAL B CA 1
ATOM 3455 C C . VAL B 1 183 ? 14.672 53.654 26.555 1.00 16.02 182 VAL B C 1
ATOM 3456 O O . VAL B 1 183 ? 15.870 53.737 26.281 1.00 15.55 182 VAL B O 1
ATOM 3460 N N . SER B 1 184 ? 14.151 52.569 27.123 1.00 14.29 183 SER B N 1
ATOM 3461 C CA . SER B 1 184 ? 15.016 51.427 27.436 1.00 14.82 183 SER B CA 1
ATOM 3462 C C . SER B 1 184 ? 15.549 50.820 26.152 1.00 15.93 183 SER B C 1
ATOM 3463 O O . SER B 1 184 ? 16.710 50.430 26.084 1.00 16.36 183 SER B O 1
ATOM 3466 N N . GLY B 1 185 ? 14.706 50.744 25.127 1.00 13.13 184 GLY B N 1
ATOM 3467 C CA . GLY B 1 185 ? 15.145 50.224 23.836 1.00 16.23 184 GLY B CA 1
ATOM 3468 C C . GLY B 1 185 ? 16.195 51.117 23.189 1.00 18.91 184 GLY B C 1
ATOM 3469 O O . GLY B 1 185 ? 17.144 50.628 22.576 1.00 16.56 184 GLY B O 1
ATOM 3470 N N . PHE B 1 186 ? 16.028 52.429 23.341 1.00 17.15 185 PHE B N 1
ATOM 3471 C CA . PHE B 1 186 ? 16.972 53.410 22.799 1.00 19.66 185 PHE B CA 1
ATOM 3472 C C . PHE B 1 186 ? 18.346 53.268 23.464 1.00 20.19 185 PHE B C 1
ATOM 3473 O O . PHE B 1 186 ? 19.383 53.228 22.784 1.00 19.58 185 PHE B O 1
ATOM 3481 N N . VAL B 1 187 ? 18.353 53.167 24.790 1.00 15.97 186 VAL B N 1
ATOM 3482 C CA . VAL B 1 187 ? 19.596 52.995 25.535 1.00 17.95 186 VAL B CA 1
ATOM 3483 C C . VAL B 1 187 ? 20.250 51.653 25.200 1.00 17.76 186 VAL B C 1
ATOM 3484 O O . VAL B 1 187 ? 21.461 51.582 24.978 1.00 15.18 186 VAL B O 1
ATOM 3488 N N . ALA B 1 188 ? 19.444 50.596 25.162 1.00 13.80 187 ALA B N 1
ATOM 3489 C CA . ALA B 1 188 ? 19.942 49.274 24.776 1.00 16.83 187 ALA B CA 1
ATOM 3490 C C . ALA B 1 188 ? 20.640 49.309 23.423 1.00 15.29 187 ALA B C 1
ATOM 3491 O O . ALA B 1 188 ? 21.694 48.684 23.234 1.00 15.36 187 ALA B O 1
ATOM 3493 N N . GLY B 1 189 ? 20.075 50.077 22.495 1.00 16.02 188 GLY B N 1
ATOM 3494 C CA . GLY B 1 189 ? 20.626 50.189 21.149 1.00 19.54 188 GLY B CA 1
ATOM 3495 C C . GLY B 1 189 ? 21.930 50.972 21.075 1.00 22.42 188 GLY B C 1
ATOM 3496 O O . GLY B 1 189 ? 22.585 50.993 20.026 1.00 22.73 188 GLY B O 1
ATOM 3497 N N . LEU B 1 190 ? 22.316 51.604 22.181 1.00 18.91 189 LEU B N 1
ATOM 3498 C CA . LEU B 1 190 ? 23.584 52.325 22.256 1.00 19.76 189 LEU B CA 1
ATOM 3499 C C . LEU B 1 190 ? 24.689 51.491 22.887 1.00 18.19 189 LEU B C 1
ATOM 3500 O O . LEU B 1 190 ? 25.856 51.884 22.862 1.00 19.41 189 LEU B O 1
ATOM 3505 N N . LEU B 1 191 ? 24.319 50.351 23.468 1.00 15.52 190 LEU B N 1
ATOM 3506 C CA . LEU B 1 191 ? 25.281 49.508 24.163 1.00 14.41 190 LEU B CA 1
ATOM 3507 C C . LEU B 1 191 ? 25.719 48.408 23.207 1.00 14.85 190 LEU B C 1
ATOM 3508 O O . LEU B 1 191 ? 24.882 47.673 22.672 1.00 17.30 190 LEU B O 1
ATOM 3513 N N . HIS B 1 192 ? 27.028 48.327 22.978 1.00 13.63 191 HIS B N 1
ATOM 3514 C CA . HIS B 1 192 ? 27.600 47.362 22.043 1.00 16.03 191 HIS B CA 1
ATOM 3515 C C . HIS B 1 192 ? 28.832 46.699 22.651 1.00 14.08 191 HIS B C 1
ATOM 3516 O O . HIS B 1 192 ? 29.390 47.200 23.625 1.00 14.38 191 HIS B O 1
ATOM 3523 N N . PRO B 1 193 ? 29.289 45.579 22.058 1.00 13.99 192 PRO B N 1
ATOM 3524 C CA . PRO B 1 193 ? 30.527 44.956 22.550 1.00 14.25 192 PRO B CA 1
ATOM 3525 C C . PRO B 1 193 ? 31.751 45.819 22.259 1.00 15.87 192 PRO B C 1
ATOM 3526 O O . PRO B 1 193 ? 31.660 46.779 21.475 1.00 14.84 192 PRO B O 1
ATOM 3530 N N . LYS B 1 194 ? 32.888 45.469 22.854 1.00 14.03 193 LYS B N 1
ATOM 3531 C CA . LYS B 1 194 ? 34.095 46.295 22.744 1.00 14.91 193 LYS B CA 1
ATOM 3532 C C . LYS B 1 194 ? 34.621 46.477 21.322 1.00 15.93 193 LYS B C 1
ATOM 3533 O O . LYS B 1 194 ? 35.283 47.470 21.027 1.00 17.11 193 LYS B O 1
ATOM 3539 N N . ALA B 1 195 ? 34.316 45.529 20.443 1.00 13.64 194 ALA B N 1
ATOM 3540 C CA . ALA B 1 195 ? 34.819 45.579 19.073 1.00 17.37 194 ALA B CA 1
ATOM 3541 C C . ALA B 1 195 ? 34.061 46.584 18.206 1.00 15.24 194 ALA B C 1
ATOM 3542 O O . ALA B 1 195 ? 34.428 46.816 17.057 1.00 15.73 194 ALA B O 1
ATOM 3544 N N . VAL B 1 196 ? 32.996 47.160 18.755 1.00 14.31 195 VAL B N 1
ATOM 3545 C CA . VAL B 1 196 ? 32.175 48.130 18.038 1.00 14.69 195 VAL B CA 1
ATOM 3546 C C . VAL B 1 196 ? 32.588 49.526 18.501 1.00 16.89 195 VAL B C 1
ATOM 3547 O O . VAL B 1 196 ? 32.934 49.711 19.665 1.00 15.07 195 VAL B O 1
ATOM 3551 N N . ALA B 1 197 ? 32.602 50.490 17.581 1.00 15.68 196 ALA B N 1
ATOM 3552 C CA . ALA B 1 197 ? 32.997 51.855 17.904 1.00 14.21 196 ALA B CA 1
ATOM 3553 C C . ALA B 1 197 ? 32.145 52.415 19.031 1.00 16.28 196 ALA B C 1
ATOM 3554 O O . ALA B 1 197 ? 30.971 52.053 19.174 1.00 16.44 196 ALA B O 1
ATOM 3556 N N . ALA B 1 198 ? 32.740 53.290 19.834 1.00 17.92 197 ALA B N 1
ATOM 3557 C CA . ALA B 1 198 ? 32.000 53.990 20.884 1.00 18.83 197 ALA B CA 1
ATOM 3558 C C . ALA B 1 198 ? 30.852 54.766 20.247 1.00 18.39 197 ALA B C 1
ATOM 3559 O O . ALA B 1 198 ? 30.997 55.349 19.155 1.00 14.78 197 ALA B O 1
ATOM 3561 N N . ALA B 1 199 ? 29.717 54.791 20.939 1.00 16.28 198 ALA B N 1
ATOM 3562 C CA . ALA B 1 199 ? 28.509 55.399 20.393 1.00 19.77 198 ALA B CA 1
ATOM 3563 C C . ALA B 1 199 ? 27.793 56.235 21.444 1.00 19.04 198 ALA B C 1
ATOM 3564 O O . ALA B 1 199 ? 27.821 55.921 22.635 1.00 19.14 198 ALA B O 1
ATOM 3566 N N . SER B 1 200 ? 27.153 57.310 20.998 1.00 25.03 199 SER B N 1
ATOM 3567 C CA . SER B 1 200 ? 26.305 58.101 21.878 1.00 23.70 199 SER B CA 1
ATOM 3568 C C . SER B 1 200 ? 25.131 58.626 21.066 1.00 25.34 199 SER B C 1
ATOM 3569 O O . SER B 1 200 ? 25.191 58.675 19.838 1.00 23.85 199 SER B O 1
ATOM 3572 N N . GLY B 1 201 ? 24.053 58.995 21.744 1.00 23.70 200 GLY B N 1
ATOM 3573 C CA . GLY B 1 201 ? 22.869 59.445 21.039 1.00 23.53 200 GLY B CA 1
ATOM 3574 C C . GLY B 1 201 ? 21.970 60.260 21.940 1.00 18.03 200 GLY B C 1
ATOM 3575 O O . GLY B 1 201 ? 22.110 60.227 23.163 1.00 25.19 200 GLY B O 1
ATOM 3576 N N . LYS B 1 202 ? 21.048 61.000 21.324 1.00 26.77 201 LYS B N 1
ATOM 3577 C CA . LYS B 1 202 ? 20.091 61.823 22.059 1.00 24.33 201 LYS B CA 1
ATOM 3578 C C . LYS B 1 202 ? 18.668 61.422 21.650 1.00 18.84 201 LYS B C 1
ATOM 3579 O O . LYS B 1 202 ? 18.431 61.017 20.512 1.00 22.96 201 LYS B O 1
ATOM 3585 N N . ILE B 1 203 ? 17.726 61.506 22.579 1.00 26.27 202 ILE B N 1
ATOM 3586 C CA . ILE B 1 203 ? 16.357 61.094 22.276 1.00 25.52 202 ILE B CA 1
ATOM 3587 C C . ILE B 1 203 ? 15.671 62.067 21.320 1.00 24.52 202 ILE B C 1
ATOM 3588 O O . ILE B 1 203 ? 15.995 63.257 21.293 1.00 26.68 202 ILE B O 1
ATOM 3593 N N . GLY B 1 204 ? 14.741 61.550 20.525 1.00 20.26 203 GLY B N 1
ATOM 3594 C CA . GLY B 1 204 ? 13.960 62.362 19.614 1.00 25.81 203 GLY B CA 1
ATOM 3595 C C . GLY B 1 204 ? 12.764 62.993 20.298 1.00 23.46 203 GLY B C 1
ATOM 3596 O O . GLY B 1 204 ? 12.550 62.812 21.507 1.00 18.49 203 GLY B O 1
ATOM 3597 N N . ASN B 1 205 ? 11.976 63.734 19.526 1.00 22.70 204 ASN B N 1
ATOM 3598 C CA . ASN B 1 205 ? 10.881 64.508 20.103 1.00 23.70 204 ASN B CA 1
ATOM 3599 C C . ASN B 1 205 ? 9.742 63.666 20.674 1.00 19.58 204 ASN B C 1
ATOM 3600 O O . ASN B 1 205 ? 9.089 64.086 21.630 1.00 22.12 204 ASN B O 1
ATOM 3605 N N . GLU B 1 206 ? 9.476 62.506 20.075 1.00 18.88 205 GLU B N 1
ATOM 3606 C CA . GLU B 1 206 ? 8.432 61.625 20.602 1.00 18.74 205 GLU B CA 1
ATOM 3607 C C . GLU B 1 206 ? 8.793 61.125 22.000 1.00 19.85 205 GLU B C 1
ATOM 3608 O O . GLU B 1 206 ? 7.968 61.149 22.922 1.00 17.48 205 GLU B O 1
ATOM 3614 N N . MET B 1 207 ? 10.027 60.657 22.161 1.00 19.66 206 MET B N 1
ATOM 3615 C CA . MET B 1 207 ? 10.470 60.204 23.480 1.00 17.38 206 MET B CA 1
ATOM 3616 C C . MET B 1 207 ? 10.495 61.331 24.504 1.00 18.97 206 MET B C 1
ATOM 3617 O O . MET B 1 207 ? 10.176 61.117 25.680 1.00 17.21 206 MET B O 1
ATOM 3622 N N . LYS B 1 208 ? 10.847 62.539 24.065 1.00 15.99 207 LYS B N 1
ATOM 3623 C CA . LYS B 1 208 ? 10.815 63.687 24.965 1.00 17.85 207 LYS B CA 1
ATOM 3624 C C . LYS B 1 208 ? 9.388 63.930 25.460 1.00 18.13 207 LYS B C 1
ATOM 3625 O O . LYS B 1 208 ? 9.164 64.141 26.650 1.00 18.11 207 LYS B O 1
ATOM 3631 N N . ALA B 1 209 ? 8.426 63.883 24.543 1.00 19.74 208 ALA B N 1
ATOM 3632 C CA . ALA B 1 209 ? 7.020 64.084 24.892 1.00 18.82 208 ALA B CA 1
ATOM 3633 C C . ALA B 1 209 ? 6.517 62.988 25.834 1.00 20.70 208 ALA B C 1
ATOM 3634 O O . ALA B 1 209 ? 5.761 63.264 26.774 1.00 22.06 208 ALA B O 1
ATOM 3636 N N . GLN B 1 210 ? 6.932 61.751 25.572 1.00 19.80 209 GLN B N 1
ATOM 3637 C CA . GLN B 1 210 ? 6.572 60.624 26.432 1.00 18.81 209 GLN B CA 1
ATOM 3638 C C . GLN B 1 210 ? 7.107 60.835 27.842 1.00 17.62 209 GLN B C 1
ATOM 3639 O O . GLN B 1 210 ? 6.352 60.740 28.820 1.00 17.86 209 GLN B O 1
ATOM 3645 N N . VAL B 1 211 ? 8.400 61.134 27.947 1.00 17.07 210 VAL B N 1
ATOM 3646 C CA . VAL B 1 211 ? 9.034 61.367 29.242 1.00 18.91 210 VAL B CA 1
ATOM 3647 C C . VAL B 1 211 ? 8.329 62.483 30.007 1.00 22.94 210 VAL B C 1
ATOM 3648 O O . VAL B 1 211 ? 8.093 62.365 31.208 1.00 21.19 210 VAL B O 1
ATOM 3652 N N . ASN B 1 212 ? 7.953 63.544 29.297 1.00 20.55 211 ASN B N 1
ATOM 3653 C CA . ASN B 1 212 ? 7.277 64.672 29.939 1.00 22.73 211 ASN B CA 1
ATOM 3654 C C . ASN B 1 212 ? 5.779 64.468 30.178 1.00 22.11 211 ASN B C 1
ATOM 3655 O O . ASN B 1 212 ? 5.116 65.337 30.745 1.00 24.14 211 ASN B O 1
ATOM 3660 N N . GLY B 1 213 ? 5.252 63.324 29.756 1.00 18.02 212 GLY B N 1
ATOM 3661 C CA . GLY B 1 213 ? 3.842 63.027 29.926 1.00 19.54 212 GLY B CA 1
ATOM 3662 C C . GLY B 1 213 ? 3.546 61.613 30.395 1.00 17.55 212 GLY B C 1
ATOM 3663 O O . GLY B 1 213 ? 2.577 60.997 29.959 1.00 16.88 212 GLY B O 1
ATOM 3664 N N . TRP B 1 214 ? 4.388 61.087 31.282 1.00 19.23 213 TRP B N 1
ATOM 3665 C CA . TRP B 1 214 ? 4.186 59.726 31.798 1.00 15.61 213 TRP B CA 1
ATOM 3666 C C . TRP B 1 214 ? 2.792 59.532 32.399 1.00 16.99 213 TRP B C 1
ATOM 3667 O O . TRP B 1 214 ? 2.109 58.546 32.102 1.00 15.84 213 TRP B O 1
ATOM 3678 N N . GLN B 1 215 ? 2.372 60.465 33.245 1.00 17.46 214 GLN B N 1
ATOM 3679 C CA . GLN B 1 215 ? 1.034 60.368 33.832 1.00 18.26 214 GLN B CA 1
ATOM 3680 C C . GLN B 1 215 ? -0.054 60.416 32.759 1.00 19.95 214 GLN B C 1
ATOM 3681 O O . GLN B 1 215 ? -0.990 59.608 32.780 1.00 20.20 214 GLN B O 1
ATOM 3687 N N . ASP B 1 216 ? 0.077 61.348 31.809 1.00 21.23 215 ASP B N 1
ATOM 3688 C CA . ASP B 1 216 ? -0.900 61.477 30.725 1.00 22.52 215 ASP B CA 1
ATOM 3689 C C . ASP B 1 216 ? -1.044 60.193 29.910 1.00 20.76 215 ASP B C 1
ATOM 3690 O O . ASP B 1 216 ? -2.148 59.767 29.591 1.00 19.18 215 ASP B O 1
ATOM 3695 N N . LEU B 1 217 ? 0.081 59.574 29.566 1.00 18.86 216 LEU B N 1
ATOM 3696 C CA . LEU B 1 217 ? 0.057 58.372 28.752 1.00 16.29 216 LEU B CA 1
ATOM 3697 C C . LEU B 1 217 ? -0.481 57.184 29.547 1.00 17.86 216 LEU B C 1
ATOM 3698 O O . LEU B 1 217 ? -1.242 56.369 29.024 1.00 19.48 216 LEU B O 1
ATOM 3703 N N . SER B 1 218 ? -0.077 57.085 30.808 1.00 16.61 217 SER B N 1
ATOM 3704 C CA . SER B 1 218 ? -0.609 56.051 31.695 1.00 16.66 217 SER B CA 1
ATOM 3705 C C . SER B 1 218 ? -2.130 56.169 31.805 1.00 16.99 217 SER B C 1
ATOM 3706 O O . SER B 1 218 ? -2.850 55.190 31.606 1.00 19.65 217 SER B O 1
ATOM 3709 N N . ALA B 1 219 ? -2.605 57.373 32.110 1.00 20.50 218 ALA B N 1
ATOM 3710 C CA . ALA B 1 219 ? -4.042 57.634 32.233 1.00 22.75 218 ALA B CA 1
ATOM 3711 C C . ALA B 1 219 ? -4.808 57.323 30.949 1.00 24.57 218 ALA B C 1
ATOM 3712 O O . ALA B 1 219 ? -5.853 56.672 30.982 1.00 21.35 218 ALA B O 1
ATOM 3714 N N . ALA B 1 220 ? -4.300 57.784 29.807 1.00 21.71 219 ALA B N 1
ATOM 3715 C CA . ALA B 1 220 ? -4.960 57.477 28.542 1.00 22.15 219 ALA B CA 1
ATOM 3716 C C . ALA B 1 220 ? -5.128 55.972 28.297 1.00 24.53 219 ALA B C 1
ATOM 3717 O O . ALA B 1 220 ? -6.160 55.532 27.771 1.00 24.26 219 ALA B O 1
ATOM 3719 N N . LEU B 1 221 ? -4.129 55.172 28.674 1.00 23.13 220 LEU B N 1
ATOM 3720 C CA . LEU B 1 221 ? -4.221 53.728 28.472 1.00 20.61 220 LEU B CA 1
ATOM 3721 C C . LEU B 1 221 ? -5.185 53.104 29.480 1.00 23.57 220 LEU B C 1
ATOM 3722 O O . LEU B 1 221 ? -5.966 52.216 29.133 1.00 26.13 220 LEU B O 1
ATOM 3727 N N . LEU B 1 222 ? -5.117 53.571 30.724 1.00 21.19 221 LEU B N 1
ATOM 3728 C CA . LEU B 1 222 ? -5.968 53.029 31.790 1.00 23.43 221 LEU B CA 1
ATOM 3729 C C . LEU B 1 222 ? -7.449 53.246 31.484 1.00 27.69 221 LEU B C 1
ATOM 3730 O O . LEU B 1 222 ? -8.297 52.406 31.813 1.00 25.91 221 LEU B O 1
ATOM 3735 N N . LYS B 1 223 ? -7.757 54.373 30.850 1.00 21.58 222 LYS B N 1
ATOM 3736 C CA . LYS B 1 223 ? -9.145 54.673 30.486 1.00 28.00 222 LYS B CA 1
ATOM 3737 C C . LYS B 1 223 ? -9.758 53.633 29.550 1.00 29.36 222 LYS B C 1
ATOM 3738 O O . LYS B 1 223 ? -10.963 53.393 29.593 1.00 31.24 222 LYS B O 1
ATOM 3744 N N . THR B 1 224 ? -8.932 53.014 28.711 1.00 26.67 223 THR B N 1
ATOM 3745 C CA . THR B 1 224 ? -9.417 51.994 27.779 1.00 26.28 223 THR B CA 1
ATOM 3746 C C . THR B 1 224 ? -9.789 50.667 28.451 1.00 33.89 223 THR B C 1
ATOM 3747 O O . THR B 1 224 ? -10.430 49.814 27.834 1.00 31.62 223 THR B O 1
ATOM 3751 N N . ASP B 1 225 ? -9.390 50.500 29.711 1.00 29.76 224 ASP B N 1
ATOM 3752 C CA . ASP B 1 225 ? -9.701 49.286 30.459 1.00 32.04 224 ASP B CA 1
ATOM 3753 C C . ASP B 1 225 ? -11.069 49.398 31.125 1.00 34.39 224 ASP B C 1
ATOM 3754 O O . ASP B 1 225 ? -11.642 48.395 31.555 1.00 37.95 224 ASP B O 1
ATOM 3759 N N . VAL B 1 226 ? -11.569 50.626 31.229 1.00 32.69 225 VAL B N 1
ATOM 3760 C CA . VAL B 1 226 ? -12.842 50.886 31.889 1.00 38.22 225 VAL B CA 1
ATOM 3761 C C . VAL B 1 226 ? -13.965 50.191 31.136 1.00 42.49 225 VAL B C 1
ATOM 3762 O O . VAL B 1 226 ? -14.134 50.388 29.931 1.00 45.96 225 VAL B O 1
ATOM 3766 N N . LYS B 1 227 ? -14.720 49.357 31.842 1.00 48.14 226 LYS B N 1
ATOM 3767 C CA . LYS B 1 227 ? -15.845 48.673 31.226 1.00 54.45 226 LYS B CA 1
ATOM 3768 C C . LYS B 1 227 ? -17.010 49.635 31.052 1.00 58.53 226 LYS B C 1
ATOM 3769 O O . LYS B 1 227 ? -17.339 50.397 31.961 1.00 57.96 226 LYS B O 1
ATOM 3775 N N . PRO B 1 228 ? -17.624 49.619 29.864 1.00 62.72 227 PRO B N 1
ATOM 3776 C CA . PRO B 1 228 ? -18.662 50.603 29.553 1.00 66.01 227 PRO B CA 1
ATOM 3777 C C . PRO B 1 228 ? -19.963 50.268 30.268 1.00 71.65 227 PRO B C 1
ATOM 3778 O O . PRO B 1 228 ? -20.227 49.093 30.536 1.00 67.52 227 PRO B O 1
ATOM 3782 N N . PRO B 1 229 ? -20.763 51.292 30.600 1.00 76.53 228 PRO B N 1
ATOM 3783 C CA . PRO B 1 229 ? -22.142 51.004 31.001 1.00 79.09 228 PRO B CA 1
ATOM 3784 C C . PRO B 1 229 ? -22.842 50.223 29.889 1.00 79.71 228 PRO B C 1
ATOM 3785 O O . PRO B 1 229 ? -22.464 50.360 28.726 1.00 77.52 228 PRO B O 1
ATOM 3789 N N . PRO B 1 230 ? -23.832 49.388 30.241 1.00 84.87 229 PRO B N 1
ATOM 3790 C CA . PRO B 1 230 ? -24.541 48.613 29.215 1.00 83.54 229 PRO B CA 1
ATOM 3791 C C . PRO B 1 230 ? -25.316 49.517 28.256 1.00 83.76 229 PRO B C 1
ATOM 3792 O O . PRO B 1 230 ? -26.071 50.385 28.701 1.00 83.48 229 PRO B O 1
ATOM 3796 N N . GLY B 1 231 ? -25.117 49.312 26.956 1.00 83.18 230 GLY B N 1
ATOM 3797 C CA . GLY B 1 231 ? -25.697 50.168 25.933 1.00 83.66 230 GLY B CA 1
ATOM 3798 C C . GLY B 1 231 ? -24.657 51.094 25.323 1.00 84.09 230 GLY B C 1
ATOM 3799 O O . GLY B 1 231 ? -24.836 51.621 24.222 1.00 83.75 230 GLY B O 1
ATOM 3800 N N . LYS B 1 232 ? -23.558 51.274 26.050 1.00 82.49 231 LYS B N 1
ATOM 3801 C CA . LYS B 1 232 ? -22.491 52.201 25.680 1.00 78.96 231 LYS B CA 1
ATOM 3802 C C . LYS B 1 232 ? -21.376 51.478 24.907 1.00 77.47 231 LYS B C 1
ATOM 3803 O O . LYS B 1 232 ? -21.290 50.247 24.933 1.00 76.72 231 LYS B O 1
ATOM 3809 N N . SER B 1 233 ? -20.529 52.243 24.219 1.00 74.27 232 SER B N 1
ATOM 3810 C CA . SER B 1 233 ? -19.403 51.674 23.474 1.00 70.88 232 SER B CA 1
ATOM 3811 C C . SER B 1 233 ? -18.129 51.604 24.322 1.00 66.60 232 SER B C 1
ATOM 3812 O O . SER B 1 233 ? -17.850 52.514 25.108 1.00 66.07 232 SER B O 1
ATOM 3815 N N . PRO B 1 234 ? -17.353 50.516 24.161 1.00 64.99 233 PRO B N 1
ATOM 3816 C CA . PRO B 1 234 ? -16.084 50.336 24.880 1.00 63.42 233 PRO B CA 1
ATOM 3817 C C . PRO B 1 234 ? -15.148 51.505 24.599 1.00 60.56 233 PRO B C 1
ATOM 3818 O O . PRO B 1 234 ? -14.896 51.791 23.428 1.00 58.16 233 PRO B O 1
ATOM 3822 N N . ALA B 1 235 ? -14.652 52.163 25.647 1.00 55.17 234 ALA B N 1
ATOM 3823 C CA . ALA B 1 235 ? -13.865 53.390 25.501 1.00 47.74 234 ALA B CA 1
ATOM 3824 C C . ALA B 1 235 ? -12.726 53.277 24.481 1.00 45.71 234 ALA B C 1
ATOM 3825 O O . ALA B 1 235 ? -12.134 52.211 24.295 1.00 49.05 234 ALA B O 1
ATOM 3827 N N . LYS B 1 236 ? -12.433 54.396 23.831 1.00 42.27 235 LYS B N 1
ATOM 3828 C CA . LYS B 1 236 ? -11.554 54.438 22.670 1.00 41.29 235 LYS B CA 1
ATOM 3829 C C . LYS B 1 236 ? -10.296 55.205 23.044 1.00 28.22 235 LYS B C 1
ATOM 3830 O O . LYS B 1 236 ? -10.386 56.244 23.690 1.00 30.82 235 LYS B O 1
ATOM 3836 N N . PHE B 1 237 ? -9.124 54.700 22.661 1.00 33.80 236 PHE B N 1
ATOM 3837 C CA . PHE B 1 237 ? -7.892 55.422 22.959 1.00 30.13 236 PHE B CA 1
ATOM 3838 C C . PHE B 1 237 ? -7.882 56.763 22.232 1.00 32.91 236 PHE B C 1
ATOM 3839 O O . PHE B 1 237 ? -8.115 56.826 21.027 1.00 35.29 236 PHE B O 1
ATOM 3847 N N . ALA B 1 238 ? -7.629 57.834 22.977 1.00 32.42 237 ALA B N 1
ATOM 3848 C CA . ALA B 1 238 ? -7.470 59.155 22.385 1.00 34.28 237 ALA B CA 1
ATOM 3849 C C . ALA B 1 238 ? -6.003 59.381 22.050 1.00 31.76 237 ALA B C 1
ATOM 3850 O O . ALA B 1 238 ? -5.162 59.406 22.948 1.00 29.77 237 ALA B O 1
ATOM 3852 N N . PRO B 1 239 ? -5.697 59.554 20.756 1.00 32.44 238 PRO B N 1
ATOM 3853 C CA . PRO B 1 239 ? -4.323 59.762 20.289 1.00 30.29 238 PRO B CA 1
ATOM 3854 C C . PRO B 1 239 ? -3.616 60.907 21.010 1.00 30.75 238 PRO B C 1
ATOM 3855 O O . PRO B 1 239 ? -4.232 61.934 21.299 1.00 32.54 238 PRO B O 1
ATOM 3859 N N . ILE B 1 240 ? -2.338 60.703 21.318 1.00 28.47 239 ILE B N 1
ATOM 3860 C CA . ILE B 1 240 ? -1.456 61.761 21.789 1.00 27.17 239 ILE B CA 1
ATOM 3861 C C . ILE B 1 240 ? -0.386 61.859 20.707 1.00 29.59 239 ILE B C 1
ATOM 3862 O O . ILE B 1 240 ? 0.602 61.122 20.724 1.00 25.31 239 ILE B O 1
ATOM 3867 N N . GLU B 1 241 ? -0.613 62.745 19.740 1.00 30.56 240 GLU B N 1
ATOM 3868 C CA . GLU B 1 241 ? 0.161 62.742 18.501 1.00 32.36 240 GLU B CA 1
ATOM 3869 C C . GLU B 1 241 ? 1.629 63.075 18.729 1.00 25.88 240 GLU B C 1
ATOM 3870 O O . GLU B 1 241 ? 2.519 62.540 18.064 1.00 27.11 240 GLU B O 1
ATOM 3876 N N . LYS B 1 242 ? 1.861 63.960 19.685 1.00 24.01 241 LYS B N 1
ATOM 3877 C CA . LYS B 1 242 ? 3.189 64.437 20.030 1.00 28.14 241 LYS B CA 1
ATOM 3878 C C . LYS B 1 242 ? 4.102 63.331 20.569 1.00 25.02 241 LYS B C 1
ATOM 3879 O O . LYS B 1 242 ? 5.331 63.436 20.484 1.00 21.35 241 LYS B O 1
ATOM 3885 N N . MET B 1 243 ? 3.504 62.279 21.128 1.00 23.23 242 MET B N 1
ATOM 3886 C CA . MET B 1 243 ? 4.264 61.128 21.611 1.00 19.27 242 MET B CA 1
ATOM 3887 C C . MET B 1 243 ? 4.386 60.073 20.527 1.00 20.49 242 MET B C 1
ATOM 3888 O O . MET B 1 243 ? 5.002 59.026 20.730 1.00 18.82 242 MET B O 1
ATOM 3893 N N . GLY B 1 244 ? 3.777 60.331 19.374 1.00 20.37 243 GLY B N 1
ATOM 3894 C CA . GLY B 1 244 ? 3.723 59.338 18.315 1.00 19.43 243 GLY B CA 1
ATOM 3895 C C . GLY B 1 244 ? 2.803 58.170 18.619 1.00 18.68 243 GLY B C 1
ATOM 3896 O O . GLY B 1 244 ? 2.872 57.124 17.969 1.00 20.85 243 GLY B O 1
ATOM 3897 N N . VAL B 1 245 ? 1.918 58.358 19.598 1.00 22.84 244 VAL B N 1
ATOM 3898 C CA . VAL B 1 245 ? 1.049 57.286 20.071 1.00 22.53 244 VAL B CA 1
ATOM 3899 C C . VAL B 1 245 ? -0.402 57.522 19.660 1.00 23.37 244 VAL B C 1
ATOM 3900 O O . VAL B 1 245 ? -1.063 58.410 20.196 1.00 25.06 244 VAL B O 1
ATOM 3904 N N . ARG B 1 246 ? -0.896 56.715 18.726 1.00 25.24 245 ARG B N 1
ATOM 3905 C CA . ARG B 1 246 ? -2.257 56.904 18.221 1.00 27.42 245 ARG B CA 1
ATOM 3906 C C . ARG B 1 246 ? -3.253 55.865 18.734 1.00 29.67 245 ARG B C 1
ATOM 3907 O O . ARG B 1 246 ? -4.454 56.130 18.796 1.00 27.69 245 ARG B O 1
ATOM 3915 N N . THR B 1 247 ? -2.751 54.689 19.095 1.00 21.45 246 THR B N 1
ATOM 3916 C CA . THR B 1 247 ? -3.606 53.566 19.482 1.00 27.42 246 THR B CA 1
ATOM 3917 C C . THR B 1 247 ? -3.215 53.038 20.860 1.00 25.31 246 THR B C 1
ATOM 3918 O O . THR B 1 247 ? -2.138 53.358 21.370 1.00 23.63 246 THR B O 1
ATOM 3922 N N . ALA B 1 248 ? -4.088 52.226 21.454 1.00 24.35 247 ALA B N 1
ATOM 3923 C CA . ALA B 1 248 ? -3.789 51.590 22.737 1.00 25.05 247 ALA B CA 1
ATOM 3924 C C . ALA B 1 248 ? -2.649 50.569 22.631 1.00 23.43 247 ALA B C 1
ATOM 3925 O O . ALA B 1 248 ? -1.840 50.434 23.554 1.00 23.24 247 ALA B O 1
ATOM 3927 N N . VAL B 1 249 ? -2.595 49.842 21.516 1.00 20.98 248 VAL B N 1
ATOM 3928 C CA . VAL B 1 249 ? -1.516 48.886 21.278 1.00 24.28 248 VAL B CA 1
ATOM 3929 C C . VAL B 1 249 ? -0.177 49.614 21.251 1.00 22.89 248 VAL B C 1
ATOM 3930 O O . VAL B 1 249 ? 0.804 49.143 21.834 1.00 20.58 248 VAL B O 1
ATOM 3934 N N . GLN B 1 250 ? -0.143 50.769 20.589 1.00 22.19 249 GLN B N 1
ATOM 3935 C CA . GLN B 1 250 ? 1.063 51.597 20.577 1.00 22.58 249 GLN B CA 1
ATOM 3936 C C . GLN B 1 250 ? 1.421 52.118 21.976 1.00 19.95 249 GLN B C 1
ATOM 3937 O O . GLN B 1 250 ? 2.598 52.144 22.355 1.00 19.66 249 GLN B O 1
ATOM 3943 N N . ALA B 1 251 ? 0.411 52.544 22.732 1.00 19.09 250 ALA B N 1
ATOM 3944 C CA . ALA B 1 251 ? 0.614 53.017 24.105 1.00 19.11 250 ALA B CA 1
ATOM 3945 C C . ALA B 1 251 ? 1.197 51.913 24.983 1.00 19.84 250 ALA B C 1
ATOM 3946 O O . ALA B 1 251 ? 2.135 52.148 25.754 1.00 17.88 250 ALA B O 1
ATOM 3948 N N . ALA B 1 252 ? 0.632 50.712 24.865 1.00 18.18 251 ALA B N 1
ATOM 3949 C CA . ALA B 1 252 ? 1.124 49.551 25.615 1.00 19.48 251 ALA B CA 1
ATOM 3950 C C . ALA B 1 252 ? 2.572 49.236 25.255 1.00 22.56 251 ALA B C 1
ATOM 3951 O O . ALA B 1 252 ? 3.391 48.941 26.129 1.00 17.25 251 ALA B O 1
ATOM 3953 N N . ASN B 1 253 ? 2.889 49.297 23.961 1.00 19.68 252 ASN B N 1
ATOM 3954 C CA . ASN B 1 253 ? 4.250 49.034 23.499 1.00 19.46 252 ASN B CA 1
ATOM 3955 C C . ASN B 1 253 ? 5.250 50.115 23.892 1.00 16.85 252 ASN B C 1
ATOM 3956 O O . ASN B 1 253 ? 6.460 49.873 23.893 1.00 16.64 252 ASN B O 1
ATOM 3961 N N . THR B 1 254 ? 4.739 51.298 24.232 1.00 15.24 253 THR B N 1
ATOM 3962 C CA . THR B 1 254 ? 5.555 52.422 24.682 1.00 15.66 253 THR B CA 1
ATOM 3963 C C . THR B 1 254 ? 5.829 52.397 26.191 1.00 15.49 253 THR B C 1
ATOM 3964 O O . THR B 1 254 ? 6.935 52.715 26.646 1.00 14.92 253 THR B O 1
ATOM 3968 N N . LEU B 1 255 ? 4.817 52.016 26.963 1.00 15.53 254 LEU B N 1
ATOM 3969 C CA . LEU B 1 255 ? 4.910 52.045 28.418 1.00 16.07 254 LEU B CA 1
ATOM 3970 C C . LEU B 1 255 ? 5.650 50.836 28.978 1.00 14.18 254 LEU B C 1
ATOM 3971 O O . LEU B 1 255 ? 5.255 49.683 28.756 1.00 14.85 254 LEU B O 1
ATOM 3976 N N . GLY B 1 256 ? 6.731 51.112 29.703 1.00 13.91 255 GLY B N 1
ATOM 3977 C CA . GLY B 1 256 ? 7.452 50.081 30.431 1.00 13.59 255 GLY B CA 1
ATOM 3978 C C . GLY B 1 256 ? 6.681 49.694 31.677 1.00 11.63 255 GLY B C 1
ATOM 3979 O O . GLY B 1 256 ? 6.489 48.513 31.959 1.00 12.38 255 GLY B O 1
ATOM 3980 N N . ILE B 1 257 ? 6.253 50.691 32.434 1.00 13.23 256 ILE B N 1
ATOM 3981 C CA . ILE B 1 257 ? 5.396 50.445 33.590 1.00 14.51 256 ILE B CA 1
ATOM 3982 C C . ILE B 1 257 ? 4.544 51.689 33.785 1.00 16.17 256 ILE B C 1
ATOM 3983 O O . ILE B 1 257 ? 5.022 52.805 33.607 1.00 14.37 256 ILE B O 1
ATOM 3988 N N . LEU B 1 258 ? 3.270 51.488 34.106 1.00 14.18 257 LEU B N 1
ATOM 3989 C CA . LEU B 1 258 ? 2.341 52.605 34.248 1.00 15.72 257 LEU B CA 1
ATOM 3990 C C . LEU B 1 258 ? 2.378 53.235 35.633 1.00 18.04 257 LEU B C 1
ATOM 3991 O O . LEU B 1 258 ? 2.458 52.530 36.655 1.00 14.93 257 LEU B O 1
ATOM 3996 N N . LEU B 1 259 ? 2.301 54.565 35.674 1.00 14.25 258 LEU B N 1
ATOM 3997 C CA . LEU B 1 259 ? 2.021 55.257 36.932 1.00 15.77 258 LEU B CA 1
ATOM 3998 C C . LEU B 1 259 ? 0.563 54.982 37.267 1.00 17.32 258 LEU B C 1
ATOM 3999 O O . LEU B 1 259 ? -0.273 54.955 36.371 1.00 16.67 258 LEU B O 1
ATOM 4004 N N . PHE B 1 260 ? 0.230 54.771 38.541 1.00 15.44 259 PHE B N 1
ATOM 4005 C CA . PHE B 1 260 ? -1.181 54.610 38.855 1.00 16.80 259 PHE B CA 1
ATOM 4006 C C . PHE B 1 260 ? -1.889 55.957 38.712 1.00 15.15 259 PHE B C 1
ATOM 4007 O O . PHE B 1 260 ? -1.421 56.961 39.226 1.00 16.82 259 PHE B O 1
ATOM 4015 N N . VAL B 1 261 ? -3.012 55.961 38.000 1.00 17.98 260 VAL B N 1
ATOM 4016 C CA . VAL B 1 261 ? -3.862 57.140 37.924 1.00 19.79 260 VAL B CA 1
ATOM 4017 C C . VAL B 1 261 ? -5.307 56.735 38.181 1.00 18.14 260 VAL B C 1
ATOM 4018 O O . VAL B 1 261 ? -5.781 55.715 37.659 1.00 20.30 260 VAL B O 1
ATOM 4022 N N . GLU B 1 262 ? -5.991 57.521 39.006 1.00 21.64 261 GLU B N 1
ATOM 4023 C CA . GLU B 1 262 ? -7.422 57.364 39.197 1.00 24.99 261 GLU B CA 1
ATOM 4024 C C . GLU B 1 262 ? -8.129 57.968 37.996 1.00 23.48 261 GLU B C 1
ATOM 4025 O O . GLU B 1 262 ? -8.078 59.177 37.785 1.00 29.21 261 GLU B O 1
ATOM 4031 N N . VAL B 1 263 ? -8.774 57.121 37.206 1.00 22.49 262 VAL B N 1
ATOM 4032 C CA . VAL B 1 263 ? -9.548 57.584 36.065 1.00 27.63 262 VAL B CA 1
ATOM 4033 C C . VAL B 1 263 ? -11.014 57.247 36.318 1.00 32.63 262 VAL B C 1
ATOM 4034 O O . VAL B 1 263 ? -11.310 56.281 37.026 1.00 27.75 262 VAL B O 1
ATOM 4038 N N . PRO B 1 264 ? -11.935 58.063 35.770 1.00 31.48 263 PRO B N 1
ATOM 4039 C CA . PRO B 1 264 ? -13.381 57.822 35.897 1.00 34.50 263 PRO B CA 1
ATOM 4040 C C . PRO B 1 264 ? -13.780 56.387 35.553 1.00 30.69 263 PRO B C 1
ATOM 4041 O O . PRO B 1 264 ? -13.566 55.943 34.423 1.00 30.36 263 PRO B O 1
ATOM 4045 N N . GLY B 1 265 ? -14.341 55.664 36.522 1.00 32.23 264 GLY B N 1
ATOM 4046 C CA . GLY B 1 265 ? -14.783 54.299 36.291 1.00 30.81 264 GLY B CA 1
ATOM 4047 C C . GLY B 1 265 ? -13.699 53.246 36.443 1.00 32.87 264 GLY B C 1
ATOM 4048 O O . GLY B 1 265 ? -13.956 52.045 36.303 1.00 32.55 264 GLY B O 1
ATOM 4049 N N . GLY B 1 266 ? -12.478 53.691 36.712 1.00 32.51 265 GLY B N 1
ATOM 4050 C CA . GLY B 1 266 ? -11.385 52.768 36.964 1.00 26.58 265 GLY B CA 1
ATOM 4051 C C . GLY B 1 266 ? -11.213 52.546 38.457 1.00 27.98 265 GLY B C 1
ATOM 4052 O O . GLY B 1 266 ? -12.027 53.008 39.262 1.00 24.55 265 GLY B O 1
ATOM 4053 N N . LEU B 1 267 ? -10.153 51.840 38.832 1.00 22.45 266 LEU B N 1
ATOM 4054 C CA . LEU B 1 267 ? -9.844 51.618 40.238 1.00 24.96 266 LEU B CA 1
ATOM 4055 C C . LEU B 1 267 ? -9.57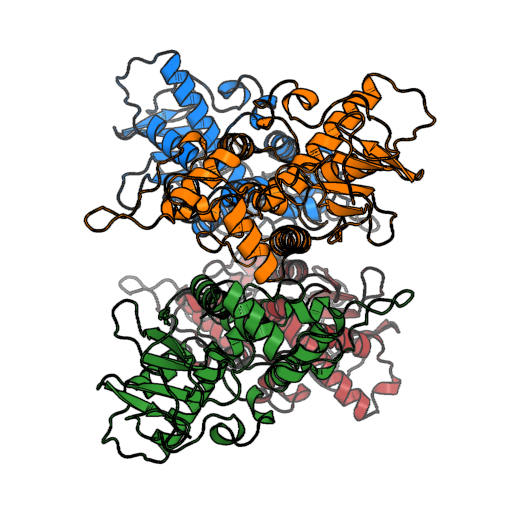7 52.928 40.979 1.00 22.16 266 LEU B C 1
ATOM 4056 O O . LEU B 1 267 ? -8.960 53.848 40.441 1.00 22.92 266 LEU B O 1
ATOM 4061 N N . THR B 1 268 ? -10.050 53.016 42.219 1.00 22.41 267 THR B N 1
ATOM 4062 C CA . THR B 1 268 ? -9.630 54.092 43.103 1.00 19.09 267 THR B CA 1
ATOM 4063 C C . THR B 1 268 ? -8.282 53.753 43.745 1.00 17.11 267 THR B C 1
ATOM 4064 O O . THR B 1 268 ? -7.850 52.595 43.732 1.00 19.91 267 THR B O 1
ATOM 4068 N N . VAL B 1 269 ? -7.631 54.763 44.305 1.00 15.47 268 VAL B N 1
ATOM 4069 C CA . VAL B 1 269 ? -6.396 54.575 45.063 1.00 17.91 268 VAL B CA 1
ATOM 4070 C C . VAL B 1 269 ? -6.616 53.512 46.136 1.00 21.95 268 VAL B C 1
ATOM 4071 O O . VAL B 1 269 ? -5.855 52.549 46.242 1.00 17.22 268 VAL B O 1
ATOM 4075 N N . ALA B 1 270 ? -7.679 53.670 46.917 1.00 19.71 269 ALA B N 1
ATOM 4076 C CA . ALA B 1 270 ? -7.931 52.727 48.008 1.00 19.75 269 ALA B CA 1
ATOM 4077 C C . ALA B 1 270 ? -8.163 51.295 47.524 1.00 18.91 269 ALA B C 1
ATOM 4078 O O . ALA B 1 270 ? -7.626 50.341 48.102 1.00 17.75 269 ALA B O 1
ATOM 4080 N N . LYS B 1 271 ? -8.952 51.138 46.463 1.00 19.53 270 LYS B N 1
ATOM 4081 C CA . LYS B 1 271 ? -9.277 49.807 45.954 1.00 19.98 270 LYS B CA 1
ATOM 4082 C C . LYS B 1 271 ? -8.047 49.131 45.355 1.00 19.86 270 LYS B C 1
ATOM 4083 O O . LYS B 1 271 ? -7.822 47.933 45.562 1.00 17.10 270 LYS B O 1
ATOM 4089 N N . ALA B 1 272 ? -7.230 49.891 44.633 1.00 17.27 271 ALA B N 1
ATOM 4090 C CA . ALA B 1 272 ? -6.041 49.289 44.039 1.00 17.25 271 ALA B CA 1
ATOM 4091 C C . ALA B 1 272 ? -5.047 48.869 45.126 1.00 15.39 271 ALA B C 1
ATOM 4092 O O . ALA B 1 272 ? -4.346 47.864 44.977 1.00 17.55 271 ALA B O 1
ATOM 4094 N N . LEU B 1 273 ? -5.004 49.612 46.230 1.00 15.93 272 LEU B N 1
ATOM 4095 C CA . LEU B 1 273 ? -4.101 49.253 47.329 1.00 15.19 272 LEU B CA 1
ATOM 4096 C C . LEU B 1 273 ? -4.623 48.030 48.077 1.00 15.02 272 LEU B C 1
ATOM 4097 O O . LEU B 1 273 ? -3.828 47.203 48.534 1.00 16.45 272 LEU B O 1
ATOM 4102 N N . GLU B 1 274 ? -5.948 47.900 48.191 1.00 16.84 273 GLU B N 1
ATOM 4103 C CA . GLU B 1 274 ? -6.540 46.679 48.751 1.00 16.47 273 GLU B CA 1
ATOM 4104 C C . GLU B 1 274 ? -6.149 45.468 47.917 1.00 18.86 273 GLU B C 1
ATOM 4105 O O . GLU B 1 274 ? -5.752 44.445 48.451 1.00 16.19 273 GLU B O 1
ATOM 4111 N N . LEU B 1 275 ? -6.276 45.590 46.599 1.00 15.90 274 LEU B N 1
ATOM 4112 C CA . LEU B 1 275 ? -5.901 44.510 45.687 1.00 18.90 274 LEU B CA 1
ATOM 4113 C C . LEU B 1 275 ? -4.403 44.186 45.764 1.00 16.53 274 LEU B C 1
ATOM 4114 O O . LEU B 1 275 ? -4.013 43.020 45.760 1.00 17.07 274 LEU B O 1
ATOM 4119 N N . PHE B 1 276 ? -3.582 45.231 45.829 1.00 13.30 275 PHE B N 1
ATOM 4120 C CA . PHE B 1 276 ? -2.137 45.109 46.004 1.00 17.06 275 PHE B CA 1
ATOM 4121 C C . PHE B 1 276 ? -1.791 44.266 47.227 1.00 16.71 275 PHE B C 1
ATOM 4122 O O . PHE B 1 276 ? -0.979 43.346 47.160 1.00 16.87 275 PHE B O 1
ATOM 4130 N N . HIS B 1 277 ? -2.431 44.552 48.352 1.00 14.65 276 HIS B N 1
ATOM 4131 C CA . HIS B 1 277 ? -2.099 43.828 49.583 1.00 14.42 276 HIS B CA 1
ATOM 4132 C C . HIS B 1 277 ? -2.573 42.375 49.534 1.00 16.40 276 HIS B C 1
ATOM 4133 O O . HIS B 1 277 ? -1.843 41.460 49.933 1.00 17.66 276 HIS B O 1
ATOM 4140 N N . ALA B 1 278 ? -3.788 42.164 49.044 1.00 17.96 277 ALA B N 1
ATOM 4141 C CA . ALA B 1 278 ? -4.362 40.822 48.964 1.00 15.05 277 ALA B CA 1
ATOM 4142 C C . ALA B 1 278 ? -3.565 39.914 48.026 1.00 17.21 277 ALA B C 1
ATOM 4143 O O . ALA B 1 278 ? -3.524 38.697 48.217 1.00 18.13 277 ALA B O 1
ATOM 4145 N N . SER B 1 279 ? -2.921 40.513 47.024 1.00 14.46 278 SER B N 1
ATOM 4146 C CA . SER B 1 279 ? -2.162 39.739 46.036 1.00 14.59 278 SER B CA 1
ATOM 4147 C C . SER B 1 279 ? -0.681 39.581 46.423 1.00 15.84 278 SER B C 1
ATOM 4148 O O . SER B 1 279 ? 0.130 39.081 45.636 1.00 15.90 278 SER B O 1
ATOM 4151 N N . GLY B 1 280 ? -0.341 39.975 47.649 1.00 15.87 279 GLY B N 1
ATOM 4152 C CA . GLY B 1 280 ? 0.992 39.757 48.190 1.00 17.41 279 GLY B CA 1
ATOM 4153 C C . GLY B 1 280 ? 1.950 40.921 48.023 1.00 19.06 279 GLY B C 1
ATOM 4154 O O . GLY B 1 280 ? 3.125 40.819 48.377 1.00 18.41 279 GLY B O 1
ATOM 4155 N N . GLY B 1 281 ? 1.457 42.032 47.487 1.00 17.07 280 GLY B N 1
ATOM 4156 C CA . GLY B 1 281 ? 2.294 43.207 47.306 1.00 16.42 280 GLY B CA 1
ATOM 4157 C C . GLY B 1 281 ? 2.777 43.818 48.604 1.00 18.33 280 GLY B C 1
ATOM 4158 O O . GLY B 1 281 ? 2.044 43.828 49.596 1.00 21.95 280 GLY B O 1
ATOM 4159 N N . LYS B 1 282 ? 3.999 44.340 48.587 1.00 19.40 281 LYS B N 1
ATOM 4160 C CA . LYS B 1 282 ? 4.573 45.017 49.742 1.00 19.43 281 LYS B CA 1
ATOM 4161 C C . LYS B 1 282 ? 5.218 46.330 49.314 1.00 21.70 281 LYS B C 1
ATOM 4162 O O . LYS B 1 282 ? 5.822 46.334 48.189 1.00 21.31 281 LYS B O 1
ATOM 4169 N N . LYS C 1 5 ? -12.522 10.476 37.820 1.00 46.55 4 LYS C N 1
ATOM 4170 C CA . LYS C 1 5 ? -11.279 10.792 37.125 1.00 37.40 4 LYS C CA 1
ATOM 4171 C C . LYS C 1 5 ? -11.513 11.673 35.891 1.00 35.11 4 LYS C C 1
ATOM 4172 O O . LYS C 1 5 ? -10.616 11.828 35.058 1.00 35.86 4 LYS C O 1
ATOM 4174 N N . MET C 1 6 ? -12.707 12.248 35.769 1.00 34.61 5 MET C N 1
ATOM 4175 C CA . MET C 1 6 ? -13.015 13.074 34.598 1.00 30.71 5 MET C CA 1
ATOM 4176 C C . MET C 1 6 ? -12.749 14.556 34.804 1.00 26.26 5 MET C C 1
ATOM 4177 O O . MET C 1 6 ? -13.130 15.148 35.818 1.00 25.99 5 MET C O 1
ATOM 4182 N N . ALA C 1 7 ? -12.087 15.146 33.813 1.00 23.76 6 ALA C N 1
ATOM 4183 C CA . ALA C 1 7 ? -11.758 16.558 33.832 1.00 18.37 6 ALA C CA 1
ATOM 4184 C C . ALA C 1 7 ? -12.990 17.437 33.631 1.00 24.01 6 ALA C C 1
ATOM 4185 O O . ALA C 1 7 ? -14.038 16.978 33.172 1.00 25.22 6 ALA C O 1
ATOM 4187 N N . LYS C 1 8 ? -12.850 18.708 33.988 1.00 19.78 7 LYS C N 1
ATOM 4188 C CA . LYS C 1 8 ? -13.925 19.675 33.846 1.00 23.58 7 LYS C CA 1
ATOM 4189 C C . LYS C 1 8 ? -13.435 20.856 33.034 1.00 23.52 7 LYS C C 1
ATOM 4190 O O . LYS C 1 8 ? -12.238 21.132 33.008 1.00 20.78 7 LYS C O 1
ATOM 4196 N N . ASN C 1 9 ? -14.363 21.547 32.378 1.00 22.10 8 ASN C N 1
ATOM 4197 C CA . ASN C 1 9 ? -14.059 22.777 31.651 1.00 22.99 8 ASN C CA 1
ATOM 4198 C C . ASN C 1 9 ? -13.046 22.620 30.524 1.00 20.81 8 ASN C C 1
ATOM 4199 O O . ASN C 1 9 ? -12.388 23.597 30.145 1.00 20.78 8 ASN C O 1
ATOM 4204 N N . VAL C 1 10 ? -12.915 21.413 29.973 1.00 18.05 9 VAL C N 1
ATOM 4205 C CA . VAL C 1 10 ? -12.016 21.235 28.841 1.00 22.04 9 VAL C CA 1
ATOM 4206 C C . VAL C 1 10 ? -12.498 22.060 27.648 1.00 23.14 9 VAL C C 1
ATOM 4207 O O . VAL C 1 10 ? -11.690 22.579 26.874 1.00 23.29 9 VAL C O 1
ATOM 4211 N N . ASP C 1 11 ? -13.817 22.209 27.524 1.00 20.30 10 ASP C N 1
ATOM 4212 C CA . ASP C 1 11 ? -14.400 22.984 26.427 1.00 24.60 10 ASP C CA 1
ATOM 4213 C C . ASP C 1 11 ? -14.639 24.447 26.802 1.00 25.40 10 ASP C C 1
ATOM 4214 O O . ASP C 1 11 ? -15.375 25.163 26.111 1.00 22.34 10 ASP C O 1
ATOM 4219 N N . LYS C 1 12 ? -14.017 24.881 27.897 1.00 19.11 11 LYS C N 1
ATOM 4220 C CA . LYS C 1 12 ? -14.065 26.277 28.319 1.00 18.30 11 LYS C CA 1
ATOM 4221 C C . LYS C 1 12 ? -12.654 26.824 28.456 1.00 17.72 11 LYS C C 1
ATOM 4222 O O . LYS C 1 12 ? -12.212 27.100 29.571 1.00 18.13 11 LYS C O 1
ATOM 4228 N N . PRO C 1 13 ? -11.949 26.998 27.324 1.00 18.56 12 PRO C N 1
ATOM 4229 C CA . PRO C 1 13 ? -10.533 27.379 27.400 1.00 16.71 12 PRO C CA 1
ATOM 4230 C C . PRO C 1 13 ? -10.349 28.742 28.053 1.00 17.44 12 PRO C C 1
ATOM 4231 O O . PRO C 1 13 ? -11.078 29.695 27.746 1.00 17.25 12 PRO C O 1
ATOM 4235 N N . LEU C 1 14 ? -9.389 28.826 28.966 1.00 13.95 13 LEU C N 1
ATOM 4236 C CA . LEU C 1 14 ? -9.072 30.087 29.627 1.00 14.43 13 LEU C CA 1
ATOM 4237 C C . LEU C 1 14 ? -8.528 31.114 28.631 1.00 17.68 13 LEU C C 1
ATOM 4238 O O . LEU C 1 14 ? -8.671 32.322 28.842 1.00 16.77 13 LEU C O 1
ATOM 4243 N N . PHE C 1 15 ? -7.914 30.617 27.555 1.00 17.10 14 PHE C N 1
ATOM 4244 C CA . PHE C 1 15 ? -7.441 31.428 26.431 1.00 18.10 14 PHE C CA 1
ATOM 4245 C C . PHE C 1 15 ? -7.126 30.501 25.258 1.00 17.66 14 PHE C C 1
ATOM 4246 O O . PHE C 1 15 ? -7.035 29.280 25.433 1.00 15.87 14 PHE C O 1
ATOM 4254 N N . THR C 1 16 ? -6.971 31.071 24.064 1.00 13.36 15 THR C N 1
ATOM 4255 C CA . THR C 1 16 ? -6.568 30.298 22.902 1.00 16.70 15 THR C CA 1
ATOM 4256 C C . THR C 1 16 ? -5.369 30.983 22.270 1.00 16.45 15 THR C C 1
ATOM 4257 O O . THR C 1 16 ? -5.407 32.192 22.024 1.00 18.30 15 THR C O 1
ATOM 4261 N N . ALA C 1 17 ? -4.300 30.222 22.047 1.00 17.44 16 ALA C N 1
ATOM 4262 C CA . ALA C 1 17 ? -3.124 30.735 21.344 1.00 15.59 16 ALA C CA 1
ATOM 4263 C C . ALA C 1 17 ? -3.075 30.111 19.960 1.00 16.87 16 ALA C C 1
ATOM 4264 O O . ALA C 1 17 ? -3.258 28.903 19.809 1.00 15.01 16 ALA C O 1
ATOM 4266 N N . THR C 1 18 ? -2.798 30.920 18.943 1.00 15.50 17 THR C N 1
ATOM 4267 C CA . THR C 1 18 ? -2.847 30.423 17.573 1.00 16.63 17 THR C CA 1
ATOM 4268 C C . THR C 1 18 ? -1.538 30.674 16.838 1.00 14.84 17 THR C C 1
ATOM 4269 O O . THR C 1 18 ? -0.948 31.757 16.951 1.00 17.38 17 THR C O 1
ATOM 4273 N N . PHE C 1 19 ? -1.085 29.670 16.098 1.00 14.56 18 PHE C N 1
ATOM 4274 C CA . PHE C 1 19 ? 0.103 29.802 15.248 1.00 14.56 18 PHE C CA 1
ATOM 4275 C C . PHE C 1 19 ? -0.121 29.211 13.863 1.00 15.65 18 PHE C C 1
ATOM 4276 O O . PHE C 1 19 ? -0.619 28.097 13.718 1.00 14.51 18 PHE C O 1
ATOM 4284 N N . ASN C 1 20 ? 0.274 29.975 12.847 1.00 15.73 19 ASN C N 1
ATOM 4285 C CA . ASN C 1 20 ? 0.306 29.520 11.464 1.00 18.09 19 ASN C CA 1
ATOM 4286 C C . ASN C 1 20 ? 1.646 28.816 11.212 1.00 14.06 19 ASN C C 1
ATOM 4287 O O . ASN C 1 20 ? 2.702 29.421 11.355 1.00 16.99 19 ASN C O 1
ATOM 4292 N N . VAL C 1 21 ? 1.610 27.534 10.856 1.00 14.80 20 VAL C N 1
ATOM 4293 C CA . VAL C 1 21 ? 2.842 26.747 10.759 1.00 15.56 20 VAL C CA 1
ATOM 4294 C C . VAL C 1 21 ? 3.791 27.255 9.670 1.00 15.55 20 VAL C C 1
ATOM 4295 O O . VAL C 1 21 ? 4.971 26.910 9.655 1.00 17.39 20 VAL C O 1
ATOM 4299 N N . GLN C 1 22 ? 3.266 28.094 8.777 1.00 16.19 21 GLN C N 1
ATOM 4300 C CA . GLN C 1 22 ? 4.076 28.710 7.724 1.00 17.03 21 GLN C CA 1
ATOM 4301 C C . GLN C 1 22 ? 4.673 30.054 8.117 1.00 19.96 21 GLN C C 1
ATOM 4302 O O . GLN C 1 22 ? 5.416 30.659 7.332 1.00 21.00 21 GLN C O 1
ATOM 4308 N N . ALA C 1 23 ? 4.374 30.512 9.331 1.00 15.71 22 ALA C N 1
ATOM 4309 C CA . ALA C 1 23 ? 4.725 31.875 9.745 1.00 16.06 22 ALA C CA 1
ATOM 4310 C C . ALA C 1 23 ? 6.183 32.005 10.157 1.00 16.15 22 ALA C C 1
ATOM 4311 O O . ALA C 1 23 ? 6.894 31.009 10.275 1.00 16.00 22 ALA C O 1
ATOM 4313 N N . SER C 1 24 ? 6.626 33.242 10.368 1.00 15.77 23 SER C N 1
ATOM 4314 C CA . SER C 1 24 ? 8.042 33.509 10.611 1.00 13.20 23 SER C CA 1
ATOM 4315 C C . SER C 1 24 ? 8.518 32.988 11.957 1.00 16.38 23 SER C C 1
ATOM 4316 O O . SER C 1 24 ? 7.720 32.727 12.864 1.00 15.02 23 SER C O 1
ATOM 4319 N N . SER C 1 25 ? 9.833 32.851 12.074 1.00 15.82 24 SER C N 1
ATOM 4320 C CA . SER C 1 25 ? 10.470 32.533 13.346 1.00 17.02 24 SER C CA 1
ATOM 4321 C C . SER C 1 25 ? 10.073 33.548 14.411 1.00 16.68 24 SER C C 1
ATOM 4322 O O . SER C 1 25 ? 9.785 33.187 15.554 1.00 16.99 24 SER C O 1
ATOM 4325 N N . ALA C 1 26 ? 10.062 34.826 14.047 1.00 16.65 25 ALA C N 1
ATOM 4326 C CA . ALA C 1 26 ? 9.635 35.849 14.995 1.00 17.93 25 ALA C CA 1
ATOM 4327 C C . ALA C 1 26 ? 8.201 35.630 15.476 1.00 16.67 25 ALA C C 1
ATOM 4328 O O . ALA C 1 26 ? 7.920 35.789 16.668 1.00 16.10 25 ALA C O 1
ATOM 4330 N N . ASP C 1 27 ? 7.289 35.283 14.566 1.00 15.69 26 ASP C N 1
ATOM 4331 C CA . ASP C 1 27 ? 5.901 35.041 14.971 1.00 14.73 26 ASP C CA 1
ATOM 4332 C C . ASP C 1 27 ? 5.787 33.802 15.864 1.00 14.54 26 ASP C C 1
ATOM 4333 O O . ASP C 1 27 ? 4.922 33.740 16.737 1.00 15.03 26 ASP C O 1
ATOM 4338 N N . TYR C 1 28 ? 6.654 32.819 15.647 1.00 13.97 27 TYR C N 1
ATOM 4339 C CA . TYR C 1 28 ? 6.663 31.646 16.522 1.00 13.44 27 TYR C CA 1
ATOM 4340 C C . TYR C 1 28 ? 7.082 32.056 17.940 1.00 12.97 27 TYR C C 1
ATOM 4341 O O . TYR C 1 28 ? 6.453 31.663 18.937 1.00 12.54 27 TYR C O 1
ATOM 4350 N N . ALA C 1 29 ? 8.149 32.848 18.034 1.00 12.63 28 ALA C N 1
ATOM 4351 C CA . ALA C 1 29 ? 8.624 33.332 19.332 1.00 13.27 28 ALA C CA 1
ATOM 4352 C C . ALA C 1 29 ? 7.532 34.110 20.064 1.00 13.68 28 ALA C C 1
ATOM 4353 O O . ALA C 1 29 ? 7.335 33.930 21.276 1.00 14.02 28 ALA C O 1
ATOM 4355 N N . THR C 1 30 ? 6.818 34.973 19.341 1.00 14.12 29 THR C N 1
ATOM 4356 C CA . THR C 1 30 ? 5.721 35.742 19.942 1.00 15.37 29 THR C CA 1
ATOM 4357 C C . THR C 1 30 ? 4.606 34.819 20.464 1.00 13.94 29 THR C C 1
ATOM 4358 O O . THR C 1 30 ? 4.055 35.031 21.545 1.00 14.75 29 THR C O 1
ATOM 4362 N N . PHE C 1 31 ? 4.288 33.802 19.675 1.00 13.76 30 PHE C N 1
ATOM 4363 C CA . PHE C 1 31 ? 3.275 32.807 20.015 1.00 12.06 30 PHE C CA 1
ATOM 4364 C C . PHE C 1 31 ? 3.632 32.111 21.327 1.00 14.47 30 PHE C C 1
ATOM 4365 O O . PHE C 1 31 ? 2.798 32.035 22.240 1.00 12.39 30 PHE C O 1
ATOM 4373 N N . ILE C 1 32 ? 4.872 31.629 21.435 1.00 12.44 31 ILE C N 1
ATOM 4374 C CA . ILE C 1 32 ? 5.308 30.932 22.651 1.00 13.02 31 ILE C CA 1
ATOM 4375 C C . ILE C 1 32 ? 5.317 31.869 23.858 1.00 12.69 31 ILE C C 1
ATOM 4376 O O . ILE C 1 32 ? 4.844 31.507 24.935 1.00 11.80 31 ILE C O 1
ATOM 4381 N N . ALA C 1 33 ? 5.854 33.080 23.686 1.00 13.33 32 ALA C N 1
ATOM 4382 C CA . ALA C 1 33 ? 5.858 34.070 24.763 1.00 14.64 32 ALA C CA 1
ATOM 4383 C C . ALA C 1 33 ? 4.448 34.368 25.275 1.00 13.39 32 ALA C C 1
ATOM 4384 O O . ALA C 1 33 ? 4.234 34.559 26.478 1.00 14.51 32 ALA C O 1
ATOM 4386 N N . GLY C 1 34 ? 3.483 34.408 24.356 1.00 14.22 33 GLY C N 1
ATOM 4387 C CA . GLY C 1 34 ? 2.103 34.712 24.704 1.00 13.14 33 GLY C CA 1
ATOM 4388 C C . GLY C 1 34 ? 1.475 33.619 25.552 1.00 14.56 33 GLY C C 1
ATOM 4389 O O . GLY C 1 34 ? 0.702 33.914 26.469 1.00 14.72 33 GLY C O 1
ATOM 4390 N N . ILE C 1 35 ? 1.793 32.365 25.242 1.00 12.54 34 ILE C N 1
ATOM 4391 C CA . ILE C 1 35 ? 1.319 31.249 26.065 1.00 11.92 34 ILE C CA 1
ATOM 4392 C C . ILE C 1 35 ? 1.849 31.368 27.494 1.00 11.00 34 ILE C C 1
ATOM 4393 O O . ILE C 1 35 ? 1.084 31.262 28.456 1.00 12.54 34 ILE C O 1
ATOM 4398 N N . ARG C 1 36 ? 3.154 31.606 27.634 1.00 11.79 35 ARG C N 1
ATOM 4399 C CA . ARG C 1 36 ? 3.749 31.754 28.958 1.00 13.49 35 ARG C CA 1
ATOM 4400 C C . ARG C 1 36 ? 3.074 32.903 29.705 1.00 13.79 35 ARG C C 1
ATOM 4401 O O . ARG C 1 36 ? 2.737 32.782 30.886 1.00 12.09 35 ARG C O 1
ATOM 4409 N N . ASN C 1 37 ? 2.854 34.011 29.003 1.00 12.06 36 ASN C N 1
ATOM 4410 C CA . ASN C 1 37 ? 2.302 35.197 29.645 1.00 13.04 36 ASN C CA 1
ATOM 4411 C C . ASN C 1 37 ? 0.880 34.961 30.155 1.00 14.81 36 ASN C C 1
ATOM 4412 O O . ASN C 1 37 ? 0.520 35.403 31.241 1.00 15.37 36 ASN C O 1
ATOM 4417 N N . LYS C 1 38 ? 0.081 34.231 29.391 1.00 14.49 37 LYS C N 1
ATOM 4418 C CA . LYS C 1 38 ? -1.306 33.999 29.789 1.00 13.64 37 LYS C CA 1
ATOM 4419 C C . LYS C 1 38 ? -1.435 32.909 30.839 1.00 15.18 37 LYS C C 1
ATOM 4420 O O . LYS C 1 38 ? -2.441 32.848 31.555 1.00 15.94 37 LYS C O 1
ATOM 4426 N N . LEU C 1 39 ? -0.409 32.070 30.951 1.00 11.80 38 LEU C N 1
ATOM 4427 C CA . LEU C 1 39 ? -0.412 30.975 31.939 1.00 11.79 38 LEU C CA 1
ATOM 4428 C C . LEU C 1 39 ? 0.027 31.406 33.329 1.00 13.40 38 LEU C C 1
ATOM 4429 O O . LEU C 1 39 ? -0.259 30.724 34.320 1.00 12.05 38 LEU C O 1
ATOM 4434 N N . ARG C 1 40 ? 0.726 32.530 33.408 1.00 13.41 39 ARG C N 1
ATOM 4435 C CA . ARG C 1 40 ? 1.462 32.868 34.622 1.00 13.84 39 ARG C CA 1
ATOM 4436 C C . ARG C 1 40 ? 0.572 33.162 35.819 1.00 12.64 39 ARG C C 1
ATOM 4437 O O . ARG C 1 40 ? -0.587 33.585 35.680 1.00 13.42 39 ARG C O 1
ATOM 4445 N N . ASN C 1 41 ? 1.122 32.917 36.998 1.00 9.98 40 ASN C N 1
ATOM 4446 C CA . ASN C 1 41 ? 0.538 33.451 38.222 1.00 12.80 40 ASN C CA 1
ATOM 4447 C C . ASN C 1 41 ? 1.079 34.868 38.353 1.00 12.93 40 ASN C C 1
ATOM 4448 O O . ASN C 1 41 ? 2.255 35.049 38.648 1.00 12.71 40 ASN C O 1
ATOM 4453 N N . PRO C 1 42 ? 0.225 35.884 38.136 1.00 13.82 41 PRO C N 1
ATOM 4454 C CA . PRO C 1 42 ? 0.695 37.276 38.157 1.00 17.12 41 PRO C CA 1
ATOM 4455 C C . PRO C 1 42 ? 1.308 37.654 39.505 1.00 15.60 41 PRO C C 1
ATOM 4456 O O . PRO C 1 42 ? 2.087 38.600 39.579 1.00 15.42 41 PRO C O 1
ATOM 4460 N N . ALA C 1 43 ? 0.968 36.901 40.552 1.00 13.94 42 ALA C N 1
ATOM 4461 C CA . ALA C 1 43 ? 1.489 37.171 41.891 1.00 12.11 42 ALA C CA 1
ATOM 4462 C C . ALA C 1 43 ? 2.777 36.418 42.238 1.00 16.57 42 ALA C C 1
ATOM 4463 O O . ALA C 1 43 ? 3.308 36.566 43.340 1.00 15.61 42 ALA C O 1
ATOM 4465 N N . HIS C 1 44 ? 3.298 35.629 41.302 1.00 13.05 43 HIS C N 1
ATOM 4466 C CA . HIS C 1 44 ? 4.454 34.788 41.606 1.00 13.06 43 HIS C CA 1
ATOM 4467 C C . HIS C 1 44 ? 5.380 34.611 40.416 1.00 12.02 43 HIS C C 1
ATOM 4468 O O . HIS C 1 44 ? 5.111 33.788 39.540 1.00 12.82 43 HIS C O 1
ATOM 4475 N N . PHE C 1 45 ? 6.455 35.400 40.380 1.00 12.71 44 PHE C N 1
ATOM 4476 C CA . PHE C 1 45 ? 7.553 35.193 39.429 1.00 13.25 44 PHE C CA 1
ATOM 4477 C C . PHE C 1 45 ? 8.792 34.725 40.190 1.00 17.07 44 PHE C C 1
ATOM 4478 O O . PHE C 1 45 ? 8.901 34.934 41.406 1.00 15.23 44 PHE C O 1
ATOM 4486 N N . SER C 1 46 ? 9.729 34.103 39.476 1.00 14.22 45 SER C N 1
ATOM 4487 C CA . SER C 1 46 ? 11.033 33.765 40.042 1.00 14.37 45 SER C CA 1
ATOM 4488 C C . SER C 1 46 ? 12.115 34.268 39.094 1.00 16.72 45 SER C C 1
ATOM 4489 O O . SER C 1 46 ? 12.179 33.834 37.937 1.00 12.62 45 SER C O 1
ATOM 4492 N N . HIS C 1 47 ? 12.967 35.175 39.577 1.00 14.31 46 HIS C N 1
ATOM 4493 C CA . HIS C 1 47 ? 14.017 35.766 38.733 1.00 14.66 46 HIS C CA 1
ATOM 4494 C C . HIS C 1 47 ? 13.431 36.315 37.431 1.00 14.06 46 HIS C C 1
ATOM 4495 O O . HIS C 1 47 ? 13.993 36.137 36.344 1.00 16.79 46 HIS C O 1
ATOM 4502 N N . ASN C 1 48 ? 12.286 36.975 37.563 1.00 12.91 47 ASN C N 1
ATOM 4503 C CA . ASN C 1 48 ? 11.536 37.530 36.439 1.00 15.60 47 ASN C CA 1
ATOM 4504 C C . ASN C 1 48 ? 11.101 36.505 35.380 1.00 14.67 47 ASN C C 1
ATOM 4505 O O . ASN C 1 48 ? 10.814 36.865 34.240 1.00 14.67 47 ASN C O 1
ATOM 4510 N N . ARG C 1 49 ? 11.030 35.234 35.770 1.00 12.81 48 ARG C N 1
ATOM 4511 C CA . ARG C 1 49 ? 10.394 34.226 34.925 1.00 12.30 48 ARG C CA 1
ATOM 4512 C C . ARG C 1 49 ? 9.038 33.895 35.529 1.00 11.72 48 ARG C C 1
ATOM 4513 O O . ARG C 1 49 ? 8.887 33.847 36.749 1.00 11.90 48 ARG C O 1
ATOM 4521 N N . PRO C 1 50 ? 8.037 33.672 34.676 1.00 11.98 49 PRO C N 1
ATOM 4522 C CA . PRO C 1 50 ? 6.715 33.346 35.210 1.00 11.42 49 PRO C CA 1
ATOM 4523 C C . PRO C 1 50 ? 6.683 31.978 35.897 1.00 11.97 49 PRO C C 1
ATOM 4524 O O . PRO C 1 50 ? 7.426 31.061 35.508 1.00 11.32 49 PRO C O 1
ATOM 4528 N N . VAL C 1 51 ? 5.841 31.854 36.925 1.00 10.31 50 VAL C N 1
ATOM 4529 C CA . VAL C 1 51 ? 5.576 30.566 37.569 1.00 10.19 50 VAL C CA 1
ATOM 4530 C C . VAL C 1 51 ? 4.097 30.251 37.389 1.00 11.43 50 VAL C C 1
ATOM 4531 O O . VAL C 1 51 ? 3.248 31.133 37.532 1.00 12.62 50 VAL C O 1
ATOM 4535 N N . LEU C 1 52 ? 3.792 29.009 37.033 1.00 9.61 51 LEU C N 1
ATOM 4536 C CA . LEU C 1 52 ? 2.405 28.560 36.964 1.00 10.08 51 LEU C CA 1
ATOM 4537 C C . LEU C 1 52 ? 1.791 28.617 38.351 1.00 10.95 51 LEU C C 1
ATOM 4538 O O . LEU C 1 52 ? 2.497 28.483 39.347 1.00 13.04 51 LEU C O 1
ATOM 4543 N N . PRO C 1 53 ? 0.468 28.812 38.419 1.00 12.16 52 PRO C N 1
ATOM 4544 C CA . PRO C 1 53 ? -0.221 28.633 39.704 1.00 11.80 52 PRO C CA 1
ATOM 4545 C C . PRO C 1 53 ? -0.141 27.163 40.103 1.00 12.36 52 PRO C C 1
ATOM 4546 O O . PRO C 1 53 ? 0.060 26.296 39.241 1.00 12.52 52 PRO C O 1
ATOM 4550 N N . PRO C 1 54 ? -0.296 26.866 41.399 1.00 11.91 53 PRO C N 1
ATOM 4551 C CA . PRO C 1 54 ? -0.329 25.462 41.818 1.00 12.04 53 PRO C CA 1
ATOM 4552 C C . PRO C 1 54 ? -1.500 24.726 41.184 1.00 14.12 53 PRO C C 1
ATOM 4553 O O . PRO C 1 54 ? -2.472 25.339 40.715 1.00 12.10 53 PRO C O 1
ATOM 4557 N N . VAL C 1 55 ? -1.402 23.402 41.170 1.00 12.99 54 VAL C N 1
ATOM 4558 C CA . VAL C 1 55 ? -2.522 22.550 40.800 1.00 14.09 54 VAL C CA 1
ATOM 4559 C C . VAL C 1 55 ? -3.559 22.638 41.923 1.00 18.90 54 VAL C C 1
ATOM 4560 O O . VAL C 1 55 ? -3.207 22.534 43.095 1.00 18.41 54 VAL C O 1
ATOM 4564 N N . GLU C 1 56 ? -4.822 22.858 41.563 1.00 14.02 55 GLU C N 1
ATOM 4565 C CA . GLU C 1 56 ? -5.887 23.015 42.548 1.00 21.68 55 GLU C CA 1
ATOM 4566 C C . GLU C 1 56 ? -6.096 21.688 43.258 1.00 26.90 55 GLU C C 1
ATOM 4567 O O . GLU C 1 56 ? -6.232 20.647 42.611 1.00 24.18 55 GLU C O 1
ATOM 4573 N N . PRO C 1 57 ? -6.113 21.713 44.597 1.00 28.00 56 PRO C N 1
ATOM 4574 C CA . PRO C 1 57 ? -6.328 20.453 45.313 1.00 28.96 56 PRO C CA 1
ATOM 4575 C C . PRO C 1 57 ? -7.808 20.056 45.356 1.00 31.74 56 PRO C C 1
ATOM 4576 O O . PRO C 1 57 ? -8.683 20.919 45.216 1.00 34.09 56 PRO C O 1
ATOM 4580 N N . ASN C 1 58 ? -8.063 18.758 45.511 1.00 31.14 57 ASN C N 1
ATOM 4581 C CA . ASN C 1 58 ? -9.412 18.212 45.734 1.00 29.40 57 ASN C CA 1
ATOM 4582 C C . ASN C 1 58 ? -10.385 18.228 44.550 1.00 36.98 57 ASN C C 1
ATOM 4583 O O . ASN C 1 58 ? -11.560 17.891 44.708 1.00 42.22 57 ASN C O 1
ATOM 4588 N N . VAL C 1 59 ? -9.914 18.631 43.376 1.00 31.96 58 VAL C N 1
ATOM 4589 C CA . VAL C 1 59 ? -10.738 18.560 42.175 1.00 28.48 58 VAL C CA 1
ATOM 4590 C C . VAL C 1 59 ? -9.934 17.938 41.033 1.00 27.38 58 VAL C C 1
ATOM 4591 O O . VAL C 1 59 ? -8.702 18.000 41.034 1.00 25.24 58 VAL C O 1
ATOM 4595 N N . PRO C 1 60 ? -10.629 17.308 40.068 1.00 25.93 59 PRO C N 1
ATOM 4596 C CA . PRO C 1 60 ? -9.980 16.824 38.844 1.00 24.79 59 PRO C CA 1
ATOM 4597 C C . PRO C 1 60 ? -9.480 18.029 38.053 1.00 19.50 59 PRO C C 1
ATOM 4598 O O . PRO C 1 60 ? -9.873 19.145 38.388 1.00 20.03 59 PRO C O 1
ATOM 4602 N N . PRO C 1 61 ? -8.640 17.813 37.027 1.00 20.17 60 PRO C N 1
ATOM 4603 C CA . PRO C 1 61 ? -8.132 18.956 36.255 1.00 17.52 60 PRO C CA 1
ATOM 4604 C C . PRO C 1 61 ? -9.277 19.789 35.680 1.00 15.69 60 PRO C C 1
ATOM 4605 O O . PRO C 1 61 ? -10.041 19.288 34.857 1.00 16.18 60 PRO C O 1
ATOM 4609 N N . SER C 1 62 ? -9.361 21.049 36.099 1.00 17.54 61 SER C N 1
ATOM 4610 C CA . SER C 1 62 ? -10.479 21.921 35.748 1.00 15.16 61 SER C CA 1
ATOM 4611 C C . SER C 1 62 ? -10.057 23.214 35.063 1.00 17.84 61 SER C C 1
ATOM 4612 O O . SER C 1 62 ? -10.893 24.091 34.829 1.00 17.86 61 SER C O 1
ATOM 4615 N N . ARG C 1 63 ? -8.769 23.341 34.749 1.00 15.61 62 ARG C N 1
ATOM 4616 C CA . ARG C 1 63 ? -8.267 24.560 34.113 1.00 13.88 62 ARG C CA 1
ATOM 4617 C C . ARG C 1 63 ? -7.522 24.183 32.844 1.00 13.71 62 ARG C C 1
ATOM 4618 O O . ARG C 1 63 ? -6.503 23.484 32.895 1.00 13.56 62 ARG C O 1
ATOM 4626 N N . TRP C 1 64 ? -8.045 24.648 31.715 1.00 13.52 63 TRP C N 1
ATOM 4627 C CA . TRP C 1 64 ? -7.552 24.240 30.409 1.00 13.97 63 TRP C CA 1
ATOM 4628 C C . TRP C 1 64 ? -7.352 25.466 29.531 1.00 13.35 63 TRP C C 1
ATOM 4629 O O . TRP C 1 64 ? -7.975 26.511 29.770 1.00 15.70 63 TRP C O 1
ATOM 4640 N N . PHE C 1 65 ? -6.480 25.344 28.531 1.00 15.10 64 PHE C N 1
ATOM 4641 C CA . PHE C 1 65 ? -6.411 26.330 27.456 1.00 12.37 64 PHE C CA 1
ATOM 4642 C C . PHE C 1 65 ? -6.313 25.618 26.124 1.00 14.90 64 PHE C C 1
ATOM 4643 O O . PHE C 1 65 ? -6.107 24.402 26.077 1.00 12.50 64 PHE C O 1
ATOM 4651 N N . HIS C 1 66 ? -6.492 26.364 25.039 1.00 14.31 65 HIS C N 1
ATOM 4652 C CA . HIS C 1 66 ? -6.378 25.793 23.707 1.00 15.44 65 HIS C CA 1
ATOM 4653 C C . HIS C 1 66 ? -5.196 26.356 22.934 1.00 12.71 65 HIS C C 1
ATOM 4654 O O . HIS C 1 66 ? -4.832 27.528 23.078 1.00 12.84 65 HIS C O 1
ATOM 4661 N N . VAL C 1 67 ? -4.608 25.506 22.101 1.00 13.14 66 VAL C N 1
ATOM 4662 C CA . VAL C 1 67 ? -3.665 25.962 21.089 1.00 13.77 66 VAL C CA 1
ATOM 4663 C C . VAL C 1 67 ? -4.233 25.550 19.745 1.00 12.69 66 VAL C C 1
ATOM 4664 O O . VAL C 1 67 ? -4.676 24.422 19.574 1.00 13.56 66 VAL C O 1
ATOM 4668 N N . VAL C 1 68 ? -4.233 26.478 18.792 1.00 13.81 67 VAL C N 1
ATOM 4669 C CA . VAL C 1 68 ? -4.699 26.182 17.445 1.00 14.57 67 VAL C CA 1
ATOM 4670 C C . VAL C 1 68 ? -3.528 26.315 16.491 1.00 15.39 67 VAL C C 1
ATOM 4671 O O . VAL C 1 68 ? -2.903 27.381 16.416 1.00 16.77 67 VAL C O 1
ATOM 4675 N N . LEU C 1 69 ? -3.218 25.234 15.779 1.00 13.39 68 LEU C N 1
ATOM 4676 C CA . LEU C 1 69 ? -2.159 25.245 14.780 1.00 14.28 68 LEU C CA 1
ATOM 4677 C C . LEU C 1 69 ? -2.774 25.173 13.390 1.00 15.49 68 LEU C C 1
ATOM 4678 O O . LEU C 1 69 ? -3.508 24.226 13.071 1.00 16.75 68 LEU C O 1
ATOM 4683 N N . LYS C 1 70 ? -2.464 26.168 12.562 1.00 17.44 69 LYS C N 1
ATOM 4684 C CA . LYS C 1 70 ? -3.051 26.262 11.221 1.00 17.78 69 LYS C CA 1
ATOM 4685 C C . LYS C 1 70 ? -2.050 25.952 10.111 1.00 22.68 69 LYS C C 1
ATOM 4686 O O . LYS C 1 70 ? -0.935 26.463 10.113 1.00 21.11 69 LYS C O 1
ATOM 4692 N N . ALA C 1 71 ? -2.462 25.123 9.155 1.00 23.03 70 ALA C N 1
ATOM 4693 C CA . ALA C 1 71 ? -1.620 24.758 8.013 1.00 26.10 70 ALA C CA 1
ATOM 4694 C C . ALA C 1 71 ? -1.228 25.973 7.173 1.00 23.66 70 ALA C C 1
ATOM 4695 O O . ALA C 1 71 ? -0.191 25.965 6.500 1.00 28.15 70 ALA C O 1
ATOM 4697 N N . SER C 1 72 ? -2.069 27.004 7.222 1.00 26.07 71 SER C N 1
ATOM 4698 C CA . SER C 1 72 ? -1.895 28.229 6.448 1.00 27.25 71 SER C CA 1
ATOM 4699 C C . SER C 1 72 ? -2.828 29.280 7.052 1.00 28.72 71 SER C C 1
ATOM 4700 O O . SER C 1 72 ? -3.702 28.937 7.855 1.00 29.56 71 SER C O 1
ATOM 4703 N N . PRO C 1 73 ? -2.654 30.567 6.685 1.00 26.62 72 PRO C N 1
ATOM 4704 C CA . PRO C 1 73 ? -3.522 31.602 7.263 1.00 30.07 72 PRO C CA 1
ATOM 4705 C C . PRO C 1 73 ? -5.006 31.376 6.975 1.00 30.14 72 PRO C C 1
ATOM 4706 O O . PRO C 1 73 ? -5.847 31.902 7.703 1.00 32.53 72 PRO C O 1
ATOM 4710 N N . THR C 1 74 ? -5.319 30.583 5.951 1.00 31.76 73 THR C N 1
ATOM 4711 C CA . THR C 1 74 ? -6.713 30.385 5.545 1.00 37.47 73 THR C CA 1
ATOM 4712 C C . THR C 1 74 ? -7.264 28.995 5.874 1.00 38.18 73 THR C C 1
ATOM 4713 O O . THR C 1 74 ? -8.389 28.664 5.491 1.00 38.27 73 THR C O 1
ATOM 4717 N N . SER C 1 75 ? -6.479 28.188 6.583 1.00 33.82 74 SER C N 1
ATOM 4718 C CA . SER C 1 75 ? -6.915 26.843 6.960 1.00 30.13 74 SER C CA 1
ATOM 4719 C C . SER C 1 75 ? -7.606 26.836 8.320 1.00 34.31 74 SER C C 1
ATOM 4720 O O . SER C 1 75 ? -7.338 27.690 9.167 1.00 33.81 74 SER C O 1
ATOM 4723 N N . ALA C 1 76 ? -8.504 25.875 8.526 1.00 32.87 75 ALA C N 1
ATOM 4724 C CA . ALA C 1 76 ? -9.080 25.657 9.847 1.00 31.80 75 ALA C CA 1
ATOM 4725 C C . ALA C 1 76 ? -8.030 24.922 10.667 1.00 29.55 75 ALA C C 1
ATOM 4726 O O . ALA C 1 76 ? -7.422 23.968 10.186 1.00 34.92 75 ALA C O 1
ATOM 4728 N N . GLY C 1 77 ? -7.812 25.354 11.899 1.00 29.37 76 GLY C N 1
ATOM 4729 C CA . GLY C 1 77 ? -6.691 24.829 12.659 1.00 25.93 76 GLY C CA 1
ATOM 4730 C C . GLY C 1 77 ? -6.943 23.491 13.328 1.00 24.17 76 GLY C C 1
ATOM 4731 O O . GLY C 1 77 ? -8.094 23.088 13.508 1.00 24.88 76 GLY C O 1
ATOM 4732 N N . LEU C 1 78 ? -5.854 22.795 13.669 1.00 15.79 77 LEU C N 1
ATOM 4733 C CA . LEU C 1 78 ? -5.909 21.688 14.617 1.00 15.22 77 LEU C CA 1
ATOM 4734 C C . LEU C 1 78 ? -5.950 22.287 16.024 1.00 18.44 77 LEU C C 1
ATOM 4735 O O . LEU C 1 78 ? -5.067 23.057 16.396 1.00 16.73 77 LEU C O 1
ATOM 4740 N N . THR C 1 79 ? -6.968 21.947 16.809 1.00 16.40 78 THR C N 1
ATOM 4741 C CA . THR C 1 79 ? -7.081 22.473 18.172 1.00 15.18 78 THR C CA 1
ATOM 4742 C C . THR C 1 79 ? -6.498 21.498 19.191 1.00 15.77 78 THR C C 1
ATOM 4743 O O . THR C 1 79 ? -6.823 20.310 19.174 1.00 16.28 78 THR C O 1
ATOM 4747 N N . LEU C 1 80 ? -5.642 22.006 20.076 1.00 14.57 79 LEU C N 1
ATOM 4748 C CA . LEU C 1 80 ? -5.070 21.210 21.163 1.00 15.68 79 LEU C CA 1
ATOM 4749 C C . LEU C 1 80 ? -5.678 21.613 22.507 1.00 12.87 79 LEU C C 1
ATOM 4750 O O . LEU C 1 80 ? -5.834 22.805 22.798 1.00 14.90 79 LEU C O 1
ATOM 4755 N N . ALA C 1 81 ? -6.021 20.624 23.335 1.00 13.66 80 ALA C N 1
ATOM 4756 C CA . ALA C 1 81 ? -6.491 20.885 24.697 1.00 14.79 80 ALA C CA 1
ATOM 4757 C C . ALA C 1 81 ? -5.362 20.569 25.673 1.00 14.34 80 ALA C C 1
ATOM 4758 O O . ALA C 1 81 ? -4.901 19.421 25.745 1.00 13.16 80 ALA C O 1
ATOM 4760 N N . ILE C 1 82 ? -4.910 21.595 26.389 1.00 11.40 81 ILE C N 1
ATOM 4761 C CA . ILE C 1 82 ? -3.730 21.499 27.258 1.00 11.44 81 ILE C CA 1
ATOM 4762 C C . ILE C 1 82 ? -4.094 22.005 28.653 1.00 11.87 81 ILE C C 1
ATOM 4763 O O . ILE C 1 82 ? -4.793 23.006 28.791 1.00 13.30 81 ILE C O 1
ATOM 4768 N N . ARG C 1 83 ? -3.607 21.344 29.700 1.00 11.87 82 ARG C N 1
ATOM 4769 C CA . ARG C 1 83 ? -3.881 21.802 31.057 1.00 12.97 82 ARG C CA 1
ATOM 4770 C C . ARG C 1 83 ? -3.146 23.108 31.357 1.00 12.37 82 ARG C C 1
ATOM 4771 O O . ARG C 1 83 ? -1.981 23.268 30.986 1.00 11.44 82 ARG C O 1
ATOM 4779 N N . ALA C 1 84 ? -3.824 24.028 32.042 1.00 11.41 83 ALA C N 1
ATOM 4780 C CA . ALA C 1 84 ? -3.252 25.334 32.370 1.00 12.19 83 ALA C CA 1
ATOM 4781 C C . ALA C 1 84 ? -2.477 25.331 33.687 1.00 12.52 83 ALA C C 1
ATOM 4782 O O . ALA C 1 84 ? -1.967 26.370 34.097 1.00 15.24 83 ALA C O 1
ATOM 4784 N N . ASP C 1 85 ? -2.422 24.186 34.366 1.00 13.62 84 ASP C N 1
ATOM 4785 C CA . ASP C 1 85 ? -1.665 24.095 35.616 1.00 14.18 84 ASP C CA 1
ATOM 4786 C C . ASP C 1 85 ? -0.305 23.423 35.443 1.00 11.52 84 ASP C C 1
ATOM 4787 O O . ASP C 1 85 ? 0.645 23.758 36.142 1.00 12.62 84 ASP C O 1
ATOM 4792 N N . ASN C 1 86 ? -0.190 22.515 34.480 1.00 11.58 85 ASN C N 1
ATOM 4793 C CA . ASN C 1 86 ? 1.078 21.823 34.251 1.00 10.95 85 ASN C CA 1
ATOM 4794 C C . ASN C 1 86 ? 1.473 21.665 32.786 1.00 12.50 85 ASN C C 1
ATOM 4795 O O . ASN C 1 86 ? 2.470 21.008 32.473 1.00 12.90 85 ASN C O 1
ATOM 4800 N N . ILE C 1 87 ? 0.692 22.282 31.898 1.00 10.38 86 ILE C N 1
ATOM 4801 C CA . ILE C 1 87 ? 0.966 22.297 30.460 1.00 11.09 86 ILE C CA 1
ATOM 4802 C C . ILE C 1 87 ? 1.002 20.892 29.843 1.00 12.42 86 ILE C C 1
ATOM 4803 O O . ILE C 1 87 ? 1.672 20.651 28.842 1.00 13.69 86 ILE C O 1
ATOM 4808 N N . TYR C 1 88 ? 0.240 19.963 30.421 1.00 12.79 87 TYR C N 1
ATOM 4809 C CA . TYR C 1 88 ? 0.112 18.640 29.825 1.00 14.00 87 TYR C CA 1
ATOM 4810 C C . TYR C 1 88 ? -0.859 18.660 28.651 1.00 12.09 87 TYR C C 1
ATOM 4811 O O . TYR C 1 88 ? -2.007 19.093 28.795 1.00 13.34 87 TYR C O 1
ATOM 4820 N N . LEU C 1 89 ? -0.420 18.157 27.502 1.00 15.10 88 LEU C N 1
ATOM 4821 C CA . LEU C 1 89 ? -1.306 17.967 26.354 1.00 13.68 88 LEU C CA 1
ATOM 4822 C C . LEU C 1 89 ? -2.190 16.746 26.619 1.00 16.73 88 LEU C C 1
ATOM 4823 O O . LEU C 1 89 ? -1.676 15.668 26.922 1.00 15.53 88 LEU C O 1
ATOM 4828 N N . GLU C 1 90 ? -3.506 16.898 26.508 1.00 14.21 89 GLU C N 1
ATOM 4829 C CA . GLU C 1 90 ? -4.395 15.746 26.729 1.00 15.42 89 GLU C CA 1
ATOM 4830 C C . GLU C 1 90 ? -5.390 15.464 25.605 1.00 15.94 89 GLU C C 1
ATOM 4831 O O . GLU C 1 90 ? -5.935 14.364 25.522 1.00 14.23 89 GLU C O 1
ATOM 4837 N N . GLY C 1 91 ? -5.648 16.446 24.750 1.00 16.73 90 GLY C N 1
ATOM 4838 C CA . GLY C 1 91 ? -6.636 16.244 23.701 1.00 18.48 90 GLY C CA 1
ATOM 4839 C C . GLY C 1 91 ? -6.295 16.982 22.420 1.00 17.36 90 GLY C C 1
ATOM 4840 O O . GLY C 1 91 ? -5.581 17.981 22.456 1.00 16.47 90 GLY C O 1
ATOM 4841 N N . PHE C 1 92 ? -6.778 16.482 21.281 1.00 14.18 91 PHE C N 1
ATOM 4842 C CA . PHE C 1 92 ? -6.715 17.265 20.045 1.00 14.84 91 PHE C CA 1
ATOM 4843 C C . PHE C 1 92 ? -7.985 17.034 19.239 1.00 17.96 91 PHE C C 1
ATOM 4844 O O . PHE C 1 92 ? -8.619 15.988 19.371 1.00 15.71 91 PHE C O 1
ATOM 4852 N N . LYS C 1 93 ? -8.359 18.017 18.424 1.00 16.51 92 LYS C N 1
ATOM 4853 C CA . LYS C 1 93 ? -9.617 17.933 17.677 1.00 17.02 92 LYS C CA 1
ATOM 4854 C C . LYS C 1 93 ? -9.386 17.842 16.169 1.00 18.51 92 LYS C C 1
ATOM 4855 O O . LYS C 1 93 ? -8.782 18.733 15.570 1.00 19.12 92 LYS C O 1
ATOM 4861 N N . SER C 1 94 ? -9.861 16.760 15.555 1.00 17.79 93 SER C N 1
ATOM 4862 C CA . SER C 1 94 ? -9.693 16.566 14.113 1.00 19.76 93 SER C CA 1
ATOM 4863 C C . SER C 1 94 ? -10.706 17.408 13.331 1.00 21.60 93 SER C C 1
ATOM 4864 O O . SER C 1 94 ? -11.624 17.983 13.919 1.00 20.79 93 SER C O 1
ATOM 4867 N N . SER C 1 95 ? -10.531 17.489 12.014 1.00 21.44 94 SER C N 1
ATOM 4868 C CA . SER C 1 95 ? -11.373 18.356 11.186 1.00 22.50 94 SER C CA 1
ATOM 4869 C C . SER C 1 95 ? -12.853 17.986 11.219 1.00 25.90 94 SER C C 1
ATOM 4870 O O . SER C 1 95 ? -13.710 18.856 11.042 1.00 20.48 94 SER C O 1
ATOM 4873 N N . ASP C 1 96 ? -13.153 16.711 11.456 1.00 23.13 95 ASP C N 1
ATOM 4874 C CA . ASP C 1 96 ? -14.545 16.256 11.526 1.00 22.71 95 ASP C CA 1
ATOM 4875 C C . ASP C 1 96 ? -15.228 16.595 12.854 1.00 23.97 95 ASP C C 1
ATOM 4876 O O . ASP C 1 96 ? -16.413 16.316 13.034 1.00 28.96 95 ASP C O 1
ATOM 4881 N N . GLY C 1 97 ? -14.477 17.185 13.783 1.00 22.90 96 GLY C N 1
ATOM 4882 C CA . GLY C 1 97 ? -15.038 17.609 15.058 1.00 20.87 96 GLY C CA 1
ATOM 4883 C C . GLY C 1 97 ? -14.805 16.673 16.234 1.00 20.74 96 GLY C C 1
ATOM 4884 O O . GLY C 1 97 ? -15.139 17.007 17.372 1.00 21.48 96 GLY C O 1
ATOM 4885 N N . THR C 1 98 ? -14.225 15.507 15.967 1.00 21.15 97 THR C N 1
ATOM 4886 C CA . THR C 1 98 ? -13.975 14.519 17.012 1.00 20.56 97 THR C CA 1
ATOM 4887 C C . THR C 1 98 ? -12.875 14.995 17.939 1.00 20.83 97 THR C C 1
ATOM 4888 O O . THR C 1 98 ? -11.815 15.406 17.466 1.00 19.21 97 THR C O 1
ATOM 4892 N N . TRP C 1 99 ? -13.124 14.950 19.245 1.00 19.87 98 TRP C N 1
ATOM 4893 C CA . TRP C 1 99 ? -12.060 15.148 20.225 1.00 18.29 98 TRP C CA 1
ATOM 4894 C C . TRP C 1 99 ? -11.387 13.829 20.570 1.00 19.47 98 TRP C C 1
ATOM 4895 O O . TRP C 1 99 ? -12.037 12.891 21.032 1.00 21.22 98 TRP C O 1
ATOM 4906 N N . TRP C 1 100 ? -10.080 13.770 20.329 1.00 15.40 99 TRP C N 1
ATOM 4907 C CA . TRP C 1 100 ? -9.269 12.600 20.639 1.00 16.92 99 TRP C CA 1
ATOM 4908 C C . TRP C 1 100 ? -8.488 12.873 21.902 1.00 20.47 99 TRP C C 1
ATOM 4909 O O . TRP C 1 100 ? -8.046 13.994 22.117 1.00 19.29 99 TRP C O 1
ATOM 4920 N N . GLU C 1 101 ? -8.307 11.859 22.746 1.00 15.54 100 GLU C N 1
ATOM 4921 C CA . GLU C 1 101 ? -7.617 12.089 24.020 1.00 17.34 100 GLU C CA 1
ATOM 4922 C C . GLU C 1 101 ? -6.459 11.122 24.241 1.00 15.63 100 GLU C C 1
ATOM 4923 O O . GLU C 1 101 ? -6.421 10.037 23.654 1.00 18.40 100 GLU C O 1
ATOM 4929 N N . LEU C 1 102 ? -5.503 11.547 25.069 1.00 13.90 101 LEU C N 1
ATOM 4930 C CA . LEU C 1 102 ? -4.285 10.782 25.328 1.00 16.29 101 LEU C CA 1
ATOM 4931 C C . LEU C 1 102 ? -4.364 10.056 26.663 1.00 15.59 101 LEU C C 1
ATOM 4932 O O . LEU C 1 102 ? -3.449 9.316 27.034 1.00 18.83 101 LEU C O 1
ATOM 4937 N N . THR C 1 103 ? -5.456 10.283 27.384 1.00 14.61 102 THR C N 1
ATOM 4938 C CA . THR C 1 103 ? -5.711 9.600 28.652 1.00 16.63 102 THR C CA 1
ATOM 4939 C C . THR C 1 103 ? -7.136 9.061 28.595 1.00 20.88 102 THR C C 1
ATOM 4940 O O . THR C 1 103 ? -8.078 9.821 28.364 1.00 19.34 102 THR C O 1
ATOM 4944 N N . PRO C 1 104 ? -7.309 7.745 28.789 1.00 22.04 103 PRO C N 1
ATOM 4945 C CA . PRO C 1 104 ? -8.669 7.210 28.669 1.00 20.67 103 PRO C CA 1
ATOM 4946 C C . PRO C 1 104 ? -9.602 7.813 29.715 1.00 19.79 103 PRO C C 1
ATOM 4947 O O . PRO C 1 104 ? -9.200 8.005 30.872 1.00 19.73 103 PRO C O 1
ATOM 4951 N N . GLY C 1 105 ? -10.825 8.142 29.299 1.00 19.48 104 GLY C N 1
ATOM 4952 C CA . GLY C 1 105 ? -11.855 8.592 30.218 1.00 20.87 104 GLY C CA 1
ATOM 4953 C C . GLY C 1 105 ? -11.586 9.918 30.907 1.00 24.95 104 GLY C C 1
ATOM 4954 O O . GLY C 1 105 ? -12.204 10.219 31.922 1.00 26.73 104 GLY C O 1
ATOM 4955 N N . LEU C 1 106 ? -10.675 10.725 30.363 1.00 19.40 105 LEU C N 1
ATOM 4956 C CA . LEU C 1 106 ? -10.334 11.984 31.020 1.00 19.46 105 LEU C CA 1
ATOM 4957 C C . LEU C 1 106 ? -11.230 13.127 30.556 1.00 19.48 105 LEU C C 1
ATOM 4958 O O . LEU C 1 106 ? -11.783 13.855 31.372 1.00 22.06 105 LEU C O 1
ATOM 4963 N N . ILE C 1 107 ? -11.358 13.274 29.241 1.00 19.95 106 ILE C N 1
ATOM 4964 C CA . ILE C 1 107 ? -12.096 14.392 28.657 1.00 18.00 106 ILE C CA 1
ATOM 4965 C C . ILE C 1 107 ? -13.511 13.956 28.260 1.00 18.22 106 ILE C C 1
ATOM 4966 O O . ILE C 1 107 ? -13.681 13.022 27.473 1.00 21.11 106 ILE C O 1
ATOM 4971 N N . PRO C 1 108 ? -14.532 14.633 28.804 1.00 20.58 107 PRO C N 1
ATOM 4972 C CA . PRO C 1 108 ? -15.921 14.269 28.483 1.00 21.91 107 PRO C CA 1
ATOM 4973 C C . PRO C 1 108 ? -16.210 14.239 26.981 1.00 22.61 107 PRO C C 1
ATOM 4974 O O . PRO C 1 108 ? -15.911 15.203 26.266 1.00 22.61 107 PRO C O 1
ATOM 4978 N N . GLY C 1 109 ? -16.764 13.128 26.499 1.00 23.99 108 GLY C N 1
ATOM 4979 C CA . GLY C 1 109 ? -17.162 13.024 25.107 1.00 23.62 108 GLY C CA 1
ATOM 4980 C C . GLY C 1 109 ? -16.047 12.650 24.147 1.00 23.85 108 GLY C C 1
ATOM 4981 O O . GLY C 1 109 ? -16.298 12.376 22.967 1.00 25.54 108 GLY C O 1
ATOM 4982 N N . ALA C 1 110 ? -14.811 12.637 24.644 1.00 21.02 109 ALA C N 1
ATOM 4983 C CA . ALA C 1 110 ? -13.652 12.378 23.796 1.00 18.40 109 ALA C CA 1
ATOM 4984 C C . ALA C 1 110 ? -13.491 10.892 23.513 1.00 20.13 109 ALA C C 1
ATOM 4985 O O . ALA C 1 110 ? -14.071 10.047 24.206 1.00 22.07 109 ALA C O 1
ATOM 4987 N N . THR C 1 111 ? -12.691 10.581 22.499 1.00 19.48 110 THR C N 1
ATOM 4988 C CA . THR C 1 111 ? -12.369 9.203 22.146 1.00 21.82 110 THR C CA 1
ATOM 4989 C C . THR C 1 111 ? -10.874 8.994 22.348 1.00 22.72 110 THR C C 1
ATOM 4990 O O . THR C 1 111 ? -10.070 9.779 21.854 1.00 16.91 110 THR C O 1
ATOM 4994 N N . TYR C 1 112 ? -10.496 7.937 23.059 1.00 19.93 111 TYR C N 1
ATOM 4995 C CA . TYR C 1 112 ? -9.078 7.607 23.240 1.00 21.14 111 TYR C CA 1
ATOM 4996 C C . TYR C 1 112 ? -8.361 7.313 21.920 1.00 20.29 111 TYR C C 1
ATOM 4997 O O . TYR C 1 112 ? -8.875 6.580 21.058 1.00 19.22 111 TYR C O 1
ATOM 5006 N N . VAL C 1 113 ? -7.163 7.873 21.765 1.00 18.93 112 VAL C N 1
ATOM 5007 C CA . VAL C 1 113 ? -6.451 7.805 20.499 1.00 18.63 112 VAL C CA 1
ATOM 5008 C C . VAL C 1 113 ? -5.762 6.456 20.310 1.00 20.58 112 VAL C C 1
ATOM 5009 O O . VAL C 1 113 ? -5.349 6.105 19.197 1.00 20.56 112 VAL C O 1
ATOM 5013 N N . GLY C 1 114 ? -5.653 5.686 21.394 1.00 19.72 113 GLY C N 1
ATOM 5014 C CA . GLY C 1 114 ? -5.050 4.368 21.317 1.00 19.82 113 GLY C CA 1
ATOM 5015 C C . GLY C 1 114 ? -3.653 4.257 21.903 1.00 24.15 113 GLY C C 1
ATOM 5016 O O . GLY C 1 114 ? -3.038 3.189 21.851 1.00 22.03 113 GLY C O 1
ATOM 5017 N N . PHE C 1 115 ? -3.147 5.365 22.438 1.00 19.70 114 PHE C N 1
ATOM 5018 C CA . PHE C 1 115 ? -1.836 5.407 23.084 1.00 19.22 114 PHE C CA 1
ATOM 5019 C C . PHE C 1 115 ? -1.773 6.590 24.041 1.00 18.91 114 PHE C C 1
ATOM 5020 O O . PHE C 1 115 ? -2.596 7.505 23.950 1.00 19.20 114 PHE C O 1
ATOM 5028 N N . GLY C 1 116 ? -0.806 6.572 24.959 1.00 18.49 115 GLY C N 1
ATOM 5029 C CA . GLY C 1 116 ? -0.703 7.596 25.981 1.00 22.54 115 GLY C CA 1
ATOM 5030 C C . GLY C 1 116 ? 0.130 8.810 25.600 1.00 20.77 115 GLY C C 1
ATOM 5031 O O . GLY C 1 116 ? 0.737 8.853 24.521 1.00 21.23 115 GLY C O 1
ATOM 5032 N N . GLY C 1 117 ? 0.173 9.790 26.501 1.00 23.39 116 GLY C N 1
ATOM 5033 C CA . GLY C 1 117 ? 0.809 11.066 26.212 1.00 21.32 116 GLY C CA 1
ATOM 5034 C C . GLY C 1 117 ? 2.159 11.318 26.865 1.00 21.18 116 GLY C C 1
ATOM 5035 O O . GLY C 1 117 ? 2.697 12.419 26.740 1.00 22.22 116 GLY C O 1
ATOM 5036 N N . THR C 1 118 ? 2.714 10.322 27.559 1.00 21.02 117 THR C N 1
ATOM 5037 C CA . THR C 1 118 ? 4.074 10.448 28.099 1.00 22.86 117 THR C CA 1
ATOM 5038 C C . THR C 1 118 ? 5.082 10.005 27.051 1.00 19.14 117 THR C C 1
ATOM 5039 O O . THR C 1 118 ? 4.731 9.284 26.120 1.00 19.29 117 THR C O 1
ATOM 5043 N N . TYR C 1 119 ? 6.341 10.407 27.202 1.00 19.49 118 TYR C N 1
ATOM 5044 C CA . TYR C 1 119 ? 7.357 9.997 26.232 1.00 18.55 118 TYR C CA 1
ATOM 5045 C C . TYR C 1 119 ? 7.635 8.494 26.270 1.00 19.77 118 TYR C C 1
ATOM 5046 O O . TYR C 1 119 ? 8.016 7.903 25.263 1.00 20.01 118 TYR C O 1
ATOM 5055 N N . ARG C 1 120 ? 7.434 7.876 27.429 1.00 23.00 119 ARG C N 1
ATOM 5056 C CA . ARG C 1 120 ? 7.523 6.422 27.514 1.00 28.54 119 ARG C CA 1
ATOM 5057 C C . ARG C 1 120 ? 6.465 5.775 26.619 1.00 27.37 119 ARG C C 1
ATOM 5058 O O . ARG C 1 120 ? 6.754 4.826 25.889 1.00 28.62 119 ARG C O 1
ATOM 5066 N N . ASP C 1 121 ? 5.244 6.303 26.660 1.00 22.67 120 ASP C N 1
ATOM 5067 C CA . ASP C 1 121 ? 4.170 5.823 25.789 1.00 23.49 120 ASP C CA 1
ATOM 5068 C C . ASP C 1 121 ? 4.466 6.049 24.302 1.00 25.49 120 ASP C C 1
ATOM 5069 O O . ASP C 1 121 ? 4.224 5.183 23.463 1.00 26.82 120 ASP C O 1
ATOM 5074 N N . LEU C 1 122 ? 4.983 7.231 23.977 1.00 19.79 121 LEU C N 1
ATOM 5075 C CA . LEU C 1 122 ? 5.151 7.632 22.591 1.00 19.61 121 LEU C CA 1
ATOM 5076 C C . LEU C 1 122 ? 6.414 7.075 21.939 1.00 23.13 121 LEU C C 1
ATOM 5077 O O . LEU C 1 122 ? 6.402 6.749 20.755 1.00 25.99 121 LEU C O 1
ATOM 5082 N N . LEU C 1 123 ? 7.491 6.977 22.718 1.00 21.75 122 LEU C N 1
ATOM 5083 C CA . LEU C 1 123 ? 8.828 6.672 22.197 1.00 20.60 122 LEU C CA 1
ATOM 5084 C C . LEU C 1 123 ? 9.357 5.341 22.713 1.00 30.70 122 LEU C C 1
ATOM 5085 O O . LEU C 1 123 ? 10.150 4.680 22.039 1.00 36.28 122 LEU C O 1
ATOM 5090 N N . GLY C 1 124 ? 8.938 4.975 23.923 1.00 30.39 123 GLY C N 1
ATOM 5091 C CA . GLY C 1 124 ? 9.442 3.787 24.590 1.00 30.09 123 GLY C CA 1
ATOM 5092 C C . GLY C 1 124 ? 10.267 4.123 25.821 1.00 39.84 123 GLY C C 1
ATOM 5093 O O . GLY C 1 124 ? 10.326 3.349 26.776 1.00 41.73 123 GLY C O 1
ATOM 5094 N N . ASP C 1 125 ? 10.898 5.292 25.808 1.00 33.78 124 ASP C N 1
ATOM 5095 C CA . ASP C 1 125 ? 11.860 5.656 26.841 1.00 37.53 124 ASP C CA 1
ATOM 5096 C C . ASP C 1 125 ? 12.103 7.159 26.733 1.00 34.50 124 ASP C C 1
ATOM 5097 O O . ASP C 1 125 ? 12.173 7.680 25.625 1.00 31.20 124 ASP C O 1
ATOM 5102 N N . THR C 1 126 ? 12.226 7.856 27.864 1.00 33.05 125 THR C N 1
ATOM 5103 C CA . THR C 1 126 ? 12.484 9.302 27.825 1.00 28.19 125 THR C CA 1
ATOM 5104 C C . THR C 1 126 ? 13.888 9.620 27.314 1.00 30.74 125 THR C C 1
ATOM 5105 O O . THR C 1 126 ? 14.173 10.757 26.924 1.00 21.65 125 THR C O 1
ATOM 5109 N N . ASP C 1 127 ? 14.769 8.622 27.303 1.00 30.45 126 ASP C N 1
ATOM 5110 C CA . ASP C 1 127 ? 16.123 8.837 26.796 1.00 30.70 126 ASP C CA 1
ATOM 5111 C C . ASP C 1 127 ? 16.162 8.990 25.273 1.00 30.80 126 ASP C C 1
ATOM 5112 O O . ASP C 1 127 ? 17.195 9.354 24.715 1.00 30.76 126 ASP C O 1
ATOM 5117 N N . LYS C 1 128 ? 15.040 8.725 24.605 1.00 28.30 127 LYS C N 1
ATOM 5118 C CA . LYS C 1 128 ? 15.012 8.773 23.140 1.00 26.11 127 LYS C CA 1
ATOM 5119 C C . LYS C 1 128 ? 14.558 10.114 22.571 1.00 21.49 127 LYS C C 1
ATOM 5120 O O . LYS C 1 128 ? 14.359 10.226 21.363 1.00 18.48 127 LYS C O 1
ATOM 5126 N N . LEU C 1 129 ? 14.372 11.118 23.426 1.00 19.06 128 LEU C N 1
ATOM 5127 C CA . LEU C 1 129 ? 13.990 12.446 22.943 1.00 16.85 128 LEU C CA 1
ATOM 5128 C C . LEU C 1 129 ? 14.982 12.991 21.917 1.00 16.37 128 LEU C C 1
ATOM 5129 O O . LEU C 1 129 ? 14.608 13.754 21.022 1.00 15.42 128 LEU C O 1
ATOM 5134 N N . THR C 1 130 ? 16.243 12.596 22.056 1.00 15.73 129 THR C N 1
ATOM 5135 C CA . THR C 1 130 ? 17.311 13.068 21.179 1.00 17.42 129 THR C CA 1
ATOM 5136 C C . THR C 1 130 ? 17.235 12.439 19.788 1.00 19.64 129 THR C C 1
ATOM 5137 O O . THR C 1 130 ? 18.034 12.762 18.922 1.00 15.61 129 THR C O 1
ATOM 5141 N N . ASN C 1 131 ? 16.269 11.549 19.571 1.00 17.16 130 ASN C N 1
ATOM 5142 C CA . ASN C 1 131 ? 16.090 10.918 18.263 1.00 18.33 130 ASN C CA 1
ATOM 5143 C C . ASN C 1 131 ? 14.975 11.557 17.439 1.00 19.73 130 ASN C C 1
ATOM 5144 O O . ASN C 1 131 ? 14.745 11.156 16.298 1.00 20.24 130 ASN C O 1
ATOM 5149 N N . VAL C 1 132 ? 14.268 12.533 18.017 1.00 15.30 131 VAL C N 1
ATOM 5150 C CA . VAL C 1 132 ? 13.077 13.103 17.375 1.00 15.07 131 VAL C CA 1
ATOM 5151 C C . VAL C 1 132 ? 13.435 14.310 16.504 1.00 14.51 131 VAL C C 1
ATOM 5152 O O . VAL C 1 132 ? 13.864 15.353 17.017 1.00 15.27 131 VAL C O 1
ATOM 5156 N N . ALA C 1 133 ? 13.258 14.177 15.191 1.00 14.49 132 ALA C N 1
ATOM 5157 C CA . ALA C 1 133 ? 13.553 15.285 14.287 1.00 16.32 132 ALA C CA 1
ATOM 5158 C C . ALA C 1 133 ? 12.487 16.361 14.407 1.00 15.36 132 ALA C C 1
ATOM 5159 O O . ALA C 1 133 ? 11.279 16.077 14.321 1.00 14.77 132 ALA C O 1
ATOM 5161 N N . LEU C 1 134 ? 12.942 17.596 14.602 1.00 15.36 133 LEU C N 1
ATOM 5162 C CA . LEU C 1 134 ? 12.057 18.756 14.664 1.00 15.43 133 LEU C CA 1
ATOM 5163 C C . LEU C 1 134 ? 12.342 19.703 13.504 1.00 13.86 133 LEU C C 1
ATOM 5164 O O . LEU C 1 134 ? 13.445 19.714 12.941 1.00 14.95 133 LEU C O 1
ATOM 5169 N N . GLY C 1 135 ? 11.352 20.515 13.152 1.00 13.89 134 GLY C N 1
ATOM 5170 C CA . GLY C 1 135 ? 11.504 21.440 12.038 1.00 14.38 134 GLY C CA 1
ATOM 5171 C C . GLY C 1 135 ? 10.156 21.852 11.490 1.00 14.39 134 GLY C C 1
ATOM 5172 O O . GLY C 1 135 ? 9.114 21.369 11.953 1.00 14.67 134 GLY C O 1
ATOM 5173 N N . ARG C 1 136 ? 10.166 22.747 10.506 1.00 12.05 135 ARG C N 1
ATOM 5174 C CA . ARG C 1 136 ? 8.908 23.257 9.948 1.00 13.13 135 ARG C CA 1
ATOM 5175 C C . ARG C 1 136 ? 8.071 22.156 9.277 1.00 15.84 135 ARG C C 1
ATOM 5176 O O . ARG C 1 136 ? 6.851 22.067 9.500 1.00 14.77 135 ARG C O 1
ATOM 5184 N N . GLN C 1 137 ? 8.705 21.319 8.465 1.00 13.74 136 GLN C N 1
ATOM 5185 C CA . GLN C 1 137 ? 7.956 20.259 7.782 1.00 17.60 136 GLN C CA 1
ATOM 5186 C C . GLN C 1 137 ? 7.404 19.239 8.771 1.00 19.10 136 GLN C C 1
ATOM 5187 O O . GLN C 1 137 ? 6.286 18.748 8.592 1.00 16.43 136 GLN C O 1
ATOM 5193 N N . GLN C 1 138 ? 8.178 18.923 9.812 1.00 15.40 137 GLN C N 1
ATOM 5194 C CA . GLN C 1 138 ? 7.724 17.957 10.818 1.00 16.46 137 GLN C CA 1
ATOM 5195 C C . GLN C 1 138 ? 6.485 18.484 11.546 1.00 16.65 137 GLN C C 1
ATOM 5196 O O . GLN C 1 138 ? 5.540 17.722 11.815 1.00 14.69 137 GLN C O 1
ATOM 5202 N N . LEU C 1 139 ? 6.501 19.779 11.868 1.00 14.77 138 LEU C N 1
ATOM 5203 C CA . LEU C 1 139 ? 5.350 20.480 12.445 1.00 12.43 138 LEU C CA 1
ATOM 5204 C C . LEU C 1 139 ? 4.147 20.466 11.489 1.00 16.16 138 LEU C C 1
ATOM 5205 O O . LEU C 1 139 ? 3.038 20.106 11.883 1.00 14.45 138 LEU C O 1
ATOM 5210 N N . ALA C 1 140 ? 4.370 20.844 10.234 1.00 15.60 139 ALA C N 1
ATOM 5211 C CA . ALA C 1 140 ? 3.294 20.832 9.242 1.00 16.09 139 ALA C CA 1
ATOM 5212 C C . ALA C 1 140 ? 2.698 19.428 9.058 1.00 16.34 139 ALA C C 1
ATOM 5213 O O . ALA C 1 140 ? 1.476 19.271 9.010 1.00 16.85 139 ALA C O 1
ATOM 5215 N N . ASP C 1 141 ? 3.561 18.420 8.956 1.00 16.45 140 ASP C N 1
ATOM 5216 C CA . ASP C 1 141 ? 3.111 17.035 8.790 1.00 17.57 140 ASP C CA 1
ATOM 5217 C C . ASP C 1 141 ? 2.376 16.515 10.027 1.00 18.71 140 ASP C C 1
ATOM 5218 O O . ASP C 1 141 ? 1.421 15.752 9.911 1.00 17.55 140 ASP C O 1
ATOM 5223 N N . ALA C 1 142 ? 2.828 16.918 11.209 1.00 16.08 141 ALA C N 1
ATOM 5224 C CA . ALA C 1 142 ? 2.140 16.541 12.441 1.00 16.34 141 ALA C CA 1
ATOM 5225 C C . ALA C 1 142 ? 0.724 17.097 12.458 1.00 15.78 141 ALA C C 1
ATOM 5226 O O . ALA C 1 142 ? -0.231 16.405 12.833 1.00 17.95 141 ALA C O 1
ATOM 5228 N N . VAL C 1 143 ? 0.590 18.361 12.072 1.00 14.89 142 VAL C N 1
ATOM 5229 C CA . VAL C 1 143 ? -0.722 19.003 12.025 1.00 15.60 142 VAL C CA 1
ATOM 5230 C C . VAL C 1 143 ? -1.630 18.280 11.030 1.00 18.16 142 VAL C C 1
ATOM 5231 O O . VAL C 1 143 ? -2.768 17.941 11.356 1.00 19.97 142 VAL C O 1
ATOM 5235 N N . THR C 1 144 ? -1.116 17.997 9.840 1.00 16.73 143 THR C N 1
ATOM 5236 C CA . THR C 1 144 ? -1.889 17.252 8.840 1.00 20.51 143 THR C CA 1
ATOM 5237 C C . THR C 1 144 ? -2.348 15.885 9.351 1.00 20.05 143 THR C C 1
ATOM 5238 O O . THR C 1 144 ? -3.520 15.528 9.226 1.00 23.69 143 THR C O 1
ATOM 5242 N N . ALA C 1 145 ? -1.428 15.126 9.934 1.00 19.50 144 ALA C N 1
ATOM 5243 C CA . ALA C 1 145 ? -1.751 13.779 10.392 1.00 17.24 144 ALA C CA 1
ATOM 5244 C C . ALA C 1 14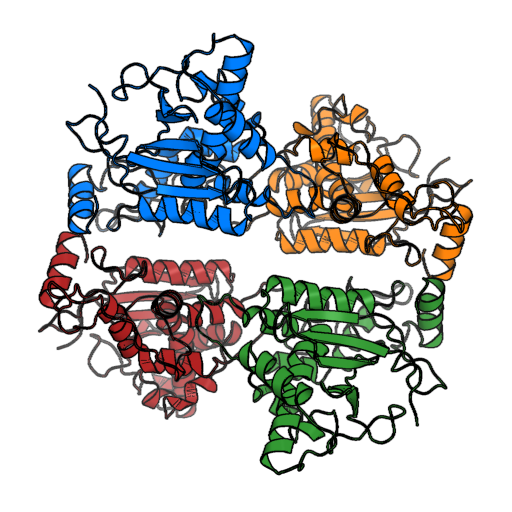5 ? -2.862 13.765 11.436 1.00 21.49 144 ALA C C 1
ATOM 5245 O O . ALA C 1 145 ? -3.807 12.971 11.343 1.00 19.84 144 ALA C O 1
ATOM 5247 N N . LEU C 1 146 ? -2.748 14.626 12.440 1.00 18.67 145 LEU C N 1
ATOM 5248 C CA . LEU C 1 146 ? -3.726 14.621 13.526 1.00 18.26 145 LEU C CA 1
ATOM 5249 C C . LEU C 1 146 ? -5.041 15.263 13.118 1.00 18.17 145 LEU C C 1
ATOM 5250 O O . LEU C 1 146 ? -6.113 14.815 13.528 1.00 19.29 145 LEU C O 1
ATOM 5255 N N . HIS C 1 147 ? -4.966 16.310 12.299 1.00 19.63 146 HIS C N 1
ATOM 5256 C CA . HIS C 1 147 ? -6.170 17.029 11.900 1.00 19.58 146 HIS C CA 1
ATOM 5257 C C . HIS C 1 147 ? -7.003 16.168 10.953 1.00 23.15 146 HIS C C 1
ATOM 5258 O O . HIS C 1 147 ? -8.233 16.302 10.898 1.00 23.37 146 HIS C O 1
ATOM 5265 N N . GLY C 1 148 ? -6.332 15.281 10.220 1.00 20.61 147 GLY C N 1
ATOM 5266 C CA . GLY C 1 148 ? -6.995 14.448 9.223 1.00 25.46 147 GLY C CA 1
ATOM 5267 C C . GLY C 1 148 ? -7.571 13.136 9.740 1.00 28.16 147 GLY C C 1
ATOM 5268 O O . GLY C 1 148 ? -8.187 12.378 8.982 1.00 27.87 147 GLY C O 1
ATOM 5269 N N . ARG C 1 149 ? -7.363 12.863 11.025 1.00 25.90 148 ARG C N 1
ATOM 5270 C CA . ARG C 1 149 ? -7.811 11.620 11.652 1.00 24.75 148 ARG C CA 1
ATOM 5271 C C . ARG C 1 149 ? -9.340 11.536 11.691 1.00 29.99 148 ARG C C 1
ATOM 5272 O O . ARG C 1 149 ? -10.008 12.482 12.093 1.00 25.82 148 ARG C O 1
ATOM 5280 N N . THR C 1 150 ? -9.908 10.408 11.281 1.00 33.78 149 THR C N 1
ATOM 5281 C CA . THR C 1 150 ? -11.362 10.284 11.348 1.00 36.48 149 THR C CA 1
ATOM 5282 C C . THR C 1 150 ? -11.804 9.231 12.348 1.00 35.28 149 THR C C 1
ATOM 5283 O O . THR C 1 150 ? -11.122 8.225 12.549 1.00 38.28 149 THR C O 1
ATOM 5287 N N . LYS C 1 151 ? -12.959 9.482 12.961 1.00 41.96 150 LYS C N 1
ATOM 5288 C CA . LYS C 1 151 ? -13.563 8.581 13.938 1.00 42.07 150 LYS C CA 1
ATOM 5289 C C . LYS C 1 151 ? -13.623 7.134 13.443 1.00 44.74 150 LYS C C 1
ATOM 5290 O O . LYS C 1 151 ? -13.676 6.204 14.245 1.00 53.04 150 LYS C O 1
ATOM 5296 N N . ALA C 1 152 ? -13.596 6.948 12.123 1.00 48.15 151 ALA C N 1
ATOM 5297 C CA . ALA C 1 152 ? -13.730 5.618 11.527 1.00 48.71 151 ALA C CA 1
ATOM 5298 C C . ALA C 1 152 ? -12.483 5.116 10.788 1.00 50.93 151 ALA C C 1
ATOM 5299 O O . ALA C 1 152 ? -12.552 4.113 10.072 1.00 53.86 151 ALA C O 1
ATOM 5301 N N . ASP C 1 153 ? -11.353 5.801 10.956 1.00 45.90 152 ASP C N 1
ATOM 5302 C CA . ASP C 1 153 ? -10.090 5.328 10.387 1.00 46.87 152 ASP C CA 1
ATOM 5303 C C . ASP C 1 153 ? -9.783 3.908 10.865 1.00 51.40 152 ASP C C 1
ATOM 5304 O O . ASP C 1 153 ? -10.313 3.465 11.882 1.00 52.02 152 ASP C O 1
ATOM 5309 N N . LYS C 1 154 ? -8.948 3.193 10.117 1.00 52.29 153 LYS C N 1
ATOM 5310 C CA . LYS C 1 154 ? -8.490 1.872 10.533 1.00 48.45 153 LYS C CA 1
ATOM 5311 C C . LYS C 1 154 ? -7.165 2.030 11.267 1.00 50.30 153 LYS C C 1
ATOM 5312 O O . LYS C 1 154 ? -6.123 2.185 10.629 1.00 51.57 153 LYS C O 1
ATOM 5318 N N . PRO C 1 155 ? -7.191 2.015 12.614 1.00 47.12 154 PRO C N 1
ATOM 5319 C CA . PRO C 1 155 ? -5.918 2.241 13.313 1.00 44.42 154 PRO C CA 1
ATOM 5320 C C . PRO C 1 155 ? -4.873 1.175 12.985 1.00 41.81 154 PRO C C 1
ATOM 5321 O O . PRO C 1 155 ? -4.598 0.275 13.788 1.00 42.05 154 PRO C O 1
ATOM 5325 N N . SER C 1 156 ? -4.294 1.300 11.793 1.00 34.60 155 SER C N 1
ATOM 5326 C CA . SER C 1 156 ? -3.280 0.375 11.311 1.00 33.68 155 SER C CA 1
ATOM 5327 C C . SER C 1 156 ? -1.978 0.582 12.064 1.00 28.83 155 SER C C 1
ATOM 5328 O O . SER C 1 156 ? -1.866 1.487 12.893 1.00 28.79 155 SER C O 1
ATOM 5331 N N . GLY C 1 157 ? -0.995 -0.262 11.768 1.00 25.78 156 GLY C N 1
ATOM 5332 C CA . GLY C 1 157 ? 0.341 -0.109 12.315 1.00 25.48 156 GLY C CA 1
ATOM 5333 C C . GLY C 1 157 ? 0.976 1.221 11.933 1.00 30.93 156 GLY C C 1
ATOM 5334 O O . GLY C 1 157 ? 1.393 1.987 12.805 1.00 23.31 156 GLY C O 1
ATOM 5335 N N . PRO C 1 158 ? 1.068 1.502 10.624 1.00 29.72 157 PRO C N 1
ATOM 5336 C CA . PRO C 1 158 ? 1.648 2.783 10.203 1.00 27.20 157 PRO C CA 1
ATOM 5337 C C . PRO C 1 158 ? 0.841 4.005 10.658 1.00 28.29 157 PRO C C 1
ATOM 5338 O O . PRO C 1 158 ? 1.450 5.023 10.990 1.00 28.22 157 PRO C O 1
ATOM 5342 N N . LYS C 1 159 ? -0.488 3.908 10.673 1.00 25.44 158 LYS C N 1
ATOM 5343 C CA . LYS C 1 159 ? -1.340 5.014 11.110 1.00 27.39 158 LYS C CA 1
ATOM 5344 C C . LYS C 1 159 ? -1.127 5.384 12.575 1.00 28.86 158 LYS C C 1
ATOM 5345 O O . LYS C 1 159 ? -1.075 6.565 12.919 1.00 21.66 158 LYS C O 1
ATOM 5351 N N . GLN C 1 160 ? -1.030 4.381 13.446 1.00 22.75 159 GLN C N 1
ATOM 5352 C CA . GLN C 1 160 ? -0.743 4.655 14.848 1.00 20.96 159 GLN C CA 1
ATOM 5353 C C . GLN C 1 160 ? 0.687 5.170 15.062 1.00 21.01 159 GLN C C 1
ATOM 5354 O O . GLN C 1 160 ? 0.914 6.036 15.912 1.00 22.05 159 GLN C O 1
ATOM 5360 N N . GLN C 1 161 ? 1.648 4.650 14.301 1.00 22.11 160 GLN C N 1
ATOM 5361 C CA . GLN C 1 161 ? 3.029 5.133 14.395 1.00 22.77 160 GLN C CA 1
ATOM 5362 C C . GLN C 1 161 ? 3.103 6.604 13.983 1.00 22.80 160 GLN C C 1
ATOM 5363 O O . GLN C 1 161 ? 3.759 7.419 14.641 1.00 20.34 160 GLN C O 1
ATOM 5369 N N . GLN C 1 162 ? 2.398 6.946 12.910 1.00 19.23 161 GLN C N 1
ATOM 5370 C CA . GLN C 1 162 ? 2.356 8.330 12.438 1.00 20.28 161 GLN C CA 1
ATOM 5371 C C . GLN C 1 162 ? 1.724 9.233 13.490 1.00 20.71 161 GLN C C 1
ATOM 5372 O O . GLN C 1 162 ? 2.221 10.330 13.762 1.00 19.19 161 GLN C O 1
ATOM 5378 N N . ALA C 1 163 ? 0.638 8.771 14.103 1.00 17.39 162 ALA C N 1
ATOM 5379 C CA . ALA C 1 163 ? -0.034 9.583 15.118 1.00 18.65 162 ALA C CA 1
ATOM 5380 C C . ALA C 1 163 ? 0.852 9.804 16.344 1.00 17.25 162 ALA C C 1
ATOM 5381 O O . ALA C 1 163 ? 0.888 10.903 16.903 1.00 15.76 162 ALA C O 1
ATOM 5383 N N . ARG C 1 164 ? 1.550 8.757 16.778 1.00 16.87 163 ARG C N 1
ATOM 5384 C CA . ARG C 1 164 ? 2.447 8.888 17.921 1.00 17.00 163 ARG C CA 1
ATOM 5385 C C . ARG C 1 164 ? 3.559 9.892 17.609 1.00 16.22 163 ARG C C 1
ATOM 5386 O O . ARG C 1 164 ? 3.871 10.754 18.435 1.00 16.64 163 ARG C O 1
ATOM 5394 N N . GLU C 1 165 ? 4.135 9.791 16.416 1.00 18.11 164 GLU C N 1
ATOM 5395 C CA . GLU C 1 165 ? 5.199 10.713 16.015 1.00 18.27 164 GLU C CA 1
ATOM 5396 C C . GLU C 1 165 ? 4.702 12.147 15.939 1.00 17.20 164 GLU C C 1
ATOM 5397 O O . GLU C 1 165 ? 5.413 13.077 16.332 1.00 17.00 164 GLU C O 1
ATOM 5403 N N . ALA C 1 166 ? 3.479 12.324 15.443 1.00 15.01 165 ALA C N 1
ATOM 5404 C CA . ALA C 1 166 ? 2.873 13.654 15.346 1.00 14.35 165 ALA C CA 1
ATOM 5405 C C . ALA C 1 166 ? 2.685 14.270 16.729 1.00 17.57 165 ALA C C 1
ATOM 5406 O O . ALA C 1 166 ? 3.011 15.432 16.945 1.00 13.80 165 ALA C O 1
ATOM 5408 N N . VAL C 1 167 ? 2.155 13.490 17.668 1.00 14.46 166 VAL C N 1
ATOM 5409 C CA . VAL C 1 167 ? 1.957 13.994 19.020 1.00 12.81 166 VAL C CA 1
ATOM 5410 C C . VAL C 1 167 ? 3.300 14.348 19.647 1.00 14.78 166 VAL C C 1
ATOM 5411 O O . VAL C 1 167 ? 3.437 15.400 20.290 1.00 14.04 166 VAL C O 1
ATOM 5415 N N . THR C 1 168 ? 4.300 13.498 19.431 1.00 13.88 167 THR C N 1
ATOM 5416 C CA . THR C 1 168 ? 5.630 13.746 20.002 1.00 13.80 167 THR C CA 1
ATOM 5417 C C . THR C 1 168 ? 6.204 15.051 19.486 1.00 14.26 167 THR C C 1
ATOM 5418 O O . THR C 1 168 ? 6.791 15.830 20.252 1.00 12.54 167 THR C O 1
ATOM 5422 N N . THR C 1 169 ? 6.043 15.271 18.182 1.00 15.96 168 THR C N 1
ATOM 5423 C CA . THR C 1 169 ? 6.502 16.501 17.531 1.00 13.16 168 THR C CA 1
ATOM 5424 C C . THR C 1 169 ? 5.845 17.727 18.159 1.00 14.69 168 THR C C 1
ATOM 5425 O O . THR C 1 169 ? 6.528 18.694 18.494 1.00 12.51 168 THR C O 1
ATOM 5429 N N . LEU C 1 170 ? 4.525 17.693 18.334 1.00 11.96 169 LEU C N 1
ATOM 5430 C CA . LEU C 1 170 ? 3.825 18.831 18.924 1.00 11.47 169 LEU C CA 1
ATOM 5431 C C . LEU C 1 170 ? 4.211 19.050 20.390 1.00 13.15 169 LEU C C 1
ATOM 5432 O O . LEU C 1 170 ? 4.332 20.186 20.825 1.00 12.77 169 LEU C O 1
ATOM 5437 N N . LEU C 1 171 ? 4.395 17.968 21.149 1.00 10.27 170 LEU C N 1
ATOM 5438 C CA . LEU C 1 171 ? 4.823 18.099 22.543 1.00 12.29 170 LEU C CA 1
ATOM 5439 C C . LEU C 1 171 ? 6.113 18.898 22.642 1.00 12.52 170 LEU C C 1
ATOM 5440 O O . LEU C 1 171 ? 6.240 19.791 23.476 1.00 11.59 170 LEU C O 1
ATOM 5445 N N . LEU C 1 172 ? 7.062 18.604 21.764 1.00 12.45 171 LEU C N 1
ATOM 5446 C CA . LEU C 1 172 ? 8.351 19.276 21.823 1.00 10.47 171 LEU C CA 1
ATOM 5447 C C . LEU C 1 172 ? 8.219 20.708 21.310 1.00 11.60 171 LEU C C 1
ATOM 5448 O O . LEU C 1 172 ? 8.725 21.639 21.931 1.00 12.47 171 LEU C O 1
ATOM 5453 N N . MET C 1 173 ? 7.484 20.900 20.213 1.00 10.76 172 MET C N 1
ATOM 5454 C CA . MET C 1 173 ? 7.459 22.214 19.552 1.00 12.34 172 MET C CA 1
ATOM 5455 C C . MET C 1 173 ? 6.448 23.208 20.121 1.00 13.03 172 MET C C 1
ATOM 5456 O O . MET C 1 173 ? 6.512 24.405 19.816 1.00 13.30 172 MET C O 1
ATOM 5461 N N . VAL C 1 174 ? 5.531 22.714 20.952 1.00 11.65 173 VAL C N 1
ATOM 5462 C CA . VAL C 1 174 ? 4.570 23.558 21.654 1.00 11.77 173 VAL C CA 1
ATOM 5463 C C . VAL C 1 174 ? 4.787 23.510 23.172 1.00 11.57 173 VAL C C 1
ATOM 5464 O O . VAL C 1 174 ? 5.207 24.497 23.771 1.00 13.21 173 VAL C O 1
ATOM 5468 N N . ASN C 1 175 ? 4.525 22.362 23.791 1.00 12.11 174 ASN C N 1
ATOM 5469 C CA . ASN C 1 175 ? 4.576 22.285 25.252 1.00 10.83 174 ASN C CA 1
ATOM 5470 C C . ASN C 1 175 ? 5.975 22.452 25.823 1.00 10.85 174 ASN C C 1
ATOM 5471 O O . ASN C 1 175 ? 6.173 23.241 26.743 1.00 9.83 174 ASN C O 1
ATOM 5476 N N . GLU C 1 176 ? 6.949 21.719 25.297 1.00 11.36 175 GLU C N 1
ATOM 5477 C CA . GLU C 1 176 ? 8.309 21.861 25.830 1.00 12.15 175 GLU C CA 1
ATOM 5478 C C . GLU C 1 176 ? 8.891 23.227 25.480 1.00 11.50 175 GLU C C 1
ATOM 5479 O O . GLU C 1 176 ? 9.632 23.816 26.273 1.00 11.22 175 GLU C O 1
ATOM 5485 N N . ALA C 1 177 ? 8.550 23.745 24.300 1.00 10.34 176 ALA C N 1
ATOM 5486 C CA . ALA C 1 177 ? 8.972 25.100 23.924 1.00 11.12 176 ALA C CA 1
ATOM 5487 C C . ALA C 1 177 ? 8.406 26.141 24.886 1.00 10.22 176 ALA C C 1
ATOM 5488 O O . ALA C 1 177 ? 9.090 27.097 25.259 1.00 10.71 176 ALA C O 1
ATOM 5490 N N . THR C 1 178 ? 7.159 25.948 25.299 1.00 10.14 177 THR C N 1
ATOM 5491 C CA . THR C 1 178 ? 6.558 26.818 26.312 1.00 9.68 177 THR C CA 1
ATOM 5492 C C . THR C 1 178 ? 7.344 26.741 27.612 1.00 11.00 177 THR C C 1
ATOM 5493 O O . THR C 1 178 ? 7.672 27.770 28.191 1.00 9.66 177 THR C O 1
ATOM 5497 N N . ARG C 1 179 ? 7.645 25.524 28.060 1.00 10.37 178 ARG C N 1
ATOM 5498 C CA . ARG C 1 179 ? 8.392 25.325 29.311 1.00 10.53 178 ARG C CA 1
ATOM 5499 C C . ARG C 1 179 ? 9.827 25.861 29.313 1.00 11.37 178 ARG C C 1
ATOM 5500 O O . ARG C 1 179 ? 10.286 26.339 30.344 1.00 9.89 178 ARG C O 1
ATOM 5508 N N . PHE C 1 180 ? 10.529 25.799 28.176 1.00 8.60 179 PHE C N 1
ATOM 5509 C CA . PHE C 1 180 ? 11.963 26.091 28.161 1.00 11.36 179 PHE C CA 1
ATOM 5510 C C . PHE C 1 180 ? 12.358 27.072 27.082 1.00 11.52 179 PHE C C 1
ATOM 5511 O O . PHE C 1 180 ? 12.049 26.857 25.904 1.00 9.97 179 PHE C O 1
ATOM 5519 N N . GLN C 1 181 ? 13.084 28.116 27.471 1.00 9.75 180 GLN C N 1
ATOM 5520 C CA . GLN C 1 181 ? 13.638 29.065 26.502 1.00 11.29 180 GLN C CA 1
ATOM 5521 C C . GLN C 1 181 ? 14.675 28.419 25.600 1.00 12.92 180 GLN C C 1
ATOM 5522 O O . GLN C 1 181 ? 14.860 28.832 24.451 1.00 12.76 180 GLN C O 1
ATOM 5528 N N . THR C 1 182 ? 15.375 27.419 26.118 1.00 13.57 181 THR C N 1
ATOM 5529 C CA . THR C 1 182 ? 16.302 26.674 25.282 1.00 14.58 181 THR C CA 1
ATOM 5530 C C . THR C 1 182 ? 15.560 25.974 24.145 1.00 15.24 181 THR C C 1
ATOM 5531 O O . THR C 1 182 ? 15.976 26.033 22.979 1.00 14.72 181 THR C O 1
ATOM 5535 N N . VAL C 1 183 ? 14.460 25.310 24.480 1.00 11.88 182 VAL C N 1
ATOM 5536 C CA . VAL C 1 183 ? 13.702 24.566 23.477 1.00 12.56 182 VAL C CA 1
ATOM 5537 C C . VAL C 1 183 ? 13.029 25.513 22.485 1.00 13.14 182 VAL C C 1
ATOM 5538 O O . VAL C 1 183 ? 13.096 25.298 21.273 1.00 12.35 182 VAL C O 1
ATOM 5542 N N . SER C 1 184 ? 12.401 26.573 22.985 1.00 11.55 183 SER C N 1
ATOM 5543 C CA . SER C 1 184 ? 11.737 27.518 22.084 1.00 10.12 183 SER C CA 1
ATOM 5544 C C . SER C 1 184 ? 12.762 28.199 21.169 1.00 14.65 183 SER C C 1
ATOM 5545 O O . SER C 1 184 ? 12.500 28.381 19.976 1.00 12.82 183 SER C O 1
ATOM 5548 N N . GLY C 1 185 ? 13.934 28.543 21.704 1.00 11.90 184 GLY C N 1
ATOM 5549 C CA . GLY C 1 185 ? 14.991 29.122 20.881 1.00 11.10 184 GLY C CA 1
ATOM 5550 C C . GLY C 1 185 ? 15.494 28.135 19.836 1.00 13.54 184 GLY C C 1
ATOM 5551 O O . GLY C 1 185 ? 15.803 28.518 18.694 1.00 13.02 184 GLY C O 1
ATOM 5552 N N . PHE C 1 186 ? 15.581 26.865 20.221 1.00 13.09 185 PHE C N 1
ATOM 5553 C CA . PHE C 1 186 ? 15.986 25.814 19.288 1.00 15.34 185 PHE C CA 1
ATOM 5554 C C . PHE C 1 186 ? 15.001 25.693 18.120 1.00 12.40 185 PHE C C 1
ATOM 5555 O O . PHE C 1 186 ? 15.403 25.643 16.937 1.00 15.08 185 PHE C O 1
ATOM 5563 N N . VAL C 1 187 ? 13.712 25.625 18.439 1.00 12.65 186 VAL C N 1
ATOM 5564 C CA . VAL C 1 187 ? 12.683 25.526 17.408 1.00 12.99 186 VAL C CA 1
ATOM 5565 C C . VAL C 1 187 ? 12.699 26.781 16.535 1.00 12.95 186 VAL C C 1
ATOM 5566 O O . VAL C 1 187 ? 12.660 26.678 15.310 1.00 12.27 186 VAL C O 1
ATOM 5570 N N . ALA C 1 188 ? 12.787 27.955 17.162 1.00 12.39 187 ALA C N 1
ATOM 5571 C CA . ALA C 1 188 ? 12.849 29.207 16.408 1.00 14.33 187 ALA C CA 1
ATOM 5572 C C . ALA C 1 188 ? 14.015 29.212 15.422 1.00 14.48 187 ALA C C 1
ATOM 5573 O O . ALA C 1 188 ? 13.891 29.712 14.302 1.00 15.61 187 ALA C O 1
ATOM 5575 N N . GLY C 1 189 ? 15.146 28.653 15.840 1.00 13.68 188 GLY C N 1
ATOM 5576 C CA . GLY C 1 189 ? 16.323 28.599 14.993 1.00 13.88 188 GLY C CA 1
ATOM 5577 C C . GLY C 1 189 ? 16.182 27.672 13.796 1.00 16.90 188 GLY C C 1
ATOM 5578 O O . GLY C 1 189 ? 17.018 27.717 12.895 1.00 16.51 188 GLY C O 1
ATOM 5579 N N . LEU C 1 190 ? 15.140 26.837 13.785 1.00 15.38 189 LEU C N 1
ATOM 5580 C CA . LEU C 1 190 ? 14.887 25.903 12.678 1.00 16.62 189 LEU C CA 1
ATOM 5581 C C . LEU C 1 190 ? 13.880 26.464 11.669 1.00 17.15 189 LEU C C 1
ATOM 5582 O O . LEU C 1 190 ? 13.674 25.882 10.597 1.00 17.79 189 LEU C O 1
ATOM 5587 N N . LEU C 1 191 ? 13.252 27.581 12.018 1.00 14.00 190 LEU C N 1
ATOM 5588 C CA . LEU C 1 191 ? 12.223 28.199 11.167 1.00 12.95 190 LEU C CA 1
ATOM 5589 C C . LEU C 1 191 ? 12.831 29.331 10.352 1.00 17.72 190 LEU C C 1
ATOM 5590 O O . LEU C 1 191 ? 13.408 30.282 10.908 1.00 17.76 190 LEU C O 1
ATOM 5595 N N . HIS C 1 192 ? 12.712 29.222 9.032 1.00 15.83 191 HIS C N 1
ATOM 5596 C CA . HIS C 1 192 ? 13.334 30.192 8.128 1.00 16.07 191 HIS C CA 1
ATOM 5597 C C . HIS C 1 192 ? 12.377 30.535 6.990 1.00 16.68 191 HIS C C 1
ATOM 5598 O O . HIS C 1 192 ? 11.391 29.820 6.766 1.00 16.82 191 HIS C O 1
ATOM 5605 N N . PRO C 1 193 ? 12.662 31.621 6.249 1.00 18.17 192 PRO C N 1
ATOM 5606 C CA . PRO C 1 193 ? 11.834 31.892 5.065 1.00 17.83 192 PRO C CA 1
ATOM 5607 C C . PRO C 1 193 ? 12.026 30.843 3.969 1.00 18.74 192 PRO C C 1
ATOM 5608 O O . PRO C 1 193 ? 12.907 29.979 4.068 1.00 17.59 192 PRO C O 1
ATOM 5612 N N . LYS C 1 194 ? 11.199 30.921 2.928 1.00 18.23 193 LYS C N 1
ATOM 5613 C CA . LYS C 1 194 ? 11.220 29.938 1.844 1.00 22.24 193 LYS C CA 1
ATOM 5614 C C . LYS C 1 194 ? 12.561 29.870 1.113 1.00 19.32 193 LYS C C 1
ATOM 5615 O O . LYS C 1 194 ? 12.922 28.826 0.563 1.00 20.14 193 LYS C O 1
ATOM 5621 N N . ALA C 1 195 ? 13.290 30.987 1.105 1.00 17.01 194 ALA C N 1
ATOM 5622 C CA . ALA C 1 195 ? 14.537 31.097 0.353 1.00 18.26 194 ALA C CA 1
ATOM 5623 C C . ALA C 1 195 ? 15.678 30.304 0.984 1.00 15.61 194 ALA C C 1
ATOM 5624 O O . ALA C 1 195 ? 16.746 30.165 0.383 1.00 15.10 194 ALA C O 1
ATOM 5626 N N . VAL C 1 196 ? 15.444 29.800 2.198 1.00 16.66 195 VAL C N 1
ATOM 5627 C CA . VAL C 1 196 ? 16.444 29.038 2.944 1.00 16.47 195 VAL C CA 1
ATOM 5628 C C . VAL C 1 196 ? 16.148 27.546 2.817 1.00 16.62 195 VAL C C 1
ATOM 5629 O O . VAL C 1 196 ? 14.981 27.131 2.819 1.00 17.19 195 VAL C O 1
ATOM 5633 N N . ALA C 1 197 ? 17.193 26.733 2.677 1.00 14.40 196 ALA C N 1
ATOM 5634 C CA . ALA C 1 197 ? 17.006 25.297 2.519 1.00 14.15 196 ALA C CA 1
ATOM 5635 C C . ALA C 1 197 ? 16.238 24.701 3.698 1.00 14.62 196 ALA C C 1
ATOM 5636 O O . ALA C 1 197 ? 16.312 25.197 4.832 1.00 16.71 196 ALA C O 1
ATOM 5638 N N . ALA C 1 198 ? 15.470 23.659 3.409 1.00 13.91 197 ALA C N 1
ATOM 5639 C CA . ALA C 1 198 ? 14.754 22.915 4.445 1.00 15.60 197 ALA C CA 1
ATOM 5640 C C . ALA C 1 198 ? 15.742 22.395 5.480 1.00 16.41 197 ALA C C 1
ATOM 5641 O O . ALA C 1 198 ? 16.846 21.935 5.138 1.00 14.56 197 ALA C O 1
ATOM 5643 N N . ALA C 1 199 ? 15.340 22.477 6.747 1.00 14.74 198 ALA C N 1
ATOM 5644 C CA . ALA C 1 199 ? 16.209 22.100 7.855 1.00 17.29 198 ALA C CA 1
ATOM 5645 C C . ALA C 1 199 ? 15.424 21.286 8.875 1.00 14.27 198 ALA C C 1
ATOM 5646 O O . ALA C 1 199 ? 14.249 21.554 9.116 1.00 15.63 198 ALA C O 1
ATOM 5648 N N . SER C 1 200 ? 16.088 20.288 9.446 1.00 15.63 199 SER C N 1
ATOM 5649 C CA . SER C 1 200 ? 15.551 19.483 10.540 1.00 14.82 199 SER C CA 1
ATOM 5650 C C . SER C 1 200 ? 16.637 19.413 11.594 1.00 14.93 199 SER C C 1
ATOM 5651 O O . SER C 1 200 ? 17.815 19.517 11.270 1.00 15.74 199 SER C O 1
ATOM 5654 N N . GLY C 1 201 ? 16.260 19.229 12.853 1.00 13.54 200 GLY C N 1
ATOM 5655 C CA . GLY C 1 201 ? 17.260 19.120 13.905 1.00 15.64 200 GLY C CA 1
ATOM 5656 C C . GLY C 1 201 ? 16.739 18.393 15.123 1.00 14.04 200 GLY C C 1
ATOM 5657 O O . GLY C 1 201 ? 15.539 18.379 15.364 1.00 16.07 200 GLY C O 1
ATOM 5658 N N . LYS C 1 202 ? 17.645 17.780 15.882 1.00 11.98 201 LYS C N 1
ATOM 5659 C CA . LYS C 1 202 ? 17.274 17.068 17.103 1.00 10.93 201 LYS C CA 1
ATOM 5660 C C . LYS C 1 202 ? 17.870 17.766 18.321 1.00 10.97 201 LYS C C 1
ATOM 5661 O O . LYS C 1 202 ? 18.973 18.295 18.255 1.00 12.68 201 LYS C O 1
ATOM 5667 N N . ILE C 1 203 ? 17.142 17.771 19.435 1.00 12.69 202 ILE C N 1
ATOM 5668 C CA . ILE C 1 203 ? 17.663 18.416 20.636 1.00 12.70 202 ILE C CA 1
ATOM 5669 C C . ILE C 1 203 ? 18.890 17.671 21.162 1.00 12.87 202 ILE C C 1
ATOM 5670 O O . ILE C 1 203 ? 19.016 16.453 20.983 1.00 14.16 202 ILE C O 1
ATOM 5675 N N . GLY C 1 204 ? 19.801 18.414 21.796 1.00 10.82 203 GLY C N 1
ATOM 5676 C CA . GLY C 1 204 ? 20.994 17.831 22.391 1.00 14.50 203 GLY C CA 1
ATOM 5677 C C . GLY C 1 204 ? 20.784 17.315 23.808 1.00 13.22 203 GLY C C 1
ATOM 5678 O O . GLY C 1 204 ? 19.672 17.381 24.344 1.00 13.52 203 GLY C O 1
ATOM 5679 N N . ASN C 1 205 ? 21.846 16.809 24.433 1.00 12.75 204 ASN C N 1
ATOM 5680 C CA . ASN C 1 205 ? 21.683 16.112 25.706 1.00 15.29 204 ASN C CA 1
ATOM 5681 C C . ASN C 1 205 ? 21.262 17.029 26.863 1.00 11.56 204 ASN C C 1
ATOM 5682 O O . ASN C 1 205 ? 20.533 16.595 27.755 1.00 13.50 204 ASN C O 1
ATOM 5687 N N . GLU C 1 206 ? 21.719 18.283 26.843 1.00 13.18 205 GLU C N 1
ATOM 5688 C CA . GLU C 1 206 ? 21.333 19.240 27.883 1.00 14.23 205 GLU C CA 1
ATOM 5689 C C . GLU C 1 206 ? 19.839 19.538 27.835 1.00 11.30 205 GLU C C 1
ATOM 5690 O O . GLU C 1 206 ? 19.158 19.532 28.871 1.00 11.29 205 GLU C O 1
ATOM 5696 N N . MET C 1 207 ? 19.325 19.806 26.637 1.00 13.64 206 MET C N 1
ATOM 5697 C CA . MET C 1 207 ? 17.894 20.015 26.472 1.00 12.46 206 MET C CA 1
ATOM 5698 C C . MET C 1 207 ? 17.072 18.770 26.838 1.00 12.99 206 MET C C 1
ATOM 5699 O O . MET C 1 207 ? 16.000 18.903 27.424 1.00 13.29 206 MET C O 1
ATOM 5704 N N . LYS C 1 208 ? 17.562 17.572 26.506 1.00 11.09 207 LYS C N 1
ATOM 5705 C CA . LYS C 1 208 ? 16.871 16.343 26.929 1.00 10.76 207 LYS C CA 1
ATOM 5706 C C . LYS C 1 208 ? 16.785 16.275 28.454 1.00 12.32 207 LYS C C 1
ATOM 5707 O O . LYS C 1 208 ? 15.730 15.964 29.017 1.00 12.40 207 LYS C O 1
ATOM 5713 N N . ALA C 1 209 ? 17.891 16.589 29.128 1.00 13.02 208 ALA C N 1
ATOM 5714 C CA . ALA C 1 209 ? 17.902 16.580 30.590 1.00 12.83 208 ALA C CA 1
ATOM 5715 C C . ALA C 1 209 ? 16.949 17.611 31.180 1.00 13.85 208 ALA C C 1
ATOM 5716 O O . ALA C 1 209 ? 16.285 17.345 32.198 1.00 12.40 208 ALA C O 1
ATOM 5718 N N . GLN C 1 210 ? 16.920 18.790 30.560 1.00 12.94 209 GLN C N 1
ATOM 5719 C CA . GLN C 1 210 ? 16.016 19.867 30.966 1.00 12.10 209 GLN C CA 1
ATOM 5720 C C . GLN C 1 210 ? 14.565 19.419 30.838 1.00 11.69 209 GLN C C 1
ATOM 5721 O O . GLN C 1 210 ? 13.791 19.519 31.796 1.00 12.78 209 GLN C O 1
ATOM 5727 N N . VAL C 1 211 ? 14.192 18.914 29.659 1.00 12.91 210 VAL C N 1
ATOM 5728 C CA . VAL C 1 211 ? 12.823 18.433 29.440 1.00 13.22 210 VAL C CA 1
ATOM 5729 C C . VAL C 1 211 ? 12.447 17.333 30.438 1.00 18.21 210 VAL C C 1
ATOM 5730 O O . VAL C 1 211 ? 11.331 17.308 30.983 1.00 14.82 210 VAL C O 1
ATOM 5734 N N . ASN C 1 212 ? 13.396 16.444 30.713 1.00 11.26 211 ASN C N 1
ATOM 5735 C CA . ASN C 1 212 ? 13.134 15.338 31.630 1.00 13.25 211 ASN C CA 1
ATOM 5736 C C . ASN C 1 212 ? 13.215 15.701 33.099 1.00 16.03 211 ASN C C 1
ATOM 5737 O O . ASN C 1 212 ? 12.989 14.843 33.946 1.00 15.95 211 ASN C O 1
ATOM 5742 N N . GLY C 1 213 ? 13.511 16.967 33.397 1.00 11.54 212 GLY C N 1
ATOM 5743 C CA . GLY C 1 213 ? 13.681 17.428 34.764 1.00 13.26 212 GLY C CA 1
ATOM 5744 C C . GLY C 1 213 ? 13.085 18.809 34.991 1.00 12.58 212 GLY C C 1
ATOM 5745 O O . GLY C 1 213 ? 13.656 19.648 35.683 1.00 11.38 212 GLY C O 1
ATOM 5746 N N . TRP C 1 214 ? 11.933 19.054 34.381 1.00 10.72 213 TRP C N 1
ATOM 5747 C CA . TRP C 1 214 ? 11.275 20.350 34.498 1.00 9.71 213 TRP C CA 1
ATOM 5748 C C . TRP C 1 214 ? 10.964 20.689 35.962 1.00 11.53 213 TRP C C 1
ATOM 5749 O O . TRP C 1 214 ? 11.240 21.805 36.417 1.00 12.25 213 TRP C O 1
ATOM 5760 N N . GLN C 1 215 ? 10.436 19.720 36.710 1.00 12.05 214 GLN C N 1
ATOM 5761 C CA . GLN C 1 215 ? 10.149 19.971 38.124 1.00 13.48 214 GLN C CA 1
ATOM 5762 C C . GLN C 1 215 ? 11.437 20.254 38.897 1.00 14.98 214 GLN C C 1
ATOM 5763 O O . GLN C 1 215 ? 11.489 21.188 39.705 1.00 14.63 214 GLN C O 1
ATOM 5769 N N . ASP C 1 216 ? 12.470 19.452 38.637 1.00 12.53 215 ASP C N 1
ATOM 5770 C CA . ASP C 1 216 ? 13.760 19.596 39.312 1.00 14.33 215 ASP C CA 1
ATOM 5771 C C . ASP C 1 216 ? 14.379 20.977 39.106 1.00 14.92 215 ASP C C 1
ATOM 5772 O O . ASP C 1 216 ? 14.855 21.605 40.059 1.00 14.40 215 ASP C O 1
ATOM 5777 N N . LEU C 1 217 ? 14.368 21.460 37.867 1.00 12.11 216 LEU C N 1
ATOM 5778 C CA . LEU C 1 217 ? 14.969 22.753 37.563 1.00 11.89 216 LEU C CA 1
ATOM 5779 C C . LEU C 1 217 ? 14.119 23.891 38.131 1.00 12.73 216 LEU C C 1
ATOM 5780 O O . LEU C 1 217 ? 14.659 24.873 38.643 1.00 11.49 216 LEU C O 1
ATOM 5785 N N . SER C 1 218 ? 12.796 23.757 38.037 1.00 12.75 217 SER C N 1
ATOM 5786 C CA . SER C 1 218 ? 11.889 24.734 38.652 1.00 11.56 217 SER C CA 1
ATOM 5787 C C . SER C 1 218 ? 12.131 24.818 40.153 1.00 12.63 217 SER C C 1
ATOM 5788 O O . SER C 1 218 ? 12.254 25.906 40.707 1.00 13.13 217 SER C O 1
ATOM 5791 N N . ALA C 1 219 ? 12.204 23.656 40.804 1.00 14.42 218 ALA C N 1
ATOM 5792 C CA . ALA C 1 219 ? 12.430 23.609 42.248 1.00 15.50 218 ALA C CA 1
ATOM 5793 C C . ALA C 1 219 ? 13.781 24.218 42.605 1.00 15.49 218 ALA C C 1
ATOM 5794 O O . ALA C 1 219 ? 13.891 24.979 43.571 1.00 14.83 218 ALA C O 1
ATOM 5796 N N . ALA C 1 220 ? 14.808 23.903 41.822 1.00 12.31 219 ALA C N 1
ATOM 5797 C CA . ALA C 1 220 ? 16.145 24.413 42.126 1.00 15.55 219 ALA C CA 1
ATOM 5798 C C . ALA C 1 220 ? 16.198 25.939 42.098 1.00 14.20 219 ALA C C 1
ATOM 5799 O O . ALA C 1 220 ? 16.876 26.559 42.911 1.00 14.88 219 ALA C O 1
ATOM 5801 N N . LEU C 1 221 ? 15.469 26.562 41.178 1.00 13.08 220 LEU C N 1
ATOM 5802 C CA . LEU C 1 221 ? 15.472 28.014 41.125 1.00 12.40 220 LEU C CA 1
ATOM 5803 C C . LEU C 1 221 ? 14.593 28.610 42.226 1.00 14.79 220 LEU C C 1
ATOM 5804 O O . LEU C 1 221 ? 14.976 29.599 42.854 1.00 15.41 220 LEU C O 1
ATOM 5809 N N . LEU C 1 222 ? 13.427 28.007 42.466 1.00 13.10 221 LEU C N 1
ATOM 5810 C CA . LEU C 1 222 ? 12.523 28.492 43.518 1.00 14.34 221 LEU C CA 1
ATOM 5811 C C . LEU C 1 222 ? 13.198 28.513 44.884 1.00 14.77 221 LEU C C 1
ATOM 5812 O O . LEU C 1 222 ? 12.929 29.407 45.690 1.00 15.40 221 LEU C O 1
ATOM 5817 N N . LYS C 1 223 ? 14.064 27.535 45.143 1.00 16.60 222 LYS C N 1
ATOM 5818 C CA . LYS C 1 223 ? 14.787 27.490 46.418 1.00 16.43 222 LYS C CA 1
ATOM 5819 C C . LYS C 1 223 ? 15.639 28.740 46.651 1.00 19.24 222 LYS C C 1
ATOM 5820 O O . LYS C 1 223 ? 15.787 29.192 47.789 1.00 19.13 222 LYS C O 1
ATOM 5826 N N . THR C 1 224 ? 16.173 29.324 45.576 1.00 13.53 223 THR C N 1
ATOM 5827 C CA . THR C 1 224 ? 17.014 30.516 45.719 1.00 17.70 223 THR C CA 1
ATOM 5828 C C . THR C 1 224 ? 16.226 31.785 46.087 1.00 18.62 223 THR C C 1
ATOM 5829 O O . THR C 1 224 ? 16.821 32.813 46.423 1.00 21.36 223 THR C O 1
ATOM 5833 N N . ASP C 1 225 ? 14.898 31.720 46.024 1.00 20.07 224 ASP C N 1
ATOM 5834 C CA . ASP C 1 225 ? 14.065 32.893 46.319 1.00 16.41 224 ASP C CA 1
ATOM 5835 C C . ASP C 1 225 ? 13.696 32.988 47.788 1.00 21.67 224 ASP C C 1
ATOM 5836 O O . ASP C 1 225 ? 13.263 34.043 48.254 1.00 24.24 224 ASP C O 1
ATOM 5841 N N . VAL C 1 226 ? 13.827 31.874 48.502 1.00 19.58 225 VAL C N 1
ATOM 5842 C CA . VAL C 1 226 ? 13.407 31.803 49.899 1.00 21.63 225 VAL C CA 1
ATOM 5843 C C . VAL C 1 226 ? 14.289 32.719 50.743 1.00 30.03 225 VAL C C 1
ATOM 5844 O O . VAL C 1 226 ? 15.483 32.469 50.883 1.00 31.20 225 VAL C O 1
ATOM 5848 N N . LYS C 1 227 ? 13.708 33.782 51.296 1.00 35.96 226 LYS C N 1
ATOM 5849 C CA . LYS C 1 227 ? 14.482 34.717 52.112 1.00 40.78 226 LYS C CA 1
ATOM 5850 C C . LYS C 1 227 ? 14.911 34.017 53.404 1.00 36.98 226 LYS C C 1
ATOM 5851 O O . LYS C 1 227 ? 14.080 33.446 54.113 1.00 37.26 226 LYS C O 1
ATOM 5857 N N . PRO C 1 228 ? 16.221 34.036 53.693 1.00 39.64 227 PRO C N 1
ATOM 5858 C CA . PRO C 1 228 ? 16.820 33.252 54.780 1.00 46.03 227 PRO C CA 1
ATOM 5859 C C . PRO C 1 228 ? 16.567 33.859 56.161 1.00 51.60 227 PRO C C 1
ATOM 5860 O O . PRO C 1 228 ? 16.182 35.032 56.249 1.00 49.05 227 PRO C O 1
ATOM 5864 N N . PRO C 1 229 ? 16.778 33.063 57.227 1.00 52.73 228 PRO C N 1
ATOM 5865 C CA . PRO C 1 229 ? 16.744 33.529 58.620 1.00 55.72 228 PRO C CA 1
ATOM 5866 C C . PRO C 1 229 ? 17.597 34.783 58.836 1.00 60.50 228 PRO C C 1
ATOM 5867 O O . PRO C 1 229 ? 18.479 35.066 58.021 1.00 57.07 228 PRO C O 1
ATOM 5871 N N . PRO C 1 230 ? 17.341 35.530 59.925 1.00 64.35 229 PRO C N 1
ATOM 5872 C CA . PRO C 1 230 ? 18.167 36.710 60.214 1.00 66.48 229 PRO C CA 1
ATOM 5873 C C . PRO C 1 230 ? 19.604 36.284 60.498 1.00 63.62 229 PRO C C 1
ATOM 5874 O O . PRO C 1 230 ? 19.818 35.374 61.300 1.00 64.77 229 PRO C O 1
ATOM 5878 N N . GLY C 1 231 ? 20.570 36.918 59.840 1.00 62.23 230 GLY C N 1
ATOM 5879 C CA . GLY C 1 231 ? 21.964 36.544 60.002 1.00 62.03 230 GLY C CA 1
ATOM 5880 C C . GLY C 1 231 ? 22.401 35.475 59.017 1.00 62.34 230 GLY C C 1
ATOM 5881 O O . GLY C 1 231 ? 23.590 35.160 58.919 1.00 59.07 230 GLY C O 1
ATOM 5882 N N . LYS C 1 232 ? 21.437 34.912 58.289 1.00 61.97 231 LYS C N 1
ATOM 5883 C CA . LYS C 1 232 ? 21.736 33.920 57.259 1.00 58.49 231 LYS C CA 1
ATOM 5884 C C . LYS C 1 232 ? 21.869 34.551 55.873 1.00 55.30 231 LYS C C 1
ATOM 5885 O O . LYS C 1 232 ? 21.280 35.597 55.589 1.00 53.05 231 LYS C O 1
ATOM 5891 N N . SER C 1 233 ? 22.657 33.901 55.020 1.00 55.85 232 SER C N 1
ATOM 5892 C CA . SER C 1 233 ? 22.881 34.351 53.651 1.00 53.88 232 SER C CA 1
ATOM 5893 C C . SER C 1 233 ? 21.843 33.739 52.713 1.00 49.41 232 SER C C 1
ATOM 5894 O O . SER C 1 233 ? 21.301 32.669 53.002 1.00 49.27 232 SER C O 1
ATOM 5897 N N . PRO C 1 234 ? 21.554 34.424 51.593 1.00 49.26 233 PRO C N 1
ATOM 5898 C CA . PRO C 1 234 ? 20.670 33.886 50.551 1.00 45.52 233 PRO C CA 1
ATOM 5899 C C . PRO C 1 234 ? 21.073 32.479 50.096 1.00 41.90 233 PRO C C 1
ATOM 5900 O O . PRO C 1 234 ? 22.260 32.202 49.905 1.00 45.99 233 PRO C O 1
ATOM 5904 N N . ALA C 1 235 ? 20.086 31.600 49.941 1.00 39.89 234 ALA C N 1
ATOM 5905 C CA . ALA C 1 235 ? 20.333 30.236 49.483 1.00 34.78 234 ALA C CA 1
ATOM 5906 C C . ALA C 1 235 ? 20.997 30.243 48.105 1.00 29.42 234 ALA C C 1
ATOM 5907 O O . ALA C 1 235 ? 20.589 31.001 47.217 1.00 32.59 234 ALA C O 1
ATOM 5909 N N . LYS C 1 236 ? 22.016 29.405 47.927 1.00 27.86 235 LYS C N 1
ATOM 5910 C CA . LYS C 1 236 ? 22.737 29.356 46.656 1.00 27.75 235 LYS C CA 1
ATOM 5911 C C . LYS C 1 236 ? 22.190 28.285 45.720 1.00 19.04 235 LYS C C 1
ATOM 5912 O O . LYS C 1 236 ? 21.784 27.211 46.156 1.00 20.54 235 LYS C O 1
ATOM 5918 N N . PHE C 1 237 ? 22.198 28.582 44.426 1.00 19.17 236 PHE C N 1
ATOM 5919 C CA . PHE C 1 237 ? 21.758 27.623 43.433 1.00 17.42 236 PHE C CA 1
ATOM 5920 C C . PHE C 1 237 ? 22.675 26.400 43.440 1.00 18.01 236 PHE C C 1
ATOM 5921 O O . PHE C 1 237 ? 23.906 26.526 43.406 1.00 19.02 236 PHE C O 1
ATOM 5929 N N . ALA C 1 238 ? 22.074 25.218 43.507 1.00 15.52 237 ALA C N 1
ATOM 5930 C CA . ALA C 1 238 ? 22.825 23.976 43.408 1.00 15.01 237 ALA C CA 1
ATOM 5931 C C . ALA C 1 238 ? 22.856 23.584 41.943 1.00 16.08 237 ALA C C 1
ATOM 5932 O O . ALA C 1 238 ? 21.803 23.361 41.340 1.00 16.72 237 ALA C O 1
ATOM 5934 N N . PRO C 1 239 ? 24.061 23.501 41.362 1.00 16.08 238 PRO C N 1
ATOM 5935 C CA . PRO C 1 239 ? 24.184 23.239 39.922 1.00 14.70 238 PRO C CA 1
ATOM 5936 C C . PRO C 1 239 ? 23.614 21.894 39.473 1.00 17.38 238 PRO C C 1
ATOM 5937 O O . PRO C 1 239 ? 23.623 20.899 40.217 1.00 16.75 238 PRO C O 1
ATOM 5941 N N . ILE C 1 240 ? 23.077 21.893 38.254 1.00 15.21 239 ILE C N 1
ATOM 5942 C CA . ILE C 1 240 ? 22.593 20.678 37.611 1.00 16.44 239 ILE C CA 1
ATOM 5943 C C . ILE C 1 240 ? 23.411 20.521 36.333 1.00 18.30 239 ILE C C 1
ATOM 5944 O O . ILE C 1 240 ? 23.029 21.016 35.266 1.00 16.84 239 ILE C O 1
ATOM 5949 N N . GLU C 1 241 ? 24.560 19.860 36.447 1.00 18.34 240 GLU C N 1
ATOM 5950 C CA . GLU C 1 241 ? 25.513 19.803 35.341 1.00 22.07 240 GLU C CA 1
ATOM 5951 C C . GLU C 1 241 ? 24.951 19.150 34.083 1.00 17.07 240 GLU C C 1
ATOM 5952 O O . GLU C 1 241 ? 25.280 19.557 32.963 1.00 19.21 240 GLU C O 1
ATOM 5958 N N . LYS C 1 242 ? 24.092 18.159 34.263 1.00 17.60 241 LYS C N 1
ATOM 5959 C CA . LYS C 1 242 ? 23.554 17.412 33.124 1.00 18.59 241 LYS C CA 1
ATOM 5960 C C . LYS C 1 242 ? 22.674 18.296 32.240 1.00 17.79 241 LYS C C 1
ATOM 5961 O O . LYS C 1 242 ? 22.471 18.001 31.052 1.00 15.99 241 LYS C O 1
ATOM 5967 N N . MET C 1 243 ? 22.147 19.374 32.819 1.00 14.23 242 MET C N 1
ATOM 5968 C CA . MET C 1 243 ? 21.323 20.330 32.067 1.00 13.35 242 MET C CA 1
ATOM 5969 C C . MET C 1 243 ? 22.157 21.494 31.564 1.00 12.41 242 MET C C 1
ATOM 5970 O O . MET C 1 243 ? 21.642 22.393 30.894 1.00 12.22 242 MET C O 1
ATOM 5975 N N . GLY C 1 244 ? 23.435 21.512 31.935 1.00 11.38 243 GLY C N 1
ATOM 5976 C CA . GLY C 1 244 ? 24.310 22.613 31.570 1.00 14.25 243 GLY C CA 1
ATOM 5977 C C . GLY C 1 244 ? 24.019 23.856 32.398 1.00 15.37 243 GLY C C 1
ATOM 5978 O O . GLY C 1 244 ? 24.450 24.964 32.059 1.00 15.21 243 GLY C O 1
ATOM 5979 N N . VAL C 1 245 ? 23.295 23.672 33.498 1.00 13.19 244 VAL C N 1
ATOM 5980 C CA . VAL C 1 245 ? 22.832 24.805 34.289 1.00 13.83 244 VAL C CA 1
ATOM 5981 C C . VAL C 1 245 ? 23.573 24.846 35.618 1.00 13.83 244 VAL C C 1
ATOM 5982 O O . VAL C 1 245 ? 23.299 24.038 36.505 1.00 14.31 244 VAL C O 1
ATOM 5986 N N . ARG C 1 246 ? 24.509 25.780 35.746 1.00 15.12 245 ARG C N 1
ATOM 5987 C CA . ARG C 1 246 ? 25.346 25.848 36.942 1.00 18.90 245 ARG C CA 1
ATOM 5988 C C . ARG C 1 246 ? 24.954 26.966 37.883 1.00 15.40 245 ARG C C 1
ATOM 5989 O O . ARG C 1 246 ? 25.243 26.905 39.081 1.00 18.46 245 ARG C O 1
ATOM 5997 N N . THR C 1 247 ? 24.313 27.998 37.352 1.00 14.49 246 THR C N 1
ATOM 5998 C CA . THR C 1 247 ? 23.978 29.166 38.166 1.00 13.15 246 THR C CA 1
ATOM 5999 C C . THR C 1 247 ? 22.510 29.516 38.094 1.00 14.38 246 THR C C 1
ATOM 6000 O O . THR C 1 247 ? 21.807 29.084 37.171 1.00 12.75 246 THR C O 1
ATOM 6004 N N . ALA C 1 248 ? 22.050 30.316 39.056 1.00 14.96 247 ALA C N 1
ATOM 6005 C CA . ALA C 1 248 ? 20.663 30.775 39.050 1.00 14.16 247 ALA C CA 1
ATOM 6006 C C . ALA C 1 248 ? 20.369 31.587 37.793 1.00 13.58 247 ALA C C 1
ATOM 6007 O O . ALA C 1 248 ? 19.289 31.466 37.222 1.00 14.09 247 ALA C O 1
ATOM 6009 N N . VAL C 1 249 ? 21.326 32.407 37.353 1.00 13.48 248 VAL C N 1
ATOM 6010 C CA . VAL C 1 249 ? 21.114 33.215 36.155 1.00 13.87 248 VAL C CA 1
ATOM 6011 C C . VAL C 1 249 ? 20.949 32.323 34.916 1.00 15.20 248 VAL C C 1
ATOM 6012 O O . VAL C 1 249 ? 20.093 32.579 34.056 1.00 15.06 248 VAL C O 1
ATOM 6016 N N . GLN C 1 250 ? 21.743 31.263 34.844 1.00 11.48 249 GLN C N 1
ATOM 6017 C CA . GLN C 1 250 ? 21.585 30.273 33.778 1.00 12.37 249 GLN C CA 1
ATOM 6018 C C . GLN C 1 250 ? 20.229 29.570 33.877 1.00 14.67 249 GLN C C 1
ATOM 6019 O O . GLN C 1 250 ? 19.589 29.322 32.865 1.00 13.53 249 GLN C O 1
ATOM 6025 N N . ALA C 1 251 ? 19.770 29.280 35.093 1.00 12.09 250 ALA C N 1
ATOM 6026 C CA . ALA C 1 251 ? 18.454 28.664 35.241 1.00 12.14 250 ALA C CA 1
ATOM 6027 C C . ALA C 1 251 ? 17.328 29.575 34.751 1.00 11.29 250 ALA C C 1
ATOM 6028 O O . ALA C 1 251 ? 16.392 29.110 34.086 1.00 11.74 250 ALA C O 1
ATOM 6030 N N . ALA C 1 252 ? 17.415 30.863 35.091 1.00 12.40 251 ALA C N 1
ATOM 6031 C CA . ALA C 1 252 ? 16.414 31.839 34.669 1.00 13.76 251 ALA C CA 1
ATOM 6032 C C . ALA C 1 252 ? 16.391 31.944 33.149 1.00 14.01 251 ALA C C 1
ATOM 6033 O O . ALA C 1 252 ? 15.324 32.050 32.550 1.00 11.64 251 ALA C O 1
ATOM 6035 N N . ASN C 1 253 ? 17.565 31.904 32.522 1.00 12.89 252 ASN C N 1
ATOM 6036 C CA . ASN C 1 253 ? 17.637 31.965 31.065 1.00 13.25 252 ASN C CA 1
ATOM 6037 C C . ASN C 1 253 ? 17.142 30.696 30.372 1.00 12.27 252 ASN C C 1
ATOM 6038 O O . ASN C 1 253 ? 16.809 30.720 29.189 1.00 12.14 252 ASN C O 1
ATOM 6043 N N . THR C 1 254 ? 17.084 29.594 31.111 1.00 10.87 253 THR C N 1
ATOM 6044 C CA . THR C 1 254 ? 16.671 28.307 30.561 1.00 12.31 253 THR C CA 1
ATOM 6045 C C . THR C 1 254 ? 15.167 28.105 30.723 1.00 11.82 253 THR C C 1
ATOM 6046 O O . THR C 1 254 ? 14.503 27.556 29.829 1.00 12.66 253 THR C O 1
ATOM 6050 N N . LEU C 1 255 ? 14.624 28.544 31.862 1.00 10.61 254 LEU C N 1
ATOM 6051 C CA . LEU C 1 255 ? 13.207 28.325 32.149 1.00 11.96 254 LEU C CA 1
ATOM 6052 C C . LEU C 1 255 ? 12.297 29.299 31.402 1.00 10.38 254 LEU C C 1
ATOM 6053 O O . LEU C 1 255 ? 12.415 30.513 31.563 1.00 11.45 254 LEU C O 1
ATOM 6058 N N . GLY C 1 256 ? 11.378 28.758 30.605 1.00 11.17 255 GLY C N 1
ATOM 6059 C CA . GLY C 1 256 ? 10.347 29.566 29.962 1.00 10.51 255 GLY C CA 1
ATOM 6060 C C . GLY C 1 256 ? 9.250 29.888 30.960 1.00 11.18 255 GLY C C 1
ATOM 6061 O O . GLY C 1 256 ? 8.878 31.044 31.132 1.00 11.14 255 GLY C O 1
ATOM 6062 N N . ILE C 1 257 ? 8.729 28.861 31.626 1.00 9.55 256 ILE C N 1
ATOM 6063 C CA . ILE C 1 257 ? 7.798 29.082 32.736 1.00 10.87 256 ILE C CA 1
ATOM 6064 C C . ILE C 1 257 ? 7.997 27.945 33.712 1.00 12.59 256 ILE C C 1
ATOM 6065 O O . ILE C 1 257 ? 8.211 26.803 33.308 1.00 9.88 256 ILE C O 1
ATOM 6070 N N . LEU C 1 258 ? 7.984 28.269 35.000 1.00 11.46 257 LEU C N 1
ATOM 6071 C CA . LEU C 1 258 ? 8.256 27.272 36.031 1.00 10.80 257 LEU C CA 1
ATOM 6072 C C . LEU C 1 258 ? 7.002 26.489 36.395 1.00 10.03 257 LEU C C 1
ATOM 6073 O O . LEU C 1 258 ? 5.900 27.041 36.439 1.00 10.94 257 LEU C O 1
ATOM 6078 N N . LEU C 1 259 ? 7.169 25.193 36.642 1.00 9.89 258 LEU C N 1
ATOM 6079 C CA . LEU C 1 259 ? 6.141 24.426 37.329 1.00 10.14 258 LEU C CA 1
ATOM 6080 C C . LEU C 1 259 ? 6.100 24.872 38.800 1.00 12.93 258 LEU C C 1
ATOM 6081 O O . LEU C 1 259 ? 7.140 25.090 39.427 1.00 13.02 258 LEU C O 1
ATOM 6086 N N . PHE C 1 260 ? 4.912 25.059 39.356 1.00 12.06 259 PHE C N 1
ATOM 6087 C CA . PHE C 1 260 ? 4.868 25.367 40.781 1.00 10.89 259 PHE C CA 1
ATOM 6088 C C . PHE C 1 260 ? 5.352 24.171 41.596 1.00 12.83 259 PHE C C 1
ATOM 6089 O O . PHE C 1 260 ? 4.901 23.042 41.382 1.00 14.01 259 PHE C O 1
ATOM 6097 N N . VAL C 1 261 ? 6.281 24.421 42.523 1.00 13.58 260 VAL C N 1
ATOM 6098 C CA . VAL C 1 261 ? 6.748 23.389 43.450 1.00 14.33 260 VAL C CA 1
ATOM 6099 C C . VAL C 1 261 ? 6.731 23.966 44.859 1.00 13.87 260 VAL C C 1
ATOM 6100 O O . VAL C 1 261 ? 7.148 25.099 45.076 1.00 14.84 260 VAL C O 1
ATOM 6104 N N . GLU C 1 262 ? 6.238 23.191 45.813 1.00 15.44 261 GLU C N 1
ATOM 6105 C CA . GLU C 1 262 ? 6.333 23.580 47.211 1.00 16.59 261 GLU C CA 1
ATOM 6106 C C . GLU C 1 262 ? 7.754 23.304 47.677 1.00 15.99 261 GLU C C 1
ATOM 6107 O O . GLU C 1 262 ? 8.176 22.142 47.733 1.00 22.18 261 GLU C O 1
ATOM 6113 N N . VAL C 1 263 ? 8.502 24.359 47.986 1.00 17.15 262 VAL C N 1
ATOM 6114 C CA . VAL C 1 263 ? 9.851 24.179 48.527 1.00 19.18 262 VAL C CA 1
ATOM 6115 C C . VAL C 1 263 ? 9.860 24.666 49.974 1.00 18.42 262 VAL C C 1
ATOM 6116 O O . VAL C 1 263 ? 9.048 25.512 50.343 1.00 18.89 262 VAL C O 1
ATOM 6120 N N . PRO C 1 264 ? 10.748 24.106 50.808 1.00 21.47 263 PRO C N 1
ATOM 6121 C CA . PRO C 1 264 ? 10.778 24.508 52.220 1.00 22.16 263 PRO C CA 1
ATOM 6122 C C . PRO C 1 264 ? 10.972 26.017 52.384 1.00 21.49 263 PRO C C 1
ATOM 6123 O O . PRO C 1 264 ? 11.933 26.577 51.853 1.00 22.97 263 PRO C O 1
ATOM 6127 N N . GLY C 1 265 ? 10.047 26.668 53.090 1.00 21.79 264 GLY C N 1
ATOM 6128 C CA . GLY C 1 265 ? 10.112 28.105 53.290 1.00 21.00 264 GLY C CA 1
ATOM 6129 C C . GLY C 1 265 ? 9.525 28.928 52.151 1.00 22.79 264 GLY C C 1
ATOM 6130 O O . GLY C 1 265 ? 9.433 30.158 52.241 1.00 23.88 264 GLY C O 1
ATOM 6131 N N . GLY C 1 266 ? 9.146 28.252 51.070 1.00 22.59 265 GLY C N 1
ATOM 6132 C CA . GLY C 1 266 ? 8.507 28.916 49.944 1.00 19.34 265 GLY C CA 1
ATOM 6133 C C . GLY C 1 266 ? 6.997 28.937 50.090 1.00 20.15 265 GLY C C 1
ATOM 6134 O O . GLY C 1 266 ? 6.466 28.450 51.085 1.00 19.11 265 GLY C O 1
ATOM 6135 N N . LEU C 1 267 ? 6.300 29.509 49.112 1.00 15.87 266 LEU C N 1
ATOM 6136 C CA . LEU C 1 267 ? 4.837 29.497 49.109 1.00 16.31 266 LEU C CA 1
ATOM 6137 C C . LEU C 1 267 ? 4.272 28.076 49.164 1.00 15.98 266 LEU C C 1
ATOM 6138 O O . LEU C 1 267 ? 4.786 27.166 48.532 1.00 14.70 266 LEU C O 1
ATOM 6143 N N . THR C 1 268 ? 3.202 27.884 49.923 1.00 15.12 267 THR C N 1
ATOM 6144 C CA . THR C 1 268 ? 2.490 26.625 49.887 1.00 18.17 267 THR C CA 1
ATOM 6145 C C . THR C 1 268 ? 1.546 26.666 48.701 1.00 14.62 267 THR C C 1
ATOM 6146 O O . THR C 1 268 ? 1.301 27.742 48.131 1.00 13.50 267 THR C O 1
ATOM 6150 N N . VAL C 1 269 ? 1.016 25.506 48.334 1.00 14.68 268 VAL C N 1
ATOM 6151 C CA . VAL C 1 269 ? -0.058 25.435 47.344 1.00 14.00 268 VAL C CA 1
ATOM 6152 C C . VAL C 1 269 ? -1.207 26.396 47.681 1.00 16.57 268 VAL C C 1
ATOM 6153 O O . VAL C 1 269 ? -1.588 27.230 46.856 1.00 12.93 268 VAL C O 1
ATOM 6157 N N . ALA C 1 270 ? -1.748 26.297 48.893 1.00 14.70 269 ALA C N 1
ATOM 6158 C CA . ALA C 1 270 ? -2.827 27.193 49.312 1.00 14.38 269 ALA C CA 1
ATOM 6159 C C . ALA C 1 270 ? -2.483 28.685 49.197 1.00 12.89 269 ALA C C 1
ATOM 6160 O O . ALA C 1 270 ? -3.287 29.480 48.709 1.00 13.64 269 ALA C O 1
ATOM 6162 N N . LYS C 1 271 ? -1.305 29.079 49.665 1.00 12.05 270 LYS C N 1
ATOM 6163 C CA . LYS C 1 271 ? -0.997 30.501 49.686 1.00 14.13 270 LYS C CA 1
ATOM 6164 C C . LYS C 1 271 ? -0.757 31.015 48.262 1.00 14.06 270 LYS C C 1
ATOM 6165 O O . LYS C 1 271 ? -1.204 32.100 47.917 1.00 14.29 270 LYS C O 1
ATOM 6171 N N . ALA C 1 272 ? -0.095 30.226 47.425 1.00 15.26 271 ALA C N 1
ATOM 6172 C CA . ALA C 1 272 ? 0.131 30.663 46.044 1.00 13.15 271 ALA C CA 1
ATOM 6173 C C . ALA C 1 272 ? -1.172 30.786 45.277 1.00 14.40 271 ALA C C 1
ATOM 6174 O O . ALA C 1 272 ? -1.329 31.688 44.453 1.00 11.37 271 ALA C O 1
ATOM 6176 N N . LEU C 1 273 ? -2.115 29.882 45.536 1.00 12.62 272 LEU C N 1
ATOM 6177 C CA . LEU C 1 273 ? -3.427 29.978 44.901 1.00 13.55 272 LEU C CA 1
ATOM 6178 C C . LEU C 1 273 ? -4.214 31.163 45.450 1.00 10.69 272 LEU C C 1
ATOM 6179 O O . LEU C 1 273 ? -4.965 31.810 44.715 1.00 12.93 272 LEU C O 1
ATOM 6184 N N . GLU C 1 274 ? -4.047 31.453 46.735 1.00 13.01 273 GLU C N 1
ATOM 6185 C CA . GLU C 1 274 ? -4.697 32.623 47.313 1.00 12.76 273 GLU C CA 1
ATOM 6186 C C . GLU C 1 274 ? -4.224 33.901 46.620 1.00 13.62 273 GLU C C 1
ATOM 6187 O O . GLU C 1 274 ? -5.031 34.765 46.269 1.00 14.17 273 GLU C O 1
ATOM 6193 N N . LEU C 1 275 ? -2.915 34.004 46.409 1.00 12.90 274 LEU C N 1
ATOM 6194 C CA . LEU C 1 275 ? -2.350 35.166 45.731 1.00 13.83 274 LEU C CA 1
ATOM 6195 C C . LEU C 1 275 ? -2.775 35.215 44.265 1.00 14.16 274 LEU C C 1
ATOM 6196 O O . LEU C 1 275 ? -3.067 36.294 43.731 1.00 14.70 274 LEU C O 1
ATOM 6201 N N . PHE C 1 276 ? -2.813 34.051 43.621 1.00 12.66 275 PHE C N 1
ATOM 6202 C CA . PHE C 1 276 ? -3.279 33.943 42.240 1.00 12.03 275 PHE C CA 1
ATOM 6203 C C . PHE C 1 276 ? -4.699 34.478 42.129 1.00 14.85 275 PHE C C 1
ATOM 6204 O O . PHE C 1 276 ? -4.999 35.308 41.274 1.00 15.54 275 PHE C O 1
ATOM 6212 N N . HIS C 1 277 ? -5.577 34.022 43.016 1.00 14.59 276 HIS C N 1
ATOM 6213 C CA . HIS C 1 277 ? -6.970 34.431 42.952 1.00 15.20 276 HIS C CA 1
ATOM 6214 C C . HIS C 1 277 ? -7.138 35.913 43.255 1.00 16.11 276 HIS C C 1
ATOM 6215 O O . HIS C 1 277 ? -7.954 36.593 42.636 1.00 18.83 276 HIS C O 1
ATOM 6222 N N . ALA C 1 278 ? -6.340 36.418 44.181 1.00 15.62 277 ALA C N 1
ATOM 6223 C CA . ALA C 1 278 ? -6.447 37.813 44.583 1.00 14.28 277 ALA C CA 1
ATOM 6224 C C . ALA C 1 278 ? -5.972 38.743 43.463 1.00 18.21 277 ALA C C 1
ATOM 6225 O O . ALA C 1 278 ? -6.394 39.897 43.374 1.00 20.29 277 ALA C O 1
ATOM 6227 N N . SER C 1 279 ? -5.096 38.230 42.606 1.00 16.91 278 SER C N 1
ATOM 6228 C CA . SER C 1 279 ? -4.544 39.029 41.520 1.00 14.71 278 SER C CA 1
ATOM 6229 C C . SER C 1 279 ? -5.478 39.002 40.308 1.00 21.56 278 SER C C 1
ATOM 6230 O O . SER C 1 279 ? -5.202 39.641 39.291 1.00 26.02 278 SER C O 1
ATOM 6233 N N . GLY C 1 280 ? -6.585 38.270 40.420 1.00 19.23 279 GLY C N 1
ATOM 6234 C CA . GLY C 1 280 ? -7.554 38.179 39.336 1.00 20.26 279 GLY C CA 1
ATOM 6235 C C . GLY C 1 280 ? -7.415 36.907 38.524 1.00 25.37 279 GLY C C 1
ATOM 6236 O O . GLY C 1 280 ? -8.097 36.721 37.515 1.00 26.75 279 GLY C O 1
ATOM 6237 N N . GLY C 1 281 ? -6.540 36.021 38.981 1.00 18.93 280 GLY C N 1
ATOM 6238 C CA . GLY C 1 281 ? -6.269 34.781 38.277 1.00 20.31 280 GLY C CA 1
ATOM 6239 C C . GLY C 1 281 ? -7.447 33.827 38.180 1.00 23.25 280 GLY C C 1
ATOM 6240 O O . GLY C 1 281 ? -8.213 33.648 39.134 1.00 23.38 280 GLY C O 1
ATOM 6241 N N . LYS C 1 282 ? -7.588 33.200 37.018 1.00 22.62 281 LYS C N 1
ATOM 6242 C CA . LYS C 1 282 ? -8.656 32.237 36.791 1.00 25.86 281 LYS C CA 1
ATOM 6243 C C . LYS C 1 282 ? -8.105 30.956 36.173 1.00 20.69 281 LYS C C 1
ATOM 6244 O O . LYS C 1 282 ? -8.674 29.861 36.495 1.00 21.64 281 LYS C O 1
ATOM 6251 N N . LYS D 1 5 ? 56.560 14.499 -4.425 1.00 50.66 4 LYS D N 1
ATOM 6252 C CA . LYS D 1 5 ? 55.622 15.605 -4.584 1.00 43.27 4 LYS D CA 1
ATOM 6253 C C . LYS D 1 5 ? 55.077 16.092 -3.236 1.00 37.05 4 LYS D C 1
ATOM 6254 O O . LYS D 1 5 ? 53.874 16.031 -2.973 1.00 32.91 4 LYS D O 1
ATOM 6260 N N . MET D 1 6 ? 55.966 16.576 -2.378 1.00 35.39 5 MET D N 1
ATOM 6261 C CA . MET D 1 6 ? 55.524 17.162 -1.122 1.00 24.93 5 MET D CA 1
ATOM 6262 C C . MET D 1 6 ? 54.891 18.519 -1.382 1.00 23.76 5 MET D C 1
ATOM 6263 O O . MET D 1 6 ? 55.155 19.152 -2.401 1.00 25.42 5 MET D O 1
ATOM 6268 N N . ALA D 1 7 ? 54.047 18.962 -0.458 1.00 19.69 6 ALA D N 1
ATOM 6269 C CA . ALA D 1 7 ? 53.416 20.274 -0.568 1.00 20.58 6 ALA D CA 1
ATOM 6270 C C . ALA D 1 7 ? 54.445 21.392 -0.470 1.00 20.86 6 ALA D C 1
ATOM 6271 O O . ALA D 1 7 ? 55.524 21.216 0.108 1.00 22.09 6 ALA D O 1
ATOM 6273 N N . LYS D 1 8 ? 54.094 22.548 -1.026 1.00 20.15 7 LYS D N 1
ATOM 6274 C CA . LYS D 1 8 ? 54.935 23.736 -0.963 1.00 23.14 7 LYS D CA 1
ATOM 6275 C C . LYS D 1 8 ? 54.169 24.842 -0.245 1.00 25.29 7 LYS D C 1
ATOM 6276 O O . LYS D 1 8 ? 52.948 24.929 -0.383 1.00 21.21 7 LYS D O 1
ATOM 6282 N N . ASN D 1 9 ? 54.887 25.669 0.520 1.00 24.52 8 ASN D N 1
ATOM 6283 C CA . ASN D 1 9 ? 54.321 26.868 1.168 1.00 21.54 8 ASN D CA 1
ATOM 6284 C C . ASN D 1 9 ? 53.407 26.598 2.362 1.00 23.34 8 ASN D C 1
ATOM 6285 O O . ASN D 1 9 ? 52.631 27.472 2.758 1.00 23.67 8 ASN D O 1
ATOM 6290 N N . VAL D 1 10 ? 53.516 25.406 2.947 1.00 19.42 9 VAL D N 1
ATOM 6291 C CA . VAL D 1 10 ? 52.733 25.066 4.129 1.00 24.42 9 VAL D CA 1
ATOM 6292 C C . VAL D 1 10 ? 53.050 26.054 5.246 1.00 24.68 9 VAL D C 1
ATOM 6293 O O . VAL D 1 10 ? 52.170 26.435 6.022 1.00 26.26 9 VAL D O 1
ATOM 6297 N N . ASP D 1 11 ? 54.310 26.482 5.304 1.00 27.48 10 ASP D N 1
ATOM 6298 C CA . ASP D 1 11 ? 54.757 27.432 6.318 1.00 29.37 10 ASP D CA 1
ATOM 6299 C C . ASP D 1 11 ? 54.758 28.864 5.803 1.00 28.49 10 ASP D C 1
ATOM 6300 O O . ASP D 1 11 ? 55.228 29.768 6.485 1.00 29.68 10 ASP D O 1
ATOM 6305 N N . LYS D 1 12 ? 54.243 29.063 4.597 1.00 22.25 11 LYS D N 1
ATOM 6306 C CA . LYS D 1 12 ? 54.074 30.397 4.046 1.00 24.41 11 LYS D CA 1
ATOM 6307 C C . LYS D 1 12 ? 52.596 30.630 3.757 1.00 19.15 11 LYS D C 1
ATOM 6308 O O . LYS D 1 12 ? 52.203 30.750 2.598 1.00 18.63 11 LYS D O 1
ATOM 6314 N N . PRO D 1 13 ? 51.771 30.704 4.816 1.00 19.82 12 PRO D N 1
ATOM 6315 C CA . PRO D 1 13 ? 50.323 30.793 4.577 1.00 16.12 12 PRO D CA 1
ATOM 6316 C C . PRO D 1 13 ? 49.945 32.081 3.877 1.00 17.62 12 PRO D C 1
ATOM 6317 O O . PRO D 1 13 ? 50.585 33.119 4.106 1.00 17.29 12 PRO D O 1
ATOM 6321 N N . LEU D 1 14 ? 48.927 32.018 3.021 1.00 13.69 13 LEU D N 1
ATOM 6322 C CA . LEU D 1 14 ? 48.439 33.210 2.330 1.00 16.09 13 LEU D CA 1
ATOM 6323 C C . LEU D 1 14 ? 47.817 34.187 3.322 1.00 15.87 13 LEU D C 1
ATOM 6324 O O . LEU D 1 14 ? 47.849 35.412 3.132 1.00 16.94 13 LEU D O 1
ATOM 6329 N N . PHE D 1 15 ? 47.253 33.633 4.391 1.00 14.58 14 PHE D N 1
ATOM 6330 C CA . PHE D 1 15 ? 46.699 34.438 5.472 1.00 14.32 14 PHE D CA 1
ATOM 6331 C C . PHE D 1 15 ? 46.517 33.552 6.685 1.00 15.97 14 PHE D C 1
ATOM 6332 O O . PHE D 1 15 ? 46.580 32.324 6.575 1.00 15.18 14 PHE D O 1
ATOM 6340 N N . THR D 1 16 ? 46.320 34.176 7.839 1.00 14.77 15 THR D N 1
ATOM 6341 C CA . THR D 1 16 ? 46.012 33.457 9.063 1.00 15.49 15 THR D CA 1
ATOM 6342 C C . THR D 1 16 ? 44.729 34.038 9.645 1.00 15.75 15 THR D C 1
ATOM 6343 O O . THR D 1 16 ? 44.576 35.266 9.742 1.00 15.73 15 THR D O 1
ATOM 6347 N N . ALA D 1 17 ? 43.790 33.155 9.987 1.00 13.39 16 ALA D N 1
ATOM 6348 C CA . ALA D 1 17 ? 42.563 33.535 10.680 1.00 14.46 16 ALA D CA 1
ATOM 6349 C C . ALA D 1 17 ? 42.605 32.988 12.108 1.00 13.70 16 ALA D C 1
ATOM 6350 O O . ALA D 1 17 ? 42.948 31.828 12.320 1.00 14.76 16 ALA D O 1
ATOM 6352 N N . THR D 1 18 ? 42.248 33.813 13.087 1.00 13.61 17 THR D N 1
ATOM 6353 C CA . THR D 1 18 ? 42.360 33.411 14.490 1.00 14.71 17 THR D CA 1
ATOM 6354 C C . THR D 1 18 ? 41.014 33.462 15.203 1.00 14.08 17 THR D C 1
ATOM 6355 O O . THR D 1 18 ? 40.227 34.397 15.018 1.00 16.90 17 THR D O 1
ATOM 6359 N N . PHE D 1 19 ? 40.746 32.448 16.016 1.00 11.16 18 PHE D N 1
ATOM 6360 C CA . PHE D 1 19 ? 39.551 32.451 16.849 1.00 13.59 18 PHE D CA 1
ATOM 6361 C C . PHE D 1 19 ? 39.858 32.034 18.282 1.00 14.84 18 PHE D C 1
ATOM 6362 O O . PHE D 1 19 ? 40.511 31.011 18.523 1.00 14.01 18 PHE D O 1
ATOM 6370 N N . ASN D 1 20 ? 39.376 32.839 19.227 1.00 14.61 19 ASN D N 1
ATOM 6371 C CA . ASN D 1 20 ? 39.388 32.502 20.645 1.00 14.80 19 ASN D CA 1
ATOM 6372 C C . ASN D 1 20 ? 38.149 31.682 20.967 1.00 14.58 19 ASN D C 1
ATOM 6373 O O . ASN D 1 20 ? 37.029 32.158 20.773 1.00 13.34 19 ASN D O 1
ATOM 6378 N N . VAL D 1 21 ? 38.347 30.454 21.453 1.00 14.33 20 VAL D N 1
ATOM 6379 C CA . VAL D 1 21 ? 37.228 29.528 21.675 1.00 13.18 20 VAL D CA 1
ATOM 6380 C C . VAL D 1 21 ? 36.216 30.021 22.713 1.00 13.18 20 VAL D C 1
ATOM 6381 O O . VAL D 1 21 ? 35.094 29.529 22.763 1.00 13.73 20 VAL D O 1
ATOM 6385 N N . GLN D 1 22 ? 36.617 30.996 23.533 1.00 13.64 21 GLN D N 1
ATOM 6386 C CA . GLN D 1 22 ? 35.713 31.601 24.505 1.00 15.69 21 GLN D CA 1
ATOM 6387 C C . GLN D 1 22 ? 34.976 32.830 23.977 1.00 15.71 21 GLN D C 1
ATOM 6388 O O . GLN D 1 22 ? 34.231 33.473 24.723 1.00 16.29 21 GLN D O 1
ATOM 6394 N N . ALA D 1 23 ? 35.160 33.153 22.700 1.00 11.76 22 ALA D N 1
ATOM 6395 C CA . ALA D 1 23 ? 34.583 34.380 22.155 1.00 11.90 22 ALA D CA 1
ATOM 6396 C C . ALA D 1 23 ? 33.107 34.240 21.770 1.00 11.88 22 ALA D C 1
ATOM 6397 O O . ALA D 1 23 ? 32.537 33.139 21.763 1.00 13.58 22 ALA D O 1
ATOM 6399 N N . SER D 1 24 ? 32.495 35.371 21.451 1.00 12.45 23 SER D N 1
ATOM 6400 C CA . SER D 1 24 ? 31.066 35.420 21.157 1.00 13.17 23 SER D CA 1
ATOM 6401 C C . SER D 1 24 ? 30.657 34.782 19.844 1.00 11.97 23 SER D C 1
ATOM 6402 O O . SER D 1 24 ? 31.474 34.578 18.927 1.00 11.39 23 SER D O 1
ATOM 6405 N N . SER D 1 25 ? 29.360 34.505 19.747 1.00 12.21 24 SER D N 1
ATOM 6406 C CA . SER D 1 25 ? 28.768 34.021 18.514 1.00 13.22 24 SER D CA 1
ATOM 6407 C C . SER D 1 25 ? 29.058 34.985 17.358 1.00 14.86 24 SER D C 1
ATOM 6408 O O . SER D 1 25 ? 29.400 34.550 16.251 1.00 12.50 24 SER D O 1
ATOM 6411 N N . ALA D 1 26 ? 28.925 36.287 17.615 1.00 13.44 25 ALA D N 1
ATOM 6412 C CA . ALA D 1 26 ? 29.228 37.289 16.595 1.00 13.39 25 ALA D CA 1
ATOM 6413 C C . ALA D 1 26 ? 30.677 37.193 16.135 1.00 12.54 25 ALA D C 1
ATOM 6414 O O . ALA D 1 26 ? 30.964 37.268 14.938 1.00 12.96 25 ALA D O 1
ATOM 6416 N N . ASP D 1 27 ? 31.604 37.040 17.075 1.00 11.27 26 ASP D N 1
ATOM 6417 C CA . ASP D 1 27 ? 33.012 36.947 16.695 1.00 11.81 26 ASP D CA 1
ATOM 6418 C C . ASP D 1 27 ? 33.309 35.677 15.902 1.00 10.55 26 ASP D C 1
ATOM 6419 O O . ASP D 1 27 ? 34.177 35.691 15.028 1.00 11.99 26 ASP D O 1
ATOM 6424 N N . TYR D 1 28 ? 32.598 34.591 16.210 1.00 10.65 27 TYR D N 1
ATOM 6425 C CA . TYR D 1 28 ? 32.758 33.354 15.442 1.00 10.91 27 TYR D CA 1
ATOM 6426 C C . TYR D 1 28 ? 32.299 33.564 14.001 1.00 12.37 27 TYR D C 1
ATOM 6427 O O . TYR D 1 28 ? 32.976 33.158 13.044 1.00 10.76 27 TYR D O 1
ATOM 6436 N N . ALA D 1 29 ? 31.135 34.183 13.845 1.00 10.43 28 ALA D N 1
ATOM 6437 C CA . ALA D 1 29 ? 30.606 34.446 12.509 1.00 12.34 28 ALA D CA 1
ATOM 6438 C C . ALA D 1 29 ? 31.550 35.339 11.705 1.00 11.40 28 ALA D C 1
ATOM 6439 O O . ALA D 1 29 ? 31.761 35.115 10.514 1.00 10.72 28 ALA D O 1
ATOM 6441 N N . THR D 1 30 ? 32.117 36.358 12.350 1.00 10.74 29 THR D N 1
ATOM 6442 C CA . THR D 1 30 ? 33.116 37.221 11.700 1.00 10.45 29 THR D CA 1
ATOM 6443 C C . THR D 1 30 ? 34.363 36.425 11.232 1.00 12.15 29 THR D C 1
ATOM 6444 O O . THR D 1 30 ? 34.866 36.610 10.113 1.00 13.38 29 THR D O 1
ATOM 6448 N N . PHE D 1 31 ? 34.848 35.537 12.094 1.00 11.36 30 PHE D N 1
ATOM 6449 C CA . PHE D 1 31 ? 35.994 34.672 11.809 1.00 10.97 30 PHE D CA 1
ATOM 6450 C C . PHE D 1 31 ? 35.722 33.824 10.565 1.00 13.67 30 PHE D C 1
ATOM 6451 O O . PHE D 1 31 ? 36.508 33.831 9.619 1.00 13.20 30 PHE D O 1
ATOM 6459 N N . ILE D 1 32 ? 34.583 33.145 10.536 1.00 10.22 31 ILE D N 1
ATOM 6460 C CA . ILE D 1 32 ? 34.235 32.306 9.382 1.00 10.10 31 ILE D CA 1
ATOM 6461 C C . ILE D 1 32 ? 34.035 33.135 8.109 1.00 11.78 31 ILE D C 1
ATOM 6462 O O . ILE D 1 32 ? 34.537 32.765 7.042 1.00 11.73 31 ILE D O 1
ATOM 6467 N N . ALA D 1 33 ? 33.325 34.261 8.204 1.00 10.33 32 ALA D N 1
ATOM 6468 C CA . ALA D 1 33 ? 33.090 35.081 7.013 1.00 11.46 32 ALA D CA 1
ATOM 6469 C C . ALA D 1 33 ? 34.393 35.617 6.415 1.00 14.69 32 ALA D C 1
ATOM 6470 O O . ALA D 1 33 ? 34.517 35.718 5.195 1.00 11.95 32 ALA D O 1
ATOM 6472 N N . GLY D 1 34 ? 35.359 35.943 7.274 1.00 11.02 33 GLY D N 1
ATOM 6473 C CA . GLY D 1 34 ? 36.638 36.473 6.827 1.00 12.41 33 GLY D CA 1
ATOM 6474 C C . GLY D 1 34 ? 37.491 35.445 6.101 1.00 11.92 33 GLY D C 1
ATOM 6475 O O . GLY D 1 34 ? 38.197 35.782 5.151 1.00 13.58 33 GLY D O 1
ATOM 6476 N N . ILE D 1 35 ? 37.422 34.190 6.537 1.00 9.57 34 ILE D N 1
ATOM 6477 C CA . ILE D 1 35 ? 38.113 33.104 5.856 1.00 10.27 34 ILE D CA 1
ATOM 6478 C C . ILE D 1 35 ? 37.575 32.942 4.444 1.00 11.45 34 ILE D C 1
ATOM 6479 O O . ILE D 1 35 ? 38.351 32.851 3.469 1.00 11.99 34 ILE D O 1
ATOM 6484 N N . ARG D 1 36 ? 36.248 32.899 4.319 1.00 11.17 35 ARG D N 1
ATOM 6485 C CA . ARG D 1 36 ? 35.630 32.737 2.999 1.00 11.78 35 ARG D CA 1
ATOM 6486 C C . ARG D 1 36 ? 36.067 33.845 2.052 1.00 12.48 35 ARG D C 1
ATOM 6487 O O . ARG D 1 36 ? 36.422 33.598 0.899 1.00 10.75 35 ARG D O 1
ATOM 6495 N N . ASN D 1 37 ? 36.038 35.080 2.542 1.00 12.34 36 ASN D N 1
ATOM 6496 C CA . ASN D 1 37 ? 36.390 36.209 1.705 1.00 12.25 36 ASN D CA 1
ATOM 6497 C C . ASN D 1 37 ? 37.830 36.135 1.216 1.00 12.90 36 ASN D C 1
ATOM 6498 O O . ASN D 1 37 ? 38.109 36.422 0.056 1.00 12.88 36 ASN D O 1
ATOM 6503 N N . LYS D 1 38 ? 38.755 35.722 2.077 1.00 10.01 37 LYS D N 1
ATOM 6504 C CA . LYS D 1 38 ? 40.157 35.690 1.662 1.00 12.28 37 LYS D CA 1
ATOM 6505 C C . LYS D 1 38 ? 40.477 34.507 0.762 1.00 11.20 37 LYS D C 1
ATOM 6506 O O . LYS D 1 38 ? 41.506 34.516 0.086 1.00 13.19 37 LYS D O 1
ATOM 6512 N N . LEU D 1 39 ? 39.584 33.517 0.735 1.00 11.04 38 LEU D N 1
ATOM 6513 C CA . LEU D 1 39 ? 39.771 32.347 -0.133 1.00 10.23 38 LEU D CA 1
ATOM 6514 C C . LEU D 1 39 ? 39.202 32.536 -1.525 1.00 12.55 38 LEU D C 1
ATOM 6515 O O . LEU D 1 39 ? 39.471 31.730 -2.424 1.00 12.67 38 LEU D O 1
ATOM 6520 N N . ARG D 1 40 ? 38.418 33.592 -1.708 1.00 10.00 39 ARG D N 1
ATOM 6521 C CA . ARG D 1 40 ? 37.663 33.784 -2.939 1.00 10.27 39 ARG D CA 1
ATOM 6522 C C . ARG D 1 40 ? 38.552 33.960 -4.174 1.00 12.49 39 ARG D C 1
ATOM 6523 O O . ARG D 1 40 ? 39.683 34.475 -4.102 1.00 10.86 39 ARG D O 1
ATOM 6531 N N . ASN D 1 41 ? 38.035 33.487 -5.300 1.00 13.06 40 ASN D N 1
ATOM 6532 C CA . ASN D 1 41 ? 38.512 33.938 -6.604 1.00 11.49 40 ASN D CA 1
ATOM 6533 C C . ASN D 1 41 ? 37.777 35.233 -6.908 1.00 11.67 40 ASN D C 1
ATOM 6534 O O . ASN D 1 41 ? 36.568 35.225 -7.151 1.00 12.42 40 ASN D O 1
ATOM 6539 N N . PRO D 1 42 ? 38.498 36.369 -6.899 1.00 13.23 41 PRO D N 1
ATOM 6540 C CA . PRO D 1 42 ? 37.797 37.651 -7.031 1.00 16.04 41 PRO D CA 1
ATOM 6541 C C . PRO D 1 42 ? 36.987 37.753 -8.320 1.00 14.67 41 PRO D C 1
ATOM 6542 O O . PRO D 1 42 ? 35.984 38.461 -8.368 1.00 16.43 41 PRO D O 1
ATOM 6546 N N . ALA D 1 43 ? 37.395 37.003 -9.337 1.00 14.05 42 ALA D N 1
ATOM 6547 C CA . ALA D 1 43 ? 36.748 37.057 -10.646 1.00 15.89 42 ALA D CA 1
ATOM 6548 C C . ALA D 1 43 ? 35.644 36.011 -10.862 1.00 16.16 42 ALA D C 1
ATOM 6549 O O . ALA D 1 43 ? 35.062 35.927 -11.951 1.00 17.09 42 ALA D O 1
ATOM 6551 N N . HIS D 1 44 ? 35.347 35.214 -9.838 1.00 14.23 43 HIS D N 1
ATOM 6552 C CA . HIS D 1 44 ? 34.353 34.153 -9.995 1.00 13.28 43 HIS D CA 1
ATOM 6553 C C . HIS D 1 44 ? 33.474 34.024 -8.749 1.00 13.83 43 HIS D C 1
ATOM 6554 O O . HIS D 1 44 ? 33.880 33.408 -7.755 1.00 15.66 43 HIS D O 1
ATOM 6561 N N . PHE D 1 45 ? 32.296 34.647 -8.794 1.00 14.55 44 PHE D N 1
ATOM 6562 C CA . PHE D 1 45 ? 31.260 34.464 -7.777 1.00 15.53 44 PHE D CA 1
ATOM 6563 C C . PHE D 1 45 ? 30.102 33.756 -8.443 1.00 20.00 44 PHE D C 1
ATOM 6564 O O . PHE D 1 45 ? 29.933 33.846 -9.663 1.00 18.33 44 PHE D O 1
ATOM 6572 N N . SER D 1 46 ? 29.291 33.064 -7.653 1.00 13.51 45 SER D N 1
ATOM 6573 C CA . SER D 1 46 ? 28.044 32.490 -8.167 1.00 16.25 45 SER D CA 1
ATOM 6574 C C . SER D 1 46 ? 26.888 32.832 -7.235 1.00 16.60 45 SER D C 1
ATOM 6575 O O . SER D 1 46 ? 26.917 32.484 -6.054 1.00 16.51 45 SER D O 1
ATOM 6578 N N . HIS D 1 47 ? 25.875 33.513 -7.768 1.00 16.24 46 HIS D N 1
ATOM 6579 C CA . HIS D 1 47 ? 24.719 33.916 -6.967 1.00 17.66 46 HIS D CA 1
ATOM 6580 C C . HIS D 1 47 ? 25.168 34.654 -5.711 1.00 20.69 46 HIS D C 1
ATOM 6581 O O . HIS D 1 47 ? 24.672 34.378 -4.620 1.00 19.87 46 HIS D O 1
ATOM 6588 N N . ASN D 1 48 ? 26.129 35.566 -5.873 1.00 17.23 47 ASN D N 1
ATOM 6589 C CA . ASN D 1 48 ? 26.670 36.364 -4.764 1.00 18.93 47 ASN D CA 1
ATOM 6590 C C . ASN D 1 48 ? 27.431 35.578 -3.673 1.00 18.90 47 ASN D C 1
ATOM 6591 O O . ASN D 1 48 ? 27.695 36.112 -2.593 1.00 20.15 47 ASN D O 1
ATOM 6596 N N . ARG D 1 49 ? 27.775 34.320 -3.956 1.00 16.29 48 ARG D N 1
ATOM 6597 C CA . ARG D 1 49 ? 28.655 33.528 -3.091 1.00 12.88 48 ARG D CA 1
ATOM 6598 C C . ARG D 1 49 ? 30.032 33.382 -3.734 1.00 14.29 48 ARG D C 1
ATOM 6599 O O . ARG D 1 49 ? 30.140 33.207 -4.957 1.00 15.63 48 ARG D O 1
ATOM 6607 N N . PRO D 1 50 ? 31.099 33.424 -2.918 1.00 13.03 49 PRO D N 1
ATOM 6608 C CA . PRO D 1 50 ? 32.436 33.239 -3.485 1.00 12.71 49 PRO D CA 1
ATOM 6609 C C . PRO D 1 50 ? 32.643 31.819 -4.007 1.00 12.50 49 PRO D C 1
ATOM 6610 O O . PRO D 1 50 ? 32.060 30.871 -3.479 1.00 11.70 49 PRO D O 1
ATOM 6614 N N . VAL D 1 51 ? 33.457 31.687 -5.048 1.00 11.98 50 VAL D N 1
ATOM 6615 C CA . VAL D 1 51 ? 33.912 30.383 -5.521 1.00 11.39 50 VAL D CA 1
ATOM 6616 C C . VAL D 1 51 ? 35.421 30.315 -5.332 1.00 13.85 50 VAL D C 1
ATOM 6617 O O . VAL D 1 51 ? 36.122 31.290 -5.610 1.00 13.09 50 VAL D O 1
ATOM 6621 N N . LEU D 1 52 ? 35.920 29.191 -4.829 1.00 10.00 51 LEU D N 1
ATOM 6622 C CA . LEU D 1 52 ? 37.368 28.985 -4.729 1.00 10.77 51 LEU D CA 1
ATOM 6623 C C . LEU D 1 52 ? 37.988 28.997 -6.124 1.00 14.00 51 LEU D C 1
ATOM 6624 O O . LEU D 1 52 ? 37.332 28.623 -7.107 1.00 12.45 51 LEU D O 1
ATOM 6629 N N . PRO D 1 53 ? 39.261 29.408 -6.219 1.00 12.84 52 PRO D N 1
ATOM 6630 C CA . PRO D 1 53 ? 39.968 29.156 -7.482 1.00 13.52 52 PRO D CA 1
ATOM 6631 C C . PRO D 1 53 ? 40.144 27.661 -7.695 1.00 13.63 52 PRO D C 1
ATOM 6632 O O . PRO D 1 53 ? 40.115 26.895 -6.716 1.00 13.94 52 PRO D O 1
ATOM 6636 N N . PRO D 1 54 ? 40.334 27.232 -8.960 1.00 12.02 53 PRO D N 1
ATOM 6637 C CA . PRO D 1 54 ? 40.636 25.824 -9.213 1.00 14.10 53 PRO D CA 1
ATOM 6638 C C . PRO D 1 54 ? 41.899 25.358 -8.500 1.00 15.25 53 PRO D C 1
ATOM 6639 O O . PRO D 1 54 ? 42.762 26.165 -8.132 1.00 14.67 53 PRO D O 1
ATOM 6643 N N . VAL D 1 55 ? 42.004 24.049 -8.304 1.00 14.56 54 VAL D N 1
ATOM 6644 C CA . VAL D 1 55 ? 43.260 23.446 -7.888 1.00 12.46 54 VAL D CA 1
ATOM 6645 C C . VAL D 1 55 ? 44.234 23.583 -9.047 1.00 14.25 54 VAL D C 1
ATOM 6646 O O . VAL D 1 55 ? 43.872 23.318 -10.195 1.00 16.68 54 VAL D O 1
ATOM 6650 N N . GLU D 1 56 ? 45.460 24.015 -8.757 1.00 14.00 55 GLU D N 1
ATOM 6651 C CA . GLU D 1 56 ? 46.456 24.203 -9.815 1.00 16.47 55 GLU D CA 1
ATOM 6652 C C . GLU D 1 56 ? 46.873 22.849 -10.366 1.00 17.99 55 GLU D C 1
ATOM 6653 O O . GLU D 1 56 ? 47.281 21.969 -9.613 1.00 17.68 55 GLU D O 1
ATOM 6659 N N . PRO D 1 57 ? 46.768 22.676 -11.690 1.00 18.12 56 PRO D N 1
ATOM 6660 C CA . PRO D 1 57 ? 47.150 21.378 -12.255 1.00 22.45 56 PRO D CA 1
ATOM 6661 C C . PRO D 1 57 ? 48.661 21.183 -12.313 1.00 23.40 56 PRO D C 1
ATOM 6662 O O . PRO D 1 57 ? 49.401 22.161 -12.460 1.00 23.45 56 PRO D O 1
ATOM 6666 N N . ASN D 1 58 ? 49.098 19.929 -12.187 1.00 24.57 57 ASN D N 1
ATOM 6667 C CA . ASN D 1 58 ? 50.478 19.527 -12.486 1.00 23.10 57 ASN D CA 1
ATOM 6668 C C . ASN D 1 58 ? 51.554 20.025 -11.524 1.00 28.36 57 ASN D C 1
ATOM 6669 O O . ASN D 1 58 ? 52.742 20.017 -11.847 1.00 28.91 57 ASN D O 1
ATOM 6674 N N . VAL D 1 59 ? 51.130 20.450 -10.337 1.00 24.93 58 VAL D N 1
ATOM 6675 C CA . VAL D 1 59 ? 52.041 20.812 -9.262 1.00 23.35 58 VAL D CA 1
ATOM 6676 C C . VAL D 1 59 ? 51.428 20.314 -7.950 1.00 20.65 58 VAL D C 1
ATOM 6677 O O . VAL D 1 59 ? 50.210 20.133 -7.868 1.00 21.75 58 VAL D O 1
ATOM 6681 N N . PRO D 1 60 ? 52.266 20.060 -6.930 1.00 20.79 59 PRO D N 1
ATOM 6682 C CA . PRO D 1 60 ? 51.735 19.693 -5.609 1.00 23.08 59 PRO D CA 1
ATOM 6683 C C . PRO D 1 60 ? 50.978 20.866 -4.985 1.00 19.68 59 PRO D C 1
ATOM 6684 O O . PRO D 1 60 ? 51.147 22.001 -5.445 1.00 18.78 59 PRO D O 1
ATOM 6688 N N . PRO D 1 61 ? 50.134 20.596 -3.972 1.00 22.56 60 PRO D N 1
ATOM 6689 C CA . PRO D 1 61 ? 49.399 21.696 -3.333 1.00 17.93 60 PRO D CA 1
ATOM 6690 C C . PRO D 1 61 ? 50.361 22.775 -2.852 1.00 17.35 60 PRO D C 1
ATOM 6691 O O . PRO D 1 61 ? 51.212 22.496 -2.000 1.00 17.42 60 PRO D O 1
ATOM 6695 N N . SER D 1 62 ? 50.224 23.979 -3.403 1.00 16.52 61 SER D N 1
ATOM 6696 C CA . SER D 1 62 ? 51.174 25.055 -3.153 1.00 18.19 61 SER D CA 1
ATOM 6697 C C . SER D 1 62 ? 50.503 26.284 -2.556 1.00 17.73 61 SER D C 1
ATOM 6698 O O . SER D 1 62 ? 51.145 27.331 -2.390 1.00 17.64 61 SER D O 1
ATOM 6701 N N . ARG D 1 63 ? 49.217 26.157 -2.229 1.00 15.07 62 ARG D N 1
ATOM 6702 C CA . ARG D 1 63 ? 48.452 27.280 -1.688 1.00 13.67 62 ARG D CA 1
ATOM 6703 C C . ARG D 1 63 ? 47.806 26.883 -0.368 1.00 17.67 62 ARG D C 1
ATOM 6704 O O . ARG D 1 63 ? 47.001 25.943 -0.313 1.00 14.43 62 ARG D O 1
ATOM 6712 N N . TRP D 1 64 ? 48.176 27.590 0.697 1.00 15.14 63 TRP D N 1
ATOM 6713 C CA . TRP D 1 64 ? 47.774 27.226 2.051 1.00 14.61 63 TRP D CA 1
ATOM 6714 C C . TRP D 1 64 ? 47.322 28.435 2.847 1.00 14.38 63 TRP D C 1
ATOM 6715 O O . TRP D 1 64 ? 47.717 29.560 2.547 1.00 15.15 63 TRP D O 1
ATOM 6726 N N . PHE D 1 65 ? 46.489 28.194 3.855 1.00 12.94 64 PHE D N 1
ATOM 6727 C CA . PHE D 1 65 ? 46.270 29.186 4.909 1.00 13.91 64 PHE D CA 1
ATOM 6728 C C . PHE D 1 65 ? 46.376 28.542 6.284 1.00 14.12 64 PHE D C 1
ATOM 6729 O O . PHE D 1 65 ? 46.402 27.313 6.417 1.00 13.81 64 PHE D O 1
ATOM 6737 N N . HIS D 1 66 ? 46.486 29.374 7.311 1.00 13.18 65 HIS D N 1
ATOM 6738 C CA . HIS D 1 66 ? 46.503 28.888 8.680 1.00 13.55 65 HIS D CA 1
ATOM 6739 C C . HIS D 1 66 ? 45.258 29.342 9.427 1.00 13.53 65 HIS D C 1
ATOM 6740 O O . HIS D 1 66 ? 44.744 30.436 9.201 1.00 13.01 65 HIS D O 1
ATOM 6747 N N . VAL D 1 67 ? 44.780 28.481 10.313 1.00 10.55 66 VAL D N 1
ATOM 6748 C CA . VAL D 1 67 ? 43.808 28.867 11.330 1.00 11.14 66 VAL D CA 1
ATOM 6749 C C . VAL D 1 67 ? 44.451 28.650 12.679 1.00 14.36 66 VAL D C 1
ATOM 6750 O O . VAL D 1 67 ? 45.044 27.601 12.936 1.00 15.28 66 VAL D O 1
ATOM 6754 N N . VAL D 1 68 ? 44.357 29.658 13.540 1.00 13.67 67 VAL D N 1
ATOM 6755 C CA . VAL D 1 68 ? 44.871 29.528 14.893 1.00 10.89 67 VAL D CA 1
ATOM 6756 C C . VAL D 1 68 ? 43.712 29.551 15.867 1.00 12.24 67 VAL D C 1
ATOM 6757 O O . VAL D 1 68 ? 42.913 30.490 15.854 1.00 14.23 67 VAL D O 1
ATOM 6761 N N . LEU D 1 69 ? 43.609 28.511 16.688 1.00 11.34 68 LEU D N 1
ATOM 6762 C CA . LEU D 1 69 ? 42.537 28.404 17.687 1.00 11.50 68 LEU D CA 1
ATOM 6763 C C . LEU D 1 69 ? 43.136 28.526 19.073 1.00 14.20 68 LEU D C 1
ATOM 6764 O O . LEU D 1 69 ? 44.041 27.769 19.444 1.00 15.70 68 LEU D O 1
ATOM 6769 N N . LYS D 1 70 ? 42.635 29.483 19.843 1.00 15.53 69 LYS D N 1
ATOM 6770 C CA . LYS D 1 70 ? 43.182 29.752 21.170 1.00 16.99 69 LYS D CA 1
ATOM 6771 C C . LYS D 1 70 ? 42.188 29.430 22.272 1.00 18.77 69 LYS D C 1
ATOM 6772 O O . LYS D 1 70 ? 41.006 29.777 22.171 1.00 15.84 69 LYS D O 1
ATOM 6778 N N . ALA D 1 71 ? 42.683 28.806 23.340 1.00 23.95 70 ALA D N 1
ATOM 6779 C CA . ALA D 1 71 ? 41.883 28.550 24.542 1.00 26.24 70 ALA D CA 1
ATOM 6780 C C . ALA D 1 71 ? 41.451 29.846 25.224 1.00 22.13 70 ALA D C 1
ATOM 6781 O O . ALA D 1 71 ? 40.394 29.905 25.861 1.00 28.56 70 ALA D O 1
ATOM 6783 N N . SER D 1 72 ? 42.281 30.880 25.101 1.00 26.33 71 SER D N 1
ATOM 6784 C CA . SER D 1 72 ? 42.019 32.173 25.721 1.00 25.43 71 SER D CA 1
ATOM 6785 C C . SER D 1 72 ? 42.746 33.246 24.919 1.00 30.78 71 SER D C 1
ATOM 6786 O O . SER D 1 72 ? 43.657 32.927 24.150 1.00 29.39 71 SER D O 1
ATOM 6789 N N . PRO D 1 73 ? 42.361 34.525 25.091 1.00 29.76 72 PRO D N 1
ATOM 6790 C CA . PRO D 1 73 ? 43.010 35.594 24.317 1.00 28.77 72 PRO D CA 1
ATOM 6791 C C . PRO D 1 73 ? 44.532 35.634 24.471 1.00 31.98 72 PRO D C 1
ATOM 6792 O O . PRO D 1 73 ? 45.227 36.144 23.590 1.00 36.41 72 PRO D O 1
ATOM 6796 N N . THR D 1 74 ? 45.035 35.085 25.573 1.00 31.96 73 THR D N 1
ATOM 6797 C CA . THR D 1 74 ? 46.455 35.166 25.895 1.00 37.02 73 THR D CA 1
ATOM 6798 C C . THR D 1 74 ? 47.193 33.832 25.736 1.00 37.76 73 THR D C 1
ATOM 6799 O O . THR D 1 74 ? 48.408 33.773 25.917 1.00 41.94 73 THR D O 1
ATOM 6803 N N . SER D 1 75 ? 46.459 32.772 25.392 1.00 36.28 74 SER D N 1
ATOM 6804 C CA . SER D 1 75 ? 47.027 31.423 25.319 1.00 32.67 74 SER D CA 1
ATOM 6805 C C . SER D 1 75 ? 47.742 31.139 24.005 1.00 31.45 74 SER D C 1
ATOM 6806 O O . SER D 1 75 ? 47.447 31.754 22.977 1.00 30.12 74 SER D O 1
ATOM 6809 N N . ALA D 1 76 ? 48.694 30.209 24.053 1.00 31.41 75 ALA D N 1
ATOM 6810 C CA . ALA D 1 76 ? 49.362 29.734 22.850 1.00 31.30 75 ALA D CA 1
ATOM 6811 C C . ALA D 1 76 ? 48.339 28.958 22.036 1.00 25.57 75 ALA D C 1
ATOM 6812 O O . ALA D 1 76 ? 47.726 28.007 22.527 1.00 31.41 75 ALA D O 1
ATOM 6814 N N . GLY D 1 77 ? 48.149 29.370 20.795 1.00 26.95 76 GLY D N 1
ATOM 6815 C CA . GLY D 1 77 ? 47.132 28.752 19.975 1.00 20.01 76 GLY D CA 1
ATOM 6816 C C . GLY D 1 77 ? 47.598 27.480 19.304 1.00 22.03 76 GLY D C 1
ATOM 6817 O O . GLY D 1 77 ? 48.801 27.201 19.196 1.00 20.85 76 GLY D O 1
ATOM 6818 N N . LEU D 1 78 ? 46.615 26.696 18.878 1.00 15.77 77 LEU D N 1
ATOM 6819 C CA . LEU D 1 78 ? 46.835 25.532 18.034 1.00 13.15 77 LEU D CA 1
ATOM 6820 C C . LEU D 1 78 ? 46.747 25.981 16.586 1.00 12.95 77 LEU D C 1
ATOM 6821 O O . LEU D 1 78 ? 45.753 26.575 16.178 1.00 15.70 77 LEU D O 1
ATOM 6826 N N . THR D 1 79 ? 47.788 25.728 15.802 1.00 14.18 78 THR D N 1
ATOM 6827 C CA . THR D 1 79 ? 47.789 26.174 14.410 1.00 14.90 78 THR D CA 1
ATOM 6828 C C . THR D 1 79 ? 47.355 25.021 13.525 1.00 12.63 78 THR D C 1
ATOM 6829 O O . THR D 1 79 ? 47.859 23.907 13.669 1.00 14.26 78 THR D O 1
ATOM 6833 N N . LEU D 1 80 ? 46.431 25.304 12.604 1.00 12.88 79 LEU D N 1
ATOM 6834 C CA . LEU D 1 80 ? 45.998 24.324 11.619 1.00 12.34 79 LEU D CA 1
ATOM 6835 C C . LEU D 1 80 ? 46.487 24.736 10.243 1.00 11.94 79 LEU D C 1
ATOM 6836 O O . LEU D 1 80 ? 46.372 25.898 9.848 1.00 14.02 79 LEU D O 1
ATOM 6841 N N . ALA D 1 81 ? 47.019 23.777 9.487 1.00 12.32 80 ALA D N 1
ATOM 6842 C CA . ALA D 1 81 ? 47.414 24.034 8.112 1.00 12.58 80 ALA D CA 1
ATOM 6843 C C . ALA D 1 81 ? 46.310 23.499 7.200 1.00 11.70 80 ALA D C 1
ATOM 6844 O O . ALA D 1 81 ? 45.982 22.306 7.263 1.00 13.85 80 ALA D O 1
ATOM 6846 N N . ILE D 1 82 ? 45.731 24.384 6.387 1.00 12.46 81 ILE D N 1
ATOM 6847 C CA . ILE D 1 82 ? 44.565 24.047 5.553 1.00 11.56 81 ILE D CA 1
ATOM 6848 C C . ILE D 1 82 ? 44.825 24.474 4.115 1.00 13.97 81 ILE D C 1
ATOM 6849 O O . ILE D 1 82 ? 45.360 25.563 3.867 1.00 13.16 81 ILE D O 1
ATOM 6854 N N . ARG D 1 83 ? 44.466 23.621 3.157 1.00 13.58 82 ARG D N 1
ATOM 6855 C CA . ARG D 1 83 ? 44.650 23.974 1.750 1.00 12.37 82 ARG D CA 1
ATOM 6856 C C . ARG D 1 83 ? 43.703 25.086 1.342 1.00 12.54 82 ARG D C 1
ATOM 6857 O O . ARG D 1 83 ? 42.529 25.073 1.694 1.00 12.68 82 ARG D O 1
ATOM 6865 N N . ALA D 1 84 ? 44.217 26.042 0.578 1.00 11.80 83 ALA D N 1
ATOM 6866 C CA . ALA D 1 84 ? 43.444 27.206 0.172 1.00 11.83 83 ALA D CA 1
ATOM 6867 C C . ALA D 1 84 ? 42.656 26.956 -1.109 1.00 12.42 83 ALA D C 1
ATOM 6868 O O . ALA D 1 84 ? 41.927 27.834 -1.573 1.00 14.29 83 ALA D O 1
ATOM 6870 N N . ASP D 1 85 ? 42.808 25.764 -1.692 1.00 11.31 84 ASP D N 1
ATOM 6871 C CA . ASP D 1 85 ? 42.061 25.434 -2.908 1.00 12.07 84 ASP D CA 1
ATOM 6872 C C . ASP D 1 85 ? 40.844 24.543 -2.666 1.00 12.20 84 ASP D C 1
ATOM 6873 O O . ASP D 1 85 ? 39.837 24.655 -3.372 1.00 12.45 84 ASP D O 1
ATOM 6878 N N . ASN D 1 86 ? 40.918 23.674 -1.670 1.00 13.50 85 ASN D N 1
ATOM 6879 C CA . ASN D 1 86 ? 39.774 22.801 -1.364 1.00 12.01 85 ASN D CA 1
ATOM 6880 C C . ASN D 1 86 ? 39.404 22.753 0.115 1.00 12.26 85 ASN D C 1
ATOM 6881 O O . ASN D 1 86 ? 38.546 21.968 0.512 1.00 11.27 85 ASN D O 1
ATOM 6886 N N . ILE D 1 87 ? 40.077 23.579 0.920 1.00 11.62 86 ILE D N 1
ATOM 6887 C CA . ILE D 1 87 ? 39.815 23.679 2.362 1.00 14.15 86 ILE D CA 1
ATOM 6888 C C . ILE D 1 87 ? 40.000 22.334 3.098 1.00 9.19 86 ILE D C 1
ATOM 6889 O O . ILE D 1 87 ? 39.319 22.036 4.098 1.00 11.38 86 ILE D O 1
ATOM 6894 N N . TYR D 1 88 ? 40.925 21.505 2.608 1.00 12.73 87 TYR D N 1
ATOM 6895 C CA . TYR D 1 88 ? 41.244 20.273 3.324 1.00 10.37 87 TYR D CA 1
ATOM 6896 C C . TYR D 1 88 ? 42.155 20.587 4.498 1.00 10.58 87 TYR D C 1
ATOM 6897 O O . TYR D 1 88 ? 43.173 21.271 4.338 1.00 12.70 87 TYR D O 1
ATOM 6906 N N . LEU D 1 89 ? 41.806 20.067 5.670 1.00 13.50 88 LEU D N 1
ATOM 6907 C CA . LEU D 1 89 ? 42.714 20.117 6.817 1.00 12.63 88 LEU D CA 1
ATOM 6908 C C . LEU D 1 89 ? 43.811 19.072 6.616 1.00 13.33 88 LEU D C 1
ATOM 6909 O O . LEU D 1 89 ? 43.526 17.888 6.429 1.00 14.56 88 LEU D O 1
ATOM 6914 N N . GLU D 1 90 ? 45.071 19.498 6.625 1.00 12.26 89 GLU D N 1
ATOM 6915 C CA . GLU D 1 90 ? 46.165 18.552 6.435 1.00 11.86 89 GLU D CA 1
ATOM 6916 C C . GLU D 1 90 ? 47.166 18.522 7.581 1.00 12.92 89 GLU D C 1
ATOM 6917 O O . GLU D 1 90 ? 47.926 17.573 7.704 1.00 13.77 89 GLU D O 1
ATOM 6923 N N . GLY D 1 91 ? 47.178 19.545 8.424 1.00 14.94 90 GLY D N 1
ATOM 6924 C CA . GLY D 1 91 ? 48.160 19.571 9.497 1.00 15.99 90 GLY D CA 1
ATOM 6925 C C . GLY D 1 91 ? 47.703 20.300 10.746 1.00 13.55 90 GLY D C 1
ATOM 6926 O O . GLY D 1 91 ? 46.893 21.210 10.667 1.00 14.39 90 GLY D O 1
ATOM 6927 N N . PHE D 1 92 ? 48.229 19.904 11.899 1.00 14.56 91 PHE D N 1
ATOM 6928 C CA . PHE D 1 92 ? 48.081 20.719 13.101 1.00 12.15 91 PHE D CA 1
ATOM 6929 C C . PHE D 1 92 ? 49.396 20.719 13.874 1.00 16.02 91 PHE D C 1
ATOM 6930 O O . PHE D 1 92 ? 50.123 19.720 13.873 1.00 15.04 91 PHE D O 1
ATOM 6938 N N . LYS D 1 93 ? 49.720 21.846 14.504 1.00 15.82 92 LYS D N 1
ATOM 6939 C CA . LYS D 1 93 ? 51.001 21.972 15.208 1.00 14.95 92 LYS D CA 1
ATOM 6940 C C . LYS D 1 93 ? 50.817 21.916 16.721 1.00 15.32 92 LYS D C 1
ATOM 6941 O O . LYS D 1 93 ? 50.089 22.728 17.298 1.00 15.59 92 LYS D O 1
ATOM 6947 N N . SER D 1 94 ? 51.480 20.957 17.362 1.00 14.70 93 SER D N 1
ATOM 6948 C CA . SER D 1 94 ? 51.320 20.753 18.800 1.00 14.57 93 SER D CA 1
ATOM 6949 C C . SER D 1 94 ? 52.312 21.642 19.555 1.00 16.42 93 SER D C 1
ATOM 6950 O O . SER D 1 94 ? 53.155 22.289 18.937 1.00 17.77 93 SER D O 1
ATOM 6953 N N . SER D 1 95 ? 52.190 21.690 20.880 1.00 17.78 94 SER D N 1
ATOM 6954 C CA . SER D 1 95 ? 52.940 22.656 21.684 1.00 23.08 94 SER D CA 1
ATOM 6955 C C . SER D 1 95 ? 54.444 22.403 21.636 1.00 20.58 94 SER D C 1
ATOM 6956 O O . SER D 1 95 ? 55.241 23.314 21.894 1.00 18.51 94 SER D O 1
ATOM 6959 N N . ASP D 1 96 ? 54.834 21.177 21.287 1.00 19.43 95 ASP D N 1
ATOM 6960 C CA . ASP D 1 96 ? 56.252 20.822 21.199 1.00 17.70 95 ASP D CA 1
ATOM 6961 C C . ASP D 1 96 ? 56.860 21.258 19.864 1.00 20.61 95 ASP D C 1
ATOM 6962 O O . ASP D 1 96 ? 58.044 21.036 19.611 1.00 21.39 95 ASP D O 1
ATOM 6967 N N . GLY D 1 97 ? 56.039 21.892 19.024 1.00 19.22 96 GLY D N 1
ATOM 6968 C CA . GLY D 1 97 ? 56.469 22.363 17.718 1.00 18.08 96 GLY D CA 1
ATOM 6969 C C . GLY D 1 97 ? 56.292 21.352 16.592 1.00 17.91 96 GLY D C 1
ATOM 6970 O O . GLY D 1 97 ? 56.614 21.635 15.437 1.00 19.66 96 GLY D O 1
ATOM 6971 N N . THR D 1 98 ? 55.791 20.171 16.922 1.00 16.25 97 THR D N 1
ATOM 6972 C CA . THR D 1 98 ? 55.616 19.121 15.914 1.00 18.31 97 THR D CA 1
ATOM 6973 C C . THR D 1 98 ? 54.447 19.427 14.989 1.00 16.01 97 THR D C 1
ATOM 6974 O O . THR D 1 98 ? 53.348 19.701 15.457 1.00 17.48 97 THR D O 1
ATOM 6978 N N . TRP D 1 99 ? 54.682 19.386 13.678 1.00 17.09 98 TRP D N 1
ATOM 6979 C CA . TRP D 1 99 ? 53.572 19.381 12.736 1.00 17.81 98 TRP D CA 1
ATOM 6980 C C . TRP D 1 99 ? 53.091 17.949 12.530 1.00 17.72 98 TRP D C 1
ATOM 6981 O O . TRP D 1 99 ? 53.846 17.089 12.048 1.00 20.25 98 TRP D O 1
ATOM 6992 N N . TRP D 1 100 ? 51.835 17.701 12.887 1.00 14.42 99 TRP D N 1
ATOM 6993 C CA . TRP D 1 100 ? 51.200 16.407 12.678 1.00 13.85 99 TRP D CA 1
ATOM 6994 C C . TRP D 1 100 ? 50.420 16.498 11.380 1.00 17.77 99 TRP D C 1
ATOM 6995 O O . TRP D 1 100 ? 49.692 17.462 11.169 1.00 17.30 99 TRP D O 1
ATOM 7006 N N . GLU D 1 101 ? 50.591 15.525 10.489 1.00 17.57 100 GLU D N 1
ATOM 7007 C CA . GLU D 1 101 ? 49.909 15.589 9.196 1.00 17.27 100 GLU D CA 1
ATOM 7008 C C . GLU D 1 101 ? 48.896 14.462 9.012 1.00 15.31 100 GLU D C 1
ATOM 7009 O O . GLU D 1 101 ? 49.037 13.379 9.580 1.00 14.55 100 GLU D O 1
ATOM 7015 N N . LEU D 1 102 ? 47.874 14.741 8.209 1.00 13.66 101 LEU D N 1
ATOM 7016 C CA . LEU D 1 102 ? 46.775 13.811 7.973 1.00 15.43 101 LEU D CA 1
ATOM 7017 C C . LEU D 1 102 ? 46.952 13.047 6.655 1.00 16.96 101 LEU D C 1
ATOM 7018 O O . LEU D 1 102 ? 46.120 12.205 6.300 1.00 16.91 101 LEU D O 1
ATOM 7023 N N . THR D 1 103 ? 48.037 13.345 5.940 1.00 15.67 102 THR D N 1
ATOM 7024 C CA . THR D 1 103 ? 48.419 12.603 4.728 1.00 17.17 102 THR D CA 1
ATOM 7025 C C . THR D 1 103 ? 49.906 12.252 4.822 1.00 20.66 102 THR D C 1
ATOM 7026 O O . THR D 1 103 ? 50.750 13.143 4.947 1.00 17.46 102 THR D O 1
ATOM 7030 N N . PRO D 1 104 ? 50.243 10.951 4.775 1.00 16.81 103 PRO D N 1
ATOM 7031 C CA . PRO D 1 104 ? 51.666 10.611 4.914 1.00 19.10 103 PRO D CA 1
ATOM 7032 C C . PRO D 1 104 ? 52.521 11.227 3.810 1.00 21.32 103 PRO D C 1
ATOM 7033 O O . PRO D 1 104 ? 52.153 11.159 2.639 1.00 23.05 103 PRO D O 1
ATOM 7037 N N . GLY D 1 105 ? 53.634 11.847 4.189 1.00 21.53 104 GLY D N 1
ATOM 7038 C CA . GLY D 1 105 ? 54.566 12.404 3.227 1.00 19.68 104 GLY D CA 1
ATOM 7039 C C . GLY D 1 105 ? 54.177 13.704 2.545 1.00 22.98 104 GLY D C 1
ATOM 7040 O O . GLY D 1 105 ? 54.830 14.109 1.582 1.00 22.43 104 GLY D O 1
ATOM 7041 N N . LEU D 1 106 ? 53.130 14.374 3.025 1.00 17.40 105 LEU D N 1
ATOM 7042 C CA . LEU D 1 106 ? 52.665 15.593 2.356 1.00 20.93 105 LEU D CA 1
ATOM 7043 C C . LEU D 1 106 ? 53.398 16.851 2.809 1.00 19.30 105 LEU D C 1
ATOM 7044 O O . LEU D 1 106 ? 53.825 17.656 1.980 1.00 19.97 105 LEU D O 1
ATOM 7049 N N . ILE D 1 107 ? 53.516 17.022 4.122 1.00 19.88 106 ILE D N 1
ATOM 7050 C CA . ILE D 1 107 ? 54.105 18.236 4.684 1.00 18.33 106 ILE D CA 1
ATOM 7051 C C . ILE D 1 107 ? 55.575 18.023 5.065 1.00 19.93 106 ILE D C 1
ATOM 7052 O O . ILE D 1 107 ? 55.896 17.154 5.886 1.00 19.75 106 ILE D O 1
ATOM 7057 N N . PRO D 1 108 ? 56.472 18.815 4.452 1.00 24.19 107 PRO D N 1
ATOM 7058 C CA . PRO D 1 108 ? 57.903 18.701 4.755 1.00 24.12 107 PRO D CA 1
ATOM 7059 C C . PRO D 1 108 ? 58.151 18.736 6.260 1.00 23.52 107 PRO D C 1
ATOM 7060 O O . PRO D 1 108 ? 57.686 19.657 6.938 1.00 23.38 107 PRO D O 1
ATOM 7064 N N . GLY D 1 109 ? 58.841 17.719 6.773 1.00 26.72 108 GLY D N 1
ATOM 7065 C CA . GLY D 1 109 ? 59.227 17.664 8.173 1.00 24.62 108 GLY D CA 1
ATOM 7066 C C . GLY D 1 109 ? 58.164 17.136 9.123 1.00 28.18 108 GLY D C 1
ATOM 7067 O O . GLY D 1 109 ? 58.435 16.916 10.304 1.00 28.91 108 GLY D O 1
ATOM 7068 N N . ALA D 1 110 ? 56.954 16.915 8.615 1.00 22.00 109 ALA D N 1
ATOM 7069 C CA . ALA D 1 110 ? 55.832 16.552 9.475 1.00 22.95 109 ALA D CA 1
ATOM 7070 C C . ALA D 1 110 ? 55.868 15.102 9.952 1.00 25.23 109 ALA D C 1
ATOM 7071 O O . ALA D 1 110 ? 56.598 14.261 9.402 1.00 24.62 109 ALA D O 1
ATOM 7073 N N . THR D 1 111 ? 55.081 14.816 10.983 1.00 19.96 110 THR D N 1
ATOM 7074 C CA . THR D 1 111 ? 54.912 13.451 11.474 1.00 22.50 110 THR D CA 1
ATOM 7075 C C . THR D 1 111 ? 53.476 13.006 11.189 1.00 20.75 110 THR D C 1
ATOM 7076 O O . THR D 1 111 ? 52.532 13.723 11.507 1.00 17.40 110 THR D O 1
ATOM 7080 N N . TYR D 1 112 ? 53.302 11.829 10.596 1.00 22.34 111 TYR D N 1
ATOM 7081 C CA . TYR D 1 112 ? 51.956 11.338 10.295 1.00 19.22 111 TYR D CA 1
ATOM 7082 C C . TYR D 1 112 ? 51.212 11.026 11.577 1.00 18.15 111 TYR D C 1
ATOM 7083 O O . TYR D 1 112 ? 51.729 10.323 12.444 1.00 21.27 111 TYR D O 1
ATOM 7092 N N . VAL D 1 113 ? 49.985 11.525 11.691 1.00 16.65 112 VAL D N 1
ATOM 7093 C CA . VAL D 1 113 ? 49.222 11.401 12.926 1.00 18.39 112 VAL D CA 1
ATOM 7094 C C . VAL D 1 113 ? 48.618 10.002 13.124 1.00 18.24 112 VAL D C 1
ATOM 7095 O O . VAL D 1 113 ? 48.201 9.643 14.226 1.00 19.18 112 VAL D O 1
ATOM 7099 N N . GLY D 1 114 ? 48.583 9.207 12.058 1.00 17.62 113 GLY D N 1
ATOM 7100 C CA . GLY D 1 114 ? 48.073 7.847 12.166 1.00 17.42 113 GLY D CA 1
ATOM 7101 C C . GLY D 1 114 ? 46.695 7.612 11.562 1.00 17.50 113 GLY D C 1
ATOM 7102 O O . GLY D 1 114 ? 46.133 6.521 11.692 1.00 18.58 113 GLY D O 1
ATOM 7103 N N . PHE D 1 115 ? 46.145 8.632 10.909 1.00 17.91 114 PHE D N 1
ATOM 7104 C CA . PHE D 1 115 ? 44.861 8.510 10.217 1.00 16.66 114 PHE D CA 1
ATOM 7105 C C . PHE D 1 115 ? 44.690 9.693 9.279 1.00 18.56 114 PHE D C 1
ATOM 7106 O O . PHE D 1 115 ? 45.442 10.667 9.368 1.00 15.34 114 PHE D O 1
ATOM 7114 N N . GLY D 1 116 ? 43.716 9.611 8.373 1.00 16.35 115 GLY D N 1
ATOM 7115 C CA . GLY D 1 116 ? 43.476 10.690 7.429 1.00 18.74 115 GLY D CA 1
ATOM 7116 C C . GLY D 1 116 ? 42.312 11.561 7.848 1.00 17.08 115 GLY D C 1
ATOM 7117 O O . GLY D 1 116 ? 41.672 11.310 8.875 1.00 15.12 115 GLY D O 1
ATOM 7118 N N . GLY D 1 117 ? 42.019 12.578 7.049 1.00 16.35 116 GLY D N 1
ATOM 7119 C CA . GLY D 1 117 ? 40.935 13.489 7.375 1.00 17.21 116 GLY D CA 1
ATOM 7120 C C . GLY D 1 117 ? 39.592 13.216 6.707 1.00 17.76 116 GLY D C 1
ATOM 7121 O O . GLY D 1 117 ? 38.752 14.102 6.657 1.00 17.85 116 GLY D O 1
ATOM 7122 N N . THR D 1 118 ? 39.374 12.012 6.184 1.00 17.50 117 THR D N 1
ATOM 7123 C CA . THR D 1 118 ? 38.038 11.649 5.696 1.00 15.31 117 THR D CA 1
ATOM 7124 C C . THR D 1 118 ? 37.204 11.162 6.871 1.00 15.05 117 THR D C 1
ATOM 7125 O O . THR D 1 118 ? 37.751 10.638 7.835 1.00 14.76 117 THR D O 1
ATOM 7129 N N . TYR D 1 119 ? 35.885 11.299 6.799 1.00 15.28 118 TYR D N 1
ATOM 7130 C CA . TYR D 1 119 ? 35.043 10.789 7.890 1.00 16.55 118 TYR D CA 1
ATOM 7131 C C . TYR D 1 119 ? 35.045 9.250 7.962 1.00 15.19 118 TYR D C 1
ATOM 7132 O O . TYR D 1 119 ? 34.819 8.662 9.022 1.00 14.53 118 TYR D O 1
ATOM 7141 N N . ARG D 1 120 ? 35.331 8.591 6.847 1.00 16.47 119 ARG D N 1
ATOM 7142 C CA . ARG D 1 120 ? 35.581 7.152 6.901 1.00 16.80 119 ARG D CA 1
ATOM 7143 C C . ARG D 1 120 ? 36.670 6.802 7.917 1.00 16.67 119 ARG D C 1
ATOM 7144 O O . ARG D 1 120 ? 36.479 5.938 8.769 1.00 17.13 119 ARG D O 1
ATOM 7152 N N . ASP D 1 121 ? 37.807 7.479 7.834 1.00 16.00 120 ASP D N 1
ATOM 7153 C CA . ASP D 1 121 ? 38.892 7.261 8.792 1.00 15.93 120 ASP D CA 1
ATOM 7154 C C . ASP D 1 121 ? 38.509 7.713 10.194 1.00 20.92 120 ASP D C 1
ATOM 7155 O O . ASP D 1 121 ? 38.784 7.026 11.177 1.00 21.52 120 ASP D O 1
ATOM 7160 N N . LEU D 1 122 ? 37.877 8.880 10.282 1.00 17.65 121 LEU D N 1
ATOM 7161 C CA . LEU D 1 122 ? 37.648 9.516 11.577 1.00 17.25 121 LEU D CA 1
ATOM 7162 C C . LEU D 1 122 ? 36.512 8.880 12.370 1.00 19.38 121 LEU D C 1
ATOM 7163 O O . LEU D 1 122 ? 36.605 8.749 13.592 1.00 20.90 121 LEU D O 1
ATOM 7168 N N . LEU D 1 123 ? 35.444 8.485 11.675 1.00 17.02 122 LEU D N 1
ATOM 7169 C CA . LEU D 1 123 ? 34.241 7.974 12.342 1.00 19.35 122 LEU D CA 1
ATOM 7170 C C . LEU D 1 123 ? 33.923 6.521 11.989 1.00 20.78 122 LEU D C 1
ATOM 7171 O O . LEU D 1 123 ? 33.113 5.880 12.654 1.00 26.22 122 LEU D O 1
ATOM 7176 N N . GLY D 1 124 ? 34.532 6.018 10.924 1.00 19.50 123 GLY D N 1
ATOM 7177 C CA . GLY D 1 124 ? 34.202 4.691 10.433 1.00 24.81 123 GLY D CA 1
ATOM 7178 C C . GLY D 1 124 ? 33.351 4.760 9.178 1.00 23.99 123 GLY D C 1
ATOM 7179 O O . GLY D 1 124 ? 33.482 3.924 8.287 1.00 24.12 123 GLY D O 1
ATOM 7180 N N . ASP D 1 125 ? 32.483 5.767 9.106 1.00 22.13 124 ASP D N 1
ATOM 7181 C CA . ASP D 1 125 ? 31.525 5.901 8.011 1.00 24.40 124 ASP D CA 1
ATOM 7182 C C . ASP D 1 125 ? 31.039 7.347 7.929 1.00 22.33 124 ASP D C 1
ATOM 7183 O O . ASP D 1 125 ? 30.853 7.983 8.967 1.00 20.07 124 ASP D O 1
ATOM 7188 N N . THR D 1 126 ? 30.822 7.862 6.718 1.00 21.34 125 THR D N 1
ATOM 7189 C CA . THR D 1 126 ? 30.301 9.230 6.550 1.00 19.34 125 THR D CA 1
ATOM 7190 C C . THR D 1 126 ? 28.880 9.403 7.094 1.00 21.15 125 THR D C 1
ATOM 7191 O O . THR D 1 126 ? 28.434 10.522 7.373 1.00 19.32 125 THR D O 1
ATOM 7195 N N . ASP D 1 127 ? 28.162 8.296 7.257 1.00 18.49 126 ASP D N 1
ATOM 7196 C CA . ASP D 1 127 ? 26.793 8.372 7.753 1.00 21.14 126 ASP D CA 1
ATOM 7197 C C . ASP D 1 127 ? 26.751 8.731 9.247 1.00 21.14 126 ASP D C 1
ATOM 7198 O O . ASP D 1 127 ? 25.691 9.063 9.782 1.00 20.73 126 ASP D O 1
ATOM 7203 N N . LYS D 1 128 ? 27.900 8.681 9.917 1.00 18.59 127 LYS D N 1
ATOM 7204 C CA . LYS D 1 128 ? 27.924 8.885 11.365 1.00 17.75 127 LYS D CA 1
ATOM 7205 C C . LYS D 1 128 ? 28.102 10.344 11.787 1.00 15.99 127 LYS D C 1
ATOM 7206 O O . LYS D 1 128 ? 28.199 10.632 12.981 1.00 14.89 127 LYS D O 1
ATOM 7212 N N . LEU D 1 129 ? 28.133 11.262 10.829 1.00 14.92 128 LEU D N 1
ATOM 7213 C CA . LEU D 1 129 ? 28.273 12.686 11.154 1.00 15.23 128 LEU D CA 1
ATOM 7214 C C . LEU D 1 129 ? 27.186 13.198 12.100 1.00 17.75 128 LEU D C 1
ATOM 7215 O O . LEU D 1 129 ? 27.419 14.128 12.875 1.00 15.95 128 LEU D O 1
ATOM 7220 N N . THR D 1 130 ? 25.993 12.610 12.016 1.00 14.65 129 THR D N 1
ATOM 7221 C CA . THR D 1 130 ? 24.872 13.007 12.870 1.00 13.53 129 THR D CA 1
ATOM 7222 C C . THR D 1 130 ? 25.044 12.550 14.318 1.00 18.05 129 THR D C 1
ATOM 7223 O O . THR D 1 130 ? 24.202 12.847 15.159 1.00 15.63 129 THR D O 1
ATOM 7227 N N . ASN D 1 131 ? 26.132 11.837 14.609 1.00 17.81 130 ASN D N 1
ATOM 7228 C CA . ASN D 1 131 ? 26.409 11.412 15.977 1.00 17.94 130 ASN D CA 1
ATOM 7229 C C . ASN D 1 131 ? 27.394 12.315 16.707 1.00 17.99 130 ASN D C 1
ATOM 7230 O O . ASN D 1 131 ? 27.655 12.111 17.888 1.00 17.37 130 ASN D O 1
ATOM 7235 N N . VAL D 1 132 ? 27.963 13.289 16.001 1.00 14.43 131 VAL D N 1
ATOM 7236 C CA . VAL D 1 132 ? 29.054 14.085 16.569 1.00 14.31 131 VAL D CA 1
ATOM 7237 C C . VAL D 1 132 ? 28.538 15.295 17.324 1.00 12.90 131 VAL D C 1
ATOM 7238 O O . VAL D 1 132 ? 27.965 16.200 16.722 1.00 14.12 131 VAL D O 1
ATOM 7242 N N . ALA D 1 133 ? 28.754 15.324 18.635 1.00 12.75 132 ALA D N 1
ATOM 7243 C CA . ALA D 1 133 ? 28.307 16.469 19.437 1.00 13.13 132 ALA D CA 1
ATOM 7244 C C . ALA D 1 133 ? 29.218 17.666 19.195 1.00 11.84 132 ALA D C 1
ATOM 7245 O O . ALA D 1 133 ? 30.443 17.556 19.290 1.00 12.59 132 ALA D O 1
ATOM 7247 N N . LEU D 1 134 ? 28.613 18.810 18.880 1.00 11.88 133 LEU D N 1
ATOM 7248 C CA . LEU D 1 134 ? 29.372 20.037 18.688 1.00 10.09 133 LEU D CA 1
ATOM 7249 C C . LEU D 1 134 ? 28.973 21.037 19.775 1.00 11.92 133 LEU D C 1
ATOM 7250 O O . LEU D 1 134 ? 27.907 20.910 20.389 1.00 11.09 133 LEU D O 1
ATOM 7255 N N . GLY D 1 135 ? 29.839 22.014 20.020 1.00 12.21 134 GLY D N 1
ATOM 7256 C CA . GLY D 1 135 ? 29.544 23.046 21.005 1.00 13.62 134 GLY D CA 1
ATOM 7257 C C . GLY D 1 135 ? 30.815 23.694 21.506 1.00 12.72 134 GLY D C 1
ATOM 7258 O O . GLY D 1 135 ? 31.922 23.341 21.084 1.00 11.89 134 GLY D O 1
ATOM 7259 N N . ARG D 1 136 ? 30.668 24.661 22.402 1.00 11.19 135 ARG D N 1
ATOM 7260 C CA . ARG D 1 136 ? 31.823 25.429 22.837 1.00 11.61 135 ARG D CA 1
ATOM 7261 C C . ARG D 1 136 ? 32.822 24.571 23.604 1.00 14.26 135 ARG D C 1
ATOM 7262 O O . ARG D 1 136 ? 34.024 24.670 23.360 1.00 14.32 135 ARG D O 1
ATOM 7270 N N . GLN D 1 137 ? 32.333 23.728 24.517 1.00 13.57 136 GLN D N 1
ATOM 7271 C CA . GLN D 1 137 ? 33.245 22.900 25.315 1.00 13.89 136 GLN D CA 1
ATOM 7272 C C . GLN D 1 137 ? 33.929 21.872 24.428 1.00 13.64 136 GLN D C 1
ATOM 7273 O O . GLN D 1 137 ? 35.117 21.590 24.597 1.00 12.60 136 GLN D O 1
ATOM 7279 N N . GLN D 1 138 ? 33.178 21.323 23.478 1.00 12.08 137 GLN D N 1
ATOM 7280 C CA . GLN D 1 138 ? 33.741 20.352 22.541 1.00 14.30 137 GLN D CA 1
ATOM 7281 C C . GLN D 1 138 ? 34.897 20.949 21.725 1.00 12.46 137 GLN D C 1
ATOM 7282 O O . GLN D 1 138 ? 35.938 20.300 21.533 1.00 15.12 137 GLN D O 1
ATOM 7288 N N . LEU D 1 139 ? 34.714 22.178 21.250 1.00 11.36 138 LEU D N 1
ATOM 7289 C CA . LEU D 1 139 ? 35.774 22.892 20.542 1.00 12.98 138 LEU D CA 1
ATOM 7290 C C . LEU D 1 139 ? 36.980 23.106 21.465 1.00 12.45 138 LEU D C 1
ATOM 7291 O O . LEU D 1 139 ? 38.116 22.806 21.093 1.00 12.91 138 LEU D O 1
ATOM 7296 N N . ALA D 1 140 ? 36.743 23.616 22.670 1.00 11.75 139 ALA D N 1
ATOM 7297 C CA . ALA D 1 140 ? 37.851 23.859 23.606 1.00 12.32 139 ALA D CA 1
ATOM 7298 C C . ALA D 1 140 ? 38.617 22.568 23.911 1.00 12.72 139 ALA D C 1
ATOM 7299 O O . ALA D 1 140 ? 39.863 22.545 23.916 1.00 16.39 139 ALA D O 1
ATOM 7301 N N . ASP D 1 141 ? 37.868 21.499 24.159 1.00 13.92 140 ASP D N 1
ATOM 7302 C CA . ASP D 1 141 ? 38.476 20.213 24.476 1.00 16.48 140 ASP D CA 1
ATOM 7303 C C . ASP D 1 141 ? 39.285 19.653 23.310 1.00 17.28 140 ASP D C 1
ATOM 7304 O O . ASP D 1 141 ? 40.348 19.075 23.522 1.00 16.85 140 ASP D O 1
ATOM 7309 N N . ALA D 1 142 ? 38.784 19.814 22.086 1.00 15.85 141 ALA D N 1
ATOM 7310 C CA . ALA D 1 142 ? 39.519 19.343 20.907 1.00 16.05 141 ALA D CA 1
ATOM 7311 C C . ALA D 1 142 ? 40.834 20.104 20.732 1.00 17.09 141 ALA D C 1
ATOM 7312 O O . ALA D 1 142 ? 41.874 19.513 20.396 1.00 15.42 141 ALA D O 1
ATOM 7314 N N . VAL D 1 143 ? 40.782 21.421 20.939 1.00 13.13 142 VAL D N 1
ATOM 7315 C CA . VAL D 1 143 ? 41.976 22.265 20.823 1.00 13.11 142 VAL D CA 1
ATOM 7316 C C . VAL D 1 143 ? 43.003 21.801 21.844 1.00 16.47 142 VAL D C 1
ATOM 7317 O O . VAL D 1 143 ? 44.167 21.585 21.502 1.00 17.16 142 VAL D O 1
ATOM 7321 N N . THR D 1 144 ? 42.557 21.603 23.082 1.00 15.41 143 THR D N 1
ATOM 7322 C CA . THR D 1 144 ? 43.434 21.125 24.149 1.00 18.24 143 THR D CA 1
ATOM 7323 C C . THR D 1 144 ? 44.074 19.773 23.829 1.00 19.19 143 THR D C 1
ATOM 7324 O O . THR D 1 144 ? 45.287 19.603 23.989 1.00 19.58 143 THR D O 1
ATOM 7328 N N . ALA D 1 145 ? 43.268 18.817 23.375 1.00 16.51 144 ALA D N 1
ATOM 7329 C CA . ALA D 1 145 ? 43.779 17.477 23.071 1.00 16.56 144 ALA D CA 1
ATOM 7330 C C . ALA D 1 145 ? 44.850 17.478 21.983 1.00 20.62 144 ALA D C 1
ATOM 7331 O O . ALA D 1 145 ? 45.877 16.802 22.111 1.00 19.28 144 ALA D O 1
ATOM 7333 N N . LEU D 1 146 ? 44.609 18.216 20.903 1.00 16.83 145 LEU D N 1
ATOM 7334 C CA . LEU D 1 146 ? 45.542 18.226 19.781 1.00 14.68 145 LEU D CA 1
ATOM 7335 C C . LEU D 1 146 ? 46.787 19.055 20.090 1.00 15.75 145 LEU D C 1
ATOM 7336 O O . LEU D 1 146 ? 47.897 18.686 19.708 1.00 16.58 145 LEU D O 1
ATOM 7341 N N . HIS D 1 147 ? 46.601 20.169 20.793 1.00 15.94 146 HIS D N 1
ATOM 7342 C CA . HIS D 1 147 ? 47.718 21.050 21.101 1.00 16.57 146 HIS D CA 1
ATOM 7343 C C . HIS D 1 147 ? 48.698 20.370 22.049 1.00 19.19 146 HIS D C 1
ATOM 7344 O O . HIS D 1 147 ? 49.895 20.644 22.001 1.00 18.51 146 HIS D O 1
ATOM 7351 N N . GLY D 1 148 ? 48.193 19.486 22.904 1.00 20.15 147 GLY D N 1
ATOM 7352 C CA . GLY D 1 148 ? 49.037 18.843 23.897 1.00 20.34 147 GLY D CA 1
ATOM 7353 C C . GLY D 1 148 ? 49.560 17.490 23.460 1.00 24.81 147 GLY D C 1
ATOM 7354 O O . GLY D 1 148 ? 50.208 16.790 24.243 1.00 25.07 147 GLY D O 1
ATOM 7355 N N . ARG D 1 149 ? 49.263 17.109 22.219 1.00 18.52 148 ARG D N 1
ATOM 7356 C CA . ARG D 1 149 ? 49.728 15.829 21.695 1.00 22.12 148 ARG D CA 1
ATOM 7357 C C . ARG D 1 149 ? 51.243 15.781 21.707 1.00 24.87 148 ARG D C 1
ATOM 7358 O O . ARG D 1 149 ? 51.910 16.727 21.280 1.00 22.02 148 ARG D O 1
ATOM 7366 N N . THR D 1 150 ? 51.766 14.673 22.222 1.00 26.24 149 THR D N 1
ATOM 7367 C CA . THR D 1 150 ? 53.190 14.389 22.208 1.00 30.27 149 THR D CA 1
ATOM 7368 C C . THR D 1 150 ? 53.407 13.131 21.377 1.00 29.18 149 THR D C 1
ATOM 7369 O O . THR D 1 150 ? 52.469 12.353 21.161 1.00 33.42 149 THR D O 1
ATOM 7373 N N . LYS D 1 151 ? 54.630 12.940 20.903 1.00 28.83 150 LYS D N 1
ATOM 7374 C CA . LYS D 1 151 ? 54.983 11.747 20.128 1.00 35.94 150 LYS D CA 1
ATOM 7375 C C . LYS D 1 151 ? 54.561 10.454 20.834 1.00 36.37 150 LYS D C 1
ATOM 7376 O O . LYS D 1 151 ? 54.004 9.547 20.206 1.00 38.92 150 LYS D O 1
ATOM 7382 N N . ALA D 1 152 ? 54.802 10.394 22.143 1.00 35.84 151 ALA D N 1
ATOM 7383 C CA . ALA D 1 152 ? 54.466 9.222 22.955 1.00 38.50 151 ALA D CA 1
ATOM 7384 C C . ALA D 1 152 ? 53.000 8.764 22.841 1.00 40.46 151 ALA D C 1
ATOM 7385 O O . ALA D 1 152 ? 52.684 7.601 23.121 1.00 37.87 151 ALA D O 1
ATOM 7387 N N . ASP D 1 153 ? 52.116 9.677 22.435 1.00 34.89 152 ASP D N 1
ATOM 7388 C CA . ASP D 1 153 ? 50.683 9.382 22.318 1.00 37.18 152 ASP D CA 1
ATOM 7389 C C . ASP D 1 153 ? 50.338 8.442 21.168 1.00 36.71 152 ASP D C 1
ATOM 7390 O O . ASP D 1 153 ? 49.342 7.713 21.235 1.00 38.17 152 ASP D O 1
ATOM 7395 N N . LYS D 1 154 ? 51.129 8.489 20.099 1.00 35.26 153 LYS D N 1
ATOM 7396 C CA . LYS D 1 154 ? 50.780 7.750 18.882 1.00 35.35 153 LYS D CA 1
ATOM 7397 C C . LYS D 1 154 ? 50.528 6.252 19.087 1.00 35.85 153 LYS D C 1
ATOM 7398 O O . LYS D 1 154 ? 49.554 5.722 18.550 1.00 32.77 153 LYS D O 1
ATOM 7404 N N . PRO D 1 155 ? 51.389 5.563 19.865 1.00 36.65 154 PRO D N 1
ATOM 7405 C CA . PRO D 1 155 ? 51.109 4.127 20.002 1.00 35.86 154 PRO D CA 1
ATOM 7406 C C . PRO D 1 155 ? 49.897 3.797 20.876 1.00 38.48 154 PRO D C 1
ATOM 7407 O O . PRO D 1 155 ? 49.552 2.619 21.005 1.00 43.28 154 PRO D O 1
ATOM 7411 N N . SER D 1 156 ? 49.254 4.800 21.462 1.00 31.43 155 SER D N 1
ATOM 7412 C CA . SER D 1 156 ? 48.110 4.524 22.328 1.00 32.01 155 SER D CA 1
ATOM 7413 C C . SER D 1 156 ? 46.783 4.490 21.566 1.00 30.40 155 SER D C 1
ATOM 7414 O O . SER D 1 156 ? 46.415 5.457 20.899 1.00 26.29 155 SER D O 1
ATOM 7417 N N . GLY D 1 157 ? 46.074 3.368 21.672 1.00 29.39 156 GLY D N 1
ATOM 7418 C CA . GLY D 1 157 ? 44.726 3.247 21.133 1.00 28.45 156 GLY D CA 1
ATOM 7419 C C . GLY D 1 157 ? 43.789 4.345 21.615 1.00 28.60 156 GLY D C 1
ATOM 7420 O O . GLY D 1 157 ? 43.176 5.039 20.795 1.00 25.59 156 GLY D O 1
ATOM 7421 N N . PRO D 1 158 ? 43.660 4.502 22.944 1.00 26.33 157 PRO D N 1
ATOM 7422 C CA . PRO D 1 158 ? 42.858 5.586 23.522 1.00 23.19 157 PRO D CA 1
ATOM 7423 C C . PRO D 1 158 ? 43.252 6.973 23.019 1.00 24.66 157 PRO D C 1
ATOM 7424 O O . PRO D 1 158 ? 42.361 7.769 22.701 1.00 22.16 157 PRO D O 1
ATOM 7428 N N . LYS D 1 159 ? 44.552 7.260 22.965 1.00 23.07 158 LYS D N 1
ATOM 7429 C CA . LYS D 1 159 ? 45.034 8.550 22.466 1.00 24.45 158 LYS D CA 1
ATOM 7430 C C . LYS D 1 159 ? 44.669 8.787 21.007 1.00 24.39 158 LYS D C 1
ATOM 7431 O O . LYS D 1 159 ? 44.248 9.887 20.651 1.00 21.43 158 LYS D O 1
ATOM 7437 N N . GLN D 1 160 ? 44.848 7.767 20.164 1.00 21.97 159 GLN D N 1
ATOM 7438 C CA . GLN D 1 160 ? 44.488 7.865 18.750 1.00 20.62 159 GLN D CA 1
ATOM 7439 C C . GLN D 1 160 ? 42.986 8.067 18.560 1.00 20.41 159 GLN D C 1
ATOM 7440 O O . GLN D 1 160 ? 42.560 8.852 17.702 1.00 21.08 159 GLN D O 1
ATOM 7446 N N . GLN D 1 161 ? 42.185 7.370 19.365 1.00 20.04 160 GLN D N 1
ATOM 7447 C CA . GLN D 1 161 ? 40.734 7.546 19.331 1.00 22.99 160 GLN D CA 1
ATOM 7448 C C . GLN D 1 161 ? 40.330 8.971 19.725 1.00 22.38 160 GLN D C 1
ATOM 7449 O O . GLN D 1 161 ? 39.466 9.571 19.095 1.00 21.32 160 GLN D O 1
ATOM 7455 N N . GLN D 1 162 ? 40.967 9.514 20.758 1.00 20.65 161 GLN D N 1
ATOM 7456 C CA . GLN D 1 162 ? 40.712 10.898 21.160 1.00 21.88 161 GLN D CA 1
ATOM 7457 C C . GLN D 1 162 ? 41.144 11.888 20.074 1.00 20.51 161 GLN D C 1
ATOM 7458 O O . GLN D 1 162 ? 40.466 12.889 19.830 1.00 16.79 161 GLN D O 1
ATOM 7464 N N . ALA D 1 163 ? 42.270 11.606 19.424 1.00 16.48 162 ALA D N 1
ATOM 7465 C CA . ALA D 1 163 ? 42.774 12.475 18.370 1.00 16.30 162 ALA D CA 1
ATOM 7466 C C . ALA D 1 163 ? 41.811 12.477 17.185 1.00 16.57 162 ALA D C 1
ATOM 7467 O O . ALA D 1 163 ? 41.545 13.528 16.611 1.00 14.62 162 ALA D O 1
ATOM 7469 N N . ARG D 1 164 ? 41.274 11.311 16.825 1.00 16.26 163 ARG D N 1
ATOM 7470 C CA . ARG D 1 164 ? 40.309 11.264 15.729 1.00 16.86 163 ARG D CA 1
ATOM 7471 C C . ARG D 1 164 ? 39.055 12.066 16.075 1.00 15.88 163 ARG D C 1
ATOM 7472 O O . ARG D 1 164 ? 38.523 12.796 15.238 1.00 16.07 163 ARG D O 1
ATOM 7480 N N . GLU D 1 165 ? 38.591 11.934 17.311 1.00 15.94 164 GLU D N 1
ATOM 7481 C CA . GLU D 1 165 ? 37.417 12.670 17.756 1.00 17.13 164 GLU D CA 1
ATOM 7482 C C . GLU D 1 165 ? 37.683 14.171 17.733 1.00 15.68 164 GLU D C 1
ATOM 7483 O O . GLU D 1 165 ? 36.849 14.951 17.268 1.00 15.05 164 GLU D O 1
ATOM 7489 N N . ALA D 1 166 ? 38.863 14.574 18.186 1.00 14.62 165 ALA D N 1
ATOM 7490 C CA . ALA D 1 166 ? 39.217 15.992 18.188 1.00 14.01 165 ALA D CA 1
ATOM 7491 C C . ALA D 1 166 ? 39.328 16.566 16.772 1.00 14.09 165 ALA D C 1
ATOM 7492 O O . ALA D 1 166 ? 38.872 17.674 16.510 1.00 12.54 165 ALA D O 1
ATOM 7494 N N . VAL D 1 167 ? 39.954 15.830 15.857 1.00 12.04 166 VAL D N 1
ATOM 7495 C CA . VAL D 1 167 ? 40.067 16.309 14.492 1.00 12.27 166 VAL D CA 1
ATOM 7496 C C . VAL D 1 167 ? 38.672 16.449 13.873 1.00 11.17 166 VAL D C 1
ATOM 7497 O O . VAL D 1 167 ? 38.408 17.407 13.141 1.00 13.24 166 VAL D O 1
ATOM 7501 N N . THR D 1 168 ? 37.782 15.507 14.190 1.00 13.07 167 THR D N 1
ATOM 7502 C CA . THR D 1 168 ? 36.404 15.532 13.663 1.00 11.73 167 THR D CA 1
ATOM 7503 C C . THR D 1 168 ? 35.699 16.805 14.120 1.00 13.57 167 THR D C 1
ATOM 7504 O O . THR D 1 168 ? 35.048 17.493 13.330 1.00 12.85 167 THR D O 1
ATOM 7508 N N . THR D 1 169 ? 35.867 17.133 15.395 1.00 13.44 168 THR D N 1
ATOM 7509 C CA . THR D 1 169 ? 35.262 18.333 15.975 1.00 11.87 168 THR D CA 1
ATOM 7510 C C . THR D 1 169 ? 35.752 19.586 15.247 1.00 12.11 168 THR D C 1
ATOM 7511 O O . THR D 1 169 ? 34.949 20.442 14.891 1.00 11.94 168 THR D O 1
ATOM 7515 N N . LEU D 1 170 ? 37.056 19.688 15.001 1.00 10.22 169 LEU D N 1
ATOM 7516 C CA . LEU D 1 170 ? 37.604 20.860 14.312 1.00 10.97 169 LEU D CA 1
ATOM 7517 C C . LEU D 1 170 ? 37.214 20.901 12.834 1.00 11.36 169 LEU D C 1
ATOM 7518 O O . LEU D 1 170 ? 36.984 21.972 12.277 1.00 11.98 169 LEU D O 1
ATOM 7523 N N . LEU D 1 171 ? 37.143 19.738 12.191 1.00 11.66 170 LEU D N 1
ATOM 7524 C CA . LEU D 1 171 ? 36.741 19.708 10.787 1.00 11.00 170 LEU D CA 1
ATOM 7525 C C . LEU D 1 171 ? 35.354 20.282 10.623 1.00 10.63 170 LEU D C 1
ATOM 7526 O O . LEU D 1 171 ? 35.110 21.076 9.724 1.00 11.67 170 LEU D O 1
ATOM 7531 N N . LEU D 1 172 ? 34.448 19.903 11.513 1.00 10.95 171 LEU D N 1
ATOM 7532 C CA . LEU D 1 172 ? 33.081 20.403 11.437 1.00 10.83 171 LEU D CA 1
ATOM 7533 C C . LEU D 1 172 ? 32.989 21.884 11.803 1.00 11.56 171 LEU D C 1
ATOM 7534 O O . LEU D 1 172 ? 32.322 22.644 11.106 1.00 10.60 171 LEU D O 1
ATOM 7539 N N . MET D 1 173 ? 33.643 22.294 12.882 1.00 10.68 172 MET D N 1
ATOM 7540 C CA . MET D 1 173 ? 33.480 23.660 13.375 1.00 9.82 172 MET D CA 1
ATOM 7541 C C . MET D 1 173 ? 34.350 24.709 12.677 1.00 10.39 172 MET D C 1
ATOM 7542 O O . MET D 1 173 ? 34.132 25.907 12.843 1.00 10.23 172 MET D O 1
ATOM 7547 N N . VAL D 1 174 ? 35.319 24.258 11.887 1.00 10.13 173 VAL D N 1
ATOM 7548 C CA . VAL D 1 174 ? 36.151 25.170 11.107 1.00 10.46 173 VAL D CA 1
ATOM 7549 C C . VAL D 1 174 ? 35.946 24.938 9.608 1.00 10.93 173 VAL D C 1
ATOM 7550 O O . VAL D 1 174 ? 35.366 25.778 8.935 1.00 11.35 173 VAL D O 1
ATOM 7554 N N . ASN D 1 175 ? 36.387 23.790 9.098 1.00 11.11 174 ASN D N 1
ATOM 7555 C CA . ASN D 1 175 ? 36.335 23.536 7.652 1.00 9.13 174 ASN D CA 1
ATOM 7556 C C . ASN D 1 175 ? 34.931 23.465 7.078 1.00 10.03 174 ASN D C 1
ATOM 7557 O O . ASN D 1 175 ? 34.636 24.137 6.085 1.00 9.52 174 ASN D O 1
ATOM 7562 N N . GLU D 1 176 ? 34.065 22.657 7.692 1.00 10.62 175 GLU D N 1
ATOM 7563 C CA . GLU D 1 176 ? 32.698 22.532 7.185 1.00 11.06 175 GLU D CA 1
ATOM 7564 C C . GLU D 1 176 ? 31.919 23.828 7.386 1.00 12.22 175 GLU D C 1
ATOM 7565 O O . GLU D 1 176 ? 31.110 24.208 6.534 1.00 11.84 175 GLU D O 1
ATOM 7571 N N . ALA D 1 177 ? 32.164 24.508 8.505 1.00 11.54 176 ALA D N 1
ATOM 7572 C CA . ALA D 1 177 ? 31.565 25.825 8.743 1.00 10.22 176 ALA D CA 1
ATOM 7573 C C . ALA D 1 177 ? 31.959 26.828 7.661 1.00 9.23 176 ALA D C 1
ATOM 7574 O O . ALA D 1 177 ? 31.130 27.640 7.232 1.00 9.45 176 ALA D O 1
ATOM 7576 N N . THR D 1 178 ? 33.206 26.747 7.193 1.00 10.33 177 THR D N 1
ATOM 7577 C CA . THR D 1 178 ? 33.661 27.635 6.126 1.00 10.98 177 THR D CA 1
ATOM 7578 C C . THR D 1 178 ? 32.934 27.307 4.826 1.00 10.11 177 THR D C 1
ATOM 7579 O O . THR D 1 178 ? 32.455 28.193 4.124 1.00 9.89 177 THR D O 1
ATOM 7583 N N . ARG D 1 179 ? 32.843 26.017 4.527 1.00 9.75 178 ARG D N 1
ATOM 7584 C CA . ARG D 1 179 ? 32.155 25.546 3.327 1.00 11.01 178 ARG D CA 1
ATOM 7585 C C . ARG D 1 179 ? 30.659 25.861 3.273 1.00 9.52 178 ARG D C 1
ATOM 7586 O O . ARG D 1 179 ? 30.124 26.130 2.194 1.00 9.85 178 ARG D O 1
ATOM 7594 N N . PHE D 1 180 ? 29.988 25.842 4.427 1.00 10.79 179 PHE D N 1
ATOM 7595 C CA . PHE D 1 180 ? 28.520 25.885 4.473 1.00 9.91 179 PHE D CA 1
ATOM 7596 C C . PHE D 1 180 ? 27.958 26.917 5.431 1.00 8.65 179 PHE D C 1
ATOM 7597 O O . PHE D 1 180 ? 28.274 26.890 6.615 1.00 12.19 179 PHE D O 1
ATOM 7605 N N . GLN D 1 181 ? 27.074 27.773 4.935 1.00 9.58 180 GLN D N 1
ATOM 7606 C CA . GLN D 1 181 ? 26.400 28.746 5.795 1.00 10.85 180 GLN D CA 1
ATOM 7607 C C . GLN D 1 181 ? 25.478 28.041 6.785 1.00 13.35 180 GLN D C 1
ATOM 7608 O O . GLN D 1 181 ? 25.246 28.522 7.892 1.00 12.33 180 GLN D O 1
ATOM 7614 N N . THR D 1 182 ? 24.933 26.899 6.383 1.00 12.17 181 THR D N 1
ATOM 7615 C CA . THR D 1 182 ? 24.137 26.105 7.321 1.00 11.23 181 THR D CA 1
ATOM 7616 C C . THR D 1 182 ? 24.951 25.642 8.526 1.00 12.55 181 THR D C 1
ATOM 7617 O O . THR D 1 182 ? 24.492 25.729 9.673 1.00 12.12 181 THR D O 1
ATOM 7621 N N . VAL D 1 183 ? 26.152 25.134 8.273 1.00 10.93 182 VAL D N 1
ATOM 7622 C CA . VAL D 1 183 ? 27.001 24.641 9.344 1.00 10.48 182 VAL D CA 1
ATOM 7623 C C . VAL D 1 183 ? 27.514 25.788 10.198 1.00 12.54 182 VAL D C 1
ATOM 7624 O O . VAL D 1 183 ? 27.488 25.704 11.430 1.00 11.61 182 VAL D O 1
ATOM 7628 N N . SER D 1 184 ? 27.950 26.879 9.562 1.00 10.11 183 SER D N 1
ATOM 7629 C CA . SER D 1 184 ? 28.422 28.016 10.359 1.00 10.42 183 SER D CA 1
ATOM 7630 C C . SER D 1 184 ? 27.294 28.588 11.206 1.00 12.95 183 SER D C 1
ATOM 7631 O O . SER D 1 184 ? 27.515 28.974 12.345 1.00 10.41 183 SER D O 1
ATOM 7634 N N . GLY D 1 185 ? 26.085 28.637 10.658 1.00 9.37 184 GLY D N 1
ATOM 7635 C CA . GLY D 1 185 ? 24.942 29.125 11.412 1.00 13.51 184 GLY D CA 1
ATOM 7636 C C . GLY D 1 185 ? 24.609 28.199 12.568 1.00 12.38 184 GLY D C 1
ATOM 7637 O O . GLY D 1 185 ? 24.259 28.647 13.671 1.00 11.44 184 GLY D O 1
ATOM 7638 N N . PHE D 1 186 ? 24.722 26.899 12.325 1.00 12.83 185 PHE D N 1
ATOM 7639 C CA . PHE D 1 186 ? 24.478 25.908 13.372 1.00 12.31 185 PHE D CA 1
ATOM 7640 C C . PHE D 1 186 ? 25.477 26.064 14.519 1.00 12.45 185 PHE D C 1
ATOM 7641 O O . PHE D 1 186 ? 25.085 26.119 15.699 1.00 11.95 185 PHE D O 1
ATOM 7649 N N . VAL D 1 187 ? 26.760 26.155 14.187 1.00 9.94 186 VAL D N 1
ATOM 7650 C CA . VAL D 1 187 ? 27.776 26.369 15.214 1.00 11.44 186 VAL D CA 1
ATOM 7651 C C . VAL D 1 187 ? 27.566 27.689 15.948 1.00 11.94 186 VAL D C 1
ATOM 7652 O O . VAL D 1 187 ? 27.605 27.734 17.187 1.00 10.92 186 VAL D O 1
ATOM 7656 N N . ALA D 1 188 ? 27.315 28.750 15.192 1.00 11.31 187 ALA D N 1
ATOM 7657 C CA . ALA D 1 188 ? 27.069 30.067 15.801 1.00 12.96 187 ALA D CA 1
ATOM 7658 C C . ALA D 1 188 ? 25.917 29.995 16.803 1.00 12.96 187 ALA D C 1
ATOM 7659 O O . ALA D 1 188 ? 25.925 30.669 17.843 1.00 14.05 187 ALA D O 1
ATOM 7661 N N . GLY D 1 189 ? 24.926 29.164 16.497 1.00 9.86 188 GLY D N 1
ATOM 7662 C CA . GLY D 1 189 ? 23.745 29.033 17.336 1.00 11.97 188 GLY D CA 1
ATOM 7663 C C . GLY D 1 189 ? 23.991 28.261 18.621 1.00 14.73 188 GLY D C 1
ATOM 7664 O O . GLY D 1 189 ? 23.128 28.244 19.498 1.00 15.31 188 GLY D O 1
ATOM 7665 N N . LEU D 1 190 ? 25.150 27.610 18.726 1.00 12.20 189 LEU D N 1
ATOM 7666 C CA . LEU D 1 190 ? 25.549 26.924 19.960 1.00 11.13 189 LEU D CA 1
ATOM 7667 C C . LEU D 1 190 ? 26.418 27.789 20.869 1.00 13.14 189 LEU D C 1
ATOM 7668 O O . LEU D 1 190 ? 26.712 27.424 22.009 1.00 14.21 189 LEU D O 1
ATOM 7673 N N . LEU D 1 191 ? 26.847 28.939 20.368 1.00 11.67 190 LEU D N 1
ATOM 7674 C CA . LEU D 1 191 ? 27.749 29.785 21.134 1.00 11.36 190 LEU D CA 1
ATOM 7675 C C . LEU D 1 191 ? 26.947 30.889 21.833 1.00 12.36 190 LEU D C 1
ATOM 7676 O O . LEU D 1 191 ? 26.266 31.685 21.177 1.00 13.43 190 LEU D O 1
ATOM 7681 N N . HIS D 1 192 ? 27.018 30.921 23.163 1.00 10.25 191 HIS D N 1
ATOM 7682 C CA . HIS D 1 192 ? 26.246 31.897 23.931 1.00 13.61 191 HIS D CA 1
ATOM 7683 C C . HIS D 1 192 ? 27.095 32.576 24.986 1.00 12.60 191 HIS D C 1
ATOM 7684 O O . HIS D 1 192 ? 28.169 32.091 25.336 1.00 11.61 191 HIS D O 1
ATOM 7691 N N . PRO D 1 193 ? 26.595 33.695 25.537 1.00 14.74 192 PRO D N 1
ATOM 7692 C CA . PRO D 1 193 ? 27.338 34.321 26.637 1.00 13.11 192 PRO D CA 1
ATOM 7693 C C . PRO D 1 193 ? 27.330 33.458 27.898 1.00 15.67 192 PRO D C 1
ATOM 7694 O O . PRO D 1 193 ? 26.546 32.505 28.004 1.00 13.21 192 PRO D O 1
ATOM 7698 N N . LYS D 1 194 ? 28.174 33.817 28.861 1.00 15.78 193 LYS D N 1
ATOM 7699 C CA . LYS D 1 194 ? 28.356 33.021 30.078 1.00 16.23 193 LYS D CA 1
ATOM 7700 C C . LYS D 1 194 ? 27.077 32.756 30.856 1.00 14.25 193 LYS D C 1
ATOM 7701 O O . LYS D 1 194 ? 26.940 31.709 31.481 1.00 16.84 193 LYS D O 1
ATOM 7707 N N . ALA D 1 195 ? 26.134 33.696 30.801 1.00 14.94 194 ALA D N 1
ATOM 7708 C CA . ALA D 1 195 ? 24.894 33.597 31.577 1.00 15.99 194 ALA D CA 1
ATOM 7709 C C . ALA D 1 195 ? 23.873 32.605 31.017 1.00 15.38 194 ALA D C 1
ATOM 7710 O O . ALA D 1 195 ? 22.829 32.378 31.632 1.00 13.86 194 ALA D O 1
ATOM 7712 N N . VAL D 1 196 ? 24.184 32.019 29.861 1.00 12.33 195 VAL D N 1
ATOM 7713 C CA . VAL D 1 196 ? 23.296 31.073 29.192 1.00 12.31 195 VAL D CA 1
ATOM 7714 C C . VAL D 1 196 ? 23.786 29.654 29.463 1.00 13.11 195 VAL D C 1
ATOM 7715 O O . VAL D 1 196 ? 24.985 29.409 29.531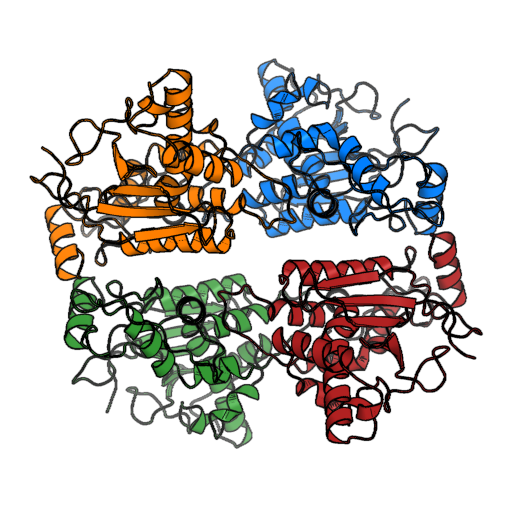 1.00 14.27 195 VAL D O 1
ATOM 7719 N N . ALA D 1 197 ? 22.864 28.720 29.671 1.00 12.48 196 ALA D N 1
ATOM 7720 C CA . ALA D 1 197 ? 23.247 27.343 29.984 1.00 13.75 196 ALA D CA 1
ATOM 7721 C C . ALA D 1 197 ? 24.128 26.744 28.890 1.00 12.52 196 ALA D C 1
ATOM 7722 O O . ALA D 1 197 ? 24.022 27.112 27.710 1.00 12.50 196 ALA D O 1
ATOM 7724 N N . ALA D 1 198 ? 25.000 25.826 29.284 1.00 12.13 197 ALA D N 1
ATOM 7725 C CA . ALA D 1 198 ? 25.848 25.124 28.319 1.00 13.25 197 ALA D CA 1
ATOM 7726 C C . ALA D 1 198 ? 24.966 24.333 27.361 1.00 14.42 197 ALA D C 1
ATOM 7727 O O . ALA D 1 198 ? 23.944 23.769 27.767 1.00 14.60 197 ALA D O 1
ATOM 7729 N N . ALA D 1 199 ? 25.378 24.273 26.095 1.00 12.56 198 ALA D N 1
ATOM 7730 C CA . ALA D 1 199 ? 24.608 23.597 25.067 1.00 16.60 198 ALA D CA 1
ATOM 7731 C C . ALA D 1 199 ? 25.526 22.769 24.171 1.00 11.98 198 ALA D C 1
ATOM 7732 O O . ALA D 1 199 ? 26.665 23.164 23.895 1.00 14.40 198 ALA D O 1
ATOM 7734 N N . SER D 1 200 ? 25.022 21.614 23.752 1.00 14.71 199 SER D N 1
ATOM 7735 C CA . SER D 1 200 ? 25.684 20.770 22.758 1.00 14.21 199 SER D CA 1
ATOM 7736 C C . SER D 1 200 ? 24.631 20.431 21.715 1.00 12.62 199 SER D C 1
ATOM 7737 O O . SER D 1 200 ? 23.442 20.429 22.015 1.00 13.01 199 SER D O 1
ATOM 7740 N N . GLY D 1 201 ? 25.047 20.134 20.494 1.00 12.00 200 GLY D N 1
ATOM 7741 C CA . GLY D 1 201 ? 24.078 19.753 19.487 1.00 13.29 200 GLY D CA 1
ATOM 7742 C C . GLY D 1 201 ? 24.730 19.018 18.341 1.00 13.14 200 GLY D C 1
ATOM 7743 O O . GLY D 1 201 ? 25.929 19.170 18.096 1.00 13.55 200 GLY D O 1
ATOM 7744 N N . LYS D 1 202 ? 23.922 18.224 17.648 1.00 11.45 201 LYS D N 1
ATOM 7745 C CA . LYS D 1 202 ? 24.387 17.432 16.513 1.00 9.80 201 LYS D CA 1
ATOM 7746 C C . LYS D 1 202 ? 23.700 17.928 15.249 1.00 12.00 201 LYS D C 1
ATOM 7747 O O . LYS D 1 202 ? 22.545 18.346 15.296 1.00 13.68 201 LYS D O 1
ATOM 7753 N N . ILE D 1 203 ? 24.407 17.906 14.119 1.00 12.34 202 ILE D N 1
ATOM 7754 C CA . ILE D 1 203 ? 23.787 18.352 12.868 1.00 11.65 202 ILE D CA 1
ATOM 7755 C C . ILE D 1 203 ? 22.650 17.414 12.444 1.00 13.21 202 ILE D C 1
ATOM 7756 O O . ILE D 1 203 ? 22.675 16.222 12.755 1.00 13.13 202 ILE D O 1
ATOM 7761 N N . GLY D 1 204 ? 21.652 17.950 11.742 1.00 12.57 203 GLY D N 1
ATOM 7762 C CA . GLY D 1 204 ? 20.558 17.123 11.239 1.00 16.18 203 GLY D CA 1
ATOM 7763 C C . GLY D 1 204 ? 20.891 16.471 9.908 1.00 15.46 203 GLY D C 1
ATOM 7764 O O . GLY D 1 204 ? 21.993 16.644 9.379 1.00 13.49 203 GLY D O 1
ATOM 7765 N N . ASN D 1 205 ? 19.940 15.720 9.358 1.00 14.66 204 ASN D N 1
ATOM 7766 C CA . ASN D 1 205 ? 20.184 14.946 8.141 1.00 15.11 204 ASN D CA 1
ATOM 7767 C C . ASN D 1 205 ? 20.459 15.782 6.878 1.00 13.32 204 ASN D C 1
ATOM 7768 O O . ASN D 1 205 ? 21.250 15.376 6.020 1.00 12.81 204 ASN D O 1
ATOM 7773 N N . GLU D 1 206 ? 19.803 16.930 6.745 1.00 11.40 205 GLU D N 1
ATOM 7774 C CA . GLU D 1 206 ? 20.093 17.807 5.603 1.00 12.94 205 GLU D CA 1
ATOM 7775 C C . GLU D 1 206 ? 21.536 18.305 5.627 1.00 15.03 205 GLU D C 1
ATOM 7776 O O . GLU D 1 206 ? 22.228 18.297 4.608 1.00 12.03 205 GLU D O 1
ATOM 7782 N N . MET D 1 207 ? 21.988 18.765 6.786 1.00 13.42 206 MET D N 1
ATOM 7783 C CA . MET D 1 207 ? 23.369 19.223 6.894 1.00 12.89 206 MET D CA 1
ATOM 7784 C C . MET D 1 207 ? 24.363 18.086 6.675 1.00 11.80 206 MET D C 1
ATOM 7785 O O . MET D 1 207 ? 25.439 18.305 6.109 1.00 14.41 206 MET D O 1
ATOM 7790 N N . LYS D 1 208 ? 24.015 16.873 7.114 1.00 10.98 207 LYS D N 1
ATOM 7791 C CA . LYS D 1 208 ? 24.881 15.726 6.868 1.00 13.06 207 LYS D CA 1
ATOM 7792 C C . LYS D 1 208 ? 25.014 15.507 5.366 1.00 12.11 207 LYS D C 1
ATOM 7793 O O . LYS D 1 208 ? 26.112 15.302 4.863 1.00 12.20 207 LYS D O 1
ATOM 7799 N N . ALA D 1 209 ? 23.898 15.582 4.643 1.00 12.04 208 ALA D N 1
ATOM 7800 C CA . ALA D 1 209 ? 23.945 15.380 3.194 1.00 12.36 208 ALA D CA 1
ATOM 7801 C C . ALA D 1 209 ? 24.716 16.505 2.504 1.00 11.67 208 ALA D C 1
ATOM 7802 O O . ALA D 1 209 ? 25.453 16.266 1.553 1.00 13.20 208 ALA D O 1
ATOM 7804 N N . GLN D 1 210 ? 24.559 17.725 3.003 1.00 12.68 209 GLN D N 1
ATOM 7805 C CA . GLN D 1 210 ? 25.315 18.853 2.473 1.00 9.72 209 GLN D CA 1
ATOM 7806 C C . GLN D 1 210 ? 26.822 18.608 2.677 1.00 12.20 209 GLN D C 1
ATOM 7807 O O . GLN D 1 210 ? 27.590 18.680 1.732 1.00 11.61 209 GLN D O 1
ATOM 7813 N N . VAL D 1 211 ? 27.237 18.298 3.901 1.00 11.79 210 VAL D N 1
ATOM 7814 C CA . VAL D 1 211 ? 28.655 18.058 4.186 1.00 11.71 210 VAL D CA 1
ATOM 7815 C C . VAL D 1 211 ? 29.223 16.944 3.307 1.00 12.74 210 VAL D C 1
ATOM 7816 O O . VAL D 1 211 ? 30.339 17.054 2.777 1.00 13.90 210 VAL D O 1
ATOM 7820 N N . ASN D 1 212 ? 28.428 15.903 3.101 1.00 12.07 211 ASN D N 1
ATOM 7821 C CA . ASN D 1 212 ? 28.867 14.764 2.301 1.00 12.48 211 ASN D CA 1
ATOM 7822 C C . ASN D 1 212 ? 28.773 15.038 0.794 1.00 15.52 211 ASN D C 1
ATOM 7823 O O . ASN D 1 212 ? 29.175 14.205 -0.016 1.00 16.26 211 ASN D O 1
ATOM 7828 N N . GLY D 1 213 ? 28.261 16.211 0.423 1.00 13.81 212 GLY D N 1
ATOM 7829 C CA . GLY D 1 213 ? 28.055 16.525 -0.982 1.00 11.17 212 GLY D CA 1
ATOM 7830 C C . GLY D 1 213 ? 28.430 17.933 -1.403 1.00 13.08 212 GLY D C 1
ATOM 7831 O O . GLY D 1 213 ? 27.785 18.516 -2.262 1.00 12.72 212 GLY D O 1
ATOM 7832 N N . TRP D 1 214 ? 29.477 18.483 -0.799 1.00 12.94 213 TRP D N 1
ATOM 7833 C CA . TRP D 1 214 ? 29.911 19.840 -1.127 1.00 11.60 213 TRP D CA 1
ATOM 7834 C C . TRP D 1 214 ? 30.241 20.016 -2.616 1.00 12.47 213 TRP D C 1
ATOM 7835 O O . TRP D 1 214 ? 29.781 20.973 -3.250 1.00 13.22 213 TRP D O 1
ATOM 7846 N N . GLN D 1 215 ? 30.997 19.088 -3.185 1.00 13.79 214 GLN D N 1
ATOM 7847 C CA . GLN D 1 215 ? 31.248 19.161 -4.623 1.00 14.24 214 GLN D CA 1
ATOM 7848 C C . GLN D 1 215 ? 29.940 19.098 -5.421 1.00 14.88 214 GLN D C 1
ATOM 7849 O O . GLN D 1 215 ? 29.736 19.888 -6.346 1.00 12.37 214 GLN D O 1
ATOM 7855 N N . ASP D 1 216 ? 29.053 18.170 -5.062 1.00 16.18 215 ASP D N 1
ATOM 7856 C CA . ASP D 1 216 ? 27.786 18.014 -5.783 1.00 14.73 215 ASP D CA 1
ATOM 7857 C C . ASP D 1 216 ? 26.935 19.279 -5.757 1.00 14.51 215 ASP D C 1
ATOM 7858 O O . ASP D 1 216 ? 26.384 19.694 -6.771 1.00 14.94 215 ASP D O 1
ATOM 7863 N N . LEU D 1 217 ? 26.826 19.905 -4.589 1.00 11.73 216 LEU D N 1
ATOM 7864 C CA . LEU D 1 217 ? 26.011 21.090 -4.454 1.00 10.75 216 LEU D CA 1
ATOM 7865 C C . LEU D 1 217 ? 26.652 22.281 -5.178 1.00 12.42 216 LEU D C 1
ATOM 7866 O O . LEU D 1 217 ? 25.955 23.080 -5.803 1.00 13.06 216 LEU D O 1
ATOM 7871 N N . SER D 1 218 ? 27.981 22.389 -5.092 1.00 11.64 217 SER D N 1
ATOM 7872 C CA . SER D 1 218 ? 28.712 23.423 -5.821 1.00 10.96 217 SER D CA 1
ATOM 7873 C C . SER D 1 218 ? 28.475 23.307 -7.325 1.00 10.67 217 SER D C 1
ATOM 7874 O O . SER D 1 218 ? 28.166 24.297 -7.993 1.00 14.34 217 SER D O 1
ATOM 7877 N N . ALA D 1 219 ? 28.611 22.085 -7.835 1.00 13.24 218 ALA D N 1
ATOM 7878 C CA . ALA D 1 219 ? 28.440 21.824 -9.256 1.00 14.54 218 ALA D CA 1
ATOM 7879 C C . ALA D 1 219 ? 27.019 22.164 -9.675 1.00 15.63 218 ALA D C 1
ATOM 7880 O O . ALA D 1 219 ? 26.813 22.804 -10.705 1.00 15.42 218 ALA D O 1
ATOM 7882 N N . ALA D 1 220 ? 26.039 21.764 -8.864 1.00 13.88 219 ALA D N 1
ATOM 7883 C CA . ALA D 1 220 ? 24.635 22.031 -9.191 1.00 14.00 219 ALA D CA 1
ATOM 7884 C C . ALA D 1 220 ? 24.333 23.519 -9.335 1.00 14.80 219 ALA D C 1
ATOM 7885 O O . ALA D 1 220 ? 23.573 23.929 -10.218 1.00 14.28 219 ALA D O 1
ATOM 7887 N N . LEU D 1 221 ? 24.937 24.343 -8.485 1.00 12.95 220 LEU D N 1
ATOM 7888 C CA . LEU D 1 221 ? 24.727 25.778 -8.591 1.00 12.39 220 LEU D CA 1
ATOM 7889 C C . LEU D 1 221 ? 25.500 26.344 -9.780 1.00 13.23 220 LEU D C 1
ATOM 7890 O O . LEU D 1 221 ? 24.972 27.181 -10.519 1.00 14.95 220 LEU D O 1
ATOM 7895 N N . LEU D 1 222 ? 26.740 25.895 -9.971 1.00 13.67 221 LEU D N 1
ATOM 7896 C CA . LEU D 1 222 ? 27.554 26.405 -11.081 1.00 14.86 221 LEU D CA 1
ATOM 7897 C C . LEU D 1 222 ? 26.884 26.161 -12.433 1.00 15.29 221 LEU D C 1
ATOM 7898 O O . LEU D 1 222 ? 27.028 26.971 -13.366 1.00 14.40 221 LEU D O 1
ATOM 7903 N N . LYS D 1 223 ? 26.123 25.071 -12.528 1.00 13.48 222 LYS D N 1
ATOM 7904 C CA . LYS D 1 223 ? 25.453 24.740 -13.793 1.00 16.49 222 LYS D CA 1
ATOM 7905 C C . LYS D 1 223 ? 24.394 25.769 -14.181 1.00 15.39 222 LYS D C 1
ATOM 7906 O O . LYS D 1 223 ? 24.130 25.968 -15.367 1.00 18.77 222 LYS D O 1
ATOM 7912 N N . THR D 1 224 ? 23.810 26.455 -13.196 1.00 14.07 223 THR D N 1
ATOM 7913 C CA . THR D 1 224 ? 22.755 27.418 -13.503 1.00 15.08 223 THR D CA 1
ATOM 7914 C C . THR D 1 224 ? 23.327 28.703 -14.077 1.00 18.25 223 THR D C 1
ATOM 7915 O O . THR D 1 224 ? 22.590 29.535 -14.603 1.00 20.34 223 THR D O 1
ATOM 7919 N N . ASP D 1 225 ? 24.644 28.854 -13.980 1.00 18.31 224 ASP D N 1
ATOM 7920 C CA . ASP D 1 225 ? 25.313 30.060 -14.450 1.00 19.71 224 ASP D CA 1
ATOM 7921 C C . ASP D 1 225 ? 25.680 29.962 -15.925 1.00 18.70 224 ASP D C 1
ATOM 7922 O O . ASP D 1 225 ? 25.994 30.972 -16.548 1.00 21.26 224 ASP D O 1
ATOM 7927 N N . VAL D 1 226 ? 25.662 28.747 -16.467 1.00 17.51 225 VAL D N 1
ATOM 7928 C CA . VAL D 1 226 ? 26.079 28.513 -17.850 1.00 19.67 225 VAL D CA 1
ATOM 7929 C C . VAL D 1 226 ? 25.120 29.226 -18.803 1.00 24.80 225 VAL D C 1
ATOM 7930 O O . VAL D 1 226 ? 23.909 29.025 -18.747 1.00 23.10 225 VAL D O 1
ATOM 7934 N N . LYS D 1 227 ? 25.676 30.086 -19.652 1.00 25.32 226 LYS D N 1
ATOM 7935 C CA . LYS D 1 227 ? 24.904 30.831 -20.636 1.00 27.68 226 LYS D CA 1
ATOM 7936 C C . LYS D 1 227 ? 24.313 29.864 -21.654 1.00 22.40 226 LYS D C 1
ATOM 7937 O O . LYS D 1 227 ? 25.023 29.018 -22.185 1.00 23.62 226 LYS D O 1
ATOM 7943 N N . PRO D 1 228 ? 23.005 29.976 -21.922 1.00 24.27 227 PRO D N 1
ATOM 7944 C CA . PRO D 1 228 ? 22.412 29.037 -22.877 1.00 25.71 227 PRO D CA 1
ATOM 7945 C C . PRO D 1 228 ? 22.799 29.335 -24.325 1.00 25.84 227 PRO D C 1
ATOM 7946 O O . PRO D 1 228 ? 23.073 30.494 -24.668 1.00 25.01 227 PRO D O 1
ATOM 7950 N N . PRO D 1 229 ? 22.831 28.289 -25.164 1.00 28.85 228 PRO D N 1
ATOM 7951 C CA . PRO D 1 229 ? 22.921 28.459 -26.617 1.00 28.64 228 PRO D CA 1
ATOM 7952 C C . PRO D 1 229 ? 21.768 29.342 -27.088 1.00 28.78 228 PRO D C 1
ATOM 7953 O O . PRO D 1 229 ? 20.724 29.366 -26.425 1.00 24.77 228 PRO D O 1
ATOM 7957 N N . PRO D 1 230 ? 21.946 30.066 -28.210 1.00 27.37 229 PRO D N 1
ATOM 7958 C CA . PRO D 1 230 ? 20.874 30.932 -28.717 1.00 28.15 229 PRO D CA 1
ATOM 7959 C C . PRO D 1 230 ? 19.563 30.162 -28.884 1.00 23.25 229 PRO D C 1
ATOM 7960 O O . PRO D 1 230 ? 19.578 29.012 -29.331 1.00 29.32 229 PRO D O 1
ATOM 7964 N N . GLY D 1 231 ? 18.455 30.780 -28.492 1.00 28.57 230 GLY D N 1
ATOM 7965 C CA . GLY D 1 231 ? 17.153 30.151 -28.615 1.00 30.07 230 GLY D CA 1
ATOM 7966 C C . GLY D 1 231 ? 16.737 29.318 -27.419 1.00 26.07 230 GLY D C 1
ATOM 7967 O O . GLY D 1 231 ? 15.551 29.029 -27.252 1.00 23.77 230 GLY D O 1
ATOM 7968 N N . LYS D 1 232 ? 17.698 28.929 -26.583 1.00 25.47 231 LYS D N 1
ATOM 7969 C CA . LYS D 1 232 ? 17.414 28.010 -25.475 1.00 25.38 231 LYS D CA 1
ATOM 7970 C C . LYS D 1 232 ? 17.221 28.729 -24.141 1.00 26.79 231 LYS D C 1
ATOM 7971 O O . LYS D 1 232 ? 17.725 29.832 -23.940 1.00 29.25 231 LYS D O 1
ATOM 7977 N N . SER D 1 233 ? 16.477 28.104 -23.233 1.00 31.32 232 SER D N 1
ATOM 7978 C CA . SER D 1 233 ? 16.196 28.713 -21.938 1.00 27.10 232 SER D CA 1
ATOM 7979 C C . SER D 1 233 ? 17.356 28.479 -20.971 1.00 28.64 232 SER D C 1
ATOM 7980 O O . SER D 1 233 ? 18.093 27.500 -21.115 1.00 26.45 232 SER D O 1
ATOM 7983 N N . PRO D 1 234 ? 17.524 29.386 -19.993 1.00 28.68 233 PRO D N 1
ATOM 7984 C CA . PRO D 1 234 ? 18.569 29.248 -18.972 1.00 29.07 233 PRO D CA 1
ATOM 7985 C C . PRO D 1 234 ? 18.464 27.903 -18.261 1.00 27.92 233 PRO D C 1
ATOM 7986 O O . PRO D 1 234 ? 17.361 27.376 -18.104 1.00 27.46 233 PRO D O 1
ATOM 7990 N N . ALA D 1 235 ? 19.599 27.343 -17.866 1.00 22.57 234 ALA D N 1
ATOM 7991 C CA . ALA D 1 235 ? 19.602 26.075 -17.155 1.00 21.64 234 ALA D CA 1
ATOM 7992 C C . ALA D 1 235 ? 18.929 26.269 -15.807 1.00 25.65 234 ALA D C 1
ATOM 7993 O O . ALA D 1 235 ? 19.147 27.274 -15.132 1.00 24.75 234 ALA D O 1
ATOM 7995 N N . LYS D 1 236 ? 18.091 25.319 -15.419 1.00 20.13 235 LYS D N 1
ATOM 7996 C CA . LYS D 1 236 ? 17.424 25.418 -14.133 1.00 17.55 235 LYS D CA 1
ATOM 7997 C C . LYS D 1 236 ? 18.030 24.469 -13.109 1.00 17.21 235 LYS D C 1
ATOM 7998 O O . LYS D 1 236 ? 18.465 23.380 -13.445 1.00 16.01 235 LYS D O 1
ATOM 8004 N N . PHE D 1 237 ? 18.054 24.913 -11.855 1.00 17.86 236 PHE D N 1
ATOM 8005 C CA . PHE D 1 237 ? 18.592 24.118 -10.759 1.00 15.89 236 PHE D CA 1
ATOM 8006 C C . PHE D 1 237 ? 17.835 22.798 -10.612 1.00 15.28 236 PHE D C 1
ATOM 8007 O O . PHE D 1 237 ? 16.614 22.792 -10.596 1.00 17.96 236 PHE D O 1
ATOM 8015 N N . ALA D 1 238 ? 18.563 21.691 -10.498 1.00 17.19 237 ALA D N 1
ATOM 8016 C CA . ALA D 1 238 ? 17.947 20.397 -10.215 1.00 19.62 237 ALA D CA 1
ATOM 8017 C C . ALA D 1 238 ? 18.016 20.179 -8.711 1.00 16.66 237 ALA D C 1
ATOM 8018 O O . ALA D 1 238 ? 19.110 20.168 -8.146 1.00 18.72 237 ALA D O 1
ATOM 8020 N N . PRO D 1 239 ? 16.853 20.009 -8.063 1.00 16.77 238 PRO D N 1
ATOM 8021 C CA . PRO D 1 239 ? 16.823 19.820 -6.609 1.00 17.02 238 PRO D CA 1
ATOM 8022 C C . PRO D 1 239 ? 17.697 18.671 -6.104 1.00 18.10 238 PRO D C 1
ATOM 8023 O O . PRO D 1 239 ? 17.837 17.626 -6.749 1.00 16.41 238 PRO D O 1
ATOM 8027 N N . ILE D 1 240 ? 18.305 18.887 -4.941 1.00 16.36 239 ILE D N 1
ATOM 8028 C CA . ILE D 1 240 ? 18.933 17.808 -4.193 1.00 15.77 239 ILE D CA 1
ATOM 8029 C C . ILE D 1 240 ? 18.134 17.688 -2.905 1.00 17.13 239 ILE D C 1
ATOM 8030 O O . ILE D 1 240 ? 18.425 18.367 -1.911 1.00 15.44 239 ILE D O 1
ATOM 8035 N N . GLU D 1 241 ? 17.099 16.850 -2.933 1.00 18.89 240 GLU D N 1
ATOM 8036 C CA . GLU D 1 241 ? 16.113 16.832 -1.854 1.00 20.16 240 GLU D CA 1
ATOM 8037 C C . GLU D 1 241 ? 16.687 16.404 -0.510 1.00 17.61 240 GLU D C 1
ATOM 8038 O O . GLU D 1 241 ? 16.252 16.895 0.532 1.00 18.16 240 GLU D O 1
ATOM 8044 N N . LYS D 1 242 ? 17.653 15.494 -0.524 1.00 16.25 241 LYS D N 1
ATOM 8045 C CA . LYS D 1 242 ? 18.235 15.023 0.736 1.00 18.23 241 LYS D CA 1
ATOM 8046 C C . LYS D 1 242 ? 18.985 16.144 1.458 1.00 16.92 241 LYS D C 1
ATOM 8047 O O . LYS D 1 242 ? 19.179 16.078 2.668 1.00 16.30 241 LYS D O 1
ATOM 8053 N N . MET D 1 243 ? 19.383 17.174 0.714 1.00 15.45 242 MET D N 1
ATOM 8054 C CA . MET D 1 243 ? 20.016 18.346 1.311 1.00 13.42 242 MET D CA 1
ATOM 8055 C C . MET D 1 243 ? 19.011 19.412 1.711 1.00 13.33 242 MET D C 1
ATOM 8056 O O . MET D 1 243 ? 19.394 20.438 2.267 1.00 14.21 242 MET D O 1
ATOM 8061 N N . GLY D 1 244 ? 17.733 19.200 1.386 1.00 14.12 243 GLY D N 1
ATOM 8062 C CA . GLY D 1 244 ? 16.723 20.231 1.579 1.00 13.32 243 GLY D CA 1
ATOM 8063 C C . GLY D 1 244 ? 16.833 21.390 0.593 1.00 14.49 243 GLY D C 1
ATOM 8064 O O . GLY D 1 244 ? 16.252 22.452 0.803 1.00 15.24 243 GLY D O 1
ATOM 8065 N N . VAL D 1 245 ? 17.567 21.179 -0.497 1.00 12.86 244 VAL D N 1
ATOM 8066 C CA . VAL D 1 245 ? 17.869 22.261 -1.419 1.00 13.08 244 VAL D CA 1
ATOM 8067 C C . VAL D 1 245 ? 17.115 22.077 -2.726 1.00 14.57 244 VAL D C 1
ATOM 8068 O O . VAL D 1 245 ? 17.487 21.234 -3.537 1.00 17.23 244 VAL D O 1
ATOM 8072 N N . ARG D 1 246 ? 16.064 22.869 -2.929 1.00 15.10 245 ARG D N 1
ATOM 8073 C CA . ARG D 1 246 ? 15.239 22.726 -4.135 1.00 18.36 245 ARG D CA 1
ATOM 8074 C C . ARG D 1 246 ? 15.473 23.770 -5.213 1.00 20.21 245 ARG D C 1
ATOM 8075 O O . ARG D 1 246 ? 15.147 23.538 -6.380 1.00 19.27 245 ARG D O 1
ATOM 8083 N N . THR D 1 247 ? 16.019 24.919 -4.828 1.00 16.74 246 THR D N 1
ATOM 8084 C CA . THR D 1 247 ? 16.177 26.048 -5.745 1.00 18.71 246 THR D CA 1
ATOM 8085 C C . THR D 1 247 ? 17.594 26.594 -5.707 1.00 15.56 246 THR D C 1
ATOM 8086 O O . THR D 1 247 ? 18.335 26.334 -4.751 1.00 15.78 246 THR D O 1
ATOM 8090 N N . ALA D 1 248 ? 17.968 27.350 -6.738 1.00 14.87 247 ALA D N 1
ATOM 8091 C CA . ALA D 1 248 ? 19.284 27.978 -6.773 1.00 16.94 247 ALA D CA 1
ATOM 8092 C C . ALA D 1 248 ? 19.454 28.934 -5.591 1.00 14.19 247 ALA D C 1
ATOM 8093 O O . ALA D 1 248 ? 20.533 29.013 -4.995 1.00 15.53 247 ALA D O 1
ATOM 8095 N N . VAL D 1 249 ? 18.393 29.669 -5.274 1.00 14.76 248 VAL D N 1
ATOM 8096 C CA . VAL D 1 249 ? 18.407 30.588 -4.143 1.00 15.58 248 VAL D CA 1
ATOM 8097 C C . VAL D 1 249 ? 18.724 29.847 -2.843 1.00 15.31 248 VAL D C 1
ATOM 8098 O O . VAL D 1 249 ? 19.585 30.294 -2.068 1.00 14.83 248 VAL D O 1
ATOM 8102 N N . GLN D 1 250 ? 18.058 28.718 -2.610 1.00 12.65 249 GLN D N 1
ATOM 8103 C CA . GLN D 1 250 ? 18.369 27.886 -1.439 1.00 13.50 249 GLN D CA 1
ATOM 8104 C C . GLN D 1 250 ? 19.801 27.357 -1.454 1.00 11.89 249 GLN D C 1
ATOM 8105 O O . GLN D 1 250 ? 20.458 27.307 -0.410 1.00 13.11 249 GLN D O 1
ATOM 8111 N N . ALA D 1 251 ? 20.299 26.965 -2.626 1.00 12.00 250 ALA D N 1
ATOM 8112 C CA . ALA D 1 251 ? 21.687 26.522 -2.734 1.00 10.84 250 ALA D CA 1
ATOM 8113 C C . ALA D 1 251 ? 22.664 27.638 -2.364 1.00 11.74 250 ALA D C 1
ATOM 8114 O O . ALA D 1 251 ? 23.626 27.399 -1.616 1.00 12.26 250 ALA D O 1
ATOM 8116 N N . ALA D 1 252 ? 22.416 28.845 -2.875 1.00 13.60 251 ALA D N 1
ATOM 8117 C CA . ALA D 1 252 ? 23.280 29.991 -2.604 1.00 14.69 251 ALA D CA 1
ATOM 8118 C C . ALA D 1 252 ? 23.273 30.295 -1.112 1.00 15.62 251 ALA D C 1
ATOM 8119 O O . ALA D 1 252 ? 24.312 30.590 -0.513 1.00 12.90 251 ALA D O 1
ATOM 8121 N N . ASN D 1 253 ? 22.096 30.215 -0.505 1.00 14.23 252 ASN D N 1
ATOM 8122 C CA . ASN D 1 253 ? 21.995 30.499 0.922 1.00 13.43 252 ASN D CA 1
ATOM 8123 C C . ASN D 1 253 ? 22.619 29.408 1.778 1.00 13.35 252 ASN D C 1
ATOM 8124 O O . ASN D 1 253 ? 22.968 29.649 2.934 1.00 14.46 252 ASN D O 1
ATOM 8129 N N . THR D 1 254 ? 22.779 28.222 1.198 1.00 11.50 253 THR D N 1
ATOM 8130 C CA . THR D 1 254 ? 23.399 27.090 1.881 1.00 11.68 253 THR D CA 1
ATOM 8131 C C . THR D 1 254 ? 24.926 27.107 1.772 1.00 12.41 253 THR D C 1
ATOM 8132 O O . THR D 1 254 ? 25.634 26.789 2.734 1.00 11.10 253 THR D O 1
ATOM 8136 N N . LEU D 1 255 ? 25.438 27.481 0.599 1.00 12.12 254 LEU D N 1
ATOM 8137 C CA . LEU D 1 255 ? 26.885 27.434 0.366 1.00 13.26 254 LEU D CA 1
ATOM 8138 C C . LEU D 1 255 ? 27.623 28.616 0.978 1.00 11.02 254 LEU D C 1
ATOM 8139 O O . LEU D 1 255 ? 27.329 29.772 0.673 1.00 11.11 254 LEU D O 1
ATOM 8144 N N . GLY D 1 256 ? 28.603 28.318 1.831 1.00 10.28 255 GLY D N 1
ATOM 8145 C CA . GLY D 1 256 ? 29.500 29.352 2.344 1.00 8.83 255 GLY D CA 1
ATOM 8146 C C . GLY D 1 256 ? 30.485 29.786 1.265 1.00 9.41 255 GLY D C 1
ATOM 8147 O O . GLY D 1 256 ? 30.644 30.981 0.993 1.00 12.48 255 GLY D O 1
ATOM 8148 N N . ILE D 1 257 ? 31.159 28.819 0.661 1.00 10.18 256 ILE D N 1
ATOM 8149 C CA . ILE D 1 257 ? 32.008 29.101 -0.498 1.00 11.62 256 ILE D CA 1
ATOM 8150 C C . ILE D 1 257 ? 31.977 27.859 -1.375 1.00 12.57 256 ILE D C 1
ATOM 8151 O O . ILE D 1 257 ? 31.955 26.743 -0.865 1.00 9.76 256 ILE D O 1
ATOM 8156 N N . LEU D 1 258 ? 31.924 28.047 -2.686 1.00 10.36 257 LEU D N 1
ATOM 8157 C CA . LEU D 1 258 ? 31.857 26.897 -3.594 1.00 10.68 257 LEU D CA 1
ATOM 8158 C C . LEU D 1 258 ? 33.210 26.296 -3.898 1.00 11.37 257 LEU D C 1
ATOM 8159 O O . LEU D 1 258 ? 34.198 27.012 -4.061 1.00 13.06 257 LEU D O 1
ATOM 8164 N N . LEU D 1 259 ? 33.248 24.968 -3.995 1.00 8.68 258 LEU D N 1
ATOM 8165 C CA . LEU D 1 259 ? 34.409 24.281 -4.540 1.00 10.44 258 LEU D CA 1
ATOM 8166 C C . LEU D 1 259 ? 34.375 24.526 -6.029 1.00 12.83 258 LEU D C 1
ATOM 8167 O O . LEU D 1 259 ? 33.299 24.488 -6.644 1.00 11.90 258 LEU D O 1
ATOM 8172 N N . PHE D 1 260 ? 35.529 24.792 -6.632 1.00 12.93 259 PHE D N 1
ATOM 8173 C CA . PHE D 1 260 ? 35.529 24.918 -8.078 1.00 12.23 259 PHE D CA 1
ATOM 8174 C C . PHE D 1 260 ? 35.235 23.564 -8.720 1.00 11.61 259 PHE D C 1
ATOM 8175 O O . PHE D 1 260 ? 35.855 22.563 -8.383 1.00 14.39 259 PHE D O 1
ATOM 8183 N N . VAL D 1 261 ? 34.281 23.538 -9.642 1.00 15.23 260 VAL D N 1
ATOM 8184 C CA . VAL D 1 261 ? 34.028 22.334 -10.423 1.00 15.30 260 VAL D CA 1
ATOM 8185 C C . VAL D 1 261 ? 33.924 22.721 -11.895 1.00 14.03 260 VAL D C 1
ATOM 8186 O O . VAL D 1 261 ? 33.301 23.735 -12.235 1.00 13.67 260 VAL D O 1
ATOM 8190 N N . GLU D 1 262 ? 34.536 21.920 -12.765 1.00 17.09 261 GLU D N 1
ATOM 8191 C CA . GLU D 1 262 ? 34.350 22.098 -14.198 1.00 17.94 261 GLU D CA 1
ATOM 8192 C C . GLU D 1 262 ? 33.023 21.485 -14.609 1.00 17.95 261 GLU D C 1
ATOM 8193 O O . GLU D 1 262 ? 32.854 20.271 -14.531 1.00 20.81 261 GLU D O 1
ATOM 8199 N N . VAL D 1 263 ? 32.091 22.325 -15.041 1.00 15.28 262 VAL D N 1
ATOM 8200 C CA . VAL D 1 263 ? 30.794 21.850 -15.523 1.00 19.05 262 VAL D CA 1
ATOM 8201 C C . VAL D 1 263 ? 30.677 22.160 -17.010 1.00 21.22 262 VAL D C 1
ATOM 8202 O O . VAL D 1 263 ? 31.293 23.115 -17.493 1.00 20.04 262 VAL D O 1
ATOM 8206 N N . PRO D 1 264 ? 29.917 21.333 -17.750 1.00 22.66 263 PRO D N 1
ATOM 8207 C CA . PRO D 1 264 ? 29.811 21.543 -19.201 1.00 23.38 263 PRO D CA 1
ATOM 8208 C C . PRO D 1 264 ? 29.382 22.962 -19.551 1.00 20.93 263 PRO D C 1
ATOM 8209 O O . PRO D 1 264 ? 28.385 23.461 -19.019 1.00 22.42 263 PRO D O 1
ATOM 8213 N N . GLY D 1 265 ? 30.160 23.628 -20.408 1.00 18.08 264 GLY D N 1
ATOM 8214 C CA . GLY D 1 265 ? 29.865 24.997 -20.794 1.00 19.54 264 GLY D CA 1
ATOM 8215 C C . GLY D 1 265 ? 30.276 26.063 -19.789 1.00 20.22 264 GLY D C 1
ATOM 8216 O O . GLY D 1 265 ? 30.095 27.258 -20.034 1.00 24.45 264 GLY D O 1
ATOM 8217 N N . GLY D 1 266 ? 30.809 25.638 -18.646 1.00 23.15 265 GLY D N 1
ATOM 8218 C CA . GLY D 1 266 ? 31.259 26.583 -17.632 1.00 23.05 265 GLY D CA 1
ATOM 8219 C C . GLY D 1 266 ? 32.744 26.868 -17.776 1.00 21.40 265 GLY D C 1
ATOM 8220 O O . GLY D 1 266 ? 33.373 26.418 -18.740 1.00 19.26 265 GLY D O 1
ATOM 8221 N N . LEU D 1 267 ? 33.311 27.621 -16.834 1.00 19.03 266 LEU D N 1
ATOM 8222 C CA . LEU D 1 267 ? 34.746 27.888 -16.869 1.00 18.13 266 LEU D CA 1
ATOM 8223 C C . LEU D 1 267 ? 35.531 26.592 -16.744 1.00 16.58 266 LEU D C 1
ATOM 8224 O O . LEU D 1 267 ? 35.129 25.668 -16.033 1.00 16.30 266 LEU D O 1
ATOM 8229 N N . THR D 1 268 ? 36.658 26.531 -17.443 1.00 15.31 267 THR D N 1
ATOM 8230 C CA . THR D 1 268 ? 37.600 25.441 -17.287 1.00 14.82 267 THR D CA 1
ATOM 8231 C C . THR D 1 268 ? 38.550 25.791 -16.153 1.00 12.83 267 THR D C 1
ATOM 8232 O O . THR D 1 268 ? 38.615 26.955 -15.730 1.00 16.92 267 THR D O 1
ATOM 8236 N N . VAL D 1 269 ? 39.278 24.787 -15.675 1.00 13.18 268 VAL D N 1
ATOM 8237 C CA . VAL D 1 269 ? 40.317 24.981 -14.671 1.00 13.91 268 VAL D CA 1
ATOM 8238 C C . VAL D 1 269 ? 41.278 26.070 -15.136 1.00 16.69 268 VAL D C 1
ATOM 8239 O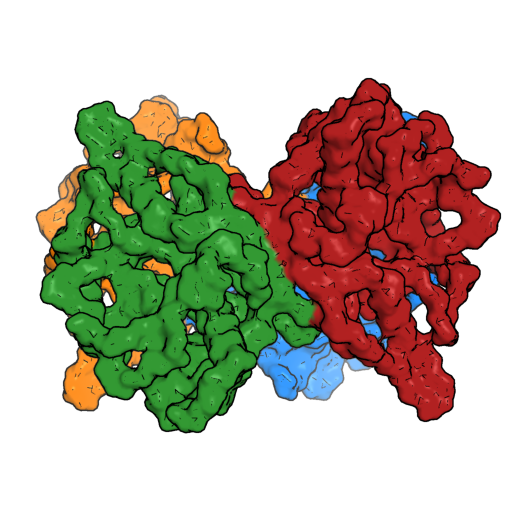 O . VAL D 1 269 ? 41.587 27.011 -14.394 1.00 15.26 268 VAL D O 1
ATOM 8243 N N . ALA D 1 270 ? 41.732 25.966 -16.379 1.00 14.37 269 ALA D N 1
ATOM 8244 C CA . ALA D 1 270 ? 42.726 26.922 -16.863 1.00 14.95 269 ALA D CA 1
ATOM 8245 C C . ALA D 1 270 ? 42.161 28.340 -16.938 1.00 13.46 269 ALA D C 1
ATOM 8246 O O . ALA D 1 270 ? 42.824 29.318 -16.557 1.00 14.72 269 ALA D O 1
ATOM 8248 N N . LYS D 1 271 ? 40.952 28.456 -17.467 1.00 15.82 270 LYS D N 1
ATOM 8249 C CA . LYS D 1 271 ? 40.332 29.762 -17.653 1.00 16.02 270 LYS D CA 1
ATOM 8250 C C . LYS D 1 271 ? 40.066 30.445 -16.310 1.00 15.68 270 LYS D C 1
ATOM 8251 O O . LYS D 1 271 ? 40.321 31.633 -16.151 1.00 14.09 270 LYS D O 1
ATOM 8257 N N . ALA D 1 272 ? 39.525 29.702 -15.353 1.00 13.93 271 ALA D N 1
ATOM 8258 C CA . ALA D 1 272 ? 39.260 30.285 -14.038 1.00 14.18 271 ALA D CA 1
ATOM 8259 C C . ALA D 1 272 ? 40.548 30.729 -13.328 1.00 15.52 271 ALA D C 1
ATOM 8260 O O . ALA D 1 272 ? 40.552 31.744 -12.615 1.00 15.54 271 ALA D O 1
ATOM 8262 N N . LEU D 1 273 ? 41.638 29.993 -13.529 1.00 12.13 272 LEU D N 1
ATOM 8263 C CA . LEU D 1 273 ? 42.926 30.374 -12.936 1.00 13.07 272 LEU D CA 1
ATOM 8264 C C . LEU D 1 273 ? 43.508 31.599 -13.634 1.00 13.85 272 LEU D C 1
ATOM 8265 O O . LEU D 1 273 ? 44.153 32.425 -12.997 1.00 13.17 272 LEU D O 1
ATOM 8270 N N . GLU D 1 274 ? 43.269 31.729 -14.936 1.00 14.59 273 GLU D N 1
ATOM 8271 C CA . GLU D 1 274 ? 43.680 32.952 -15.644 1.00 15.38 273 GLU D CA 1
ATOM 8272 C C . GLU D 1 274 ? 42.957 34.168 -15.058 1.00 14.60 273 GLU D C 1
ATOM 8273 O O . GLU D 1 274 ? 43.570 35.213 -14.782 1.00 15.95 273 GLU D O 1
ATOM 8279 N N . LEU D 1 275 ? 41.648 34.028 -14.865 1.00 13.99 274 LEU D N 1
ATOM 8280 C CA . LEU D 1 275 ? 40.835 35.097 -14.283 1.00 17.32 274 LEU D CA 1
ATOM 8281 C C . LEU D 1 275 ? 41.280 35.424 -12.856 1.00 15.13 274 LEU D C 1
ATOM 8282 O O . LEU D 1 275 ? 41.293 36.597 -12.446 1.00 15.41 274 LEU D O 1
ATOM 8287 N N . PHE D 1 276 ? 41.609 34.382 -12.101 1.00 14.24 275 PHE D N 1
ATOM 8288 C CA . PHE D 1 276 ? 42.096 34.517 -10.733 1.00 14.10 275 PHE D CA 1
ATOM 8289 C C . PHE D 1 276 ? 43.343 35.411 -10.707 1.00 17.70 275 PHE D C 1
ATOM 8290 O O . PHE D 1 276 ? 43.418 36.380 -9.946 1.00 15.98 275 PHE D O 1
ATOM 8298 N N . HIS D 1 277 ? 44.299 35.120 -11.576 1.00 15.56 276 HIS D N 1
ATOM 8299 C CA . HIS D 1 277 ? 45.556 35.869 -11.598 1.00 14.23 276 HIS D CA 1
ATOM 8300 C C . HIS D 1 277 ? 45.373 37.314 -12.057 1.00 15.34 276 HIS D C 1
ATOM 8301 O O . HIS D 1 277 ? 45.938 38.234 -11.469 1.00 16.70 276 HIS D O 1
ATOM 8308 N N . ALA D 1 278 ? 44.573 37.521 -13.098 1.00 12.87 277 ALA D N 1
ATOM 8309 C CA . ALA D 1 278 ? 44.377 38.867 -13.633 1.00 17.54 277 ALA D CA 1
ATOM 8310 C C . ALA D 1 278 ? 43.653 39.772 -12.637 1.00 18.30 277 ALA D C 1
ATOM 8311 O O . ALA D 1 278 ? 43.818 40.988 -12.666 1.00 16.87 277 ALA D O 1
ATOM 8313 N N . SER D 1 279 ? 42.848 39.170 -11.763 1.00 15.57 278 SER D N 1
ATOM 8314 C CA . SER D 1 279 ? 42.076 39.928 -10.784 1.00 14.48 278 SER D CA 1
ATOM 8315 C C . SER D 1 279 ? 42.810 40.063 -9.446 1.00 16.74 278 SER D C 1
ATOM 8316 O O . SER D 1 279 ? 42.214 40.494 -8.440 1.00 16.83 278 SER D O 1
ATOM 8319 N N . GLY D 1 280 ? 44.098 39.715 -9.437 1.00 14.62 279 GLY D N 1
ATOM 8320 C CA . GLY D 1 280 ? 44.950 39.924 -8.268 1.00 14.23 279 GLY D CA 1
ATOM 8321 C C . GLY D 1 280 ? 45.059 38.746 -7.320 1.00 16.63 279 GLY D C 1
ATOM 8322 O O . GLY D 1 280 ? 45.688 38.834 -6.256 1.00 18.37 279 GLY D O 1
ATOM 8323 N N . GLY D 1 281 ? 44.448 37.632 -7.692 1.00 16.80 280 GLY D N 1
ATOM 8324 C CA . GLY D 1 281 ? 44.501 36.441 -6.861 1.00 18.53 280 GLY D CA 1
ATOM 8325 C C . GLY D 1 281 ? 45.885 35.841 -6.709 1.00 19.29 280 GLY D C 1
ATOM 8326 O O . GLY D 1 281 ? 46.662 35.800 -7.666 1.00 21.67 280 GLY D O 1
ATOM 8327 N N . LYS D 1 282 ? 46.188 35.370 -5.500 1.00 19.00 281 LYS D N 1
ATOM 8328 C CA . LYS D 1 282 ? 47.438 34.685 -5.210 1.00 17.96 281 LYS D CA 1
ATOM 8329 C C . LYS D 1 282 ? 47.140 33.394 -4.464 1.00 17.64 281 LYS D C 1
ATOM 8330 O O . LYS D 1 282 ? 47.818 32.376 -4.647 1.00 17.65 281 LYS D O 1
#

Radius of gyration: 31.93 Å; Cα contacts (8 Å, |Δi|>4): 2323; chains: 4; bounding box: 87×81×89 Å

Secondary structure (DSSP, 8-state):
---S-TTS-S-EEEEETTS-HHHHHHHHHHHHHHH--TT-EETTEEBPPPPPTTSS---EEEEEEESSSSSPPEEEEEETTT--EEEEE-TTS-EEESSTT-STT-EE-SS-SSHHHHHSSGGGGGG--EEHHHHHHHHHHHHT--TTS---HHHHHHHHHHHHHHIIIIIIHHHBHHHHHHHHHH---TTSPP-EEEE-HHHHHHHTTHHHHHHHHHHHHSPPPTTSPPPPP--BGGGTB-SHHHHHHHBSSBPP---TTS--HHHHHHHHHHTT--/---SSTTS-S-EEEEETTS-HHHHHHHHHHHHHHH--TT-EETTEEBPPPPPTTS----EEEEEEESSTTSPPEEEEEETTT--EEEEE-TTS-EEESSTT-STT-EE-SS-SSHHHHHSSGGGGGG--EEHHHHHHHHHHHHH--TTSPP-HHHHHHHHHHHHHHIIIIIIHHHBHHHHHHHHTT---TTSPP-EEEE-HHHHHHHTTHHHHHHHHHHTTSPPPTTSPPP-PPPBGGGTB-SHHHHHHHBSSBPP---TTS--HHHHHHHHHHTT--/---S-TTS-S-EEEEETTS-HHHHHHHHHHHHHHHS-TT-EETTEEBPPPPPTTS----EEEEEEESSTTSPPEEEEEETTT--EEEEE-TTSPEEESSTT-STT-EE-SS-SSHHHHHSSGGGGGG--BSHHHHHHHHHHHHT--TT----HHHHHHHHHHHHHHIIIIIIHHHBHHHHHHHHTT---TTSPP--B---HHHHHHHTTHHHHHHHHHHTTSPPPTTPPPPPPPPBGGGTB-SHHHHHHHBSSBPP---TTS--HHHHHHHHHHTT--/---S-TTS-S-EEEEETTS-HHHHHHHHHHHHHHH--TT-EETTEEBPPPPPTTS----EEEEEEESSTTSPPEEEEEETTT--EEEEE-TTSPEEESSTT-STT-EE-SS-SSHHHHHSSGGGGGG--BSHHHHHHHHHHHHT--GGGTT-HHHHHHHHHHHHHHIIIIIIHHHBHHHHHHHHTT---TTSPP--B---HHHHHHHTTHHHHHHHHHHTTSPPPTTPPPP-PPPBGGGTB-SHHHHHHHBSSBPP---TTS--HHHHHHHHHHTT--

CATH classification: 3.40.420.10 (+1 more: 4.10.470.10)

Sequence (1112 aa):
KMAKNVDKPLFTATFNVQASSADYATFIAGIRNKLRNPAHFSHNRPVLPPVEPNVPPSRWFHVVLKASPTSAGLTLAIRADNIYLEGFKSSDGTWWELTPGLIPGATYVGFGGTYRDLLGDTDKLTNVALGRQQLADAVTALHGRTKADKPSGPKQQQAREAVTTLLLMVNEATRFQTVSGFVAGLLHPKAVAAASGKIGNEMKAQVNGWQDLSAALLKTDVKPPPGKSPAKFAPIEKMGVRTAVQAANTLGILLFVEVPGGLTVAKALELFHASGGKKMAKNVDKPLFTATFNVQASSADYATFIAGIRNKLRNPAHFSHNRPVLPPVEPNVPPSRWFHVVLKASPTSAGLTLAIRADNIYLEGFKSSDGTWWELTPGLIPGATYVGFGGTYRDLLGDTDKLTNVALGRQQLADAVTALHGRTKADKPSGPKQQQAREAVTTLLLMVNEATRFQTVSGFVAGLLHPKAVAAASGKIGNEMKAQVNGWQDLSAALLKTDVKPPPGKSPAKFAPIEKMGVRTAVQAANTLGILLFVEVPGGLTVAKALELFHASGGKKMAKNVDKPLFTATFNVQASSADYATFIAGIRNKLRNPAHFSHNRPVLPPVEPNVPPSRWFHVVLKASPTSAGLTLAIRADNIYLEGFKSSDGTWWELTPGLIPGATYVGFGGTYRDLLGDTDKLTNVALGRQQLADAVTALHGRTKADKPSGPKQQQAREAVTTLLLMVNEATRFQTVSGFVAGLLHPKAVAAASGKIGNEMKAQVNGWQDLSAALLKTDVKPPPGKSPAKFAPIEKMGVRTAVQAANTLGILLFVEVPGGLTVAKALELFHASGGKKMAKNVDKPLFTATFNVQASSADYATFIAGIRNKLRNPAHFSHNRPVLPPVEPNVPPSRWFHVVLKASPTSAGLTLAIRADNIYLEGFKSSDGTWWELTPGLIPGATYVGFGGTYRDLLGDTDKLTNVALGRQQLADAVTALHGRTKADKPSGPKQQQAREAVTTLLLMVNEATRFQTVSGFVAGLLHPKAVAAASGKIGNEMKAQVNGWQDLSAALLKTDVKPPPGKSPAKFAPIEKMGVRTAVQAANTLGILLFVEVPGGLTVAKALELFHASGGK

Organism: Hordeum vulgare (NCBI:txid4513)

Solvent-accessible surface area: 47297 Å² total; per-residue (Å²): 187,77,3,108,63,9,92,147,44,79,23,62,14,72,6,32,1,70,17,57,35,69,75,2,49,98,16,1,50,31,0,22,52,126,3,37,0,13,14,24,43,2,71,50,49,12,0,0,1,2,70,55,79,156,69,31,28,21,19,1,1,13,0,26,1,44,54,32,98,135,40,79,19,0,21,0,0,0,33,0,6,15,1,106,7,19,0,0,74,4,80,76,40,15,34,10,7,4,54,90,52,26,8,72,80,20,40,83,3,43,7,12,28,80,20,168,53,5,45,52,57,59,87,87,0,20,88,18,32,0,0,34,104,47,2,15,80,5,7,93,20,1,34,45,34,53,130,98,62,161,96,36,57,106,88,27,80,99,4,66,94,5,0,0,10,0,11,0,1,2,0,5,0,1,20,0,53,29,0,14,41,30,0,18,46,17,5,67,98,152,46,43,3,54,29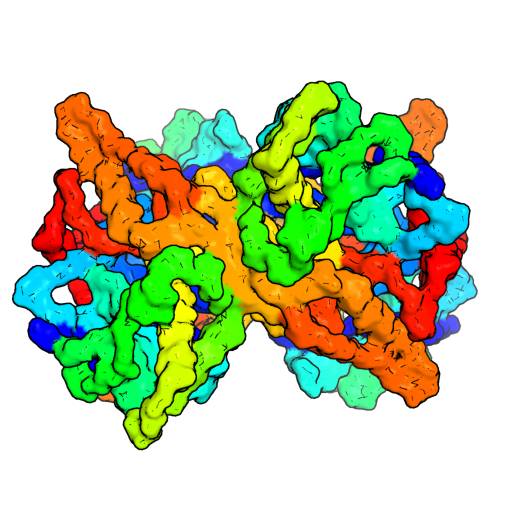,6,1,50,2,4,91,31,16,22,10,1,13,67,9,18,104,94,0,0,15,13,0,8,105,24,56,36,169,41,79,138,88,149,74,90,52,166,23,66,83,37,100,160,7,6,0,148,64,22,85,24,0,15,58,0,0,0,0,0,26,20,25,98,12,117,71,30,51,72,37,75,94,0,17,86,17,7,102,30,14,59,8,162,131,98,4,117,55,9,119,127,45,75,20,68,15,71,6,31,0,76,15,56,34,70,69,2,50,94,14,2,37,18,0,22,18,124,2,28,0,10,20,21,53,1,74,78,42,9,0,0,1,1,67,52,75,155,77,31,25,22,19,1,1,24,0,27,0,51,47,33,95,136,38,81,18,0,14,0,0,0,33,0,6,15,1,107,8,17,0,0,59,1,83,74,48,19,59,13,6,4,53,87,49,21,8,67,87,21,32,86,2,42,10,13,26,78,20,162,71,8,44,54,64,50,86,100,1,17,91,17,36,0,0,43,109,50,2,13,76,5,5,89,24,1,30,53,41,48,122,101,63,173,92,41,53,108,93,26,80,104,5,58,99,6,0,2,11,0,12,0,1,4,0,5,0,1,21,0,52,30,0,15,41,27,0,19,47,17,4,68,96,167,31,42,4,58,30,7,1,56,1,3,85,31,18,24,14,1,12,70,6,19,101,92,0,0,14,16,0,9,101,28,57,32,166,43,87,140,92,127,74,103,52,185,20,67,84,42,100,165,7,6,0,143,62,21,85,23,0,9,60,1,0,0,0,0,25,20,22,96,12,114,71,32,52,72,35,63,98,0,15,108,43,5,105,52,1,26,13,172,131,102,3,99,59,10,120,142,50,74,26,70,15,69,6,31,1,81,16,56,35,70,79,2,52,97,16,1,41,28,1,20,55,133,3,35,0,14,15,24,42,1,72,48,49,8,0,0,1,1,70,50,77,156,71,43,27,18,20,0,1,22,0,26,1,49,48,33,90,134,39,83,16,0,15,0,0,0,34,1,7,15,2,109,7,18,0,0,62,0,80,82,40,17,57,11,5,4,49,90,46,19,11,70,79,21,47,84,2,47,16,12,26,82,22,156,71,10,52,27,59,58,88,89,0,30,94,18,34,0,0,42,115,46,2,17,78,4,4,94,20,2,33,46,24,58,134,96,43,163,97,42,57,107,89,29,74,81,4,57,92,5,0,2,10,0,12,0,1,3,0,5,0,0,19,0,54,33,0,14,42,41,0,20,49,22,4,65,102,173,43,49,4,60,35,17,6,75,4,8,83,28,24,24,10,2,13,69,8,19,100,93,0,0,15,16,0,8,106,24,55,36,180,44,88,141,85,138,79,96,49,183,24,67,80,39,102,168,8,6,0,151,63,22,84,25,0,14,60,1,0,0,0,0,26,21,23,99,12,118,72,28,53,72,37,75,94,0,14,96,15,6,98,27,13,55,10,176,221,101,4,120,64,7,105,152,42,73,23,67,15,69,6,32,0,83,16,57,36,66,66,2,49,94,16,2,37,19,2,22,20,123,2,28,0,10,21,21,55,2,71,93,48,11,0,0,1,1,68,50,72,153,78,30,24,21,20,0,1,20,0,24,1,58,45,32,97,133,40,80,16,0,16,0,0,0,34,0,7,16,1,112,7,12,0,0,63,2,82,83,46,18,33,0,6,5,52,89,53,20,7,67,86,23,37,75,0,36,10,11,29,80,18,164,48,6,43,50,67,62,91,94,0,31,92,19,35,0,0,43,112,47,2,14,78,4,5,91,24,2,34,44,8,64,118,87,22,62,117,35,49,110,91,20,77,84,5,58,91,6,0,1,13,0,10,0,1,4,0,4,0,1,23,0,54,34,0,14,42,42,0,18,48,21,3,64,97,170,31,47,4,62,35,18,6,78,5,7,87,28,23,26,11,2,13,69,5,17,102,86,0,0,15,17,0,8,107,26,71,35,174,40,74,138,95,138,91,91,49,177,25,68,81,30,104,128,0,6,0,141,62,20,82,23,0,9,62,1,0,0,0,0,25,22,23,100,11,115,71,29,53,71,36,63,98,0,15,109,45,4,105,56,1,33,7,170